Protein AF-0000000072269097 (afdb_homodimer)

Nearest PDB structures (foldseek):
  3dlj-assembly3_B  TM=7.049E-01  e=3.402E-38  Homo sapiens
  4ppz-assembly1_A  TM=8.327E-01  e=7.973E-27  Neisseria meningitidis MC58
  5vo3-assembly1_A-2  TM=7.701E-01  e=3.904E-27  Haemophilus influenzae
  8f8o-assembly1_A  TM=7.587E-01  e=1.946E-26  Acinetobacter baumannii ATCC 17978
  4op4-assembly1_A  TM=8.318E-01  e=2.019E-14  Vibrio cholerae O1 biovar El Tor str. N16961

Structure (mmCIF, N/CA/C/O backbone):
data_AF-0000000072269097-model_v1
#
loop_
_entity.id
_entity.type
_entity.pdbx_description
1 polymer 'ArgE/DapE/Acy1 family protein'
#
loop_
_atom_site.group_PDB
_atom_site.id
_atom_site.type_symbol
_atom_site.label_atom_id
_atom_site.label_alt_id
_atom_site.label_comp_id
_atom_site.label_asym_id
_atom_site.label_entity_id
_atom_site.label_seq_id
_atom_site.pdbx_PDB_ins_code
_atom_site.Cartn_x
_atom_site.Cartn_y
_atom_site.Cartn_z
_atom_site.occupancy
_atom_site.B_iso_or_equiv
_atom_site.auth_seq_id
_atom_site.auth_comp_id
_atom_site.auth_asym_id
_atom_site.auth_atom_id
_atom_site.pdbx_PDB_model_num
ATOM 1 N N . MET A 1 1 ? -2.99 56.688 9.68 1 46.59 1 MET A N 1
ATOM 2 C CA . MET A 1 1 ? -2.475 55.844 10.75 1 46.59 1 MET A CA 1
ATOM 3 C C . MET A 1 1 ? -1.131 55.219 10.367 1 46.59 1 MET A C 1
ATOM 5 O O . MET A 1 1 ? -0.191 55.25 11.164 1 46.59 1 MET A O 1
ATOM 9 N N . THR A 1 2 ? -1.102 54.906 9.07 1 54.28 2 THR A N 1
ATOM 10 C CA . THR A 1 2 ? 0.132 54.25 8.617 1 54.28 2 THR A CA 1
ATOM 11 C C . THR A 1 2 ? 1.263 55.281 8.523 1 54.28 2 THR A C 1
ATOM 13 O O . THR A 1 2 ? 2.41 54.969 8.852 1 54.28 2 THR A O 1
ATOM 16 N N . ASP A 1 3 ? 0.922 56.469 8.141 1 59.5 3 ASP A N 1
ATOM 17 C CA . ASP A 1 3 ? 1.979 57.469 7.996 1 59.5 3 ASP A CA 1
ATOM 18 C C . ASP A 1 3 ? 2.621 57.812 9.344 1 59.5 3 ASP A C 1
ATOM 20 O O . ASP A 1 3 ? 3.838 57.969 9.43 1 59.5 3 ASP A O 1
ATOM 24 N N . LYS A 1 4 ? 1.807 57.719 10.391 1 78.75 4 LYS A N 1
ATOM 25 C CA . LYS A 1 4 ? 2.287 58 11.734 1 78.75 4 LYS A CA 1
ATOM 26 C C . LYS A 1 4 ? 3.105 56.844 12.297 1 78.75 4 LYS A C 1
ATOM 28 O O . LYS A 1 4 ? 3.857 57.031 13.258 1 78.75 4 LYS A O 1
ATOM 33 N N . LEU A 1 5 ? 3.02 55.781 11.57 1 92.12 5 LEU A N 1
ATOM 34 C CA . LEU A 1 5 ? 3.676 54.594 12.102 1 92.12 5 LEU A CA 1
ATOM 35 C C . LEU A 1 5 ? 4.965 54.312 11.344 1 92.12 5 LEU A C 1
ATOM 37 O O . LEU A 1 5 ? 5.648 53.312 11.633 1 92.12 5 LEU A O 1
ATOM 41 N N . GLU A 1 6 ? 5.254 55.125 10.406 1 93.38 6 GLU A N 1
ATOM 42 C CA . GLU A 1 6 ? 6.359 54.875 9.492 1 93.38 6 GLU A CA 1
ATOM 43 C C . GLU A 1 6 ? 7.672 54.688 10.242 1 93.38 6 GLU A C 1
ATOM 45 O O . GLU A 1 6 ? 8.469 53.812 9.898 1 93.38 6 GLU A O 1
ATOM 50 N N . HIS A 1 7 ? 7.824 55.562 11.211 1 94.94 7 HIS A N 1
ATOM 51 C CA . HIS A 1 7 ? 9.055 55.469 11.992 1 94.94 7 HIS A CA 1
ATOM 52 C C . HIS A 1 7 ? 9.133 54.156 12.75 1 94.94 7 HIS A C 1
ATOM 54 O O . HIS A 1 7 ? 10.203 53.531 12.812 1 94.94 7 HIS A O 1
ATOM 60 N N . HIS A 1 8 ? 8.078 53.719 13.312 1 96.5 8 HIS A N 1
ATOM 61 C CA . HIS A 1 8 ? 8.055 52.469 14.062 1 96.5 8 HIS A CA 1
ATOM 62 C C . HIS A 1 8 ? 8.195 51.281 13.125 1 96.5 8 HIS A C 1
ATOM 64 O O . HIS A 1 8 ? 8.82 50.281 13.492 1 96.5 8 HIS A O 1
ATOM 70 N N . VAL A 1 9 ? 7.625 51.406 11.914 1 97.69 9 VAL A N 1
ATOM 71 C CA . VAL A 1 9 ? 7.762 50.344 10.906 1 97.69 9 VAL A CA 1
ATOM 72 C C . VAL A 1 9 ? 9.227 50.219 10.492 1 97.69 9 VAL A C 1
ATOM 74 O O . VAL A 1 9 ? 9.758 49.094 10.43 1 97.69 9 VAL A O 1
ATOM 77 N N . ALA A 1 10 ? 9.836 51.281 10.273 1 97.5 10 ALA A N 1
ATOM 78 C CA . ALA A 1 10 ? 11.242 51.281 9.883 1 97.5 10 ALA A CA 1
ATOM 79 C C . ALA A 1 10 ? 12.117 50.656 10.969 1 97.5 10 ALA A C 1
ATOM 81 O O . ALA A 1 10 ? 13.008 49.875 10.672 1 97.5 10 ALA A O 1
ATOM 82 N N . ARG A 1 11 ? 11.852 51.062 12.148 1 97.44 11 ARG A N 1
ATOM 83 C CA . ARG A 1 11 ? 12.609 50.5 13.258 1 97.44 11 ARG A CA 1
ATOM 84 C C . ARG A 1 11 ? 12.344 49 13.398 1 97.44 11 ARG A C 1
ATOM 86 O O . ARG A 1 11 ? 13.258 48.219 13.711 1 97.44 11 ARG A O 1
ATOM 93 N N . GLY A 1 12 ? 11.125 48.625 13.266 1 98.12 12 GLY A N 1
ATOM 94 C CA . GLY A 1 12 ? 10.789 47.219 13.289 1 98.12 12 GLY A CA 1
ATOM 95 C C . GLY A 1 12 ? 11.508 46.406 12.227 1 98.12 12 GLY A C 1
ATOM 96 O O . GLY A 1 12 ? 11.938 45.281 12.477 1 98.12 12 GLY A O 1
ATOM 97 N N . LEU A 1 13 ? 11.633 46.969 11.055 1 98.31 13 LEU A N 1
ATOM 98 C CA . LEU A 1 13 ? 12.328 46.281 9.969 1 98.31 13 LEU A CA 1
ATOM 99 C C . LEU A 1 13 ? 13.82 46.188 10.258 1 98.31 13 LEU A C 1
ATOM 101 O O . LEU A 1 13 ? 14.461 45.219 9.875 1 98.31 13 LEU A O 1
ATOM 105 N N . ASP A 1 14 ? 14.328 47.156 10.953 1 98.19 14 ASP A N 1
ATOM 106 C CA . ASP A 1 14 ? 15.711 47.062 11.398 1 98.19 14 ASP A CA 1
ATOM 107 C C . ASP A 1 14 ? 15.898 45.938 12.406 1 98.19 14 ASP A C 1
ATOM 109 O O . ASP A 1 14 ? 16.906 45.219 12.359 1 98.19 14 ASP A O 1
ATOM 113 N N . ASP A 1 15 ? 14.992 45.875 13.32 1 98.56 15 ASP A N 1
ATOM 114 C CA . ASP A 1 15 ? 15.023 44.75 14.266 1 98.56 15 ASP A CA 1
ATOM 115 C C . ASP A 1 15 ? 14.984 43.406 13.523 1 98.56 15 ASP A C 1
ATOM 117 O O . ASP A 1 15 ? 15.727 42.5 13.867 1 98.56 15 ASP A O 1
ATOM 121 N N . LEU A 1 16 ? 14.062 43.312 12.523 1 98.75 16 LEU A N 1
ATOM 122 C CA . LEU A 1 16 ? 13.922 42.094 11.75 1 98.75 16 LEU A CA 1
ATOM 123 C C . LEU A 1 16 ? 15.227 41.75 11.039 1 98.75 16 LEU A C 1
ATOM 125 O O . LEU A 1 16 ? 15.641 40.562 11.008 1 98.75 16 LEU A O 1
ATOM 129 N N . ARG A 1 17 ? 15.852 42.719 10.461 1 98.62 17 ARG A N 1
ATOM 130 C CA . ARG A 1 17 ? 17.125 42.531 9.773 1 98.62 17 ARG A CA 1
ATOM 131 C C . ARG A 1 17 ? 18.172 41.938 10.719 1 98.62 17 ARG A C 1
ATOM 133 O O . ARG A 1 17 ? 18.875 41 10.375 1 98.62 17 ARG A O 1
ATOM 140 N N . ALA A 1 18 ? 18.25 42.5 11.859 1 98.5 18 ALA A N 1
ATOM 141 C CA . ALA A 1 18 ? 19.219 42.031 12.852 1 98.5 18 ALA A CA 1
ATOM 142 C C . ALA A 1 18 ? 18.906 40.594 13.289 1 98.5 18 ALA A C 1
ATOM 144 O O . ALA A 1 18 ? 19.812 39.781 13.477 1 98.5 18 ALA A O 1
ATOM 145 N N . LEU A 1 19 ? 17.641 40.281 13.484 1 98.69 19 LEU A N 1
ATOM 146 C CA . LEU A 1 19 ? 17.25 38.969 13.938 1 98.69 19 LEU A CA 1
ATOM 147 C C . LEU A 1 19 ? 17.5 37.938 12.852 1 98.69 19 LEU A C 1
ATOM 149 O O . LEU A 1 19 ? 17.906 36.812 13.133 1 98.69 19 LEU A O 1
ATOM 153 N N . VAL A 1 20 ? 17.188 38.281 11.586 1 98.62 20 VAL A N 1
ATOM 154 C CA . VAL A 1 20 ? 17.375 37.375 10.461 1 98.62 20 VAL A CA 1
ATOM 155 C C . VAL A 1 20 ? 18.859 37.031 10.312 1 98.62 20 VAL A C 1
ATOM 157 O O . VAL A 1 20 ? 19.219 35.906 9.953 1 98.62 20 VAL A O 1
ATOM 160 N N . ALA A 1 21 ? 19.703 37.906 10.641 1 98.44 21 ALA A N 1
ATOM 161 C CA . ALA A 1 21 ? 21.156 37.719 10.531 1 98.44 21 ALA A CA 1
ATOM 162 C C . ALA A 1 21 ? 21.656 36.688 11.531 1 98.44 21 ALA A C 1
ATOM 164 O O . ALA A 1 21 ? 22.781 36.219 11.422 1 98.44 21 ALA A O 1
ATOM 165 N N . LEU A 1 22 ? 20.875 36.281 12.484 1 98.44 22 LEU A N 1
ATOM 166 C CA . LEU A 1 22 ? 21.188 35.25 13.453 1 98.44 22 LEU A CA 1
ATOM 167 C C . LEU A 1 22 ? 20.594 33.906 13.031 1 98.44 22 LEU A C 1
ATOM 169 O O . LEU A 1 22 ? 19.391 33.688 13.211 1 98.44 22 LEU A O 1
ATOM 173 N N . PRO A 1 23 ? 21.406 32.969 12.523 1 98 23 PRO A N 1
ATOM 174 C CA . PRO A 1 23 ? 20.875 31.703 12.055 1 98 23 PRO A CA 1
ATOM 175 C C . PRO A 1 23 ? 20.5 30.75 13.195 1 98 23 PRO A C 1
ATOM 177 O O . PRO A 1 23 ? 21.156 29.734 13.391 1 98 23 PRO A O 1
ATOM 180 N N . SER A 1 24 ? 19.422 31.031 13.836 1 98.12 24 SER A N 1
ATOM 181 C CA . SER A 1 24 ? 18.969 30.266 14.992 1 98.12 24 SER A CA 1
ATOM 182 C C . SER A 1 24 ? 18.234 29 14.57 1 98.12 24 SER A C 1
ATOM 184 O O . SER A 1 24 ? 17.031 28.859 14.844 1 98.12 24 SER A O 1
ATOM 186 N N . VAL A 1 25 ? 18.969 28.031 14.039 1 96.56 25 VAL A N 1
ATOM 187 C CA . VAL A 1 25 ? 18.406 26.797 13.5 1 96.56 25 VAL A CA 1
ATOM 188 C C . VAL A 1 25 ? 18.359 25.734 14.594 1 96.56 25 VAL A C 1
ATOM 190 O O . VAL A 1 25 ? 19.344 25.047 14.867 1 96.56 25 VAL A O 1
ATOM 193 N N . SER A 1 26 ? 17.188 25.5 15.086 1 93.31 26 SER A N 1
ATOM 194 C CA . SER A 1 26 ? 17.031 24.656 16.266 1 93.31 26 SER A CA 1
ATOM 195 C C . SER A 1 26 ? 17.391 23.203 15.953 1 93.31 26 SER A C 1
ATOM 197 O O . SER A 1 26 ? 17.984 22.516 16.781 1 93.31 26 SER A O 1
ATOM 199 N N . ALA A 1 27 ? 17.047 22.719 14.75 1 87.19 27 ALA A N 1
ATOM 200 C CA . ALA A 1 27 ? 17.344 21.344 14.383 1 87.19 27 ALA A CA 1
ATOM 201 C C . ALA A 1 27 ? 18.859 21.078 14.391 1 87.19 27 ALA A C 1
ATOM 203 O O . ALA A 1 27 ? 19.297 19.922 14.453 1 87.19 27 ALA A O 1
ATOM 204 N N . GLN A 1 28 ? 19.641 22.172 14.328 1 91.62 28 GLN A N 1
ATOM 205 C CA . GLN A 1 28 ? 21.094 22.047 14.25 1 91.62 28 GLN A CA 1
ATOM 206 C C . GLN A 1 28 ? 21.766 22.656 15.469 1 91.62 28 GLN A C 1
ATOM 208 O O . GLN A 1 28 ? 22.984 22.719 15.547 1 91.62 28 GLN A O 1
ATOM 213 N N . GLY A 1 29 ? 20.984 23.188 16.344 1 94.12 29 GLY A N 1
ATOM 214 C CA . GLY A 1 29 ? 21.531 23.797 17.562 1 94.12 29 GLY A CA 1
ATOM 215 C C . GLY A 1 29 ? 22.359 25.031 17.281 1 94.12 29 GLY A C 1
ATOM 216 O O . GLY A 1 29 ? 23.266 25.359 18.062 1 94.12 29 GLY A O 1
ATOM 217 N N . ARG A 1 30 ? 22.062 25.719 16.203 1 96.19 30 ARG A N 1
ATOM 218 C CA . ARG A 1 30 ? 22.844 26.875 15.789 1 96.19 30 ARG A CA 1
ATOM 219 C C . ARG A 1 30 ? 22.266 28.172 16.344 1 96.19 30 ARG A C 1
ATOM 221 O O . ARG A 1 30 ? 21.094 28.484 16.109 1 96.19 30 ARG A O 1
ATOM 228 N N . MET A 1 31 ? 23.078 29.016 17.094 1 97.88 31 MET A N 1
ATOM 229 C CA . MET A 1 31 ? 22.875 30.406 17.484 1 97.88 31 MET A CA 1
ATOM 230 C C . MET A 1 31 ? 21.594 30.562 18.297 1 97.88 31 MET A C 1
ATOM 232 O O . MET A 1 31 ? 20.891 31.562 18.172 1 97.88 31 MET A O 1
ATOM 236 N N . LEU A 1 32 ? 21.203 29.594 19.062 1 98.06 32 LEU A N 1
ATOM 237 C CA . LEU A 1 32 ? 19.953 29.625 19.828 1 98.06 32 LEU A CA 1
ATOM 238 C C . LEU A 1 32 ? 20.109 30.5 21.062 1 98.06 32 LEU A C 1
ATOM 240 O O . LEU A 1 32 ? 19.328 31.422 21.281 1 98.06 32 LEU A O 1
ATOM 244 N N . PRO A 1 33 ? 21.125 30.312 21.891 1 97.69 33 PRO A N 1
ATOM 245 C CA . PRO A 1 33 ? 21.297 31.203 23.031 1 97.69 33 PRO A CA 1
ATOM 246 C C . PRO A 1 33 ? 21.531 32.656 22.625 1 97.69 33 PRO A C 1
ATOM 248 O O . PRO A 1 33 ? 21 33.562 23.266 1 97.69 33 PRO A O 1
ATOM 251 N N . GLU A 1 34 ? 22.281 32.844 21.562 1 98.19 34 GLU A N 1
ATOM 252 C CA . GLU A 1 34 ? 22.578 34.188 21.062 1 98.19 34 GLU A CA 1
ATOM 253 C C . GLU A 1 34 ? 21.328 34.906 20.609 1 98.19 34 GLU A C 1
ATOM 255 O O . GLU A 1 34 ? 21.156 36.094 20.875 1 98.19 34 GLU A O 1
ATOM 260 N N . THR A 1 35 ? 20.531 34.188 19.969 1 98.69 35 THR A N 1
ATOM 261 C CA . THR A 1 35 ? 19.297 34.781 19.469 1 98.69 35 THR A CA 1
ATOM 262 C C . THR A 1 35 ? 18.344 35.094 20.625 1 98.69 35 THR A C 1
ATOM 264 O O . THR A 1 35 ? 17.672 36.125 20.641 1 98.69 35 THR A O 1
ATOM 267 N N . ALA A 1 36 ? 18.219 34.156 21.562 1 98.62 36 ALA A N 1
ATOM 268 C CA . ALA A 1 36 ? 17.438 34.406 22.766 1 98.62 36 ALA A CA 1
ATOM 269 C C . ALA A 1 36 ? 17.891 35.688 23.453 1 98.62 36 ALA A C 1
ATOM 271 O O . ALA A 1 36 ? 17.062 36.5 23.859 1 98.62 36 ALA A O 1
ATOM 272 N N . ASP A 1 37 ? 19.156 35.844 23.547 1 98.62 37 ASP A N 1
ATOM 273 C CA . ASP A 1 37 ? 19.703 37.031 24.172 1 98.62 37 ASP A CA 1
ATOM 274 C C . ASP A 1 37 ? 19.359 38.281 23.375 1 98.62 37 ASP A C 1
ATOM 276 O O . ASP A 1 37 ? 19.047 39.344 23.953 1 98.62 37 ASP A O 1
ATOM 280 N N . ALA A 1 38 ? 19.469 38.156 22.094 1 98.75 38 ALA A N 1
ATOM 281 C CA . ALA A 1 38 ? 19.125 39.312 21.234 1 98.75 38 ALA A CA 1
ATOM 282 C C . ALA A 1 38 ? 17.672 39.719 21.406 1 98.75 38 ALA A C 1
ATOM 284 O O . ALA A 1 38 ? 17.359 40.906 21.516 1 98.75 38 ALA A O 1
ATOM 285 N N . VAL A 1 39 ? 16.812 38.75 21.422 1 98.81 39 VAL A N 1
ATOM 286 C CA . VAL A 1 39 ? 15.391 39 21.594 1 98.81 39 VAL A CA 1
ATOM 287 C C . VAL A 1 39 ? 15.133 39.625 22.969 1 98.81 39 VAL A C 1
ATOM 289 O O . VAL A 1 39 ? 14.391 40.594 23.078 1 98.81 39 VAL A O 1
ATOM 292 N N . ALA A 1 40 ? 15.742 39.031 24 1 98.69 40 ALA A N 1
ATOM 293 C CA . ALA A 1 40 ? 15.609 39.594 25.344 1 98.69 40 ALA A CA 1
ATOM 294 C C . ALA A 1 40 ? 16.047 41.031 25.391 1 98.69 40 ALA A C 1
ATOM 296 O O . ALA A 1 40 ? 15.414 41.875 26.047 1 98.69 40 ALA A O 1
ATOM 297 N N . GLY A 1 41 ? 17.125 41.312 24.75 1 98.56 41 GLY A N 1
ATOM 298 C CA . GLY A 1 41 ? 17.625 42.688 24.688 1 98.56 41 GLY A CA 1
ATOM 299 C C . GLY A 1 41 ? 16.641 43.656 24.047 1 98.56 41 GLY A C 1
ATOM 300 O O . GLY A 1 41 ? 16.438 44.75 24.547 1 98.56 41 GLY A O 1
ATOM 301 N N . LEU A 1 42 ? 16.094 43.25 22.938 1 98.25 42 LEU A N 1
ATOM 302 C CA . LEU A 1 42 ? 15.094 44.094 22.266 1 98.25 42 LEU A CA 1
ATOM 303 C C . LEU A 1 42 ? 13.914 44.375 23.188 1 98.25 42 LEU A C 1
ATOM 305 O O . LEU A 1 42 ? 13.406 45.5 23.219 1 98.25 42 LEU A O 1
ATOM 309 N N . LEU A 1 43 ? 13.477 43.375 23.906 1 98.38 43 LEU A N 1
ATOM 310 C CA . LEU A 1 43 ? 12.328 43.531 24.781 1 98.38 43 LEU A CA 1
ATOM 311 C C . LEU A 1 43 ? 12.664 44.406 25.984 1 98.38 43 LEU A C 1
ATOM 313 O O . LEU A 1 43 ? 11.875 45.281 26.359 1 98.38 43 LEU A O 1
ATOM 317 N N . ARG A 1 44 ? 13.82 44.281 26.578 1 98.06 44 ARG A N 1
ATOM 318 C CA . ARG A 1 44 ? 14.25 45.094 27.703 1 98.06 44 ARG A CA 1
ATOM 319 C C . ARG A 1 44 ? 14.328 46.562 27.297 1 98.06 44 ARG A C 1
ATOM 321 O O . ARG A 1 44 ? 13.992 47.469 28.094 1 98.06 44 ARG A O 1
ATOM 328 N N . ALA A 1 45 ? 14.766 46.75 26.109 1 96.12 45 ALA A N 1
ATOM 329 C CA . ALA A 1 45 ? 14.875 48.125 25.609 1 96.12 45 ALA A CA 1
ATOM 330 C C . ALA A 1 45 ? 13.516 48.781 25.547 1 96.12 45 ALA A C 1
ATOM 332 O O . ALA A 1 45 ? 13.422 50.031 25.594 1 96.12 45 ALA A O 1
ATOM 333 N N . GLU A 1 46 ? 12.531 48 25.469 1 94.69 46 GLU A N 1
ATOM 334 C CA . GLU A 1 46 ? 11.188 48.562 25.406 1 94.69 46 GLU A CA 1
ATOM 335 C C . GLU A 1 46 ? 10.484 48.5 26.75 1 94.69 46 GLU A C 1
ATOM 337 O O . GLU A 1 46 ? 9.273 48.656 26.844 1 94.69 46 GLU A O 1
ATOM 342 N N . GLY A 1 47 ? 11.195 48.156 27.797 1 94.75 47 GLY A N 1
ATOM 343 C CA . GLY A 1 47 ? 10.672 48.25 29.141 1 94.75 47 GLY A CA 1
ATOM 344 C C . GLY A 1 47 ? 10.125 46.938 29.672 1 94.75 47 GLY A C 1
ATOM 345 O O . GLY A 1 47 ? 9.508 46.906 30.734 1 94.75 47 GLY A O 1
ATOM 346 N N . PHE A 1 48 ? 10.352 45.906 29.016 1 97.94 48 PHE A N 1
ATOM 347 C CA . PHE A 1 48 ? 9.883 44.625 29.516 1 97.94 48 PHE A CA 1
ATOM 348 C C . PHE A 1 48 ? 10.852 44.062 30.547 1 97.94 48 PHE A C 1
ATOM 350 O O . PHE A 1 48 ? 12.07 44.188 30.406 1 97.94 48 PHE A O 1
ATOM 357 N N . GLY A 1 49 ? 10.258 43.531 31.656 1 98.19 49 GLY A N 1
ATOM 358 C CA . GLY A 1 49 ? 11.008 42.562 32.438 1 98.19 49 GLY A CA 1
ATOM 359 C C . GLY A 1 49 ? 11.109 41.219 31.75 1 98.19 49 GLY A C 1
ATOM 360 O O . GLY A 1 49 ? 10.094 40.656 31.312 1 98.19 49 GLY A O 1
ATOM 361 N N . VAL A 1 50 ? 12.367 40.688 31.625 1 98.44 50 VAL A N 1
ATOM 362 C CA . VAL A 1 50 ? 12.531 39.469 30.859 1 98.44 50 VAL A CA 1
ATOM 363 C C . VAL A 1 50 ? 13.172 38.375 31.734 1 98.44 50 VAL A C 1
ATOM 365 O O . VAL A 1 50 ? 14.227 38.625 32.344 1 98.44 50 VAL A O 1
ATOM 368 N N . GLN A 1 51 ? 12.531 37.281 31.812 1 98.38 51 GLN A N 1
ATOM 369 C CA . GLN A 1 51 ? 13.086 36.094 32.438 1 98.38 51 GLN A CA 1
ATOM 370 C C . GLN A 1 51 ? 13.422 35.031 31.391 1 98.38 51 GLN A C 1
ATOM 372 O O . GLN A 1 51 ? 12.68 34.844 30.422 1 98.38 51 GLN A O 1
ATOM 377 N N . GLN A 1 52 ? 14.539 34.438 31.594 1 98.06 52 GLN A N 1
ATOM 378 C CA . GLN A 1 52 ? 14.969 33.344 30.703 1 98.06 52 GLN A CA 1
ATOM 379 C C . GLN A 1 52 ? 15 32 31.438 1 98.06 52 GLN A C 1
ATOM 381 O O . GLN A 1 52 ? 15.484 31.922 32.562 1 98.06 52 GLN A O 1
ATOM 386 N N . PHE A 1 53 ? 14.453 31.016 30.875 1 98.06 53 PHE A N 1
ATOM 387 C CA . PHE A 1 53 ? 14.406 29.656 31.406 1 98.06 53 PHE A CA 1
ATOM 388 C C . PHE A 1 53 ? 15.07 28.672 30.469 1 98.06 53 PHE A C 1
ATOM 390 O O . PHE A 1 53 ? 15.047 28.859 29.25 1 98.06 53 PHE A O 1
ATOM 397 N N . PRO A 1 54 ? 15.617 27.609 31.047 1 96.69 54 PRO A N 1
ATOM 398 C CA . PRO A 1 54 ? 16.156 26.562 30.156 1 96.69 54 PRO A CA 1
ATOM 399 C C . PRO A 1 54 ? 15.078 25.766 29.453 1 96.69 54 PRO A C 1
ATOM 401 O O . PRO A 1 54 ? 14.023 25.484 30.031 1 96.69 54 PRO A O 1
ATOM 404 N N . GLY A 1 55 ? 15.289 25.516 28.188 1 95.88 55 GLY A N 1
ATOM 405 C CA . GLY A 1 55 ? 14.484 24.562 27.453 1 95.88 55 GLY A CA 1
ATOM 406 C C . GLY A 1 55 ? 15.234 23.297 27.094 1 95.88 55 GLY A C 1
ATOM 407 O O . GLY A 1 55 ? 16.359 23.094 27.531 1 95.88 55 GLY A O 1
ATOM 408 N N . THR A 1 56 ? 14.602 22.391 26.422 1 94.62 56 THR A N 1
ATOM 409 C CA . THR A 1 56 ? 15.227 21.141 26 1 94.62 56 THR A CA 1
ATOM 410 C C . THR A 1 56 ? 16.328 21.406 24.969 1 94.62 56 THR A C 1
ATOM 412 O O . THR A 1 56 ? 17.406 20.828 25.047 1 94.62 56 THR A O 1
ATOM 415 N N . VAL A 1 57 ? 16 22.344 23.984 1 94.62 57 VAL A N 1
ATOM 416 C CA . VAL A 1 57 ? 16.938 22.609 22.875 1 94.62 57 VAL A CA 1
ATOM 417 C C . VAL A 1 57 ? 17.406 24.062 22.938 1 94.62 57 VAL A C 1
ATOM 419 O O . VAL A 1 57 ? 18.547 24.359 22.562 1 94.62 57 VAL A O 1
ATOM 422 N N . ALA A 1 58 ? 16.531 24.922 23.406 1 96.88 58 ALA A N 1
ATOM 423 C CA . ALA A 1 58 ? 16.812 26.344 23.375 1 96.88 58 ALA A CA 1
ATOM 424 C C . ALA A 1 58 ? 16.141 27.062 24.547 1 96.88 58 ALA A C 1
ATOM 426 O O . ALA A 1 58 ? 15.125 26.594 25.078 1 96.88 58 ALA A O 1
ATOM 427 N N . PRO A 1 59 ? 16.609 28.219 24.906 1 97.62 59 PRO A N 1
ATOM 428 C CA . PRO A 1 59 ? 16.016 28.984 26 1 97.62 59 PRO A CA 1
ATOM 429 C C . PRO A 1 59 ? 14.594 29.438 25.703 1 97.62 59 PRO A C 1
ATOM 431 O O . PRO A 1 59 ? 14.266 29.734 24.547 1 97.62 59 PRO A O 1
ATOM 434 N N . VAL A 1 60 ? 13.797 29.484 26.766 1 98.31 60 VAL A N 1
ATOM 435 C CA . VAL A 1 60 ? 12.453 30.047 26.734 1 98.31 60 VAL A CA 1
ATOM 436 C C . VAL A 1 60 ? 12.453 31.406 27.438 1 98.31 60 VAL A C 1
ATOM 438 O O . VAL A 1 60 ? 13.047 31.562 28.5 1 98.31 60 VAL A O 1
ATOM 441 N N . LEU A 1 61 ? 11.875 32.375 26.828 1 98.56 61 LEU A N 1
ATOM 442 C CA . LEU A 1 61 ? 11.789 33.719 27.391 1 98.56 61 LEU A CA 1
ATOM 443 C C . LEU A 1 61 ? 10.359 34.031 27.828 1 98.56 61 LEU A C 1
ATOM 445 O O . LEU A 1 61 ? 9.406 33.719 27.125 1 98.56 61 LEU A O 1
ATOM 449 N N . LEU A 1 62 ? 10.219 34.562 28.984 1 98.56 62 LEU A N 1
ATOM 450 C CA . LEU A 1 62 ? 8.977 35.156 29.469 1 98.56 62 LEU A CA 1
ATOM 451 C C . LEU A 1 62 ? 9.188 36.656 29.781 1 98.56 62 LEU A C 1
ATOM 453 O O . LEU A 1 62 ? 9.984 36.969 30.656 1 98.56 62 LEU A O 1
ATOM 457 N N . ALA A 1 63 ? 8.461 37.5 29.094 1 98.56 63 ALA A N 1
ATOM 458 C CA . ALA A 1 63 ? 8.594 38.938 29.266 1 98.56 63 ALA A CA 1
ATOM 459 C C . ALA A 1 63 ? 7.277 39.562 29.719 1 98.56 63 ALA A C 1
ATOM 461 O O . ALA A 1 63 ? 6.203 39.125 29.297 1 98.56 63 ALA A O 1
ATOM 462 N N . GLU A 1 64 ? 7.367 40.594 30.516 1 98.06 64 GLU A N 1
ATOM 463 C CA . GLU A 1 64 ? 6.16 41.25 30.984 1 98.06 64 GLU A CA 1
ATOM 464 C C . GLU A 1 64 ? 6.348 42.781 31.016 1 98.06 64 GLU A C 1
ATOM 466 O O . GLU A 1 64 ? 7.426 43.281 31.359 1 98.06 64 GLU A O 1
ATOM 471 N N . ALA A 1 65 ? 5.309 43.469 30.656 1 97.69 65 ALA A N 1
ATOM 472 C CA . ALA A 1 65 ? 5.25 44.938 30.75 1 97.69 65 ALA A CA 1
ATOM 473 C C . ALA A 1 65 ? 3.803 45.438 30.781 1 97.69 65 ALA A C 1
ATOM 475 O O . ALA A 1 65 ? 2.885 44.688 30.406 1 97.69 65 ALA A O 1
ATOM 476 N N . GLY A 1 66 ? 3.621 46.594 31.312 1 94.56 66 GLY A N 1
ATOM 477 C CA . GLY A 1 66 ? 2.307 47.219 31.328 1 94.56 66 GLY A CA 1
ATOM 478 C C . GLY A 1 66 ? 1.484 46.875 32.531 1 94.56 66 GLY A C 1
ATOM 479 O O . GLY A 1 66 ? 1.817 45.938 33.281 1 94.56 66 GLY A O 1
ATOM 480 N N . GLU A 1 67 ? 0.405 47.656 32.906 1 88 67 GLU A N 1
ATOM 481 C CA . GLU A 1 67 ? -0.407 47.438 34.094 1 88 67 GLU A CA 1
ATOM 482 C C . GLU A 1 67 ? -1.893 47.625 33.781 1 88 67 GLU A C 1
ATOM 484 O O . GLU A 1 67 ? -2.701 47.781 34.719 1 88 67 GLU A O 1
ATOM 489 N N . GLY A 1 68 ? -2.326 47.469 32.656 1 88.19 68 GLY A N 1
ATOM 490 C CA . GLY A 1 68 ? -3.725 47.656 32.312 1 88.19 68 GLY A CA 1
ATOM 491 C C . GLY A 1 68 ? -4.605 46.5 32.75 1 88.19 68 GLY A C 1
ATOM 492 O O . GLY A 1 68 ? -4.105 45.469 33.188 1 88.19 68 GLY A O 1
ATOM 493 N N . PRO A 1 69 ? -5.902 46.688 32.719 1 90.75 69 PRO A N 1
ATOM 494 C CA . PRO A 1 69 ? -6.844 45.719 33.25 1 90.75 69 PRO A CA 1
ATOM 495 C C . PRO A 1 69 ? -6.91 44.438 32.375 1 90.75 69 PRO A C 1
ATOM 497 O O . PRO A 1 69 ? -7.273 43.375 32.875 1 90.75 69 PRO A O 1
ATOM 500 N N . PHE A 1 70 ? -6.637 44.594 31.172 1 95.44 70 PHE A N 1
ATOM 501 C CA . PHE A 1 70 ? -6.609 43.438 30.281 1 95.44 70 PHE A CA 1
ATOM 502 C C . PHE A 1 70 ? -5.203 42.875 30.172 1 95.44 70 PHE A C 1
ATOM 504 O O . PHE A 1 70 ? -4.242 43.594 29.938 1 95.44 70 PHE A O 1
ATOM 511 N N . THR A 1 71 ? -5.047 41.562 30.391 1 96.88 71 THR A N 1
ATOM 512 C CA . THR A 1 71 ? -3.76 40.906 30.219 1 96.88 71 THR A CA 1
ATOM 513 C C . THR A 1 71 ? -3.709 40.156 28.891 1 96.88 71 THR A C 1
ATOM 515 O O . THR A 1 71 ? -4.488 39.219 28.656 1 96.88 71 THR A O 1
ATOM 518 N N . LEU A 1 72 ? -2.852 40.562 28.016 1 97.69 72 LEU A N 1
ATOM 519 C CA . LEU A 1 72 ? -2.637 39.938 26.719 1 97.69 72 LEU A CA 1
ATOM 520 C C . LEU A 1 72 ? -1.394 39.062 26.75 1 97.69 72 LEU A C 1
ATOM 522 O O . LEU A 1 72 ? -0.301 39.531 27.062 1 97.69 72 LEU A O 1
ATOM 526 N N . LEU A 1 73 ? -1.595 37.781 26.453 1 98.25 73 LEU A N 1
ATOM 527 C CA . LEU A 1 73 ? -0.462 36.906 26.219 1 98.25 73 LEU A CA 1
ATOM 528 C C . LEU A 1 73 ? -0.1 36.875 24.734 1 98.25 73 LEU A C 1
ATOM 530 O O . LEU A 1 73 ? -0.973 36.688 23.891 1 98.25 73 LEU A O 1
ATOM 534 N N . ILE A 1 74 ? 1.115 37.125 24.391 1 98.5 74 ILE A N 1
ATOM 535 C CA . ILE A 1 74 ? 1.631 36.969 23.047 1 98.5 74 ILE A CA 1
ATOM 536 C C . ILE A 1 74 ? 2.578 35.781 22.969 1 98.5 74 ILE A C 1
ATOM 538 O O . ILE A 1 74 ? 3.404 35.594 23.859 1 98.5 74 ILE A O 1
ATOM 542 N N . TYR A 1 75 ? 2.402 34.938 21.938 1 97.75 75 TYR A N 1
ATOM 543 C CA . TYR A 1 75 ? 3.268 33.781 21.75 1 97.75 75 TYR A CA 1
ATOM 544 C C . TYR A 1 75 ? 4.035 33.875 20.438 1 97.75 75 TYR A C 1
ATOM 546 O O . TYR A 1 75 ? 3.439 34.094 19.375 1 97.75 75 TYR A O 1
ATOM 554 N N . ASN A 1 76 ? 5.352 33.781 20.453 1 97.94 76 ASN A N 1
ATOM 555 C CA . ASN A 1 76 ? 6.227 33.719 19.281 1 97.94 76 ASN A CA 1
ATOM 556 C C . ASN A 1 76 ? 7.371 32.75 19.484 1 97.94 76 ASN A C 1
ATOM 558 O O . ASN A 1 76 ? 7.516 32.156 20.562 1 97.94 76 ASN A O 1
ATOM 562 N N . HIS A 1 77 ? 8.094 32.469 18.438 1 97.25 77 HIS A N 1
ATOM 563 C CA . HIS A 1 77 ? 9.336 31.719 18.531 1 97.25 77 HIS A CA 1
ATOM 564 C C . HIS A 1 77 ? 10.438 32.375 17.703 1 97.25 77 HIS A C 1
ATOM 566 O O . HIS A 1 77 ? 10.148 33.094 16.75 1 97.25 77 HIS A O 1
ATOM 572 N N . TYR A 1 78 ? 11.688 32.062 18.109 1 98.31 78 TYR A N 1
ATOM 573 C CA . TYR A 1 78 ? 12.781 32.75 17.438 1 98.31 78 TYR A CA 1
ATOM 574 C C . TYR A 1 78 ? 13.625 31.766 16.641 1 98.31 78 TYR A C 1
ATOM 576 O O . TYR A 1 78 ? 14.539 32.188 15.914 1 98.31 78 TYR A O 1
ATOM 584 N N . ASP A 1 79 ? 13.367 30.484 16.781 1 97 79 ASP A N 1
ATOM 585 C CA . ASP A 1 79 ? 14.117 29.516 15.992 1 97 79 ASP A CA 1
ATOM 586 C C . ASP A 1 79 ? 13.57 29.438 14.57 1 97 79 ASP A C 1
ATOM 588 O O . ASP A 1 79 ? 12.453 29.875 14.297 1 97 79 ASP A O 1
ATOM 592 N N . VAL A 1 80 ? 14.492 28.906 13.617 1 96 80 VAL A N 1
ATOM 593 C CA . VAL A 1 80 ? 14.109 28.797 12.219 1 96 80 VAL A CA 1
ATOM 594 C C . VAL A 1 80 ? 14.484 27.422 11.68 1 96 80 VAL A C 1
ATOM 596 O O . VAL A 1 80 ? 15.164 26.656 12.359 1 96 80 VAL A O 1
ATOM 599 N N . GLN A 1 81 ? 13.93 27.078 10.555 1 91.12 81 GLN A N 1
ATOM 600 C CA . GLN A 1 81 ? 14.273 25.844 9.844 1 91.12 81 GLN A CA 1
ATOM 601 C C . GLN A 1 81 ? 15.617 25.969 9.141 1 91.12 81 GLN A C 1
ATOM 603 O O . GLN A 1 81 ? 16.078 27.078 8.852 1 91.12 81 GLN A O 1
ATOM 608 N N . PRO A 1 82 ? 16.312 24.781 8.867 1 90.56 82 PRO A N 1
ATOM 609 C CA . PRO A 1 82 ? 17.531 24.828 8.055 1 90.56 82 PRO A CA 1
ATOM 610 C C . PRO A 1 82 ? 17.297 25.484 6.688 1 90.56 82 PRO A C 1
ATOM 612 O O . PRO A 1 82 ? 16.172 25.469 6.18 1 90.56 82 PRO A O 1
ATOM 615 N N . GLU A 1 83 ? 18.375 26.031 6.078 1 91.56 83 GLU A N 1
ATOM 616 C CA . GLU A 1 83 ? 18.266 26.781 4.828 1 91.56 83 GLU A CA 1
ATOM 617 C C . GLU A 1 83 ? 18.406 25.859 3.623 1 91.56 83 GLU A C 1
ATOM 619 O O . GLU A 1 83 ? 18.188 26.281 2.484 1 91.56 83 GLU A O 1
ATOM 624 N N . ASP A 1 84 ? 18.625 24.672 3.779 1 86.31 84 ASP A N 1
ATOM 625 C CA . ASP A 1 84 ? 18.844 23.75 2.662 1 86.31 84 ASP A CA 1
ATOM 626 C C . ASP A 1 84 ? 17.562 23.594 1.847 1 86.31 84 ASP A C 1
ATOM 628 O O . ASP A 1 84 ? 16.453 23.578 2.404 1 86.31 84 ASP A O 1
ATOM 632 N N . PRO A 1 85 ? 17.781 23.453 0.502 1 85.62 85 PRO A N 1
ATOM 633 C CA . PRO A 1 85 ? 19.016 23.531 -0.279 1 85.62 85 PRO A CA 1
ATOM 634 C C . PRO A 1 85 ? 19.453 24.953 -0.571 1 85.62 85 PRO A C 1
ATOM 636 O O . PRO A 1 85 ? 18.688 25.719 -1.178 1 85.62 85 PRO A O 1
ATOM 639 N N . LEU A 1 86 ? 20.625 25.234 -0.329 1 91.94 86 LEU A N 1
ATOM 640 C CA . LEU A 1 86 ? 21.188 26.578 -0.398 1 91.94 86 LEU A CA 1
ATOM 641 C C . LEU A 1 86 ? 21.203 27.078 -1.836 1 91.94 86 LEU A C 1
ATOM 643 O O . LEU A 1 86 ? 20.984 28.266 -2.086 1 91.94 86 LEU A O 1
ATOM 647 N N . GLU A 1 87 ? 21.375 26.172 -2.729 1 92.44 87 GLU A N 1
ATOM 648 C CA . GLU A 1 87 ? 21.547 26.547 -4.129 1 92.44 87 GLU A CA 1
ATOM 649 C C . GLU A 1 87 ? 20.25 27.109 -4.715 1 92.44 87 GLU A C 1
ATOM 651 O O . GLU A 1 87 ? 20.266 27.75 -5.766 1 92.44 87 GLU A O 1
ATOM 656 N N . LEU A 1 88 ? 19.141 27 -4.074 1 91.62 88 LEU A N 1
ATOM 657 C CA . LEU A 1 88 ? 17.859 27.453 -4.59 1 91.62 88 LEU A CA 1
ATOM 658 C C . LEU A 1 88 ? 17.547 28.859 -4.098 1 91.62 88 LEU A C 1
ATOM 660 O O . LEU A 1 88 ? 16.562 29.453 -4.523 1 91.62 88 LEU A O 1
ATOM 664 N N . TRP A 1 89 ? 18.391 29.422 -3.281 1 94.81 89 TRP A N 1
ATOM 665 C CA . TRP A 1 89 ? 18.188 30.781 -2.787 1 94.81 89 TRP A CA 1
ATOM 666 C C . TRP A 1 89 ? 18.719 31.797 -3.781 1 94.81 89 TRP A C 1
ATOM 668 O O . TRP A 1 89 ? 19.797 31.625 -4.352 1 94.81 89 TRP A O 1
ATOM 678 N N . ASP A 1 90 ? 17.922 32.812 -4.023 1 96.38 90 ASP A N 1
ATOM 679 C CA . ASP A 1 90 ? 18.344 33.906 -4.914 1 96.38 90 ASP A CA 1
ATOM 680 C C . ASP A 1 90 ? 19.266 34.875 -4.184 1 96.38 90 ASP A C 1
ATOM 682 O O . ASP A 1 90 ? 20.031 35.625 -4.816 1 96.38 90 ASP A O 1
ATOM 686 N N . THR A 1 91 ? 19.109 35.031 -2.914 1 96.94 91 THR A N 1
ATOM 687 C CA . THR A 1 91 ? 19.922 35.844 -2.008 1 96.94 91 THR A CA 1
ATOM 688 C C . THR A 1 91 ? 20.266 35.031 -0.749 1 96.94 91 THR A C 1
ATOM 690 O O . THR A 1 91 ? 19.594 34.062 -0.424 1 96.94 91 THR A O 1
ATOM 693 N N . PRO A 1 92 ? 21.359 35.406 -0.078 1 97.25 92 PRO A N 1
ATOM 694 C CA . PRO A 1 92 ? 21.75 34.625 1.102 1 97.25 92 PRO A CA 1
ATOM 695 C C . PRO A 1 92 ? 20.625 34.531 2.135 1 97.25 92 PRO A C 1
ATOM 697 O O . PRO A 1 92 ? 20 35.531 2.467 1 97.25 92 PRO A O 1
ATOM 700 N N . PRO A 1 93 ? 20.375 33.344 2.623 1 97.88 93 PRO A N 1
ATOM 701 C CA . PRO A 1 93 ? 19.219 33.094 3.482 1 97.88 93 PRO A CA 1
ATOM 702 C C . PRO A 1 93 ? 19.234 33.938 4.758 1 97.88 93 PRO A C 1
ATOM 704 O O . PRO A 1 93 ? 18.188 34.281 5.301 1 97.88 93 PRO A O 1
ATOM 707 N N . PHE A 1 94 ? 20.359 34.344 5.285 1 98.44 94 PHE A N 1
ATOM 708 C CA . PHE A 1 94 ? 20.422 35 6.582 1 98.44 94 PHE A CA 1
ATOM 709 C C . PHE A 1 94 ? 20.859 36.469 6.418 1 98.44 94 PHE A C 1
ATOM 711 O O . PHE A 1 94 ? 21.484 37.031 7.316 1 98.44 94 PHE A O 1
ATOM 718 N N . GLU A 1 95 ? 20.594 36.969 5.301 1 98.25 95 GLU A N 1
ATOM 719 C CA . GLU A 1 95 ? 20.641 38.406 4.988 1 98.25 95 GLU A CA 1
ATOM 720 C C . GLU A 1 95 ? 19.281 38.906 4.457 1 98.25 95 GLU A C 1
ATOM 722 O O . GLU A 1 95 ? 18.906 38.562 3.334 1 98.25 95 GLU A O 1
ATOM 727 N N . LEU A 1 96 ? 18.656 39.688 5.297 1 98.5 96 LEU A N 1
ATOM 728 C CA . LEU A 1 96 ? 17.359 40.188 4.859 1 98.5 96 LEU A CA 1
ATOM 729 C C . LEU A 1 96 ? 17.5 41.094 3.635 1 98.5 96 LEU A C 1
ATOM 731 O O . LEU A 1 96 ? 18.141 42.156 3.709 1 98.5 96 LEU A O 1
ATOM 735 N N . THR A 1 97 ? 16.922 40.656 2.547 1 98.31 97 THR A N 1
ATOM 736 C CA . THR A 1 97 ? 17.094 41.344 1.284 1 98.31 97 THR A CA 1
ATOM 737 C C . THR A 1 97 ? 15.742 41.75 0.705 1 98.31 97 THR A C 1
ATOM 739 O O . THR A 1 97 ? 14.836 40.938 0.594 1 98.31 97 THR A O 1
ATOM 742 N N . GLU A 1 98 ? 15.648 42.969 0.347 1 97.56 98 GLU A N 1
ATOM 743 C CA . GLU A 1 98 ? 14.398 43.469 -0.24 1 97.56 98 GLU A CA 1
ATOM 744 C C . GLU A 1 98 ? 14.445 43.406 -1.764 1 97.56 98 GLU A C 1
ATOM 746 O O . GLU A 1 98 ? 15.414 43.844 -2.379 1 97.56 98 GLU A O 1
ATOM 751 N N . ARG A 1 99 ? 13.477 42.75 -2.355 1 96.44 99 ARG A N 1
ATOM 752 C CA . ARG A 1 99 ? 13.281 42.688 -3.801 1 96.44 99 ARG A CA 1
ATOM 753 C C . ARG A 1 99 ? 11.797 42.75 -4.156 1 96.44 99 ARG A C 1
ATOM 755 O O . ARG A 1 99 ? 11.016 41.906 -3.721 1 96.44 99 ARG A O 1
ATOM 762 N N . GLY A 1 100 ? 11.406 43.781 -4.965 1 95.31 100 GLY A N 1
ATOM 763 C CA . GLY A 1 100 ? 10.039 43.875 -5.457 1 95.31 100 GLY A CA 1
ATOM 764 C C . GLY A 1 100 ? 9.016 44.031 -4.344 1 95.31 100 GLY A C 1
ATOM 765 O O . GLY A 1 100 ? 7.961 43.375 -4.387 1 95.31 100 GLY A O 1
ATOM 766 N N . GLY A 1 101 ? 9.32 44.656 -3.283 1 96.5 101 GLY A N 1
ATOM 767 C CA . GLY A 1 101 ? 8.391 44.906 -2.193 1 96.5 101 GLY A CA 1
ATOM 768 C C . GLY A 1 101 ? 8.32 43.781 -1.198 1 96.5 101 GLY A C 1
ATOM 769 O O . GLY A 1 101 ? 7.52 43.812 -0.263 1 96.5 101 GLY A O 1
ATOM 770 N N . ARG A 1 102 ? 9.164 42.812 -1.426 1 97.44 102 ARG A N 1
ATOM 771 C CA . ARG A 1 102 ? 9.242 41.656 -0.523 1 97.44 102 ARG A CA 1
ATOM 772 C C . ARG A 1 102 ? 10.586 41.625 0.195 1 97.44 102 ARG A C 1
ATOM 774 O O . ARG A 1 102 ? 11.586 42.094 -0.332 1 97.44 102 ARG A O 1
ATOM 781 N N . LEU A 1 103 ? 10.555 41.156 1.365 1 98.5 103 LEU A N 1
ATOM 782 C CA . LEU A 1 103 ? 11.766 40.969 2.166 1 98.5 103 LEU A CA 1
ATOM 783 C C . LEU A 1 103 ? 12.094 39.469 2.326 1 98.5 103 LEU A C 1
ATOM 785 O O . LEU A 1 103 ? 11.367 38.75 3.004 1 98.5 103 LEU A O 1
ATOM 789 N N . TYR A 1 104 ? 13.227 39.094 1.727 1 98.19 104 TYR A N 1
ATOM 790 C CA . TYR A 1 104 ? 13.609 37.688 1.688 1 98.19 104 TYR A CA 1
ATOM 791 C C . TYR A 1 104 ? 14.633 37.375 2.77 1 98.19 104 TYR A C 1
ATOM 793 O O . TYR A 1 104 ? 15.57 38.156 2.992 1 98.19 104 TYR A O 1
ATOM 801 N N . GLY A 1 105 ? 14.414 36.281 3.439 1 98.19 105 GLY A N 1
ATOM 802 C CA . GLY A 1 105 ? 15.312 35.75 4.461 1 98.19 105 GLY A CA 1
ATOM 803 C C . GLY A 1 105 ? 14.703 34.656 5.285 1 98.19 105 GLY A C 1
ATOM 804 O O . GLY A 1 105 ? 13.492 34.656 5.539 1 98.19 105 GLY A O 1
ATOM 805 N N . ARG A 1 106 ? 15.586 33.688 5.684 1 97.62 106 ARG A N 1
ATOM 806 C CA . ARG A 1 106 ? 15.102 32.625 6.562 1 97.62 106 ARG A CA 1
ATOM 807 C C . ARG A 1 106 ? 14.633 33.219 7.898 1 97.62 106 ARG A C 1
ATOM 809 O O . ARG A 1 106 ? 15.383 33.906 8.57 1 97.62 106 ARG A O 1
ATOM 816 N N . GLY A 1 107 ? 13.383 32.969 8.219 1 96.94 107 GLY A N 1
ATOM 817 C CA . GLY A 1 107 ? 12.805 33.469 9.453 1 96.94 107 GLY A CA 1
ATOM 818 C C . GLY A 1 107 ? 12.016 34.75 9.266 1 96.94 107 GLY A C 1
ATOM 819 O O . GLY A 1 107 ? 11.289 35.188 10.164 1 96.94 107 GLY A O 1
ATOM 820 N N . ALA A 1 108 ? 12.078 35.312 8.086 1 98 108 ALA A N 1
ATOM 821 C CA . ALA A 1 108 ? 11.352 36.562 7.84 1 98 108 ALA A CA 1
ATOM 822 C C . ALA A 1 108 ? 9.852 36.375 8.047 1 98 108 ALA A C 1
ATOM 824 O O . ALA A 1 108 ? 9.188 37.219 8.633 1 98 108 ALA A O 1
ATOM 825 N N . SER A 1 109 ? 9.375 35.281 7.551 1 95.81 109 SER A N 1
ATOM 826 C CA . SER A 1 109 ? 7.949 34.969 7.688 1 95.81 109 SER A CA 1
ATOM 827 C C . SER A 1 109 ? 7.668 34.188 8.953 1 95.81 109 SER A C 1
ATOM 829 O O . SER A 1 109 ? 6.652 34.406 9.617 1 95.81 109 SER A O 1
ATOM 831 N N . ASP A 1 110 ? 8.477 33.25 9.375 1 92.5 110 ASP A N 1
ATOM 832 C CA . ASP A 1 110 ? 8.266 32.281 10.438 1 92.5 110 ASP A CA 1
ATOM 833 C C . ASP A 1 110 ? 9.508 32.156 11.312 1 92.5 110 ASP A C 1
ATOM 835 O O . ASP A 1 110 ? 10.367 31.297 11.055 1 92.5 110 ASP A O 1
ATOM 839 N N . ASP A 1 111 ? 9.625 32.938 12.383 1 95.31 111 ASP A N 1
ATOM 840 C CA . ASP A 1 111 ? 8.57 33.719 13.008 1 95.31 111 ASP A CA 1
ATOM 841 C C . ASP A 1 111 ? 9.102 35.094 13.438 1 95.31 111 ASP A C 1
ATOM 843 O O . ASP A 1 111 ? 8.469 35.781 14.227 1 95.31 111 ASP A O 1
ATOM 847 N N . LYS A 1 112 ? 10.266 35.438 12.953 1 98.5 112 LYS A N 1
ATOM 848 C CA . LYS A 1 112 ? 10.938 36.656 13.406 1 98.5 112 LYS A CA 1
ATOM 849 C C . LYS A 1 112 ? 10.242 37.906 12.875 1 98.5 112 LYS A C 1
ATOM 851 O O . LYS A 1 112 ? 10.234 38.938 13.539 1 98.5 112 LYS A O 1
ATOM 856 N N . GLY A 1 113 ? 9.695 37.812 11.672 1 98.38 113 GLY A N 1
ATOM 857 C CA . GLY A 1 113 ? 8.906 38.906 11.156 1 98.38 113 GLY A CA 1
ATOM 858 C C . GLY A 1 113 ? 7.688 39.219 12.008 1 98.38 113 GLY A C 1
ATOM 859 O O . GLY A 1 113 ? 7.367 40.406 12.234 1 98.38 113 GLY A O 1
ATOM 860 N N . GLU A 1 114 ? 6.98 38.188 12.43 1 98 114 GLU A N 1
ATOM 861 C CA . GLU A 1 114 ? 5.852 38.375 13.336 1 98 114 GLU A CA 1
ATOM 862 C C . GLU A 1 114 ? 6.289 39.031 14.641 1 98 114 GLU A C 1
ATOM 864 O O . GLU A 1 114 ? 5.676 40 15.086 1 98 114 GLU A O 1
ATOM 869 N N . LEU A 1 115 ? 7.324 38.531 15.227 1 98.38 115 LEU A N 1
ATOM 870 C CA . LEU A 1 115 ? 7.859 39.031 16.484 1 98.38 115 LEU A CA 1
ATOM 871 C C . LEU A 1 115 ? 8.219 40.5 16.359 1 98.38 115 LEU A C 1
ATOM 873 O O . LEU A 1 115 ? 7.793 41.344 17.172 1 98.38 115 LEU A O 1
ATOM 877 N N . ALA A 1 116 ? 8.945 40.875 15.32 1 98.62 116 ALA A N 1
ATOM 878 C CA . ALA A 1 116 ? 9.398 42.25 15.109 1 98.62 116 ALA A CA 1
ATOM 879 C C . ALA A 1 116 ? 8.219 43.188 14.875 1 98.62 116 ALA A C 1
ATOM 881 O O . ALA A 1 116 ? 8.227 44.312 15.352 1 98.62 116 ALA A O 1
ATOM 882 N N . SER A 1 117 ? 7.258 42.719 14.133 1 98.31 117 SER A N 1
ATOM 883 C CA . SER A 1 117 ? 6.098 43.562 13.859 1 98.31 117 SER A CA 1
ATOM 884 C C . SER A 1 117 ? 5.305 43.844 15.133 1 98.31 117 SER A C 1
ATOM 886 O O . SER A 1 117 ? 4.832 44.969 15.336 1 98.31 117 SER A O 1
ATOM 888 N N . ARG A 1 118 ? 5.141 42.875 15.977 1 98.38 118 ARG A N 1
ATOM 889 C CA . ARG A 1 118 ? 4.422 43.031 17.234 1 98.38 118 ARG A CA 1
ATOM 890 C C . ARG A 1 118 ? 5.172 43.969 18.172 1 98.38 118 ARG A C 1
ATOM 892 O O . ARG A 1 118 ? 4.562 44.781 18.859 1 98.38 118 ARG A O 1
ATOM 899 N N . LEU A 1 119 ? 6.48 43.844 18.203 1 98.5 119 LEU A N 1
ATOM 900 C CA . LEU A 1 119 ? 7.297 44.719 19.016 1 98.5 119 LEU A CA 1
ATOM 901 C C . LEU A 1 119 ? 7.172 46.156 18.547 1 98.5 119 LEU A C 1
ATOM 903 O O . LEU A 1 119 ? 7.098 47.094 19.375 1 98.5 119 LEU A O 1
ATOM 907 N N . ALA A 1 120 ? 7.188 46.344 17.266 1 98.38 120 ALA A N 1
ATOM 908 C CA . ALA A 1 120 ? 7.012 47.688 16.703 1 98.38 120 ALA A CA 1
ATOM 909 C C . ALA A 1 120 ? 5.676 48.281 17.125 1 98.38 120 ALA A C 1
ATOM 911 O O . ALA A 1 120 ? 5.59 49.5 17.406 1 98.38 120 ALA A O 1
ATOM 912 N N . ALA A 1 121 ? 4.664 47.5 17.109 1 98.25 121 ALA A N 1
ATOM 913 C CA . ALA A 1 121 ? 3.348 47.969 17.547 1 98.25 121 ALA A CA 1
ATOM 914 C C . ALA A 1 121 ? 3.375 48.406 19.016 1 98.25 121 ALA A C 1
ATOM 916 O O . ALA A 1 121 ? 2.801 49.438 19.375 1 98.25 121 ALA A O 1
ATOM 917 N N . VAL A 1 122 ? 3.994 47.625 19.844 1 97.69 122 VAL A N 1
ATOM 918 C CA . VAL A 1 122 ? 4.117 47.938 21.266 1 97.69 122 VAL A CA 1
ATOM 919 C C . VAL A 1 122 ? 4.812 49.281 21.453 1 97.69 122 VAL A C 1
ATOM 921 O O . VAL A 1 122 ? 4.359 50.125 22.219 1 97.69 122 VAL A O 1
ATOM 924 N N . ARG A 1 123 ? 5.891 49.5 20.672 1 96.88 123 ARG A N 1
ATOM 925 C CA . ARG A 1 123 ? 6.625 50.781 20.703 1 96.88 123 ARG A CA 1
ATOM 926 C C . ARG A 1 123 ? 5.719 51.938 20.344 1 96.88 123 ARG A C 1
ATOM 928 O O . ARG A 1 123 ? 5.742 52.969 21 1 96.88 123 ARG A O 1
ATOM 935 N N . ALA A 1 124 ? 5.035 51.719 19.344 1 97.25 124 ALA A N 1
ATOM 936 C CA . ALA A 1 124 ? 4.168 52.781 18.844 1 97.25 124 ALA A CA 1
ATOM 937 C C . ALA A 1 124 ? 3.119 53.188 19.875 1 97.25 124 ALA A C 1
ATOM 939 O O . ALA A 1 124 ? 2.893 54.375 20.109 1 97.25 124 ALA A O 1
ATOM 940 N N . VAL A 1 125 ? 2.473 52.25 20.484 1 96.44 125 VAL A N 1
ATOM 941 C CA . VAL A 1 125 ? 1.42 52.5 21.453 1 96.44 125 VAL A CA 1
ATOM 942 C C . VAL A 1 125 ? 2.016 53.188 22.688 1 96.44 125 VAL A C 1
ATOM 944 O O . VAL A 1 125 ? 1.439 54.125 23.219 1 96.44 125 VAL A O 1
ATOM 947 N N . ARG A 1 126 ? 3.117 52.688 23.172 1 94.44 126 ARG A N 1
ATOM 948 C CA . ARG A 1 126 ? 3.783 53.281 24.328 1 94.44 126 ARG A CA 1
ATOM 949 C C . ARG A 1 126 ? 4.129 54.75 24.078 1 94.44 126 ARG A C 1
ATOM 951 O O . ARG A 1 126 ? 3.965 55.594 24.969 1 94.44 126 ARG A O 1
ATOM 958 N N . GLU A 1 127 ? 4.637 54.969 22.922 1 94.12 127 GLU A N 1
ATOM 959 C CA . GLU A 1 127 ? 5 56.344 22.578 1 94.12 127 GLU A CA 1
ATOM 960 C C . GLU A 1 127 ? 3.764 57.219 22.453 1 94.12 127 GLU A C 1
ATOM 962 O O . GLU A 1 127 ? 3.76 58.375 22.938 1 94.12 127 GLU A O 1
ATOM 967 N N . GLN A 1 128 ? 2.795 56.781 21.875 1 93.38 128 GLN A N 1
ATOM 968 C CA . GLN A 1 128 ? 1.584 57.562 21.625 1 93.38 128 GLN A CA 1
ATOM 969 C C . GLN A 1 128 ? 0.833 57.844 22.922 1 93.38 128 GLN A C 1
ATOM 971 O O . GLN A 1 128 ? 0.317 58.938 23.109 1 93.38 128 GLN A O 1
ATOM 976 N N . LEU A 1 129 ? 0.791 56.844 23.797 1 92.38 129 LEU A N 1
ATOM 977 C CA . LEU A 1 129 ? -0.033 56.969 24.984 1 92.38 129 LEU A CA 1
ATOM 978 C C . LEU A 1 129 ? 0.825 57.312 26.203 1 92.38 129 LEU A C 1
ATOM 980 O O . LEU A 1 129 ? 0.302 57.688 27.25 1 92.38 129 LEU A O 1
ATOM 984 N N . GLY A 1 130 ? 2.057 57.125 26.094 1 91.94 130 GLY A N 1
ATOM 985 C CA . GLY A 1 130 ? 2.975 57.344 27.203 1 91.94 130 GLY A CA 1
ATOM 986 C C . GLY A 1 130 ? 3.082 56.156 28.141 1 91.94 130 GLY A C 1
ATOM 987 O O . GLY A 1 130 ? 3.906 56.156 29.047 1 91.94 130 GLY A O 1
ATOM 988 N N . HIS A 1 131 ? 2.248 55.219 27.922 1 92.31 131 HIS A N 1
ATOM 989 C CA . HIS A 1 131 ? 2.232 53.969 28.672 1 92.31 131 HIS A CA 1
ATOM 990 C C . HIS A 1 131 ? 1.577 52.844 27.875 1 92.31 131 HIS A C 1
ATOM 992 O O . HIS A 1 131 ? 1.037 53.094 26.781 1 92.31 131 HIS A O 1
ATOM 998 N N . LEU A 1 132 ? 1.701 51.688 28.359 1 95.12 132 LEU A N 1
ATOM 999 C CA . LEU A 1 132 ? 0.97 50.562 27.781 1 95.12 132 LEU A CA 1
ATOM 1000 C C . LEU A 1 132 ? -0.389 50.375 28.453 1 95.12 132 LEU A C 1
ATOM 1002 O O . LEU A 1 132 ? -0.465 50.188 29.672 1 95.12 132 LEU A O 1
ATOM 1006 N N . PRO A 1 133 ? -1.412 50.438 27.719 1 94.56 133 PRO A N 1
ATOM 1007 C CA . PRO A 1 133 ? -2.75 50.406 28.312 1 94.56 133 PRO A CA 1
ATOM 1008 C C . PRO A 1 133 ? -3.188 49 28.719 1 94.56 133 PRO A C 1
ATOM 1010 O O . PRO A 1 133 ? -4.266 48.812 29.297 1 94.56 133 PRO A O 1
ATOM 1013 N N . VAL A 1 134 ? -2.414 48 28.422 1 95.81 134 VAL A N 1
ATOM 1014 C CA . VAL A 1 134 ? -2.68 46.594 28.734 1 95.81 134 VAL A CA 1
ATOM 1015 C C . VAL A 1 134 ? -1.463 46 29.422 1 95.81 134 VAL A C 1
ATOM 1017 O O . VAL A 1 134 ? -0.349 46.5 29.312 1 95.81 134 VAL A O 1
ATOM 1020 N N . LYS A 1 135 ? -1.748 44.969 30.219 1 96.75 135 LYS A N 1
ATOM 1021 C CA . LYS A 1 135 ? -0.637 44.125 30.656 1 96.75 135 LYS A CA 1
ATOM 1022 C C . LYS A 1 135 ? -0.25 43.125 29.578 1 96.75 135 LYS A C 1
ATOM 1024 O O . LYS A 1 135 ? -1.102 42.375 29.062 1 96.75 135 LYS A O 1
ATOM 1029 N N . ILE A 1 136 ? 0.981 43.125 29.188 1 98 136 ILE A N 1
ATOM 1030 C CA . ILE A 1 136 ? 1.459 42.219 28.156 1 98 136 ILE A CA 1
ATOM 1031 C C . ILE A 1 136 ? 2.363 41.156 28.797 1 98 136 ILE A C 1
ATOM 1033 O O . ILE A 1 136 ? 3.301 41.5 29.531 1 98 136 ILE A O 1
ATOM 1037 N N . LYS A 1 137 ? 2.051 39.969 28.625 1 98.38 137 LYS A N 1
ATOM 1038 C CA . LYS A 1 137 ? 2.93 38.812 28.844 1 98.38 137 LYS A CA 1
ATOM 1039 C C . LYS A 1 137 ? 3.363 38.219 27.516 1 98.38 137 LYS A C 1
ATOM 1041 O O . LYS A 1 137 ? 2.525 37.906 26.656 1 98.38 137 LYS A O 1
ATOM 1046 N N . TRP A 1 138 ? 4.645 38.062 27.297 1 98.62 138 TRP A N 1
ATOM 1047 C CA . TRP A 1 138 ? 5.18 37.594 26.031 1 98.62 138 TRP A CA 1
ATOM 1048 C C . TRP A 1 138 ? 5.992 36.312 26.234 1 98.62 138 TRP A C 1
ATOM 1050 O O . TRP A 1 138 ? 7.082 36.344 26.812 1 98.62 138 TRP A O 1
ATOM 1060 N N . LEU A 1 139 ? 5.414 35.219 25.828 1 98.38 139 LEU A N 1
ATOM 1061 C CA . LEU A 1 139 ? 6.121 33.938 25.844 1 98.38 139 LEU A CA 1
ATOM 1062 C C . LEU A 1 139 ? 6.816 33.688 24.5 1 98.38 139 LEU A C 1
ATOM 1064 O O . LEU A 1 139 ? 6.16 33.625 23.469 1 98.38 139 LEU A O 1
ATOM 1068 N N . ILE A 1 140 ? 8.102 33.594 24.5 1 98.31 140 ILE A N 1
ATOM 1069 C CA . ILE A 1 140 ? 8.898 33.406 23.281 1 98.31 140 ILE A CA 1
ATOM 1070 C C . ILE A 1 140 ? 9.828 32.188 23.469 1 98.31 140 ILE A C 1
ATOM 1072 O O . ILE A 1 140 ? 10.602 32.156 24.422 1 98.31 140 ILE A O 1
ATOM 1076 N N . GLU A 1 141 ? 9.742 31.281 22.547 1 96.69 141 GLU A N 1
ATOM 1077 C CA . GLU A 1 141 ? 10.602 30.109 22.672 1 96.69 141 GLU A CA 1
ATOM 1078 C C . GLU A 1 141 ? 11.414 29.875 21.406 1 96.69 141 GLU A C 1
ATOM 1080 O O . GLU A 1 141 ? 11.281 30.609 20.438 1 96.69 141 GLU A O 1
ATOM 1085 N N . GLY A 1 142 ? 12.383 28.906 21.531 1 96.31 142 GLY A N 1
ATOM 1086 C CA . GLY A 1 142 ? 13.281 28.609 20.406 1 96.31 142 GLY A CA 1
ATOM 1087 C C . GLY A 1 142 ? 13.227 27.172 19.969 1 96.31 142 GLY A C 1
ATOM 1088 O O . GLY A 1 142 ? 14.227 26.609 19.5 1 96.31 142 GLY A O 1
ATOM 1089 N N . GLU A 1 143 ? 12.008 26.531 20.172 1 94.88 143 GLU A N 1
ATOM 1090 C CA . GLU A 1 143 ? 11.93 25.094 19.906 1 94.88 143 GLU A CA 1
ATOM 1091 C C . GLU A 1 143 ? 10.727 24.766 19.016 1 94.88 143 GLU A C 1
ATOM 1093 O O . GLU A 1 143 ? 10.367 23.594 18.859 1 94.88 143 GLU A O 1
ATOM 1098 N N . GLU A 1 144 ? 10.07 25.781 18.469 1 90.5 144 GLU A N 1
ATOM 1099 C CA . GLU A 1 144 ? 8.844 25.578 17.703 1 90.5 144 GLU A CA 1
ATOM 1100 C C . GLU A 1 144 ? 9.094 24.703 16.469 1 90.5 144 GLU A C 1
ATOM 1102 O O . GLU A 1 144 ? 8.312 23.797 16.172 1 90.5 144 GLU A O 1
ATOM 1107 N N . GLU A 1 145 ? 10.195 24.875 15.844 1 87.12 145 GLU A N 1
ATOM 1108 C CA . GLU A 1 145 ? 10.484 24.234 14.57 1 87.12 145 GLU A CA 1
ATOM 1109 C C . GLU A 1 145 ? 10.875 22.766 14.773 1 87.12 145 GLU A C 1
ATOM 1111 O O . GLU A 1 145 ? 11.008 22.016 13.805 1 87.12 145 GLU A O 1
ATOM 1116 N N . VAL A 1 146 ? 11.07 22.375 16 1 82.56 146 VAL A N 1
ATOM 1117 C CA . VAL A 1 146 ? 11.391 20.984 16.312 1 82.56 146 VAL A CA 1
ATOM 1118 C C . VAL A 1 146 ? 10.297 20.375 17.203 1 82.56 146 VAL A C 1
ATOM 1120 O O . VAL A 1 146 ? 10.555 19.453 17.984 1 82.56 146 VAL A O 1
ATOM 1123 N N . GLY A 1 147 ? 9.094 21.078 17.188 1 81.5 147 GLY A N 1
ATOM 1124 C CA . GLY A 1 147 ? 7.922 20.5 17.828 1 81.5 147 GLY A CA 1
ATOM 1125 C C . GLY A 1 147 ? 7.656 21.047 19.219 1 81.5 147 GLY A C 1
ATOM 1126 O O . GLY A 1 147 ? 6.805 20.516 19.938 1 81.5 147 GLY A O 1
ATOM 1127 N N . SER A 1 148 ? 8.453 21.984 19.703 1 91.5 148 SER A N 1
ATOM 1128 C CA . SER A 1 148 ? 8.281 22.656 20.984 1 91.5 148 SER A CA 1
ATOM 1129 C C . SER A 1 148 ? 8.258 21.641 22.125 1 91.5 148 SER A C 1
ATOM 1131 O O . SER A 1 148 ? 7.328 21.625 22.938 1 91.5 148 SER A O 1
ATOM 1133 N N . PRO A 1 149 ? 9.312 20.906 22.281 1 88.81 149 PRO A N 1
ATOM 1134 C CA . PRO A 1 149 ? 9.305 19.828 23.281 1 88.81 149 PRO A CA 1
ATOM 1135 C C . PRO A 1 149 ? 9.133 20.344 24.703 1 88.81 149 PRO A C 1
ATOM 1137 O O . PRO A 1 149 ? 8.68 19.609 25.578 1 88.81 149 PRO A O 1
ATOM 1140 N N . THR A 1 150 ? 9.406 21.625 24.969 1 94.19 150 THR A N 1
ATOM 1141 C CA . THR A 1 150 ? 9.383 22.172 26.328 1 94.19 150 THR A CA 1
ATOM 1142 C C . THR A 1 150 ? 8.047 22.859 26.609 1 94.19 150 THR A C 1
ATOM 1144 O O . THR A 1 150 ? 7.66 23.016 27.766 1 94.19 150 THR A O 1
ATOM 1147 N N . LEU A 1 151 ? 7.332 23.203 25.672 1 93.94 151 LEU A N 1
ATOM 1148 C CA . LEU A 1 151 ? 6.258 24.188 25.766 1 93.94 151 LEU A CA 1
ATOM 1149 C C . LEU A 1 151 ? 5.152 23.688 26.688 1 93.94 151 LEU A C 1
ATOM 1151 O O . LEU A 1 151 ? 4.73 24.406 27.609 1 93.94 151 LEU A O 1
ATOM 1155 N N . GLU A 1 152 ? 4.676 22.5 26.484 1 92.5 152 GLU A N 1
ATOM 1156 C CA . GLU A 1 152 ? 3.566 21.984 27.281 1 92.5 152 GLU A CA 1
ATOM 1157 C C . GLU A 1 152 ? 3.906 21.969 28.766 1 92.5 152 GLU A C 1
ATOM 1159 O O . GLU A 1 152 ? 3.127 22.453 29.594 1 92.5 152 GLU A O 1
ATOM 1164 N N . ARG A 1 153 ? 5.031 21.391 29.109 1 93.75 153 ARG A N 1
ATOM 1165 C CA . ARG A 1 153 ? 5.477 21.328 30.5 1 93.75 153 ARG A CA 1
ATOM 1166 C C . ARG A 1 153 ? 5.664 22.734 31.078 1 93.75 153 ARG A C 1
ATOM 1168 O O . ARG A 1 153 ? 5.305 23 32.219 1 93.75 153 ARG A O 1
ATOM 1175 N N . PHE A 1 154 ? 6.25 23.594 30.281 1 96.31 154 PHE A N 1
ATOM 1176 C CA . PHE A 1 154 ? 6.52 24.953 30.75 1 96.31 154 PHE A CA 1
ATOM 1177 C C . PHE A 1 154 ? 5.219 25.688 31.078 1 96.31 154 PHE A C 1
ATOM 1179 O O . PHE A 1 154 ? 5.117 26.328 32.125 1 96.31 154 PHE A O 1
ATOM 1186 N N . VAL A 1 155 ? 4.266 25.562 30.172 1 96.44 155 VAL A N 1
ATOM 1187 C CA . VAL A 1 155 ? 2.984 26.234 30.375 1 96.44 155 VAL A CA 1
ATOM 1188 C C . VAL A 1 155 ? 2.316 25.703 31.641 1 96.44 155 VAL A C 1
ATOM 1190 O O . VAL A 1 155 ? 1.766 26.469 32.438 1 96.44 155 VAL A O 1
ATOM 1193 N N . ALA A 1 156 ? 2.395 24.438 31.828 1 94.69 156 ALA A N 1
ATOM 1194 C CA . ALA A 1 156 ? 1.804 23.828 33 1 94.69 156 ALA A CA 1
ATOM 1195 C C . ALA A 1 156 ? 2.494 24.328 34.281 1 94.69 156 ALA A C 1
ATOM 1197 O O . ALA A 1 156 ? 1.832 24.688 35.25 1 94.69 156 ALA A O 1
ATOM 1198 N N . GLU A 1 157 ? 3.783 24.375 34.281 1 96.25 157 GLU A N 1
ATOM 1199 C CA . GLU A 1 157 ? 4.578 24.75 35.438 1 96.25 157 GLU A CA 1
ATOM 1200 C C . GLU A 1 157 ? 4.445 26.234 35.75 1 96.25 157 GLU A C 1
ATOM 1202 O O . GLU A 1 157 ? 4.602 26.656 36.875 1 96.25 157 GLU A O 1
ATOM 1207 N N . HIS A 1 158 ? 4.168 27.016 34.75 1 97.06 158 HIS A N 1
ATOM 1208 C CA . HIS A 1 158 ? 4.105 28.469 34.938 1 97.06 158 HIS A CA 1
ATOM 1209 C C . HIS A 1 158 ? 2.705 28.984 34.625 1 97.06 158 HIS A C 1
ATOM 1211 O O . HIS A 1 158 ? 2.549 30.109 34.156 1 97.06 158 HIS A O 1
ATOM 1217 N N . ALA A 1 159 ? 1.769 28.203 34.875 1 96.06 159 ALA A N 1
ATOM 1218 C CA . ALA A 1 159 ? 0.384 28.516 34.531 1 96.06 159 ALA A CA 1
ATOM 1219 C C . ALA A 1 159 ? -0.045 29.844 35.188 1 96.06 159 ALA A C 1
ATOM 1221 O O . ALA A 1 159 ? -0.678 30.672 34.531 1 96.06 159 ALA A O 1
ATOM 1222 N N . ALA A 1 160 ? 0.287 30.047 36.438 1 95.12 160 ALA A N 1
ATOM 1223 C CA . ALA A 1 160 ? -0.096 31.266 37.125 1 95.12 160 ALA A CA 1
ATOM 1224 C C . ALA A 1 160 ? 0.547 32.5 36.5 1 95.12 160 ALA A C 1
ATOM 1226 O O . ALA A 1 160 ? -0.094 33.562 36.375 1 95.12 160 ALA A O 1
ATOM 1227 N N . GLU A 1 161 ? 1.745 32.344 36.125 1 95.56 161 GLU A N 1
ATOM 1228 C CA . GLU A 1 161 ? 2.494 33.438 35.5 1 95.56 161 GLU A CA 1
ATOM 1229 C C . GLU A 1 161 ? 2.002 33.719 34.094 1 95.56 161 GLU A C 1
ATOM 1231 O O . GLU A 1 161 ? 2.096 34.875 33.625 1 95.56 161 GLU A O 1
ATOM 1236 N N . LEU A 1 162 ? 1.438 32.75 33.469 1 97.12 162 LEU A N 1
ATOM 1237 C CA . LEU A 1 162 ? 1.093 32.875 32.062 1 97.12 162 LEU A CA 1
ATOM 1238 C C . LEU A 1 162 ? -0.395 33.156 31.891 1 97.12 162 LEU A C 1
ATOM 1240 O O . LEU A 1 162 ? -0.854 33.438 30.781 1 97.12 162 LEU A O 1
ATOM 1244 N N . GLN A 1 163 ? -1.111 33.062 32.969 1 95.81 163 GLN A N 1
ATOM 1245 C CA . GLN A 1 163 ? -2.545 33.312 32.875 1 95.81 163 GLN A CA 1
ATOM 1246 C C . GLN A 1 163 ? -2.822 34.656 32.25 1 95.81 163 GLN A C 1
ATOM 1248 O O . GLN A 1 163 ? -2.135 35.625 32.531 1 95.81 163 GLN A O 1
ATOM 1253 N N . ALA A 1 164 ? -3.838 34.75 31.344 1 96.94 164 ALA A N 1
ATOM 1254 C CA . ALA A 1 164 ? -4.176 35.969 30.594 1 96.94 164 ALA A CA 1
ATOM 1255 C C . ALA A 1 164 ? -5.633 35.938 30.141 1 96.94 164 ALA A C 1
ATOM 1257 O O . ALA A 1 164 ? -6.348 34.938 30.391 1 96.94 164 ALA A O 1
ATOM 1258 N N . ASP A 1 165 ? -6.039 37.031 29.547 1 96.19 165 ASP A N 1
ATOM 1259 C CA . ASP A 1 165 ? -7.422 37.156 29.109 1 96.19 165 ASP A CA 1
ATOM 1260 C C . ASP A 1 165 ? -7.566 36.75 27.641 1 96.19 165 ASP A C 1
ATOM 1262 O O . ASP A 1 165 ? -8.672 36.469 27.172 1 96.19 165 ASP A O 1
ATOM 1266 N N . GLY A 1 166 ? -6.566 36.688 26.938 1 96.94 166 GLY A N 1
ATOM 1267 C CA . GLY A 1 166 ? -6.473 36.281 25.547 1 96.94 166 GLY A CA 1
ATOM 1268 C C . GLY A 1 166 ? -5.039 36.125 25.078 1 96.94 166 GLY A C 1
ATOM 1269 O O . GLY A 1 166 ? -4.113 36.656 25.672 1 96.94 166 GLY A O 1
ATOM 1270 N N . CYS A 1 167 ? -4.906 35.344 24.031 1 98 167 CYS A N 1
ATOM 1271 C CA . CYS A 1 167 ? -3.572 35.062 23.5 1 98 167 CYS A CA 1
ATOM 1272 C C . CYS A 1 167 ? -3.494 35.438 22.016 1 98 167 CYS A C 1
ATOM 1274 O O . CYS A 1 167 ? -4.305 34.969 21.219 1 98 167 CYS A O 1
ATOM 1276 N N . TRP A 1 168 ? -2.564 36.312 21.672 1 98.19 168 TRP A N 1
ATOM 1277 C CA . TRP A 1 168 ? -2.164 36.562 20.297 1 98.19 168 TRP A CA 1
ATOM 1278 C C . TRP A 1 168 ? -1.128 35.562 19.828 1 98.19 168 TRP A C 1
ATOM 1280 O O . TRP A 1 168 ? 0.048 35.656 20.188 1 98.19 168 TRP A O 1
ATOM 1290 N N . TRP A 1 169 ? -1.582 34.594 19 1 96.06 169 TRP A N 1
ATOM 1291 C CA . TRP A 1 169 ? -0.812 33.438 18.578 1 96.06 169 TRP A CA 1
ATOM 1292 C C . TRP A 1 169 ? 0.202 33.812 17.516 1 96.06 169 TRP A C 1
ATOM 1294 O O . TRP A 1 169 ? 0.095 34.844 16.875 1 96.06 169 TRP A O 1
ATOM 1304 N N . GLU A 1 170 ? 1.061 32.938 17.203 1 91.12 170 GLU A N 1
ATOM 1305 C CA . GLU A 1 170 ? 2.344 33.281 16.594 1 91.12 170 GLU A CA 1
ATOM 1306 C C . GLU A 1 170 ? 2.203 33.438 15.078 1 91.12 170 GLU A C 1
ATOM 1308 O O . GLU A 1 170 ? 3.029 34.125 14.453 1 91.12 170 GLU A O 1
ATOM 1313 N N . PHE A 1 171 ? 1.147 32.906 14.414 1 89.38 171 PHE A N 1
ATOM 1314 C CA . PHE A 1 171 ? 1.118 33 12.961 1 89.38 171 PHE A CA 1
ATOM 1315 C C . PHE A 1 171 ? -0.171 33.656 12.484 1 89.38 171 PHE A C 1
ATOM 1317 O O . PHE A 1 171 ? -1.006 34.062 13.305 1 89.38 171 PHE A O 1
ATOM 1324 N N . GLY A 1 172 ? -0.369 33.875 11.219 1 90.44 172 GLY A N 1
ATOM 1325 C CA . GLY A 1 172 ? -1.491 34.438 10.5 1 90.44 172 GLY A CA 1
ATOM 1326 C C . GLY A 1 172 ? -1.137 34.875 9.086 1 90.44 172 GLY A C 1
ATOM 1327 O O . GLY A 1 172 ? 0.001 34.688 8.648 1 90.44 172 GLY A O 1
ATOM 1328 N N . GLY A 1 173 ? -2.18 35.375 8.461 1 92.75 173 GLY A N 1
ATOM 1329 C CA . GLY A 1 173 ? -1.848 35.719 7.094 1 92.75 173 GLY A CA 1
ATOM 1330 C C . GLY A 1 173 ? -2.76 36.812 6.527 1 92.75 173 GLY A C 1
ATOM 1331 O O . GLY A 1 173 ? -3.691 37.25 7.199 1 92.75 173 GLY A O 1
ATOM 1332 N N . ILE A 1 174 ? -2.324 37.281 5.383 1 95.31 174 ILE A N 1
ATOM 1333 C CA . ILE A 1 174 ? -3.074 38.25 4.586 1 95.31 174 ILE A CA 1
ATOM 1334 C C . ILE A 1 174 ? -3.293 37.688 3.18 1 95.31 174 ILE A C 1
ATOM 1336 O O . ILE A 1 174 ? -2.35 37.219 2.533 1 95.31 174 ILE A O 1
ATOM 1340 N N . SER A 1 175 ? -4.539 37.688 2.713 1 92.56 175 SER A N 1
ATOM 1341 C CA . SER A 1 175 ? -4.883 37.125 1.404 1 92.56 175 SER A CA 1
ATOM 1342 C C . SER A 1 175 ? -4.281 37.969 0.281 1 92.56 175 SER A C 1
ATOM 1344 O O . SER A 1 175 ? -3.844 39.094 0.51 1 92.56 175 SER A O 1
ATOM 1346 N N . PRO A 1 176 ? -4.25 37.438 -0.963 1 87.25 176 PRO A N 1
ATOM 1347 C CA . PRO A 1 176 ? -3.736 38.219 -2.094 1 87.25 176 PRO A CA 1
ATOM 1348 C C . PRO A 1 176 ? -4.496 39.531 -2.303 1 87.25 176 PRO A C 1
ATOM 1350 O O . PRO A 1 176 ? -3.92 40.5 -2.779 1 87.25 176 PRO A O 1
ATOM 1353 N N . GLU A 1 177 ? -5.734 39.531 -1.882 1 90.44 177 GLU A N 1
ATOM 1354 C CA . GLU A 1 177 ? -6.562 40.719 -2.049 1 90.44 177 GLU A CA 1
ATOM 1355 C C . GLU A 1 177 ? -6.371 41.688 -0.889 1 90.44 177 GLU A C 1
ATOM 1357 O O . GLU A 1 177 ? -6.961 42.75 -0.874 1 90.44 177 GLU A O 1
ATOM 1362 N N . GLY A 1 178 ? -5.539 41.25 0.123 1 91.38 178 GLY A N 1
ATOM 1363 C CA . GLY A 1 178 ? -5.203 42.156 1.205 1 91.38 178 GLY A CA 1
ATOM 1364 C C . GLY A 1 178 ? -6.074 41.969 2.434 1 91.38 178 GLY A C 1
ATOM 1365 O O . GLY A 1 178 ? -6.004 42.781 3.375 1 91.38 178 GLY A O 1
ATOM 1366 N N . ARG A 1 179 ? -6.875 40.938 2.479 1 95 179 ARG A N 1
ATOM 1367 C CA . ARG A 1 179 ? -7.715 40.656 3.645 1 95 179 ARG A CA 1
ATOM 1368 C C . ARG A 1 179 ? -6.949 39.906 4.711 1 95 179 ARG A C 1
ATOM 1370 O O . ARG A 1 179 ? -6.309 38.875 4.414 1 95 179 ARG A O 1
ATOM 1377 N N . PRO A 1 180 ? -7.043 40.406 5.965 1 96.69 180 PRO A N 1
ATOM 1378 C CA . PRO A 1 180 ? -6.422 39.625 7.031 1 96.69 180 PRO A CA 1
ATOM 1379 C C . PRO A 1 180 ? -7.129 38.281 7.266 1 96.69 180 PRO A C 1
ATOM 1381 O O . PRO A 1 180 ? -8.359 38.219 7.191 1 96.69 180 PRO A O 1
ATOM 1384 N N . ILE A 1 181 ? -6.418 37.281 7.48 1 95.19 181 ILE A N 1
ATOM 1385 C CA . ILE A 1 181 ? -6.938 35.938 7.746 1 95.19 181 ILE A CA 1
ATOM 1386 C C . ILE A 1 181 ? -6.68 35.562 9.203 1 95.19 181 ILE A C 1
ATOM 1388 O O . ILE A 1 181 ? -5.527 35.531 9.648 1 95.19 181 ILE A O 1
ATOM 1392 N N . LEU A 1 182 ? -7.688 35.312 9.969 1 96.69 182 LEU A N 1
ATOM 1393 C CA . LEU A 1 182 ? -7.602 34.906 11.359 1 96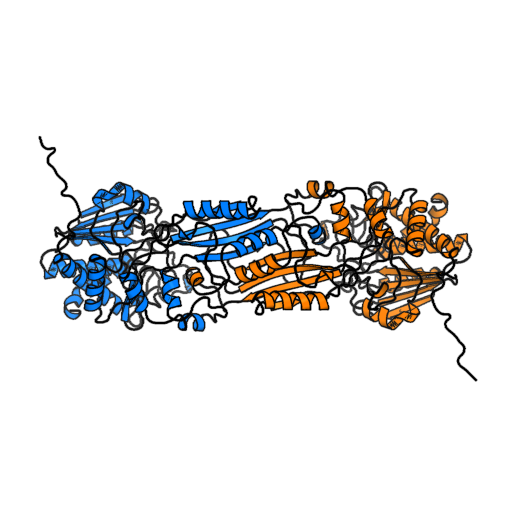.69 182 LEU A CA 1
ATOM 1394 C C . LEU A 1 182 ? -7.887 33.406 11.508 1 96.69 182 LEU A C 1
ATOM 1396 O O . LEU A 1 182 ? -8.789 32.875 10.859 1 96.69 182 LEU A O 1
ATOM 1400 N N . SER A 1 183 ? -7.16 32.781 12.312 1 96.06 183 SER A N 1
ATOM 1401 C CA . SER A 1 183 ? -7.465 31.422 12.758 1 96.06 183 SER A CA 1
ATOM 1402 C C . SER A 1 183 ? -7.742 31.375 14.258 1 96.06 183 SER A C 1
ATOM 1404 O O . SER A 1 183 ? -6.949 31.875 15.055 1 96.06 183 SER A O 1
ATOM 1406 N N . LEU A 1 184 ? -8.805 30.75 14.648 1 97.06 184 LEU A N 1
ATOM 1407 C CA . LEU A 1 184 ? -9.227 30.75 16.047 1 97.06 184 LEU A CA 1
ATOM 1408 C C . LEU A 1 184 ? -8.836 29.453 16.734 1 97.06 184 LEU A C 1
ATOM 1410 O O . LEU A 1 184 ? -9.133 29.25 17.906 1 97.06 184 LEU A O 1
ATOM 1414 N N . GLY A 1 185 ? -8.156 28.625 15.945 1 95.12 185 GLY A N 1
ATOM 1415 C CA . GLY A 1 185 ? -7.77 27.344 16.5 1 95.12 185 GLY A CA 1
ATOM 1416 C C . GLY A 1 185 ? -6.953 26.5 15.547 1 95.12 185 GLY A C 1
ATOM 1417 O O . GLY A 1 185 ? -6.766 26.859 14.391 1 95.12 185 GLY A O 1
ATOM 1418 N N . LEU A 1 186 ? -6.465 25.359 16.094 1 93.62 186 LEU A N 1
ATOM 1419 C CA . LEU A 1 186 ? -5.711 24.359 15.367 1 93.62 186 LEU A CA 1
ATOM 1420 C C . LEU A 1 186 ? -6.312 22.969 15.586 1 93.62 186 LEU A C 1
ATOM 1422 O O . LEU A 1 186 ? -6.641 22.594 16.719 1 93.62 186 LEU A O 1
ATOM 1426 N N . LYS A 1 187 ? -6.402 22.281 14.461 1 93.38 187 LYS A N 1
ATOM 1427 C CA . LYS A 1 187 ? -6.812 20.891 14.609 1 93.38 187 LYS A CA 1
ATOM 1428 C C . LYS A 1 187 ? -5.703 20.062 15.25 1 93.38 187 LYS A C 1
ATOM 1430 O O . LYS A 1 187 ? -4.52 20.375 15.109 1 93.38 187 LYS A O 1
ATOM 1435 N N . GLY A 1 188 ? -6.156 19.047 15.992 1 92.81 188 GLY A N 1
ATOM 1436 C CA . GLY A 1 188 ? -5.203 18.062 16.484 1 92.81 188 GLY A CA 1
ATOM 1437 C C . GLY A 1 188 ? -4.723 17.094 15.422 1 92.81 188 GLY A C 1
ATOM 1438 O O . GLY A 1 188 ? -5.27 17.062 14.312 1 92.81 188 GLY A O 1
ATOM 1439 N N . VAL A 1 189 ? -3.691 16.344 15.789 1 92.69 189 VAL A N 1
ATOM 1440 C CA . VAL A 1 189 ? -3.184 15.344 14.844 1 92.69 189 VAL A CA 1
ATOM 1441 C C . VAL A 1 189 ? -2.676 14.125 15.602 1 92.69 189 VAL A C 1
ATOM 1443 O O . VAL A 1 189 ? -2.092 14.25 16.688 1 92.69 189 VAL A O 1
ATOM 1446 N N . MET A 1 190 ? -2.979 13.008 15.125 1 94.56 190 MET A N 1
ATOM 1447 C CA . MET A 1 190 ? -2.459 11.719 15.562 1 94.56 190 MET A CA 1
ATOM 1448 C C . MET A 1 190 ? -1.991 10.891 14.375 1 94.56 190 MET A C 1
ATOM 1450 O O . MET A 1 190 ? -2.775 10.594 13.469 1 94.56 190 MET A O 1
ATOM 1454 N N . CYS A 1 191 ? -0.693 10.594 14.359 1 94.88 191 CYS A N 1
ATOM 1455 C CA . CYS A 1 191 ? -0.11 9.805 13.281 1 94.88 191 CYS A CA 1
ATOM 1456 C C . CYS A 1 191 ? 0.169 8.375 13.727 1 94.88 191 CYS A C 1
ATOM 1458 O O . CYS A 1 191 ? 0.805 8.164 14.758 1 94.88 191 CYS A O 1
ATOM 1460 N N . LEU A 1 192 ? -0.306 7.461 12.938 1 97.69 192 LEU A N 1
ATOM 1461 C CA . LEU A 1 192 ? -0.187 6.047 13.273 1 97.69 192 LEU A CA 1
ATOM 1462 C C . LEU A 1 192 ? 0.339 5.246 12.086 1 97.69 192 LEU A C 1
ATOM 1464 O O . LEU A 1 192 ? 0.262 5.703 10.945 1 97.69 192 LEU A O 1
ATOM 1468 N N . GLU A 1 193 ? 0.888 4.137 12.391 1 98.19 193 GLU A N 1
ATOM 1469 C CA . GLU A 1 193 ? 1.206 3.082 11.43 1 98.19 193 GLU A CA 1
ATOM 1470 C C . GLU A 1 193 ? 0.584 1.752 11.844 1 98.19 193 GLU A C 1
ATOM 1472 O O . GLU A 1 193 ? 0.756 1.306 12.984 1 98.19 193 GLU A O 1
ATOM 1477 N N . LEU A 1 194 ? -0.245 1.192 11 1 98.69 194 LEU A N 1
ATOM 1478 C CA . LEU A 1 194 ? -0.759 -0.158 11.195 1 98.69 194 LEU A CA 1
ATOM 1479 C C . LEU A 1 194 ? 0.104 -1.183 10.469 1 98.69 194 LEU A C 1
ATOM 1481 O O . LEU A 1 194 ? 0.401 -1.018 9.281 1 98.69 194 LEU A O 1
ATOM 1485 N N . ARG A 1 195 ? 0.534 -2.189 11.211 1 98.62 195 ARG A N 1
ATOM 1486 C CA . ARG A 1 195 ? 1.359 -3.254 10.648 1 98.62 195 ARG A CA 1
ATOM 1487 C C . ARG A 1 195 ? 0.67 -4.605 10.773 1 98.62 195 ARG A C 1
ATOM 1489 O O . ARG A 1 195 ? 0.106 -4.926 11.82 1 98.62 195 ARG A O 1
ATOM 1496 N N . CYS A 1 196 ? 0.654 -5.34 9.719 1 98.56 196 CYS A N 1
ATOM 1497 C CA . CYS A 1 196 ? 0.131 -6.703 9.734 1 98.56 196 CYS A CA 1
ATOM 1498 C C . CYS A 1 196 ? 1.173 -7.691 9.227 1 98.56 196 CYS A C 1
ATOM 1500 O O . CYS A 1 196 ? 1.807 -7.457 8.195 1 98.56 196 CYS A O 1
ATOM 1502 N N . ARG A 1 197 ? 1.423 -8.727 9.938 1 97.88 197 ARG A N 1
ATOM 1503 C CA . ARG A 1 197 ? 2.316 -9.82 9.57 1 97.88 197 ARG A CA 1
ATOM 1504 C C . ARG A 1 197 ? 1.598 -11.164 9.641 1 97.88 197 ARG A C 1
ATOM 1506 O O . ARG A 1 197 ? 1.006 -11.5 10.672 1 97.88 197 ARG A O 1
ATOM 1513 N N . VAL A 1 198 ? 1.643 -11.93 8.539 1 97.56 198 VAL A N 1
ATOM 1514 C CA . VAL A 1 198 ? 0.929 -13.203 8.547 1 97.56 198 VAL A CA 1
ATOM 1515 C C . VAL A 1 198 ? 1.927 -14.352 8.453 1 97.56 198 VAL A C 1
ATOM 1517 O O . VAL A 1 198 ? 1.569 -15.516 8.688 1 97.56 198 VAL A O 1
ATOM 1520 N N . ALA A 1 199 ? 3.168 -14.062 8.07 1 95.44 199 ALA A N 1
ATOM 1521 C CA . ALA A 1 199 ? 4.238 -15.055 7.961 1 95.44 199 ALA A CA 1
ATOM 1522 C C . ALA A 1 199 ? 5.605 -14.406 8.148 1 95.44 199 ALA A C 1
ATOM 1524 O O . ALA A 1 199 ? 5.723 -13.18 8.148 1 95.44 199 ALA A O 1
ATOM 1525 N N . ASP A 1 200 ? 6.633 -15.18 8.336 1 93.19 200 ASP A N 1
ATOM 1526 C CA . ASP A 1 200 ? 7.973 -14.68 8.609 1 93.19 200 ASP A CA 1
ATOM 1527 C C . ASP A 1 200 ? 8.648 -14.188 7.336 1 93.19 200 ASP A C 1
ATOM 1529 O O . ASP A 1 200 ? 9.609 -13.406 7.391 1 93.19 200 ASP A O 1
ATOM 1533 N N . SER A 1 201 ? 8.203 -14.711 6.18 1 88.25 201 SER A N 1
ATOM 1534 C CA . SER A 1 201 ? 8.734 -14.32 4.875 1 88.25 201 SER A CA 1
ATOM 1535 C C . SER A 1 201 ? 7.676 -14.445 3.787 1 88.25 201 SER A C 1
ATOM 1537 O O . SER A 1 201 ? 6.598 -14.992 4.02 1 88.25 201 SER A O 1
ATOM 1539 N N . ASP A 1 202 ? 7.957 -13.82 2.668 1 89 202 ASP A N 1
ATOM 1540 C CA . ASP A 1 202 ? 7.055 -13.938 1.529 1 89 202 ASP A CA 1
ATOM 1541 C C . ASP A 1 202 ? 6.902 -15.398 1.097 1 89 202 ASP A C 1
ATOM 1543 O O . ASP A 1 202 ? 7.797 -16.219 1.326 1 89 202 ASP A O 1
ATOM 1547 N N . LEU A 1 203 ? 5.785 -15.703 0.53 1 88.44 203 LEU A N 1
ATOM 1548 C CA . LEU A 1 203 ? 5.434 -17.047 0.084 1 88.44 203 LEU A CA 1
ATOM 1549 C C . LEU A 1 203 ? 4.965 -17.031 -1.367 1 88.44 203 LEU A C 1
ATOM 1551 O O . LEU A 1 203 ? 4.738 -15.969 -1.94 1 88.44 203 LEU A O 1
ATOM 1555 N N . HIS A 1 204 ? 4.898 -18.219 -1.991 1 85.88 204 HIS A N 1
ATOM 1556 C CA . HIS A 1 204 ? 4.301 -18.344 -3.316 1 85.88 204 HIS A CA 1
ATOM 1557 C C . HIS A 1 204 ? 2.811 -18.016 -3.281 1 85.88 204 HIS A C 1
ATOM 1559 O O . HIS A 1 204 ? 2.104 -18.422 -2.361 1 85.88 204 HIS A O 1
ATOM 1565 N N . SER A 1 205 ? 2.266 -17.312 -4.289 1 89.94 205 SER A N 1
ATOM 1566 C CA . SER A 1 205 ? 0.893 -16.828 -4.281 1 89.94 205 SER A CA 1
ATOM 1567 C C . SER A 1 205 ? -0.108 -17.969 -4.258 1 89.94 205 SER A C 1
ATOM 1569 O O . SER A 1 205 ? -1.269 -17.781 -3.887 1 89.94 205 SER A O 1
ATOM 1571 N N . SER A 1 206 ? 0.292 -19.188 -4.652 1 85.88 206 SER A N 1
ATOM 1572 C CA . SER A 1 206 ? -0.601 -20.344 -4.609 1 85.88 206 SER A CA 1
ATOM 1573 C C . SER A 1 206 ? -1.058 -20.641 -3.182 1 85.88 206 SER A C 1
ATOM 1575 O O . SER A 1 206 ? -2.121 -21.219 -2.973 1 85.88 206 SER A O 1
ATOM 1577 N N . LEU A 1 207 ? -0.302 -20.219 -2.248 1 90.94 207 LEU A N 1
ATOM 1578 C CA . LEU A 1 207 ? -0.63 -20.469 -0.849 1 90.94 207 LEU A CA 1
ATOM 1579 C C . LEU A 1 207 ? -1.689 -19.5 -0.353 1 90.94 207 LEU A C 1
ATOM 1581 O O . LEU A 1 207 ? -2.186 -19.625 0.768 1 90.94 207 LEU A O 1
ATOM 1585 N N . GLY A 1 208 ? -2.088 -18.547 -1.22 1 94.5 208 GLY A N 1
ATOM 1586 C CA . GLY A 1 208 ? -3.189 -17.656 -0.891 1 94.5 208 GLY A CA 1
ATOM 1587 C C . GLY A 1 208 ? -4.5 -18.391 -0.661 1 94.5 208 GLY A C 1
ATOM 1588 O O . GLY A 1 208 ? -5.441 -17.812 -0.106 1 94.5 208 GLY A O 1
ATOM 1589 N N . ALA A 1 209 ? -4.535 -19.625 -1.05 1 94.81 209 ALA A N 1
ATOM 1590 C CA . ALA A 1 209 ? -5.723 -20.438 -0.843 1 94.81 209 ALA A CA 1
ATOM 1591 C C . ALA A 1 209 ? -5.859 -20.844 0.622 1 94.81 209 ALA A C 1
ATOM 1593 O O . ALA A 1 209 ? -6.961 -21.156 1.089 1 94.81 209 ALA A O 1
ATOM 1594 N N . VAL A 1 210 ? -4.676 -20.828 1.375 1 95.94 210 VAL A N 1
ATOM 1595 C CA . VAL A 1 210 ? -4.742 -21.438 2.693 1 95.94 210 VAL A CA 1
ATOM 1596 C C . VAL A 1 210 ? -4.059 -20.547 3.723 1 95.94 210 VAL A C 1
ATOM 1598 O O . VAL A 1 210 ? -4.051 -20.859 4.918 1 95.94 210 VAL A O 1
ATOM 1601 N N . ILE A 1 211 ? -3.453 -19.516 3.342 1 96.38 211 ILE A N 1
ATOM 1602 C CA . ILE A 1 211 ? -2.826 -18.531 4.23 1 96.38 211 ILE A CA 1
ATOM 1603 C C . ILE A 1 211 ? -3.379 -17.141 3.941 1 96.38 211 ILE A C 1
ATOM 1605 O O . ILE A 1 211 ? -3.465 -16.734 2.783 1 96.38 211 ILE A O 1
ATOM 1609 N N . ASP A 1 212 ? -3.725 -16.422 4.922 1 97.88 212 ASP A N 1
ATOM 1610 C CA . ASP A 1 212 ? -4.312 -15.102 4.781 1 97.88 212 ASP A CA 1
ATOM 1611 C C . ASP A 1 212 ? -3.295 -14.102 4.238 1 97.88 212 ASP A C 1
ATOM 1613 O O . ASP A 1 212 ? -2.117 -14.43 4.082 1 97.88 212 ASP A O 1
ATOM 1617 N N . ASN A 1 213 ? -3.709 -12.93 3.875 1 98.31 213 ASN A N 1
ATOM 1618 C CA . ASN A 1 213 ? -2.908 -11.891 3.227 1 98.31 213 ASN A CA 1
ATOM 1619 C C . ASN A 1 213 ? -2.836 -10.625 4.074 1 98.31 213 ASN A C 1
ATOM 1621 O O . ASN A 1 213 ? -3.867 -10.039 4.406 1 98.31 213 ASN A O 1
ATOM 1625 N N . PRO A 1 214 ? -1.634 -10.227 4.473 1 98.44 214 PRO A N 1
ATOM 1626 C CA . PRO A 1 214 ? -1.521 -9.07 5.359 1 98.44 214 PRO A CA 1
ATOM 1627 C C . PRO A 1 214 ? -2.059 -7.785 4.73 1 98.44 214 PRO A C 1
ATOM 1629 O O . PRO A 1 214 ? -2.621 -6.941 5.43 1 98.44 214 PRO A O 1
ATOM 1632 N N . LEU A 1 215 ? -1.869 -7.633 3.422 1 98.62 215 LEU A N 1
ATOM 1633 C CA . LEU A 1 215 ? -2.346 -6.441 2.727 1 98.62 215 LEU A CA 1
ATOM 1634 C C . LEU A 1 215 ? -3.867 -6.438 2.635 1 98.62 215 LEU A C 1
ATOM 1636 O O . LEU A 1 215 ? -4.496 -5.379 2.701 1 98.62 215 LEU A O 1
ATOM 1640 N N . TYR A 1 216 ? -4.496 -7.605 2.506 1 98.62 216 TYR A N 1
ATOM 1641 C CA . TYR A 1 216 ? -5.949 -7.711 2.59 1 98.62 216 TYR A CA 1
ATOM 1642 C C . TYR A 1 216 ? -6.445 -7.324 3.977 1 98.62 216 TYR A C 1
ATOM 1644 O O . TYR A 1 216 ? -7.426 -6.59 4.109 1 98.62 216 TYR A O 1
ATOM 1652 N N . CYS A 1 217 ? -5.777 -7.836 4.996 1 98.69 217 CYS A N 1
ATOM 1653 C CA . CYS A 1 217 ? -6.156 -7.5 6.363 1 98.69 217 CYS A CA 1
ATOM 1654 C C . CYS A 1 217 ? -6.105 -5.996 6.59 1 98.69 217 CYS A C 1
ATOM 1656 O O . CYS A 1 217 ? -7.027 -5.418 7.172 1 98.69 217 CYS A O 1
ATOM 1658 N N . LEU A 1 218 ? -5.062 -5.391 6.105 1 98.81 218 LEU A N 1
ATOM 1659 C CA . LEU A 1 218 ? -4.922 -3.945 6.23 1 98.81 218 LEU A CA 1
ATOM 1660 C C . LEU A 1 218 ? -5.996 -3.225 5.418 1 98.81 218 LEU A C 1
ATOM 1662 O O . LEU A 1 218 ? -6.5 -2.182 5.836 1 98.81 218 LEU A O 1
ATOM 1666 N N . ALA A 1 219 ? -6.32 -3.744 4.227 1 98.75 219 ALA A N 1
ATOM 1667 C CA . ALA A 1 219 ? -7.375 -3.158 3.406 1 98.75 219 ALA A CA 1
ATOM 1668 C C . ALA A 1 219 ? -8.719 -3.189 4.133 1 98.75 219 ALA A C 1
ATOM 1670 O O . ALA A 1 219 ? -9.461 -2.207 4.121 1 98.75 219 ALA A O 1
ATOM 1671 N N . ARG A 1 220 ? -9 -4.297 4.773 1 98.5 220 ARG A N 1
ATOM 1672 C CA . ARG A 1 220 ? -10.227 -4.41 5.559 1 98.5 220 ARG A CA 1
ATOM 1673 C C . ARG A 1 220 ? -10.258 -3.377 6.676 1 98.5 220 ARG A C 1
ATOM 1675 O O . ARG A 1 220 ? -11.281 -2.727 6.898 1 98.5 220 ARG A O 1
ATOM 1682 N N . ALA A 1 221 ? -9.141 -3.281 7.348 1 98.69 221 ALA A N 1
ATOM 1683 C CA . ALA A 1 221 ? -9.047 -2.303 8.43 1 98.69 221 ALA A CA 1
ATOM 1684 C C . ALA A 1 221 ? -9.328 -0.893 7.918 1 98.69 221 ALA A C 1
ATOM 1686 O O . ALA A 1 221 ? -10.219 -0.208 8.414 1 98.69 221 ALA A O 1
ATOM 1687 N N . VAL A 1 222 ? -8.633 -0.444 6.91 1 98.75 222 VAL A N 1
ATOM 1688 C CA . VAL A 1 222 ? -8.703 0.92 6.398 1 98.75 222 VAL A CA 1
ATOM 1689 C C . VAL A 1 222 ? -10.102 1.199 5.852 1 98.75 222 VAL A C 1
ATOM 1691 O O . VAL A 1 222 ? -10.68 2.256 6.117 1 98.75 222 VAL A O 1
ATOM 1694 N N . ALA A 1 223 ? -10.648 0.223 5.117 1 98.44 223 ALA A N 1
ATOM 1695 C CA . ALA A 1 223 ? -11.969 0.398 4.52 1 98.44 223 ALA A CA 1
ATOM 1696 C C . ALA A 1 223 ? -13.039 0.579 5.594 1 98.44 223 ALA A C 1
ATOM 1698 O O . ALA A 1 223 ? -14.094 1.175 5.34 1 98.44 223 ALA A O 1
ATOM 1699 N N . SER A 1 224 ? -12.766 0.098 6.758 1 98.38 224 SER A N 1
ATOM 1700 C CA . SER A 1 224 ? -13.766 0.142 7.824 1 98.38 224 SER A CA 1
ATOM 1701 C C . SER A 1 224 ? -13.703 1.46 8.586 1 98.38 224 SER A C 1
ATOM 1703 O O . SER A 1 224 ? -14.57 1.75 9.406 1 98.38 224 SER A O 1
ATOM 1705 N N . LEU A 1 225 ? -12.711 2.293 8.352 1 98.62 225 LEU A N 1
ATOM 1706 C CA . LEU A 1 225 ? -12.43 3.43 9.219 1 98.62 225 LEU A CA 1
ATOM 1707 C C . LEU A 1 225 ? -13.289 4.633 8.844 1 98.62 225 LEU A C 1
ATOM 1709 O O . LEU A 1 225 ? -13.438 5.57 9.625 1 98.62 225 LEU A O 1
ATOM 1713 N N . ARG A 1 226 ? -13.828 4.719 7.652 1 97.69 226 ARG A N 1
ATOM 1714 C CA . ARG A 1 226 ? -14.688 5.812 7.199 1 97.69 226 ARG A CA 1
ATOM 1715 C C . ARG A 1 226 ? -15.648 5.336 6.121 1 97.69 226 ARG A C 1
ATOM 1717 O O . ARG A 1 226 ? -15.531 4.215 5.621 1 97.69 226 ARG A O 1
ATOM 1724 N N . ASP A 1 227 ? -16.625 6.105 5.836 1 97.31 227 ASP A N 1
ATOM 1725 C CA . ASP A 1 227 ? -17.562 5.789 4.762 1 97.31 227 ASP A CA 1
ATOM 1726 C C . ASP A 1 227 ? -17.188 6.527 3.475 1 97.31 227 ASP A C 1
ATOM 1728 O O . ASP A 1 227 ? -16.156 7.195 3.412 1 97.31 227 ASP A O 1
ATOM 1732 N N . GLU A 1 228 ? -17.953 6.43 2.414 1 94.69 228 GLU A N 1
ATOM 1733 C CA . GLU A 1 228 ? -17.641 6.949 1.084 1 94.69 228 GLU A CA 1
ATOM 1734 C C . GLU A 1 228 ? -17.688 8.477 1.062 1 94.69 228 GLU A C 1
ATOM 1736 O O . GLU A 1 228 ? -17.141 9.102 0.155 1 94.69 228 GLU A O 1
ATOM 1741 N N . GLN A 1 229 ? -18.344 8.984 2.064 1 95.19 229 GLN A N 1
ATOM 1742 C CA . GLN A 1 229 ? -18.469 10.438 2.139 1 95.19 229 GLN A CA 1
ATOM 1743 C C . GLN A 1 229 ? -17.328 11.031 2.971 1 95.19 229 GLN A C 1
ATOM 1745 O O . GLN A 1 229 ? -17.234 12.258 3.117 1 95.19 229 GLN A O 1
ATOM 1750 N N . GLY A 1 230 ? -16.453 10.227 3.521 1 96.19 230 GLY A N 1
ATOM 1751 C CA . GLY A 1 230 ? -15.289 10.688 4.262 1 96.19 230 GLY A CA 1
ATOM 1752 C C . GLY A 1 230 ? -15.531 10.781 5.754 1 96.19 230 GLY A C 1
ATOM 1753 O O . GLY A 1 230 ? -14.664 11.227 6.504 1 96.19 230 GLY A O 1
ATOM 1754 N N . ASN A 1 231 ? -16.703 10.367 6.227 1 97.62 231 ASN A N 1
ATOM 1755 C CA . ASN A 1 231 ? -16.984 10.383 7.66 1 97.62 231 ASN A CA 1
ATOM 1756 C C . ASN A 1 231 ? -16.375 9.18 8.367 1 97.62 231 ASN A C 1
ATOM 1758 O O . ASN A 1 231 ? -16.469 8.055 7.883 1 97.62 231 ASN A O 1
ATOM 1762 N N . VAL A 1 232 ? -15.766 9.414 9.484 1 98.38 232 VAL A N 1
ATOM 1763 C CA . VAL A 1 232 ? -15.156 8.344 10.258 1 98.38 232 VAL A CA 1
ATOM 1764 C C . VAL A 1 232 ? -16.25 7.434 10.828 1 98.38 232 VAL A C 1
ATOM 1766 O O . VAL A 1 232 ? -17.266 7.914 11.344 1 98.38 232 VAL A O 1
ATOM 1769 N N . THR A 1 233 ? -16.047 6.121 10.789 1 98.56 233 THR A N 1
ATOM 1770 C CA . THR A 1 233 ? -17.109 5.184 11.148 1 98.56 233 THR A CA 1
ATOM 1771 C C . THR A 1 233 ? -16.75 4.426 12.422 1 98.56 233 THR A C 1
ATOM 1773 O O . THR A 1 233 ? -17.453 3.498 12.82 1 98.56 233 THR A O 1
ATOM 1776 N N . ILE A 1 234 ? -15.688 4.73 13.07 1 98.62 234 ILE A N 1
ATOM 1777 C CA . ILE A 1 234 ? -15.32 4.117 14.336 1 98.62 234 ILE A CA 1
ATOM 1778 C C . ILE A 1 234 ? -16.375 4.434 15.398 1 98.62 234 ILE A C 1
ATOM 1780 O O . ILE A 1 234 ? -16.641 5.602 15.688 1 98.62 234 ILE A O 1
ATOM 1784 N N . PRO A 1 235 ? -17.016 3.408 16.016 1 98.56 235 PRO A N 1
ATOM 1785 C CA . PRO A 1 235 ? -18.016 3.672 17.047 1 98.56 235 PRO A CA 1
ATOM 1786 C C . PRO A 1 235 ? -17.469 4.527 18.188 1 98.56 235 PRO A C 1
ATOM 1788 O O . PRO A 1 235 ? -16.375 4.262 18.703 1 98.56 235 PRO A O 1
ATOM 1791 N N . GLY A 1 236 ? -18.234 5.551 18.562 1 98.5 236 GLY A N 1
ATOM 1792 C CA . GLY A 1 236 ? -17.859 6.426 19.672 1 98.5 236 GLY A CA 1
ATOM 1793 C C . GLY A 1 236 ? -16.938 7.555 19.266 1 98.5 236 GLY A C 1
ATOM 1794 O O . GLY A 1 236 ? -16.625 8.43 20.062 1 98.5 236 GLY A O 1
ATOM 1795 N N . PHE A 1 237 ? -16.547 7.641 18.016 1 98.31 237 PHE A N 1
ATOM 1796 C CA . PHE A 1 237 ? -15.523 8.562 17.531 1 98.31 237 PHE A CA 1
ATOM 1797 C C . PHE A 1 237 ? -15.984 10.008 17.672 1 98.31 237 PHE A C 1
ATOM 1799 O O . PHE A 1 237 ? -15.18 10.898 17.953 1 98.31 237 PHE A O 1
ATOM 1806 N N . TYR A 1 238 ? -17.281 10.25 17.531 1 98 238 TYR A N 1
ATOM 1807 C CA . TYR A 1 238 ? -17.812 11.609 17.484 1 98 238 TYR A CA 1
ATOM 1808 C C . TYR A 1 238 ? -18.375 12.023 18.844 1 98 238 TYR A C 1
ATOM 1810 O O . TYR A 1 238 ? -18.859 13.141 19 1 98 238 TYR A O 1
ATOM 1818 N N . ASP A 1 239 ? -18.312 11.148 19.875 1 97.5 239 ASP A N 1
ATOM 1819 C CA . ASP A 1 239 ? -18.984 11.359 21.156 1 97.5 239 ASP A CA 1
ATOM 1820 C C . ASP A 1 239 ? -18.469 12.625 21.844 1 97.5 239 ASP A C 1
ATOM 1822 O O . ASP A 1 239 ? -19.234 13.344 22.484 1 97.5 239 ASP A O 1
ATOM 1826 N N . ASP A 1 240 ? -17.219 12.945 21.688 1 95.25 240 ASP A N 1
ATOM 1827 C CA . ASP A 1 240 ? -16.609 14.016 22.453 1 95.25 240 ASP A CA 1
ATOM 1828 C C . ASP A 1 240 ? -16.484 15.297 21.625 1 95.25 240 ASP A C 1
ATOM 1830 O O . ASP A 1 240 ? -16.031 16.328 22.125 1 95.25 240 ASP A O 1
ATOM 1834 N N . VAL A 1 241 ? -16.891 15.25 20.328 1 96.19 241 VAL A N 1
ATOM 1835 C CA . VAL A 1 241 ? -16.703 16.391 19.438 1 96.19 241 VAL A CA 1
ATOM 1836 C C . VAL A 1 241 ? -17.547 17.578 19.922 1 96.19 241 VAL A C 1
ATOM 1838 O O . VAL A 1 241 ? -18.766 17.453 20.094 1 96.19 241 VAL A O 1
ATOM 1841 N N . ARG A 1 242 ? -16.922 18.703 20.125 1 94.12 242 ARG A N 1
ATOM 1842 C CA . ARG A 1 242 ? -17.625 19.922 20.516 1 94.12 242 ARG A CA 1
ATOM 1843 C C . ARG A 1 242 ? -18.422 20.5 19.359 1 94.12 242 ARG A C 1
ATOM 1845 O O . ARG A 1 242 ? -17.875 20.688 18.266 1 94.12 242 ARG A O 1
ATOM 1852 N N . ALA A 1 243 ? -19.656 20.797 19.609 1 94.06 243 ALA A N 1
ATOM 1853 C CA . ALA A 1 243 ? -20.484 21.438 18.578 1 94.06 243 ALA A CA 1
ATOM 1854 C C . ALA A 1 243 ? -20 22.844 18.266 1 94.06 243 ALA A C 1
ATOM 1856 O O . ALA A 1 243 ? -19.578 23.578 19.172 1 94.06 243 ALA A O 1
ATOM 1857 N N . ALA A 1 244 ? -20.047 23.203 17.047 1 94.75 244 ALA A N 1
ATOM 1858 C CA . ALA A 1 244 ? -19.734 24.578 16.656 1 94.75 244 ALA A CA 1
ATOM 1859 C C . ALA A 1 244 ? -20.766 25.562 17.188 1 94.75 244 ALA A C 1
ATOM 1861 O O . ALA A 1 244 ? -21.969 25.266 17.188 1 94.75 244 ALA A O 1
ATOM 1862 N N . SER A 1 245 ? -20.344 26.734 17.594 1 96.06 245 SER A N 1
ATOM 1863 C CA . SER A 1 245 ? -21.266 27.766 18.031 1 96.06 245 SER A CA 1
ATOM 1864 C C . SER A 1 245 ? -21.938 28.453 16.844 1 96.06 245 SER A C 1
ATOM 1866 O O . SER A 1 245 ? -21.531 28.266 15.703 1 96.06 245 SER A O 1
ATOM 1868 N N . GLY A 1 246 ? -22.984 29.172 17.172 1 96.75 246 GLY A N 1
ATOM 1869 C CA . GLY A 1 246 ? -23.594 29.984 16.125 1 96.75 246 GLY A CA 1
ATOM 1870 C C . GLY A 1 246 ? -22.609 30.953 15.492 1 96.75 246 GLY A C 1
ATOM 1871 O O . GLY A 1 246 ? -22.609 31.141 14.273 1 96.75 246 GLY A O 1
ATOM 1872 N N . ALA A 1 247 ? -21.797 31.594 16.281 1 97.12 247 ALA A N 1
ATOM 1873 C CA . ALA A 1 247 ? -20.781 32.531 15.797 1 97.12 247 ALA A CA 1
ATOM 1874 C C . ALA A 1 247 ? -19.781 31.828 14.898 1 97.12 247 ALA A C 1
ATOM 1876 O O . ALA A 1 247 ? -19.344 32.375 13.883 1 97.12 247 ALA A O 1
ATOM 1877 N N . ASP A 1 248 ? -19.406 30.594 15.273 1 96.69 248 ASP A N 1
ATOM 1878 C CA . ASP A 1 248 ? -18.5 29.812 14.438 1 96.69 248 ASP A CA 1
ATOM 1879 C C . ASP A 1 248 ? -19.109 29.562 13.055 1 96.69 248 ASP A C 1
ATOM 1881 O O . ASP A 1 248 ? -18.438 29.75 12.039 1 96.69 248 ASP A O 1
ATOM 1885 N N . ARG A 1 249 ? -20.328 29.172 13.047 1 96.56 249 ARG A N 1
ATOM 1886 C CA . ARG A 1 249 ? -21.031 28.875 11.805 1 96.56 249 ARG A CA 1
ATOM 1887 C C . ARG A 1 249 ? -21.156 30.109 10.93 1 96.56 249 ARG A C 1
ATOM 1889 O O . ARG A 1 249 ? -21.047 30.031 9.703 1 96.56 249 ARG A O 1
ATOM 1896 N N . GLN A 1 250 ? -21.438 31.203 11.555 1 96.31 250 GLN A N 1
ATOM 1897 C CA . GLN A 1 250 ? -21.547 32.469 10.812 1 96.31 250 GLN A CA 1
ATOM 1898 C C . GLN A 1 250 ? -20.203 32.844 10.195 1 96.31 250 GLN A C 1
ATOM 1900 O O . GLN A 1 250 ? -20.141 33.281 9.055 1 96.31 250 GLN A O 1
ATOM 1905 N N . ALA A 1 251 ? -19.188 32.688 10.953 1 96 251 ALA A N 1
ATOM 1906 C CA . ALA A 1 251 ? -17.844 32.969 10.43 1 96 251 ALA A CA 1
ATOM 1907 C C . ALA A 1 251 ? -17.547 32.125 9.219 1 96 251 ALA A C 1
ATOM 1909 O O . ALA A 1 251 ? -17.062 32.594 8.195 1 96 251 ALA A O 1
ATOM 1910 N N . ILE A 1 252 ? -17.875 30.844 9.297 1 95.62 252 ILE A N 1
ATOM 1911 C CA . ILE A 1 252 ? -17.594 29.891 8.227 1 95.62 252 ILE A CA 1
ATOM 1912 C C . ILE A 1 252 ? -18.375 30.281 6.977 1 95.62 252 ILE A C 1
ATOM 1914 O O . ILE A 1 252 ? -17.844 30.234 5.863 1 95.62 252 ILE A O 1
ATOM 1918 N N . ALA A 1 253 ? -19.562 30.703 7.137 1 95.31 253 ALA A N 1
ATOM 1919 C CA . ALA A 1 253 ? -20.438 31.078 6.02 1 95.31 253 ALA A CA 1
ATOM 1920 C C . ALA A 1 253 ? -19.875 32.25 5.258 1 95.31 253 ALA A C 1
ATOM 1922 O O . ALA A 1 253 ? -20.203 32.469 4.09 1 95.31 253 ALA A O 1
ATOM 1923 N N . GLN A 1 254 ? -19.016 33.031 5.895 1 94.12 254 GLN A N 1
ATOM 1924 C CA . GLN A 1 254 ? -18.484 34.25 5.289 1 94.12 254 GLN A CA 1
ATOM 1925 C C . GLN A 1 254 ? -17.141 34 4.625 1 94.12 254 GLN A C 1
ATOM 1927 O O . GLN A 1 254 ? -16.578 34.875 3.975 1 94.12 254 GLN A O 1
ATOM 1932 N N . ILE A 1 255 ? -16.609 32.812 4.762 1 93.75 255 ILE A N 1
ATOM 1933 C CA . ILE A 1 255 ? -15.336 32.469 4.129 1 93.75 255 ILE A CA 1
ATOM 1934 C C . ILE A 1 255 ? -15.523 32.406 2.613 1 93.75 255 ILE A C 1
ATOM 1936 O O . ILE A 1 255 ? -16.391 31.672 2.125 1 93.75 255 ILE A O 1
ATOM 1940 N N . PRO A 1 256 ? -14.719 33.156 1.92 1 91.25 256 PRO A N 1
ATOM 1941 C CA . PRO A 1 256 ? -14.867 33.125 0.464 1 91.25 256 PRO A CA 1
ATOM 1942 C C . PRO A 1 256 ? -14.383 31.828 -0.152 1 91.25 256 PRO A C 1
ATOM 1944 O O . PRO A 1 256 ? -13.508 31.156 0.41 1 91.25 256 PRO A O 1
ATOM 1947 N N . GLY A 1 257 ? -14.969 31.516 -1.324 1 87.75 257 GLY A N 1
ATOM 1948 C CA . GLY A 1 257 ? -14.539 30.344 -2.09 1 87.75 257 GLY A CA 1
ATOM 1949 C C . GLY A 1 257 ? -15.281 29.078 -1.713 1 87.75 257 GLY A C 1
ATOM 1950 O O . GLY A 1 257 ? -16.031 29.062 -0.742 1 87.75 257 GLY A O 1
ATOM 1951 N N . ASP A 1 258 ? -15.047 28.047 -2.609 1 91 258 ASP A N 1
ATOM 1952 C CA . ASP A 1 258 ? -15.75 26.781 -2.422 1 91 258 ASP A CA 1
ATOM 1953 C C . ASP A 1 258 ? -14.852 25.609 -2.791 1 91 258 ASP A C 1
ATOM 1955 O O . ASP A 1 258 ? -15.336 24.562 -3.209 1 91 258 ASP A O 1
ATOM 1959 N N . GLY A 1 259 ? -13.57 25.891 -2.777 1 90.44 259 GLY A N 1
ATOM 1960 C CA . GLY A 1 259 ? -12.609 24.828 -3.055 1 90.44 259 GLY A CA 1
ATOM 1961 C C . GLY A 1 259 ? -12.273 24.703 -4.527 1 90.44 259 GLY A C 1
ATOM 1962 O O . GLY A 1 259 ? -11.406 23.906 -4.906 1 90.44 259 GLY A O 1
ATOM 1963 N N . GLN A 1 260 ? -12.875 25.469 -5.473 1 91.88 260 GLN A N 1
ATOM 1964 C CA . GLN A 1 260 ? -12.656 25.344 -6.906 1 91.88 260 GLN A CA 1
ATOM 1965 C C . GLN A 1 260 ? -11.195 25.609 -7.262 1 91.88 260 GLN A C 1
ATOM 1967 O O . GLN A 1 260 ? -10.609 24.891 -8.078 1 91.88 260 GLN A O 1
ATOM 1972 N N . ALA A 1 261 ? -10.68 26.594 -6.68 1 85.19 261 ALA A N 1
ATOM 1973 C CA . ALA A 1 261 ? -9.281 26.938 -6.957 1 85.19 261 ALA A CA 1
ATOM 1974 C C . ALA A 1 261 ? -8.367 25.766 -6.613 1 85.19 261 ALA A C 1
ATOM 1976 O O . ALA A 1 261 ? -7.418 25.469 -7.352 1 85.19 261 ALA A O 1
ATOM 1977 N N . VAL A 1 262 ? -8.594 25.141 -5.516 1 86.81 262 VAL A N 1
ATOM 1978 C CA . VAL A 1 262 ? -7.809 23.984 -5.082 1 86.81 262 VAL A CA 1
ATOM 1979 C C . VAL A 1 262 ? -7.984 22.844 -6.078 1 86.81 262 VAL A C 1
ATOM 1981 O O . VAL A 1 262 ? -7.004 22.219 -6.496 1 86.81 262 VAL A O 1
ATOM 1984 N N . ARG A 1 263 ? -9.219 22.547 -6.434 1 93.38 263 ARG A N 1
ATOM 1985 C CA . ARG A 1 263 ? -9.5 21.469 -7.371 1 93.38 263 ARG A CA 1
ATOM 1986 C C . ARG A 1 263 ? -8.828 21.719 -8.719 1 93.38 263 ARG A C 1
ATOM 1988 O O . ARG A 1 263 ? -8.242 20.812 -9.305 1 93.38 263 ARG A O 1
ATOM 1995 N N . ASP A 1 264 ? -8.867 22.953 -9.156 1 91.62 264 ASP A N 1
ATOM 1996 C CA . ASP A 1 264 ? -8.242 23.312 -10.422 1 91.62 264 ASP A CA 1
ATOM 1997 C C . ASP A 1 264 ? -6.723 23.188 -10.336 1 91.62 264 ASP A C 1
ATOM 1999 O O . ASP A 1 264 ? -6.082 22.656 -11.25 1 91.62 264 ASP A O 1
ATOM 2003 N N . THR A 1 265 ? -6.211 23.672 -9.305 1 85.81 265 THR A N 1
ATOM 2004 C CA . THR A 1 265 ? -4.766 23.719 -9.125 1 85.81 265 THR A CA 1
ATOM 2005 C C . THR A 1 265 ? -4.18 22.312 -9.07 1 85.81 265 THR A C 1
ATOM 2007 O O . THR A 1 265 ? -3.123 22.047 -9.656 1 85.81 265 THR A O 1
ATOM 2010 N N . PHE A 1 266 ? -4.867 21.391 -8.438 1 89.94 266 PHE A N 1
ATOM 2011 C CA . PHE A 1 266 ? -4.281 20.094 -8.188 1 89.94 266 PHE A CA 1
ATOM 2012 C C . PHE A 1 266 ? -4.898 19.031 -9.094 1 89.94 266 PHE A C 1
ATOM 2014 O O . PHE A 1 266 ? -4.578 17.844 -8.992 1 89.94 266 PHE A O 1
ATOM 2021 N N . GLY A 1 267 ? -5.797 19.391 -9.945 1 94.62 267 GLY A N 1
ATOM 2022 C CA . GLY A 1 267 ? -6.453 18.438 -10.82 1 94.62 267 GLY A CA 1
ATOM 2023 C C . GLY A 1 267 ? -7.215 17.359 -10.062 1 94.62 267 GLY A C 1
ATOM 2024 O O . GLY A 1 267 ? -7.055 16.172 -10.336 1 94.62 267 GLY A O 1
ATOM 2025 N N . VAL A 1 268 ? -8.055 17.797 -9.125 1 95.62 268 VAL A N 1
ATOM 2026 C CA . VAL A 1 268 ? -8.758 16.859 -8.242 1 95.62 268 VAL A CA 1
ATOM 2027 C C . VAL A 1 268 ? -9.852 16.141 -9.023 1 95.62 268 VAL A C 1
ATOM 2029 O O . VAL A 1 268 ? -10.648 16.766 -9.727 1 95.62 268 VAL A O 1
ATOM 2032 N N . ARG A 1 269 ? -9.93 14.828 -8.836 1 95.75 269 ARG A N 1
ATOM 2033 C CA . ARG A 1 269 ? -10.875 14.008 -9.586 1 95.75 269 ARG A CA 1
ATOM 2034 C C . ARG A 1 269 ? -11.977 13.477 -8.68 1 95.75 269 ARG A C 1
ATOM 2036 O O . ARG A 1 269 ? -13.039 13.07 -9.164 1 95.75 269 ARG A O 1
ATOM 2043 N N . ARG A 1 270 ? -11.734 13.531 -7.363 1 95.88 270 ARG A N 1
ATOM 2044 C CA . ARG A 1 270 ? -12.695 12.977 -6.422 1 95.88 270 ARG A CA 1
ATOM 2045 C C . ARG A 1 270 ? -12.898 13.914 -5.234 1 95.88 270 ARG A C 1
ATOM 2047 O O . ARG A 1 270 ? -12.461 13.617 -4.121 1 95.88 270 ARG A O 1
ATOM 2054 N N . PRO A 1 271 ? -13.656 14.93 -5.484 1 96.81 271 PRO A N 1
ATOM 2055 C CA . PRO A 1 271 ? -13.984 15.797 -4.348 1 96.81 271 PRO A CA 1
ATOM 2056 C C . PRO A 1 271 ? -14.984 15.164 -3.387 1 96.81 271 PRO A C 1
ATOM 2058 O O . PRO A 1 271 ? -15.898 14.461 -3.82 1 96.81 271 PRO A O 1
ATOM 2061 N N . LEU A 1 272 ? -14.789 15.336 -2.086 1 96.5 272 LEU A N 1
ATOM 2062 C CA . LEU A 1 272 ? -15.742 14.883 -1.076 1 96.5 272 LEU A CA 1
ATOM 2063 C C . LEU A 1 272 ? -16.75 15.977 -0.754 1 96.5 272 LEU A C 1
ATOM 2065 O O . LEU A 1 272 ? -17.859 15.688 -0.31 1 96.5 272 LEU A O 1
ATOM 2069 N N . ALA A 1 273 ? -16.281 17.219 -0.901 1 94.81 273 ALA A N 1
ATOM 2070 C CA . ALA A 1 273 ? -17.172 18.344 -0.619 1 94.81 273 ALA A CA 1
ATOM 2071 C C . ALA A 1 273 ? -16.828 19.547 -1.501 1 94.81 273 ALA A C 1
ATOM 2073 O O . ALA A 1 273 ? -15.656 19.812 -1.758 1 94.81 273 ALA A O 1
ATOM 2074 N N . THR A 1 274 ? -17.859 20.203 -1.993 1 92.62 274 THR A N 1
ATOM 2075 C CA . THR A 1 274 ? -17.797 21.453 -2.746 1 92.62 274 THR A CA 1
ATOM 2076 C C . THR A 1 274 ? -18.766 22.484 -2.182 1 92.62 274 THR A C 1
ATOM 2078 O O . THR A 1 274 ? -19.5 22.203 -1.24 1 92.62 274 THR A O 1
ATOM 2081 N N . GLY A 1 275 ? -18.734 23.688 -2.602 1 88.94 275 GLY A N 1
ATOM 2082 C CA . GLY A 1 275 ? -19.656 24.703 -2.111 1 88.94 275 GLY A CA 1
ATOM 2083 C C . GLY A 1 275 ? -19.469 25.031 -0.643 1 88.94 275 GLY A C 1
ATOM 2084 O O . GLY A 1 275 ? -18.328 25.047 -0.151 1 88.94 275 GLY A O 1
ATOM 2085 N N . PRO A 1 276 ? -20.578 25.266 0.088 1 89.44 276 PRO A N 1
ATOM 2086 C CA . PRO A 1 276 ? -20.5 25.625 1.503 1 89.44 276 PRO A CA 1
ATOM 2087 C C . PRO A 1 276 ? -19.938 24.5 2.375 1 89.44 276 PRO A C 1
ATOM 2089 O O . PRO A 1 276 ? -19.312 24.766 3.404 1 89.44 276 PRO A O 1
ATOM 2092 N N . ALA A 1 277 ? -20.141 23.312 1.854 1 94.06 277 ALA A N 1
ATOM 2093 C CA . ALA A 1 277 ? -19.688 22.172 2.627 1 94.06 277 ALA A CA 1
ATOM 2094 C C . ALA A 1 277 ? -18.156 22.109 2.676 1 94.06 277 ALA A C 1
ATOM 2096 O O . ALA A 1 277 ? -17.594 21.547 3.609 1 94.06 277 ALA A O 1
ATOM 2097 N N . TYR A 1 278 ? -17.578 22.734 1.674 1 95.38 278 TYR A N 1
ATOM 2098 C CA . TYR A 1 278 ? -16.109 22.75 1.617 1 95.38 278 TYR A CA 1
ATOM 2099 C C . TYR A 1 278 ? -15.531 23.438 2.854 1 95.38 278 TYR A C 1
ATOM 2101 O O . TYR A 1 278 ? -14.703 22.844 3.557 1 95.38 278 TYR A O 1
ATOM 2109 N N . ASN A 1 279 ? -15.984 24.594 3.195 1 95.19 279 ASN A N 1
ATOM 2110 C CA . ASN A 1 279 ? -15.461 25.359 4.324 1 95.19 279 ASN A CA 1
ATOM 2111 C C . ASN A 1 279 ? -15.891 24.75 5.656 1 95.19 279 ASN A C 1
ATOM 2113 O O . ASN A 1 279 ? -15.141 24.781 6.633 1 95.19 279 ASN A O 1
ATOM 2117 N N . GLU A 1 280 ? -17.062 24.234 5.664 1 95.62 280 GLU A N 1
ATOM 2118 C CA . GLU A 1 280 ? -17.531 23.594 6.887 1 95.62 280 GLU A CA 1
ATOM 2119 C C . GLU A 1 280 ? -16.656 22.406 7.266 1 95.62 280 GLU A C 1
ATOM 2121 O O . GLU A 1 280 ? -16.219 22.297 8.414 1 95.62 280 GLU A O 1
ATOM 2126 N N . ARG A 1 281 ? -16.391 21.578 6.328 1 95.44 281 ARG A N 1
ATOM 2127 C CA . ARG A 1 281 ? -15.633 20.359 6.598 1 95.44 281 ARG A CA 1
ATOM 2128 C C . ARG A 1 281 ? -14.18 20.688 6.938 1 95.44 281 ARG A C 1
ATOM 2130 O O . ARG A 1 281 ? -13.617 20.109 7.875 1 95.44 281 ARG A O 1
ATOM 2137 N N . THR A 1 282 ? -13.617 21.578 6.199 1 94.56 282 THR A N 1
ATOM 2138 C CA . THR A 1 282 ? -12.219 21.922 6.441 1 94.56 282 THR A CA 1
ATOM 2139 C C . THR A 1 282 ? -12.039 22.5 7.844 1 94.56 282 THR A C 1
ATOM 2141 O O . THR A 1 282 ? -11 22.297 8.477 1 94.56 282 THR A O 1
ATOM 2144 N N . ASN A 1 283 ? -13.078 23.109 8.398 1 95.5 283 ASN A N 1
ATOM 2145 C CA . ASN A 1 283 ? -12.945 23.781 9.688 1 95.5 283 ASN A CA 1
ATOM 2146 C C . ASN A 1 283 ? -13.414 22.891 10.828 1 95.5 283 ASN A C 1
ATOM 2148 O O . ASN A 1 283 ? -12.836 22.906 11.914 1 95.5 283 ASN A O 1
ATOM 2152 N N . LEU A 1 284 ? -14.461 22.078 10.555 1 95.56 284 LEU A N 1
ATOM 2153 C CA . LEU A 1 284 ? -15.164 21.531 11.711 1 95.56 284 LEU A CA 1
ATOM 2154 C C . LEU A 1 284 ? -15.031 20.016 11.766 1 95.56 284 LEU A C 1
ATOM 2156 O O . LEU A 1 284 ? -15.258 19.406 12.812 1 95.56 284 LEU A O 1
ATOM 2160 N N . HIS A 1 285 ? -14.727 19.359 10.688 1 95.31 285 HIS A N 1
ATOM 2161 C CA . HIS A 1 285 ? -14.852 17.906 10.672 1 95.31 285 HIS A CA 1
ATOM 2162 C C . HIS A 1 285 ? -13.523 17.234 10.992 1 95.31 285 HIS A C 1
ATOM 2164 O O . HIS A 1 285 ? -12.484 17.594 10.43 1 95.31 285 HIS A O 1
ATOM 2170 N N . PRO A 1 286 ? -13.555 16.219 11.914 1 96.19 286 PRO A N 1
ATOM 2171 C CA . PRO A 1 286 ? -12.391 15.336 12.023 1 96.19 286 PRO A CA 1
ATOM 2172 C C . PRO A 1 286 ? -12.258 14.383 10.844 1 96.19 286 PRO A C 1
ATOM 2174 O O . PRO A 1 286 ? -13.242 14.109 10.148 1 96.19 286 PRO A O 1
ATOM 2177 N N . VAL A 1 287 ? -11.031 13.945 10.578 1 94.88 287 VAL A N 1
ATOM 2178 C CA . VAL A 1 287 ? -10.734 13.195 9.359 1 94.88 287 VAL A CA 1
ATOM 2179 C C . VAL A 1 287 ? -9.75 12.07 9.672 1 94.88 287 VAL A C 1
ATOM 2181 O O . VAL A 1 287 ? -8.914 12.211 10.57 1 94.88 287 VAL A O 1
ATOM 2184 N N . VAL A 1 288 ? -9.891 10.945 9.055 1 97.62 288 VAL A N 1
ATOM 2185 C CA . VAL A 1 288 ? -8.82 9.961 8.945 1 97.62 288 VAL A CA 1
ATOM 2186 C C . VAL A 1 288 ? -8.281 9.93 7.516 1 97.62 288 VAL A C 1
ATOM 2188 O O . VAL A 1 288 ? -9.055 9.812 6.559 1 97.62 288 VAL A O 1
ATOM 2191 N N . ASN A 1 289 ? -7.074 10.164 7.383 1 96.31 289 ASN A N 1
ATOM 2192 C CA . ASN A 1 289 ? -6.371 10.211 6.105 1 96.31 289 ASN A CA 1
ATOM 2193 C C . ASN A 1 289 ? -5.32 9.109 6 1 96.31 289 ASN A C 1
ATOM 2195 O O . ASN A 1 289 ? -4.629 8.805 6.977 1 96.31 289 ASN A O 1
ATOM 2199 N N . VAL A 1 290 ? -5.301 8.414 4.84 1 98.38 290 VAL A N 1
ATOM 2200 C CA . VAL A 1 290 ? -4.23 7.465 4.578 1 98.38 290 VAL A CA 1
ATOM 2201 C C . VAL A 1 290 ? -3.035 8.188 3.957 1 98.38 290 VAL A C 1
ATOM 2203 O O . VAL A 1 290 ? -3.148 8.758 2.871 1 98.38 290 VAL A O 1
ATOM 2206 N N . ASN A 1 291 ? -1.901 8.078 4.594 1 97 291 ASN A N 1
ATOM 2207 C CA . ASN A 1 291 ? -0.726 8.844 4.176 1 97 291 ASN A CA 1
ATOM 2208 C C . ASN A 1 291 ? 0.156 8.031 3.229 1 97 291 ASN A C 1
ATOM 2210 O O . ASN A 1 291 ? 0.837 8.602 2.373 1 97 291 ASN A O 1
ATOM 2214 N N . GLY A 1 292 ? 0.158 6.75 3.467 1 97.19 292 GLY A N 1
ATOM 2215 C CA . GLY A 1 292 ? 1.028 5.875 2.697 1 97.19 292 GLY A CA 1
ATOM 2216 C C . GLY A 1 292 ? 0.761 4.402 2.939 1 97.19 292 GLY A C 1
ATOM 2217 O O . GLY A 1 292 ? 0.179 4.031 3.961 1 97.19 292 GLY A O 1
ATOM 2218 N N . TRP A 1 293 ? 1.178 3.619 1.993 1 98 293 TRP A N 1
ATOM 2219 C CA . TRP A 1 293 ? 0.972 2.174 2.035 1 98 293 TRP A CA 1
ATOM 2220 C C . TRP A 1 293 ? 2.148 1.438 1.4 1 98 293 TRP A C 1
ATOM 2222 O O . TRP A 1 293 ? 2.695 1.885 0.39 1 98 293 TRP A O 1
ATOM 2232 N N . GLY A 1 294 ? 2.582 0.368 2.049 1 96.81 294 GLY A N 1
ATOM 2233 C CA . GLY A 1 294 ? 3.646 -0.441 1.478 1 96.81 294 GLY A CA 1
ATOM 2234 C C . GLY A 1 294 ? 3.553 -1.906 1.86 1 96.81 294 GLY A C 1
ATOM 2235 O O . GLY A 1 294 ? 3.094 -2.238 2.955 1 96.81 294 GLY A O 1
ATOM 2236 N N . GLY A 1 295 ? 3.941 -2.748 0.937 1 96.5 295 GLY A N 1
ATOM 2237 C CA . GLY A 1 295 ? 4.02 -4.184 1.166 1 96.5 295 GLY A CA 1
ATOM 2238 C C . GLY A 1 295 ? 4.078 -4.988 -0.117 1 96.5 295 GLY A C 1
ATOM 2239 O O . GLY A 1 295 ? 3.471 -4.617 -1.121 1 96.5 295 GLY A O 1
ATOM 2240 N N . GLY A 1 296 ? 4.855 -6.125 -0.057 1 95.31 296 GLY A N 1
ATOM 2241 C CA . GLY A 1 296 ? 4.914 -7.043 -1.183 1 95.31 296 GLY A CA 1
ATOM 2242 C C . GLY A 1 296 ? 5.652 -6.473 -2.381 1 95.31 296 GLY A C 1
ATOM 2243 O O . GLY A 1 296 ? 6.586 -5.684 -2.223 1 95.31 296 GLY A O 1
ATOM 2244 N N . TYR A 1 297 ? 5.344 -6.926 -3.559 1 92.75 297 TYR A N 1
ATOM 2245 C CA . TYR A 1 297 ? 6.039 -6.578 -4.793 1 92.75 297 TYR A CA 1
ATOM 2246 C C . TYR A 1 297 ? 5.504 -5.27 -5.367 1 92.75 297 TYR A C 1
ATOM 2248 O O . TYR A 1 297 ? 4.316 -5.16 -5.676 1 92.75 297 TYR A O 1
ATOM 2256 N N . GLN A 1 298 ? 6.375 -4.328 -5.578 1 93.56 298 GLN A N 1
ATOM 2257 C CA . GLN A 1 298 ? 5.949 -3.016 -6.051 1 93.56 298 GLN A CA 1
ATOM 2258 C C . GLN A 1 298 ? 6.621 -2.666 -7.375 1 93.56 298 GLN A C 1
ATOM 2260 O O . GLN A 1 298 ? 6.355 -1.608 -7.953 1 93.56 298 GLN A O 1
ATOM 2265 N N . GLY A 1 299 ? 7.449 -3.529 -7.906 1 88.69 299 GLY A N 1
ATOM 2266 C CA . GLY A 1 299 ? 8.188 -3.268 -9.133 1 88.69 299 GLY A CA 1
ATOM 2267 C C . GLY A 1 299 ? 7.348 -3.438 -10.383 1 88.69 299 GLY A C 1
ATOM 2268 O O . GLY A 1 299 ? 6.137 -3.652 -10.305 1 88.69 299 GLY A O 1
ATOM 2269 N N . GLU A 1 300 ? 7.992 -3.26 -11.57 1 88.44 300 GLU A N 1
ATOM 2270 C CA . GLU A 1 300 ? 7.297 -3.393 -12.844 1 88.44 300 GLU A CA 1
ATOM 2271 C C . GLU A 1 300 ? 6.824 -4.824 -13.07 1 88.44 300 GLU A C 1
ATOM 2273 O O . GLU A 1 300 ? 7.504 -5.777 -12.688 1 88.44 300 GLU A O 1
ATOM 2278 N N . GLY A 1 301 ? 5.684 -4.902 -13.688 1 88.94 301 GLY A N 1
ATOM 2279 C CA . GLY A 1 301 ? 5.172 -6.227 -14.008 1 88.94 301 GLY A CA 1
ATOM 2280 C C . GLY A 1 301 ? 4.543 -6.926 -12.82 1 88.94 301 GLY A C 1
ATOM 2281 O O . GLY A 1 301 ? 3.939 -6.281 -11.961 1 88.94 301 GLY A O 1
ATOM 2282 N N . SER A 1 302 ? 4.551 -8.281 -12.875 1 86.81 302 SER A N 1
ATOM 2283 C CA . SER A 1 302 ? 3.896 -9.07 -11.844 1 86.81 302 SER A CA 1
ATOM 2284 C C . SER A 1 302 ? 4.883 -10.023 -11.172 1 86.81 302 SER A C 1
ATOM 2286 O O . SER A 1 302 ? 5.914 -10.375 -11.75 1 86.81 302 SER A O 1
ATOM 2288 N N . LYS A 1 303 ? 4.742 -10.242 -9.969 1 81.75 303 LYS A N 1
ATOM 2289 C CA . LYS A 1 303 ? 5.367 -11.289 -9.172 1 81.75 303 LYS A CA 1
ATOM 2290 C C . LYS A 1 303 ? 4.328 -12.055 -8.352 1 81.75 303 LYS A C 1
ATOM 2292 O O . LYS A 1 303 ? 3.641 -11.469 -7.512 1 81.75 303 LYS A O 1
ATOM 2297 N N . THR A 1 304 ? 4.148 -13.328 -8.586 1 87.31 304 THR A N 1
ATOM 2298 C CA . THR A 1 304 ? 3.131 -14.125 -7.914 1 87.31 304 THR A CA 1
ATOM 2299 C C . THR A 1 304 ? 3.582 -14.508 -6.508 1 87.31 304 THR A C 1
ATOM 2301 O O . THR A 1 304 ? 3.904 -15.672 -6.25 1 87.31 304 THR A O 1
ATOM 2304 N N . VAL A 1 305 ? 3.453 -13.539 -5.645 1 89.12 305 VAL A N 1
ATOM 2305 C CA . VAL A 1 305 ? 3.91 -13.68 -4.266 1 89.12 305 VAL A CA 1
ATOM 2306 C C . VAL A 1 305 ? 2.748 -13.43 -3.307 1 89.12 305 VAL A C 1
ATOM 2308 O O . VAL A 1 305 ? 1.804 -12.711 -3.639 1 89.12 305 VAL A O 1
ATOM 2311 N N . LEU A 1 306 ? 2.732 -14.125 -2.213 1 94.75 306 LEU A N 1
ATOM 2312 C CA . LEU A 1 306 ? 1.97 -13.781 -1.018 1 94.75 306 LEU A CA 1
ATOM 2313 C C . LEU A 1 306 ? 2.855 -13.094 0.015 1 94.75 306 LEU A C 1
ATOM 2315 O O . LEU A 1 306 ? 3.727 -13.727 0.615 1 94.75 306 LEU A O 1
ATOM 2319 N N . PRO A 1 307 ? 2.627 -11.781 0.178 1 95.81 307 PRO A N 1
ATOM 2320 C CA . PRO A 1 307 ? 3.508 -11.078 1.113 1 95.81 307 PRO A CA 1
ATOM 2321 C C . PRO A 1 307 ? 3.398 -11.609 2.541 1 95.81 307 PRO A C 1
ATOM 2323 O O . PRO A 1 307 ? 2.316 -12.016 2.971 1 95.81 307 PRO A O 1
ATOM 2326 N N . GLY A 1 308 ? 4.559 -11.594 3.268 1 96.31 308 GLY A N 1
ATOM 2327 C CA . GLY A 1 308 ? 4.547 -11.984 4.664 1 96.31 308 GLY A CA 1
ATOM 2328 C C . GLY A 1 308 ? 4.062 -10.891 5.594 1 96.31 308 GLY A C 1
ATOM 2329 O O . GLY A 1 308 ? 3.568 -11.164 6.688 1 96.31 308 GLY A O 1
ATOM 2330 N N . ALA A 1 309 ? 4.254 -9.641 5.156 1 97.62 309 ALA A N 1
ATOM 2331 C CA . ALA A 1 309 ? 3.896 -8.5 6 1 97.62 309 ALA A CA 1
ATOM 2332 C C . ALA A 1 309 ? 3.6 -7.266 5.156 1 97.62 309 ALA A C 1
ATOM 2334 O O . ALA A 1 309 ? 3.891 -7.242 3.957 1 97.62 309 ALA A O 1
ATOM 2335 N N . GLY A 1 310 ? 2.979 -6.262 5.707 1 97.81 310 GLY A N 1
ATOM 2336 C CA . GLY A 1 310 ? 2.723 -4.949 5.137 1 97.81 310 GLY A CA 1
ATOM 2337 C C . GLY A 1 310 ? 2.381 -3.9 6.18 1 97.81 310 GLY A C 1
ATOM 2338 O O . GLY A 1 310 ? 2.275 -4.211 7.367 1 97.81 310 GLY A O 1
ATOM 2339 N N . PHE A 1 311 ? 2.266 -2.648 5.66 1 98.56 311 PHE A N 1
ATOM 2340 C CA . PHE A 1 311 ? 1.939 -1.569 6.586 1 98.56 311 PHE A CA 1
ATOM 2341 C C . PHE A 1 311 ? 1.14 -0.478 5.887 1 98.56 311 PHE A C 1
ATOM 2343 O O . PHE A 1 311 ? 1.138 -0.395 4.656 1 98.56 311 PHE A O 1
ATOM 2350 N N . VAL A 1 312 ? 0.425 0.302 6.668 1 98.62 312 VAL A N 1
ATOM 2351 C CA . VAL A 1 312 ? -0.277 1.495 6.207 1 98.62 312 VAL A CA 1
ATOM 2352 C C . VAL A 1 312 ? -0.11 2.619 7.227 1 98.62 312 VAL A C 1
ATOM 2354 O O . VAL A 1 312 ? -0.139 2.377 8.438 1 98.62 312 VAL A O 1
ATOM 2357 N N . LYS A 1 313 ? 0.174 3.752 6.758 1 97.75 313 LYS A N 1
ATOM 2358 C CA . LYS A 1 313 ? 0.323 4.941 7.59 1 97.75 313 LYS A CA 1
ATOM 2359 C C . LYS A 1 313 ? -0.909 5.836 7.496 1 97.75 313 LYS A C 1
ATOM 2361 O O . LYS A 1 313 ? -1.417 6.09 6.402 1 97.75 313 LYS A O 1
ATOM 2366 N N . LEU A 1 314 ? -1.388 6.309 8.648 1 97.62 314 LEU A N 1
ATOM 2367 C CA . LEU A 1 314 ? -2.6 7.113 8.781 1 97.62 314 LEU A CA 1
ATOM 2368 C C . LEU A 1 314 ? -2.34 8.359 9.609 1 97.62 314 LEU A C 1
ATOM 2370 O O . LEU A 1 314 ? -1.454 8.367 10.469 1 97.62 314 LEU A O 1
ATOM 2374 N N . ASP A 1 315 ? -3.119 9.359 9.359 1 95.75 315 ASP A N 1
ATOM 2375 C CA . ASP A 1 315 ? -3.238 10.422 10.352 1 95.75 315 ASP A CA 1
ATOM 2376 C C . ASP A 1 315 ? -4.703 10.758 10.617 1 95.75 315 ASP A C 1
ATOM 2378 O O . ASP A 1 315 ? -5.543 10.664 9.719 1 95.75 315 ASP A O 1
ATOM 2382 N N . PHE A 1 316 ? -5.008 11.047 11.852 1 96.5 316 PHE A N 1
ATOM 2383 C CA . PHE A 1 316 ? -6.289 11.594 12.281 1 96.5 316 PHE A CA 1
ATOM 2384 C C . PHE A 1 316 ? -6.188 13.086 12.547 1 96.5 316 PHE A C 1
ATOM 2386 O O . PHE A 1 316 ? -5.34 13.523 13.328 1 96.5 316 PHE A O 1
ATOM 2393 N N . ARG A 1 317 ? -6.945 13.844 11.859 1 95.38 317 ARG A N 1
ATOM 2394 C CA . ARG A 1 317 ? -7.137 15.242 12.219 1 95.38 317 ARG A CA 1
ATOM 2395 C C . ARG A 1 317 ? -8.297 15.406 13.188 1 95.38 317 ARG A C 1
ATOM 2397 O O . ARG A 1 317 ? -9.445 15.133 12.844 1 95.38 317 ARG A O 1
ATOM 2404 N N . LEU A 1 318 ? -7.977 15.891 14.352 1 95.81 318 LEU A N 1
ATOM 2405 C CA . LEU A 1 318 ? -8.953 15.891 15.438 1 95.81 318 LEU A CA 1
ATOM 2406 C C . LEU A 1 318 ? -9.484 17.297 15.688 1 95.81 318 LEU A C 1
ATOM 2408 O O . LEU A 1 318 ? -8.828 18.281 15.344 1 95.81 318 LEU A O 1
ATOM 2412 N N . VAL A 1 319 ? -10.625 17.359 16.312 1 95.62 319 VAL A N 1
ATOM 2413 C CA . VAL A 1 319 ? -11.289 18.625 16.594 1 95.62 319 VAL A CA 1
ATOM 2414 C C . VAL A 1 319 ? -11.531 18.766 18.094 1 95.62 319 VAL A C 1
ATOM 2416 O O . VAL A 1 319 ? -11.305 17.828 18.859 1 95.62 319 VAL A O 1
ATOM 2419 N N . PRO A 1 320 ? -11.914 19.938 18.562 1 94.25 320 PRO A N 1
ATOM 2420 C CA . PRO A 1 320 ? -11.906 20.234 20 1 94.25 320 PRO A CA 1
ATOM 2421 C C . PRO A 1 320 ? -12.656 19.203 20.828 1 94.25 320 PRO A C 1
ATOM 2423 O O . PRO A 1 320 ? -13.75 18.766 20.453 1 94.25 320 PRO A O 1
ATOM 2426 N N . ASP A 1 321 ? -12.023 18.781 21.906 1 94.56 321 ASP A N 1
ATOM 2427 C CA . ASP A 1 321 ? -12.461 17.906 22.984 1 94.56 321 ASP A CA 1
ATOM 2428 C C . ASP A 1 321 ? -12.234 16.438 22.641 1 94.56 321 ASP A C 1
ATOM 2430 O O . ASP A 1 321 ? -12.5 15.555 23.453 1 94.56 321 ASP A O 1
ATOM 2434 N N . GLN A 1 322 ? -11.773 16.188 21.422 1 95 322 GLN A N 1
ATOM 2435 C CA . GLN A 1 322 ? -11.242 14.852 21.156 1 95 322 GLN A CA 1
ATOM 2436 C C . GLN A 1 322 ? -9.844 14.688 21.734 1 95 322 GLN A C 1
ATOM 2438 O O . GLN A 1 322 ? -9.031 15.609 21.688 1 95 322 GLN A O 1
ATOM 2443 N N . ASP A 1 323 ? -9.648 13.57 22.312 1 94.44 323 ASP A N 1
ATOM 2444 C CA . ASP A 1 323 ? -8.367 13.195 22.891 1 94.44 323 ASP A CA 1
ATOM 2445 C C . ASP A 1 323 ? -7.695 12.094 22.078 1 94.44 323 ASP A C 1
ATOM 2447 O O . ASP A 1 323 ? -8.258 11.016 21.906 1 94.44 323 ASP A O 1
ATOM 2451 N N . PRO A 1 324 ? -6.465 12.305 21.641 1 94.88 324 PRO A N 1
ATOM 2452 C CA . PRO A 1 324 ? -5.777 11.281 20.844 1 94.88 324 PRO A CA 1
ATOM 2453 C C . PRO A 1 324 ? -5.734 9.93 21.547 1 94.88 324 PRO A C 1
ATOM 2455 O O . PRO A 1 324 ? -5.91 8.891 20.906 1 94.88 324 PRO A O 1
ATOM 2458 N N . ALA A 1 325 ? -5.496 9.922 22.828 1 95.19 325 ALA A N 1
ATOM 2459 C CA . ALA A 1 325 ? -5.426 8.664 23.562 1 95.19 325 ALA A CA 1
ATOM 2460 C C . ALA A 1 325 ? -6.758 7.922 23.516 1 95.19 325 ALA A C 1
ATOM 2462 O O . ALA A 1 325 ? -6.789 6.695 23.375 1 95.19 325 ALA A O 1
ATOM 2463 N N . ARG A 1 326 ? -7.824 8.656 23.672 1 96.5 326 ARG A N 1
ATOM 2464 C CA . ARG A 1 326 ? -9.148 8.047 23.594 1 96.5 326 ARG A CA 1
ATOM 2465 C C . ARG A 1 326 ? -9.422 7.523 22.188 1 96.5 326 ARG A C 1
ATOM 2467 O O . ARG A 1 326 ? -9.93 6.418 22.016 1 96.5 326 ARG A O 1
ATOM 2474 N N . VAL A 1 327 ? -9.117 8.32 21.172 1 97.75 327 VAL A N 1
ATOM 2475 C CA . VAL A 1 327 ? -9.32 7.926 19.781 1 97.75 327 VAL A CA 1
ATOM 2476 C C . VAL A 1 327 ? -8.523 6.664 19.484 1 97.75 327 VAL A C 1
ATOM 2478 O O . VAL A 1 327 ? -9.016 5.754 18.812 1 97.75 327 VAL A O 1
ATOM 2481 N N . LEU A 1 328 ? -7.297 6.57 20.016 1 97.94 328 LEU A N 1
ATOM 2482 C CA . LEU A 1 328 ? -6.457 5.395 19.844 1 97.94 328 LEU A CA 1
ATOM 2483 C C . LEU A 1 328 ? -7.117 4.16 20.438 1 97.94 328 LEU A C 1
ATOM 2485 O O . LEU A 1 328 ? -7.125 3.09 19.828 1 97.94 328 LEU A O 1
ATOM 2489 N N . SER A 1 329 ? -7.652 4.312 21.625 1 98.31 329 SER A N 1
ATOM 2490 C CA . SER A 1 329 ? -8.359 3.215 22.281 1 98.31 329 SER A CA 1
ATOM 2491 C C . SER A 1 329 ? -9.555 2.76 21.453 1 98.31 329 SER A C 1
ATOM 2493 O O . SER A 1 329 ? -9.781 1.559 21.297 1 98.31 329 SER A O 1
ATOM 2495 N N . LEU A 1 330 ? -10.344 3.697 20.953 1 98.62 330 LEU A N 1
ATOM 2496 C CA . LEU A 1 330 ? -11.508 3.381 20.125 1 98.62 330 LEU A CA 1
ATOM 2497 C C . LEU A 1 330 ? -11.086 2.641 18.859 1 98.62 330 LEU A C 1
ATOM 2499 O O . LEU A 1 330 ? -11.773 1.713 18.422 1 98.62 330 LEU A O 1
ATOM 2503 N N . LEU A 1 331 ? -9.945 3.059 18.266 1 98.62 331 LEU A N 1
ATOM 2504 C CA . LEU A 1 331 ? -9.43 2.4 17.078 1 98.62 331 LEU A CA 1
ATOM 2505 C C . LEU A 1 331 ? -9.086 0.941 17.359 1 98.62 331 LEU A C 1
ATOM 2507 O O . LEU A 1 331 ? -9.469 0.05 16.609 1 98.62 331 LEU A O 1
ATOM 2511 N N . ARG A 1 332 ? -8.383 0.695 18.453 1 98.5 332 ARG A N 1
ATOM 2512 C CA . ARG A 1 332 ? -8 -0.664 18.828 1 98.5 332 ARG A CA 1
ATOM 2513 C C . ARG A 1 332 ? -9.234 -1.533 19.062 1 98.5 332 ARG A C 1
ATOM 2515 O O . ARG A 1 332 ? -9.273 -2.688 18.641 1 98.5 332 ARG A O 1
ATOM 2522 N N . GLU A 1 333 ? -10.234 -0.983 19.734 1 98.62 333 GLU A N 1
ATOM 2523 C CA . GLU A 1 333 ? -11.484 -1.698 19.953 1 98.62 333 GLU A CA 1
ATOM 2524 C C . GLU A 1 333 ? -12.172 -2.014 18.625 1 98.62 333 GLU A C 1
ATOM 2526 O O . GLU A 1 333 ? -12.711 -3.107 18.438 1 98.62 333 GLU A O 1
ATOM 2531 N N . HIS A 1 334 ? -12.18 -1.051 17.766 1 98.69 334 HIS A N 1
ATOM 2532 C CA . HIS A 1 334 ? -12.781 -1.215 16.453 1 98.69 334 HIS A CA 1
ATOM 2533 C C . HIS A 1 334 ? -12.102 -2.334 15.664 1 98.69 334 HIS A C 1
ATOM 2535 O O . HIS A 1 334 ? -12.781 -3.195 15.094 1 98.69 334 HIS A O 1
ATOM 2541 N N . LEU A 1 335 ? -10.742 -2.354 15.648 1 98.44 335 LEU A N 1
ATOM 2542 C CA . LEU A 1 335 ? -9.992 -3.395 14.953 1 98.44 335 LEU A CA 1
ATOM 2543 C C . LEU A 1 335 ? -10.281 -4.766 15.555 1 98.44 335 LEU A C 1
ATOM 2545 O O . LEU A 1 335 ? -10.453 -5.746 14.828 1 98.44 335 LEU A O 1
ATOM 2549 N N . THR A 1 336 ? -10.367 -4.828 16.828 1 98.12 336 THR A N 1
ATOM 2550 C CA . THR A 1 336 ? -10.68 -6.078 17.516 1 98.12 336 THR A CA 1
ATOM 2551 C C . THR A 1 336 ? -12.062 -6.582 17.109 1 98.12 336 THR A C 1
ATOM 2553 O O . THR A 1 336 ? -12.234 -7.766 16.812 1 98.12 336 THR A O 1
ATOM 2556 N N . ALA A 1 337 ? -13.039 -5.668 17.078 1 97.94 337 ALA A N 1
ATOM 2557 C CA . ALA A 1 337 ? -14.406 -6.027 16.703 1 97.94 337 ALA A CA 1
ATOM 2558 C C . ALA A 1 337 ? -14.453 -6.566 15.281 1 97.94 337 ALA A C 1
ATOM 2560 O O . ALA A 1 337 ? -15.336 -7.363 14.938 1 97.94 337 ALA A O 1
ATOM 2561 N N . GLN A 1 338 ? -13.508 -6.156 14.477 1 96.06 338 GLN A N 1
ATOM 2562 C CA . GLN A 1 338 ? -13.445 -6.594 13.086 1 96.06 338 GLN A CA 1
ATOM 2563 C C . GLN A 1 338 ? -12.648 -7.887 12.953 1 96.06 338 GLN A C 1
ATOM 2565 O O . GLN A 1 338 ? -12.406 -8.359 11.844 1 96.06 338 GLN A O 1
ATOM 2570 N N . GLY A 1 339 ? -12.188 -8.477 14.078 1 96.12 339 GLY A N 1
ATOM 2571 C CA . GLY A 1 339 ? -11.359 -9.672 14.039 1 96.12 339 GLY A CA 1
ATOM 2572 C C . GLY A 1 339 ? -9.93 -9.398 13.617 1 96.12 339 GLY A C 1
ATOM 2573 O O . GLY A 1 339 ? -9.266 -10.266 13.055 1 96.12 339 GLY A O 1
ATOM 2574 N N . LEU A 1 340 ? -9.414 -8.172 13.789 1 97.88 340 LEU A N 1
ATOM 2575 C CA . LEU A 1 340 ? -8.086 -7.742 13.359 1 97.88 340 LEU A CA 1
ATOM 2576 C C . LEU A 1 340 ? -7.25 -7.281 14.547 1 97.88 340 LEU A C 1
ATOM 2578 O O . LEU A 1 340 ? -6.508 -6.297 14.445 1 97.88 340 LEU A O 1
ATOM 2582 N N . SER A 1 341 ? -7.398 -7.922 15.68 1 96.44 341 SER A N 1
ATOM 2583 C CA . SER A 1 341 ? -6.703 -7.539 16.906 1 96.44 341 SER A CA 1
ATOM 2584 C C . SER A 1 341 ? -5.199 -7.77 16.781 1 96.44 341 SER A C 1
ATOM 2586 O O . SER A 1 341 ? -4.418 -7.238 17.578 1 96.44 341 SER A O 1
ATOM 2588 N N . ASP A 1 342 ? -4.77 -8.555 15.828 1 95.88 342 ASP A N 1
ATOM 2589 C CA . ASP A 1 342 ? -3.352 -8.875 15.68 1 95.88 342 ASP A CA 1
ATOM 2590 C C . ASP A 1 342 ? -2.641 -7.816 14.836 1 95.88 342 ASP A C 1
ATOM 2592 O O . ASP A 1 342 ? -1.422 -7.871 14.656 1 95.88 342 ASP A O 1
ATOM 2596 N N . ILE A 1 343 ? -3.365 -6.895 14.273 1 97.94 343 ILE A N 1
ATOM 2597 C CA . ILE A 1 343 ? -2.732 -5.746 13.633 1 97.94 343 ILE A CA 1
ATOM 2598 C C . ILE A 1 343 ? -2.049 -4.879 14.688 1 97.94 343 ILE A C 1
ATOM 2600 O O . ILE A 1 343 ? -2.68 -4.457 15.656 1 97.94 343 ILE A O 1
ATOM 2604 N N . GLU A 1 344 ? -0.754 -4.684 14.492 1 98.25 344 GLU A N 1
ATOM 2605 C CA . GLU A 1 344 ? 0.006 -3.824 15.391 1 98.25 344 GLU A CA 1
ATOM 2606 C C . GLU A 1 344 ? -0.25 -2.35 15.094 1 98.25 344 GLU A C 1
ATOM 2608 O O . GLU A 1 344 ? -0.119 -1.909 13.953 1 98.25 344 GLU A O 1
ATOM 2613 N N . VAL A 1 345 ? -0.63 -1.597 16.125 1 98.25 345 VAL A N 1
ATOM 2614 C CA . VAL A 1 345 ? -0.816 -0.154 16.016 1 98.25 345 VAL A CA 1
ATOM 2615 C C . VAL A 1 345 ? 0.392 0.574 16.594 1 98.25 345 VAL A C 1
ATOM 2617 O O . VAL A 1 345 ? 0.623 0.533 17.797 1 98.25 345 VAL A O 1
ATOM 2620 N N . VAL A 1 346 ? 1.125 1.243 15.734 1 97.5 346 VAL A N 1
ATOM 2621 C CA . VAL A 1 346 ? 2.342 1.938 16.141 1 97.5 346 VAL A CA 1
ATOM 2622 C C . VAL A 1 346 ? 2.1 3.447 16.141 1 97.5 346 VAL A C 1
ATOM 2624 O O . VAL A 1 346 ? 1.708 4.016 15.117 1 97.5 346 VAL A O 1
ATOM 2627 N N . GLU A 1 347 ? 2.312 4.121 17.234 1 95.69 347 GLU A N 1
ATOM 2628 C CA . GLU A 1 347 ? 2.275 5.578 17.297 1 95.69 347 GLU A CA 1
ATOM 2629 C C . GLU A 1 347 ? 3.564 6.188 16.75 1 95.69 347 GLU A C 1
ATOM 2631 O O . GLU A 1 347 ? 4.66 5.809 17.172 1 95.69 347 GLU A O 1
ATOM 2636 N N . LEU A 1 348 ? 3.57 7.035 15.82 1 89.69 348 LEU A N 1
ATOM 2637 C CA . LEU A 1 348 ? 4.758 7.516 15.117 1 89.69 348 LEU A CA 1
ATOM 2638 C C . LEU A 1 348 ? 5.309 8.773 15.773 1 89.69 348 LEU A C 1
ATOM 2640 O O . LEU A 1 348 ? 6.523 8.93 15.914 1 89.69 348 LEU A O 1
ATOM 2644 N N . GLU A 1 349 ? 4.594 9.883 16.016 1 80 349 GLU A N 1
ATOM 2645 C CA . GLU A 1 349 ? 5.023 11.117 16.656 1 80 349 GLU A CA 1
ATOM 2646 C C . GLU A 1 349 ? 4.094 11.492 17.812 1 80 349 GLU A C 1
ATOM 2648 O O . GLU A 1 349 ? 3.033 10.883 17.984 1 80 349 GLU A O 1
ATOM 2653 N N . ALA A 1 350 ? 4.664 12.445 18.516 1 76.12 350 ALA A N 1
ATOM 2654 C CA . ALA A 1 350 ? 3.807 12.938 19.594 1 76.12 350 ALA A CA 1
ATOM 2655 C C . ALA A 1 350 ? 2.537 13.57 19.031 1 76.12 350 ALA A C 1
ATOM 2657 O O . ALA A 1 350 ? 2.59 14.312 18.047 1 76.12 350 ALA A O 1
ATOM 2658 N N . HIS A 1 351 ? 1.522 13.281 19.594 1 85.12 351 HIS A N 1
ATOM 2659 C CA . HIS A 1 351 ? 0.203 13.727 19.156 1 85.12 351 HIS A CA 1
ATOM 2660 C C . HIS A 1 351 ? -0.1 15.125 19.672 1 85.12 351 HIS A C 1
ATOM 2662 O O . HIS A 1 351 ? 0.42 15.539 20.703 1 85.12 351 HIS A O 1
ATOM 2668 N N . GLN A 1 352 ? -0.756 15.867 18.906 1 88.44 352 GLN A N 1
ATOM 2669 C CA . GLN A 1 352 ? -1.208 17.203 19.297 1 88.44 352 GLN A CA 1
ATOM 2670 C C . GLN A 1 352 ? -2.715 17.219 19.531 1 88.44 352 GLN A C 1
ATOM 2672 O O . GLN A 1 352 ? -3.482 16.672 18.734 1 88.44 352 GLN A O 1
ATOM 2677 N N . LYS A 1 353 ? -3.074 17.844 20.625 1 92.06 353 LYS A N 1
ATOM 2678 C CA . LYS A 1 353 ? -4.492 18.031 20.906 1 92.06 353 LYS A CA 1
ATOM 2679 C C . LYS A 1 353 ? -5.051 19.234 20.172 1 92.06 353 LYS A C 1
ATOM 2681 O O . LYS A 1 353 ? -4.332 20.219 19.938 1 92.06 353 LYS A O 1
ATOM 2686 N N . PRO A 1 354 ? -6.348 19.203 19.844 1 94.31 354 PRO A N 1
ATOM 2687 C CA . PRO A 1 354 ? -6.973 20.328 19.156 1 94.31 354 PRO A CA 1
ATOM 2688 C C . PRO A 1 354 ? -7.27 21.5 20.094 1 94.31 354 PRO A C 1
ATOM 2690 O O . PRO A 1 354 ? -7.387 21.312 21.297 1 94.31 354 PRO A O 1
ATOM 2693 N N . ALA A 1 355 ? -7.336 22.688 19.531 1 94.31 355 ALA A N 1
ATOM 2694 C CA . ALA A 1 355 ? -7.68 23.922 20.25 1 94.31 355 ALA A CA 1
ATOM 2695 C C . ALA A 1 355 ? -8.516 24.844 19.375 1 94.31 355 ALA A C 1
ATOM 2697 O O . ALA A 1 355 ? -8.297 24.938 18.172 1 94.31 355 ALA A O 1
ATOM 2698 N N . ARG A 1 356 ? -9.492 25.516 20.078 1 95.06 356 ARG A N 1
ATOM 2699 C CA . ARG A 1 356 ? -10.312 26.484 19.344 1 95.06 356 ARG A CA 1
ATOM 2700 C C . ARG A 1 356 ? -10.953 27.484 20.281 1 95.06 356 ARG A C 1
ATOM 2702 O O . ARG A 1 356 ? -11.5 27.109 21.328 1 95.06 356 ARG A O 1
ATOM 2709 N N . ALA A 1 357 ? -10.828 28.719 19.969 1 95.81 357 ALA A N 1
ATOM 2710 C CA . ALA A 1 357 ? -11.609 29.766 20.625 1 95.81 357 ALA A CA 1
ATOM 2711 C C . ALA A 1 357 ? -12.961 29.953 19.938 1 95.81 357 ALA A C 1
ATOM 2713 O O . ALA A 1 357 ? -13.086 29.734 18.734 1 95.81 357 ALA A O 1
ATOM 2714 N N . ASP A 1 358 ? -13.914 30.344 20.703 1 96.25 358 ASP A N 1
ATOM 2715 C CA . ASP A 1 358 ? -15.234 30.641 20.156 1 96.25 358 ASP A CA 1
ATOM 2716 C C . ASP A 1 358 ? -15.219 31.953 19.375 1 96.25 358 ASP A C 1
ATOM 2718 O O . ASP A 1 358 ? -14.711 32.969 19.844 1 96.25 358 ASP A O 1
ATOM 2722 N N . ALA A 1 359 ? -15.828 31.938 18.188 1 97.44 359 ALA A N 1
ATOM 2723 C CA . ALA A 1 359 ? -15.82 33.125 17.328 1 97.44 359 ALA A CA 1
ATOM 2724 C C . ALA A 1 359 ? -16.594 34.281 17.969 1 97.44 359 ALA A C 1
ATOM 2726 O O . ALA A 1 359 ? -16.375 35.438 17.625 1 97.44 359 ALA A O 1
ATOM 2727 N N . GLY A 1 360 ? -17.406 33.969 18.859 1 96.62 360 GLY A N 1
ATOM 2728 C CA . GLY A 1 360 ? -18.203 35 19.531 1 96.62 360 GLY A CA 1
ATOM 2729 C C . GLY A 1 360 ? -17.547 35.531 20.781 1 96.62 360 GLY A C 1
ATOM 2730 O O . GLY A 1 360 ? -18.031 36.5 21.375 1 96.62 360 GLY A O 1
ATOM 2731 N N . HIS A 1 361 ? -16.469 34.938 21.219 1 96.38 361 HIS A N 1
ATOM 2732 C CA . HIS A 1 361 ? -15.781 35.406 22.406 1 96.38 361 HIS A CA 1
ATOM 2733 C C . HIS A 1 361 ? -15.391 36.875 22.297 1 96.38 361 HIS A C 1
ATOM 2735 O O . HIS A 1 361 ? -14.945 37.312 21.219 1 96.38 361 HIS A O 1
ATOM 2741 N N . PRO A 1 362 ? -15.453 37.625 23.328 1 96.19 362 PRO A N 1
ATOM 2742 C CA . PRO A 1 362 ? -15.156 39.062 23.266 1 96.19 362 PRO A CA 1
ATOM 2743 C C . PRO A 1 362 ? -13.734 39.344 22.797 1 96.19 362 PRO A C 1
ATOM 2745 O O . PRO A 1 362 ? -13.508 40.312 22.047 1 96.19 362 PRO A O 1
ATOM 2748 N N . PHE A 1 363 ? -12.789 38.594 23.219 1 96.94 363 PHE A N 1
ATOM 2749 C CA . PHE A 1 363 ? -11.414 38.781 22.766 1 96.94 363 PHE A CA 1
ATOM 2750 C C . PHE A 1 363 ? -11.305 38.594 21.266 1 96.94 363 PHE A C 1
ATOM 2752 O O . PHE A 1 363 ? -10.609 39.375 20.578 1 96.94 363 PHE A O 1
ATOM 2759 N N . VAL A 1 364 ? -11.961 37.531 20.75 1 97.62 364 VAL A N 1
ATOM 2760 C CA . VAL A 1 364 ? -11.961 37.25 19.312 1 97.62 364 VAL A CA 1
ATOM 2761 C C . VAL A 1 364 ? -12.578 38.438 18.562 1 97.62 364 VAL A C 1
ATOM 2763 O O . VAL A 1 364 ? -12.023 38.906 17.547 1 97.62 364 VAL A O 1
ATOM 2766 N N . GLN A 1 365 ? -13.594 38.938 19.109 1 97.31 365 GLN A N 1
ATOM 2767 C CA . GLN A 1 365 ? -14.266 40.062 18.469 1 97.31 365 GLN A CA 1
ATOM 2768 C C . GLN A 1 365 ? -13.383 41.312 18.469 1 97.31 365 GLN A C 1
ATOM 2770 O O . GLN A 1 365 ? -13.406 42.094 17.531 1 97.31 365 GLN A O 1
ATOM 2775 N N . ALA A 1 366 ? -12.648 41.5 19.516 1 97.56 366 ALA A N 1
ATOM 2776 C CA . ALA A 1 366 ? -11.695 42.594 19.562 1 97.56 366 ALA A CA 1
ATOM 2777 C C . ALA A 1 366 ? -10.625 42.438 18.469 1 97.56 366 ALA A C 1
ATOM 2779 O O . ALA A 1 366 ? -10.242 43.406 17.828 1 97.56 366 ALA A O 1
ATOM 2780 N N . CYS A 1 367 ? -10.164 41.25 18.297 1 98.06 367 CYS A N 1
ATOM 2781 C CA . CYS A 1 367 ? -9.18 40.969 17.266 1 98.06 367 CYS A CA 1
ATOM 2782 C C . CYS A 1 367 ? -9.758 41.25 15.875 1 98.06 367 CYS A C 1
ATOM 2784 O O . CYS A 1 367 ? -9.094 41.844 15.031 1 98.06 367 CYS A O 1
ATOM 2786 N N . VAL A 1 368 ? -10.977 40.812 15.656 1 97.94 368 VAL A N 1
ATOM 2787 C CA . VAL A 1 368 ? -11.648 41 14.375 1 97.94 368 VAL A CA 1
ATOM 2788 C C . VAL A 1 368 ? -11.789 42.5 14.094 1 97.94 368 VAL A C 1
ATOM 2790 O O . VAL A 1 368 ? -11.492 42.938 12.992 1 97.94 368 VAL A O 1
ATOM 2793 N N . ALA A 1 369 ? -12.195 43.25 15.047 1 97.81 369 ALA A N 1
ATOM 2794 C CA . ALA A 1 369 ? -12.367 44.688 14.898 1 97.81 369 ALA A CA 1
ATOM 2795 C C . ALA A 1 369 ? -11.039 45.375 14.625 1 97.81 369 ALA A C 1
ATOM 2797 O O . ALA A 1 369 ? -10.953 46.281 13.773 1 97.81 369 ALA A O 1
ATOM 2798 N N . ALA A 1 370 ? -10.047 45 15.367 1 98.12 370 ALA A N 1
ATOM 2799 C CA . ALA A 1 370 ? -8.719 45.562 15.172 1 98.12 370 ALA A CA 1
ATOM 2800 C C . ALA A 1 370 ? -8.203 45.281 13.758 1 98.12 370 ALA A C 1
ATOM 2802 O O . ALA A 1 370 ? -7.621 46.156 13.117 1 98.12 370 ALA A O 1
ATOM 2803 N N . ALA A 1 371 ? -8.414 44.062 13.305 1 98.25 371 ALA A N 1
ATOM 2804 C CA . ALA A 1 371 ? -7.977 43.688 11.969 1 98.25 371 ALA A CA 1
ATOM 2805 C C . ALA A 1 371 ? -8.703 44.469 10.898 1 98.25 371 ALA A C 1
ATOM 2807 O O . ALA A 1 371 ? -8.086 44.969 9.945 1 98.25 371 ALA A O 1
ATOM 2808 N N . ARG A 1 372 ? -9.969 44.625 11.078 1 97.56 372 ARG A N 1
ATOM 2809 C CA . ARG A 1 372 ? -10.75 45.438 10.156 1 97.56 372 ARG A CA 1
ATOM 2810 C C . ARG A 1 372 ? -10.227 46.875 10.094 1 97.56 372 ARG A C 1
ATOM 2812 O O . ARG A 1 372 ? -10.078 47.438 9.008 1 97.56 372 ARG A O 1
ATOM 2819 N N . ALA A 1 373 ? -9.953 47.406 11.148 1 97.31 373 ALA A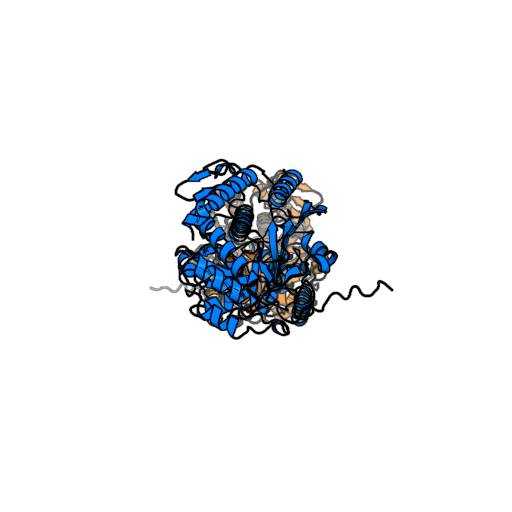 N 1
ATOM 2820 C CA . ALA A 1 373 ? -9.469 48.812 11.227 1 97.31 373 ALA A CA 1
ATOM 2821 C C . ALA A 1 373 ? -8.094 48.938 10.578 1 97.31 373 ALA A C 1
ATOM 2823 O O . ALA A 1 373 ? -7.84 49.875 9.836 1 97.31 373 ALA A O 1
ATOM 2824 N N . ALA A 1 374 ? -7.266 48.031 10.867 1 96.94 374 ALA A N 1
ATOM 2825 C CA . ALA A 1 374 ? -5.879 48.094 10.422 1 96.94 374 ALA A CA 1
ATOM 2826 C C . ALA A 1 374 ? -5.77 47.875 8.914 1 96.94 374 ALA A C 1
ATOM 2828 O O . ALA A 1 374 ? -4.883 48.438 8.258 1 96.94 374 ALA A O 1
ATOM 2829 N N . HIS A 1 375 ? -6.664 47.094 8.391 1 96.44 375 HIS A N 1
ATOM 2830 C CA . HIS A 1 375 ? -6.52 46.688 6.996 1 96.44 375 HIS A CA 1
ATOM 2831 C C . HIS A 1 375 ? -7.559 47.344 6.109 1 96.44 375 HIS A C 1
ATOM 2833 O O . HIS A 1 375 ? -7.426 47.375 4.883 1 96.44 375 HIS A O 1
ATOM 2839 N N . GLY A 1 376 ? -8.594 47.875 6.684 1 95.44 376 GLY A N 1
ATOM 2840 C CA . GLY A 1 376 ? -9.656 48.531 5.934 1 95.44 376 GLY A CA 1
ATOM 2841 C C . GLY A 1 376 ? -10.562 47.531 5.211 1 95.44 376 GLY A C 1
ATOM 2842 O O . GLY A 1 376 ? -11.273 47.906 4.277 1 95.44 376 GLY A O 1
ATOM 2843 N N . GLN A 1 377 ? -10.461 46.281 5.512 1 95 377 GLN A N 1
ATOM 2844 C CA . GLN A 1 377 ? -11.242 45.188 4.938 1 95 377 GLN A CA 1
ATOM 2845 C C . GLN A 1 377 ? -11.711 44.219 6.016 1 95 377 GLN A C 1
ATOM 2847 O O . GLN A 1 377 ? -11.047 44.062 7.043 1 95 377 GLN A O 1
ATOM 2852 N N . ASP A 1 378 ? -12.828 43.594 5.73 1 95.75 378 ASP A N 1
ATOM 2853 C CA . ASP A 1 378 ? -13.297 42.562 6.656 1 95.75 378 ASP A CA 1
ATOM 2854 C C . ASP A 1 378 ? -12.359 41.375 6.66 1 95.75 378 ASP A C 1
ATOM 2856 O O . ASP A 1 378 ? -11.961 40.875 5.598 1 95.75 378 ASP A O 1
ATOM 2860 N N . PRO A 1 379 ? -12.078 40.906 7.859 1 97.38 379 PRO A N 1
ATOM 2861 C CA . PRO A 1 379 ? -11.203 39.719 7.926 1 97.38 379 PRO A CA 1
ATOM 2862 C C . PRO A 1 379 ? -11.906 38.438 7.512 1 97.38 379 PRO A C 1
ATOM 2864 O O . PRO A 1 379 ? -13.141 38.375 7.539 1 97.38 379 PRO A O 1
ATOM 2867 N N . ILE A 1 380 ? -11.141 37.5 7.012 1 95.44 380 ILE A N 1
ATOM 2868 C CA . ILE A 1 380 ? -11.578 36.094 6.84 1 95.44 380 ILE A CA 1
ATOM 2869 C C . ILE A 1 380 ? -11.281 35.312 8.109 1 95.44 380 ILE A C 1
ATOM 2871 O O . ILE A 1 380 ? -10.125 35.188 8.508 1 95.44 380 ILE A O 1
ATOM 2875 N N . VAL A 1 381 ? -12.289 34.812 8.758 1 96.62 381 VAL A N 1
ATOM 2876 C CA . VAL A 1 381 ? -12.133 34.156 10.055 1 96.62 381 VAL A CA 1
ATOM 2877 C C . VAL A 1 381 ? -12.328 32.656 9.898 1 96.62 381 VAL A C 1
ATOM 2879 O O . VAL A 1 381 ? -13.414 32.188 9.523 1 96.62 381 VAL A O 1
ATOM 2882 N N . HIS A 1 382 ? -11.312 31.922 10.203 1 95.25 382 HIS A N 1
ATOM 2883 C CA . HIS A 1 382 ? -11.367 30.469 10.242 1 95.25 382 HIS A CA 1
ATOM 2884 C C . HIS A 1 382 ? -11.438 29.953 11.68 1 95.25 382 HIS A C 1
ATOM 2886 O O . HIS A 1 382 ? -10.461 30.062 12.422 1 95.25 382 HIS A O 1
ATOM 2892 N N . PRO A 1 383 ? -12.492 29.344 12.062 1 94.94 383 PRO A N 1
ATOM 2893 C CA . PRO A 1 383 ? -12.555 28.766 13.414 1 94.94 383 PRO A CA 1
ATOM 2894 C C . PRO A 1 383 ? -11.453 27.75 13.664 1 94.94 383 PRO A C 1
ATOM 2896 O O . PRO A 1 383 ? -10.977 27.625 14.797 1 94.94 383 PRO A O 1
ATOM 2899 N N . SER A 1 384 ? -11.164 27.031 12.656 1 91.88 384 SER A N 1
ATOM 2900 C CA . SER A 1 384 ? -10.039 26.109 12.781 1 91.88 384 SER A CA 1
ATOM 2901 C C . SER A 1 384 ? -9.133 26.172 11.555 1 91.88 384 SER A C 1
ATOM 2903 O O . SER A 1 384 ? -9.617 26.281 10.422 1 91.88 384 SER A O 1
ATOM 2905 N N . SER A 1 385 ? -7.836 26.047 11.938 1 82.75 385 SER A N 1
ATOM 2906 C CA . SER A 1 385 ? -6.852 25.891 10.867 1 82.75 385 SER A CA 1
ATOM 2907 C C . SER A 1 385 ? -6.629 24.422 10.516 1 82.75 385 SER A C 1
ATOM 2909 O O . SER A 1 385 ? -6.906 23.547 11.328 1 82.75 385 SER A O 1
ATOM 2911 N N . GLY A 1 386 ? -6.266 24.219 9.227 1 72.88 386 GLY A N 1
ATOM 2912 C CA . GLY A 1 386 ? -5.867 22.875 8.844 1 72.88 386 GLY A CA 1
ATOM 2913 C C . GLY A 1 386 ? -4.516 22.469 9.406 1 72.88 386 GLY A C 1
ATOM 2914 O O . GLY A 1 386 ? -4.164 21.297 9.398 1 72.88 386 GLY A O 1
ATOM 2915 N N . ALA A 1 387 ? -3.812 23.391 9.93 1 70.44 387 ALA A N 1
ATOM 2916 C CA . ALA A 1 387 ? -2.508 23.141 10.531 1 70.44 387 ALA A CA 1
ATOM 2917 C C . ALA A 1 387 ? -2.652 22.656 11.977 1 70.44 387 ALA A C 1
ATOM 2919 O O . ALA A 1 387 ? -3.709 22.828 12.586 1 70.44 387 ALA A O 1
ATOM 2920 N N . SER A 1 388 ? -1.636 21.875 12.344 1 77.75 388 SER A N 1
ATOM 2921 C CA . SER A 1 388 ? -1.569 21.453 13.742 1 77.75 388 SER A CA 1
ATOM 2922 C C . SER A 1 388 ? -0.377 22.078 14.453 1 77.75 388 SER A C 1
ATOM 2924 O O . SER A 1 388 ? 0.601 22.469 13.812 1 77.75 388 SER A O 1
ATOM 2926 N N . GLY A 1 389 ? -0.586 22.297 15.781 1 81.75 389 GLY A N 1
ATOM 2927 C CA . GLY A 1 389 ? 0.451 22.844 16.641 1 81.75 389 GLY A CA 1
ATOM 2928 C C . GLY A 1 389 ? 0.085 22.828 18.109 1 81.75 389 GLY A C 1
ATOM 2929 O O . GLY A 1 389 ? -1 22.375 18.484 1 81.75 389 GLY A O 1
ATOM 2930 N N . PRO A 1 390 ? 1 23.266 18.922 1 88.12 390 PRO A N 1
ATOM 2931 C CA . PRO A 1 390 ? 0.839 23.141 20.375 1 88.12 390 PRO A CA 1
ATOM 2932 C C . PRO A 1 390 ? 0.025 24.281 20.969 1 88.12 390 PRO A C 1
ATOM 2934 O O . PRO A 1 390 ? 0.428 24.875 21.984 1 88.12 390 PRO A O 1
ATOM 2937 N N . MET A 1 391 ? -1.115 24.484 20.547 1 92.88 391 MET A N 1
ATOM 2938 C CA . MET A 1 391 ? -1.991 25.547 21.031 1 92.88 391 MET A CA 1
ATOM 2939 C C . MET A 1 391 ? -2.791 25.078 22.25 1 92.88 391 MET A C 1
ATOM 2941 O O . MET A 1 391 ? -3.195 25.891 23.078 1 92.88 391 MET A O 1
ATOM 2945 N N . PHE A 1 392 ? -2.949 23.859 22.391 1 92.69 392 PHE A N 1
ATOM 2946 C CA . PHE A 1 392 ? -3.826 23.297 23.406 1 92.69 392 PHE A CA 1
ATOM 2947 C C . PHE A 1 392 ? -3.361 23.703 24.812 1 92.69 392 PHE A C 1
ATOM 2949 O O . PHE A 1 392 ? -4.176 24.047 25.656 1 92.69 392 PHE A O 1
ATOM 2956 N N . PRO A 1 393 ? -2.082 23.703 25.125 1 93.25 393 PRO A N 1
ATOM 2957 C CA . PRO A 1 393 ? -1.661 24.109 26.469 1 93.25 393 PRO A CA 1
ATOM 2958 C C . PRO A 1 393 ? -2.156 25.5 26.844 1 93.25 393 PRO A C 1
ATOM 2960 O O . PRO A 1 393 ? -2.305 25.812 28.016 1 93.25 393 PRO A O 1
ATOM 2963 N N . PHE A 1 394 ? -2.475 26.297 25.859 1 95.31 394 PHE A N 1
ATOM 2964 C CA . PHE A 1 394 ? -2.971 27.641 26.094 1 95.31 394 PHE A CA 1
ATOM 2965 C C . PHE A 1 394 ? -4.488 27.641 26.234 1 95.31 394 PHE A C 1
ATOM 2967 O O . PHE A 1 394 ? -5.035 28.203 27.172 1 95.31 394 PHE A O 1
ATOM 2974 N N . THR A 1 395 ? -5.141 26.984 25.375 1 93.56 395 THR A N 1
ATOM 2975 C CA . THR A 1 395 ? -6.59 27.078 25.25 1 93.56 395 THR A CA 1
ATOM 2976 C C . THR A 1 395 ? -7.277 26.078 26.172 1 93.56 395 THR A C 1
ATOM 2978 O O . THR A 1 395 ? -8.359 26.344 26.703 1 93.56 395 THR A O 1
ATOM 2981 N N . GLY A 1 396 ? -6.645 24.953 26.312 1 89.94 396 GLY A N 1
ATOM 2982 C CA . GLY A 1 396 ? -7.277 23.891 27.062 1 89.94 396 GLY A CA 1
ATOM 2983 C C . GLY A 1 396 ? -8.5 23.312 26.359 1 89.94 396 GLY A C 1
ATOM 2984 O O . GLY A 1 396 ? -8.641 23.422 25.141 1 89.94 396 GLY A O 1
ATOM 2985 N N . GLY A 1 397 ? -9.328 22.516 27.188 1 83.5 397 GLY A N 1
ATOM 2986 C CA . GLY A 1 397 ? -10.547 21.875 26.719 1 83.5 397 GLY A CA 1
ATOM 2987 C C . GLY A 1 397 ? -11.586 21.672 27.797 1 83.5 397 GLY A C 1
ATOM 2988 O O . GLY A 1 397 ? -11.414 22.172 28.922 1 83.5 397 GLY A O 1
ATOM 2989 N N . ALA A 1 398 ? -12.68 21.078 27.391 1 75.12 398 ALA A N 1
ATOM 2990 C CA . ALA A 1 398 ? -13.773 20.875 28.328 1 75.12 398 ALA A CA 1
ATOM 2991 C C . ALA A 1 398 ? -13.305 20.094 29.547 1 75.12 398 ALA A C 1
ATOM 2993 O O . ALA A 1 398 ? -13.805 20.297 30.656 1 75.12 398 ALA A O 1
ATOM 2994 N N . GLY A 1 399 ? -12.422 19.25 29.422 1 73.44 399 GLY A N 1
ATOM 2995 C CA . GLY A 1 399 ? -11.93 18.453 30.531 1 73.44 399 GLY A CA 1
ATOM 2996 C C . GLY A 1 399 ? -10.789 19.109 31.281 1 73.44 399 GLY A C 1
ATOM 2997 O O . GLY A 1 399 ? -10.203 18.516 32.188 1 73.44 399 GLY A O 1
ATOM 2998 N N . GLY A 1 400 ? -10.57 20.359 30.906 1 78.75 400 GLY A N 1
ATOM 2999 C CA . GLY A 1 400 ? -9.438 21.047 31.5 1 78.75 400 GLY A CA 1
ATOM 3000 C C . GLY A 1 400 ? -8.133 20.828 30.766 1 78.75 400 GLY A C 1
ATOM 3001 O O . GLY A 1 400 ? -8.141 20.406 29.594 1 78.75 400 GLY A O 1
ATOM 3002 N N . GLY A 1 401 ? -7.223 21.328 31.391 1 81.94 401 GLY A N 1
ATOM 3003 C CA . GLY A 1 401 ? -5.906 21.266 30.781 1 81.94 401 GLY A CA 1
ATOM 3004 C C . GLY A 1 401 ? -5.512 22.547 30.078 1 81.94 401 GLY A C 1
ATOM 3005 O O . GLY A 1 401 ? -6.371 23.312 29.625 1 81.94 401 GLY A O 1
ATOM 3006 N N . GLY A 1 402 ? -4.434 23 30.328 1 90.5 402 GLY A N 1
ATOM 3007 C CA . GLY A 1 402 ? -3.926 24.234 29.75 1 90.5 402 GLY A CA 1
ATOM 3008 C C . GLY A 1 402 ? -4.324 25.469 30.531 1 90.5 402 GLY A C 1
ATOM 3009 O O . GLY A 1 402 ? -4.855 25.359 31.641 1 90.5 402 GLY A O 1
ATOM 3010 N N . LEU A 1 403 ? -4.305 26.656 29.953 1 94.81 403 LEU A N 1
ATOM 3011 C CA . LEU A 1 403 ? -4.551 27.922 30.641 1 94.81 403 LEU A CA 1
ATOM 3012 C C . LEU A 1 403 ? -6.016 28.328 30.516 1 94.81 403 LEU A C 1
ATOM 3014 O O . LEU A 1 403 ? -6.492 29.188 31.266 1 94.81 403 LEU A O 1
ATOM 3018 N N . GLY A 1 404 ? -6.707 27.781 29.484 1 94.06 404 GLY A N 1
ATOM 3019 C CA . GLY A 1 404 ? -8.109 28.109 29.281 1 94.06 404 GLY A CA 1
ATOM 3020 C C . GLY A 1 404 ? -8.297 29.484 28.656 1 94.06 404 GLY A C 1
ATOM 3021 O O . GLY A 1 404 ? -9.289 30.172 28.922 1 94.06 404 GLY A O 1
ATOM 3022 N N . ILE A 1 405 ? -7.387 29.938 27.906 1 95.12 405 ILE A N 1
ATOM 3023 C CA . ILE A 1 405 ? -7.445 31.281 27.344 1 95.12 405 ILE A CA 1
ATOM 3024 C C . ILE A 1 405 ? -7.723 31.203 25.844 1 95.12 405 ILE A C 1
ATOM 3026 O O . ILE A 1 405 ? -7.211 30.312 25.156 1 95.12 405 ILE A O 1
ATOM 3030 N N . PRO A 1 406 ? -8.617 32.062 25.281 1 96.44 406 PRO A N 1
ATOM 3031 C CA . PRO A 1 406 ? -8.812 32.062 23.828 1 96.44 406 PRO A CA 1
ATOM 3032 C C . PRO A 1 406 ? -7.566 32.531 23.078 1 96.44 406 PRO A C 1
ATOM 3034 O O . PRO A 1 406 ? -6.938 33.531 23.453 1 96.44 406 PRO A O 1
ATOM 3037 N N . CYS A 1 407 ? -7.23 31.797 22.078 1 96.88 407 CYS A N 1
ATOM 3038 C CA . CYS A 1 407 ? -6.094 32.125 21.234 1 96.88 407 CYS A CA 1
ATOM 3039 C C . CYS A 1 407 ? -6.551 32.5 19.828 1 96.88 407 CYS A C 1
ATOM 3041 O O . CYS A 1 407 ? -7.434 31.859 19.266 1 96.88 407 CYS A O 1
ATOM 3043 N N . VAL A 1 408 ? -5.996 33.562 19.281 1 97.69 408 VAL A N 1
ATOM 3044 C CA . VAL A 1 408 ? -6.289 34 17.922 1 97.69 408 VAL A CA 1
ATOM 3045 C C . VAL A 1 408 ? -4.988 34.188 17.141 1 97.69 408 VAL A C 1
ATOM 3047 O O 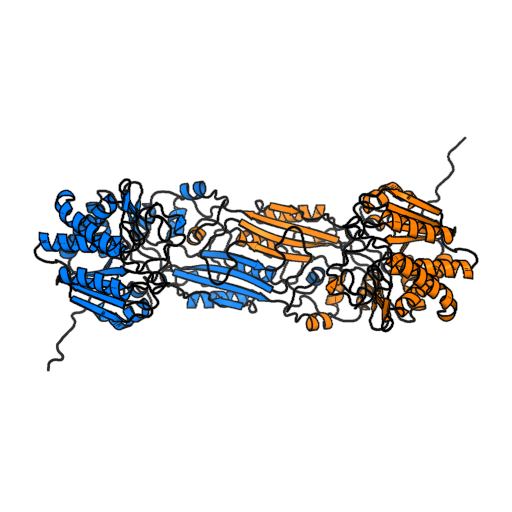. VAL A 1 408 ? -4.086 34.906 17.594 1 97.69 408 VAL A O 1
ATOM 3050 N N . ALA A 1 409 ? -4.961 33.531 16.031 1 96.31 409 ALA A N 1
ATOM 3051 C CA . ALA A 1 409 ? -3.809 33.75 15.156 1 96.31 409 ALA A CA 1
ATOM 3052 C C . ALA A 1 409 ? -4.09 34.812 14.117 1 96.31 409 ALA A C 1
ATOM 3054 O O . ALA A 1 409 ? -5.023 34.688 13.32 1 96.31 409 ALA A O 1
ATOM 3055 N N . VAL A 1 410 ? -3.365 35.844 14.164 1 96.06 410 VAL A N 1
ATOM 3056 C CA . VAL A 1 410 ? -3.365 36.938 13.211 1 96.06 410 VAL A CA 1
ATOM 3057 C C . VAL A 1 410 ? -1.932 37.375 12.938 1 96.06 410 VAL A C 1
ATOM 3059 O O . VAL A 1 410 ? -1.161 37.625 13.875 1 96.06 410 VAL A O 1
ATOM 3062 N N . GLY A 1 411 ? -1.631 37.469 11.664 1 95.88 411 GLY A N 1
ATOM 3063 C CA . GLY A 1 411 ? -0.238 37.781 11.391 1 95.88 411 GLY A CA 1
ATOM 3064 C C . GLY A 1 411 ? -0.01 38.344 10 1 95.88 411 GLY A C 1
ATOM 3065 O O . GLY A 1 411 ? -0.918 38.906 9.398 1 95.88 411 GLY A O 1
ATOM 3066 N N . ILE A 1 412 ? 1.243 38.281 9.539 1 97.06 412 ILE A N 1
ATOM 3067 C CA . ILE A 1 412 ? 1.66 39.031 8.367 1 97.06 412 ILE A CA 1
ATOM 3068 C C . ILE A 1 412 ? 2.094 38.062 7.262 1 97.06 412 ILE A C 1
ATOM 3070 O O . ILE A 1 412 ? 2.65 38.469 6.246 1 97.06 412 ILE A O 1
ATOM 3074 N N . GLY A 1 413 ? 1.822 36.812 7.492 1 94.44 413 GLY A N 1
ATOM 3075 C CA . GLY A 1 413 ? 2.137 35.812 6.461 1 94.44 413 GLY A CA 1
ATOM 3076 C C . GLY A 1 413 ? 1.404 36.062 5.16 1 94.44 413 GLY A C 1
ATOM 3077 O O . GLY A 1 413 ? 0.41 36.812 5.129 1 94.44 413 GLY A O 1
ATOM 3078 N N . ASN A 1 414 ? 1.96 35.5 4.055 1 92.06 414 ASN A N 1
ATOM 3079 C CA . ASN A 1 414 ? 1.354 35.688 2.74 1 92.06 414 ASN A CA 1
ATOM 3080 C C . ASN A 1 414 ? 1.416 34.406 1.911 1 92.06 414 ASN A C 1
ATOM 3082 O O . ASN A 1 414 ? 2.168 33.469 2.238 1 92.06 414 ASN A O 1
ATOM 3086 N N . HIS A 1 415 ? 0.593 34.344 0.852 1 84.88 415 HIS A N 1
ATOM 3087 C CA . HIS A 1 415 ? 0.391 33.125 0.069 1 84.88 415 HIS A CA 1
ATOM 3088 C C . HIS A 1 415 ? 1.686 32.688 -0.604 1 84.88 415 HIS A C 1
ATOM 3090 O O . HIS A 1 415 ? 1.894 31.484 -0.833 1 84.88 415 HIS A O 1
ATOM 3096 N N . ALA A 1 416 ? 2.578 33.531 -0.876 1 86.5 416 ALA A N 1
ATOM 3097 C CA . ALA A 1 416 ? 3.842 33.219 -1.54 1 86.5 416 ALA A CA 1
ATOM 3098 C C . ALA A 1 416 ? 5.016 33.375 -0.578 1 86.5 416 ALA A C 1
ATOM 3100 O O . ALA A 1 416 ? 6.141 33.656 -0.999 1 86.5 416 ALA A O 1
ATOM 3101 N N . GLY A 1 417 ? 4.781 33.25 0.67 1 91.31 417 GLY A N 1
ATOM 3102 C CA . GLY A 1 417 ? 5.797 33.469 1.688 1 91.31 417 GLY A CA 1
ATOM 3103 C C . GLY A 1 417 ? 6.859 32.375 1.71 1 91.31 417 GLY A C 1
ATOM 3104 O O . GLY A 1 417 ? 7.945 32.594 2.252 1 91.31 417 GLY A O 1
ATOM 3105 N N . ARG A 1 418 ? 6.598 31.188 1.113 1 88 418 ARG A N 1
ATOM 3106 C CA . ARG A 1 418 ? 7.527 30.078 0.945 1 88 418 ARG A CA 1
ATOM 3107 C C . ARG A 1 418 ? 8.125 29.656 2.283 1 88 418 ARG A C 1
ATOM 3109 O O . ARG A 1 418 ? 9.344 29.516 2.404 1 88 418 ARG A O 1
ATOM 3116 N N . VAL A 1 419 ? 7.277 29.594 3.363 1 87.38 419 VAL A N 1
ATOM 3117 C CA . VAL A 1 419 ? 7.688 29.141 4.691 1 87.38 419 VAL A CA 1
ATOM 3118 C C . VAL A 1 419 ? 8.352 27.766 4.598 1 87.38 419 VAL A C 1
ATOM 3120 O O . VAL A 1 419 ? 7.879 26.891 3.869 1 87.38 419 VAL A O 1
ATOM 3123 N N . HIS A 1 420 ? 9.523 27.578 5.289 1 83.56 420 HIS A N 1
ATOM 3124 C CA . HIS A 1 420 ? 10.289 26.344 5.371 1 83.56 420 HIS A CA 1
ATOM 3125 C C . HIS A 1 420 ? 10.938 26.016 4.031 1 83.56 420 HIS A C 1
ATOM 3127 O O . HIS A 1 420 ? 11.461 24.906 3.852 1 83.56 420 HIS A O 1
ATOM 3133 N N . ALA A 1 421 ? 10.883 27.016 3.02 1 83.12 421 ALA A N 1
ATOM 3134 C CA . ALA A 1 421 ? 11.445 26.797 1.688 1 83.12 421 ALA A CA 1
ATOM 3135 C C . ALA A 1 421 ? 12.406 27.922 1.318 1 83.12 421 ALA A C 1
ATOM 3137 O O . ALA A 1 421 ? 12.422 28.984 1.962 1 83.12 421 ALA A O 1
ATOM 3138 N N . PRO A 1 422 ? 13.273 27.609 0.301 1 90.5 422 PRO A N 1
ATOM 3139 C CA . PRO A 1 422 ? 14.117 28.703 -0.176 1 90.5 422 PRO A CA 1
ATOM 3140 C C . PRO A 1 422 ? 13.305 29.922 -0.613 1 90.5 422 PRO A C 1
ATOM 3142 O O . PRO A 1 422 ? 12.195 29.781 -1.128 1 90.5 422 PRO A O 1
ATOM 3145 N N . ASN A 1 423 ? 13.922 31.062 -0.31 1 95.69 423 ASN A N 1
ATOM 3146 C CA . ASN A 1 423 ? 13.328 32.344 -0.662 1 95.69 423 ASN A CA 1
ATOM 3147 C C . ASN A 1 423 ? 12.102 32.656 0.187 1 95.69 423 ASN A C 1
ATOM 3149 O O . ASN A 1 423 ? 11.117 33.219 -0.312 1 95.69 423 ASN A O 1
ATOM 3153 N N . GLU A 1 424 ? 12.125 32.156 1.409 1 95.75 424 GLU A N 1
ATOM 3154 C CA . GLU A 1 424 ? 11.125 32.594 2.383 1 95.75 424 GLU A CA 1
ATOM 3155 C C . GLU A 1 424 ? 11.047 34.125 2.451 1 95.75 424 GLU A C 1
ATOM 3157 O O . GLU A 1 424 ? 12.07 34.812 2.359 1 95.75 424 GLU A O 1
ATOM 3162 N N . ASN A 1 425 ? 9.828 34.688 2.566 1 97.19 425 ASN A N 1
ATOM 3163 C CA . ASN A 1 425 ? 9.727 36.125 2.502 1 97.19 425 ASN A CA 1
ATOM 3164 C C . ASN A 1 425 ? 8.438 36.625 3.158 1 97.19 425 ASN A C 1
ATOM 3166 O O . ASN A 1 425 ? 7.543 35.844 3.457 1 97.19 425 ASN A O 1
ATOM 3170 N N . ILE A 1 426 ? 8.406 37.875 3.426 1 97.5 426 ILE A N 1
ATOM 3171 C CA . ILE A 1 426 ? 7.203 38.625 3.768 1 97.5 426 ILE A CA 1
ATOM 3172 C C . ILE A 1 426 ? 7.051 39.812 2.824 1 97.5 426 ILE A C 1
ATOM 3174 O O . ILE A 1 426 ? 8 40.188 2.129 1 97.5 426 ILE A O 1
ATOM 3178 N N . VAL A 1 427 ? 5.859 40.375 2.775 1 97.25 427 VAL A N 1
ATOM 3179 C CA . VAL A 1 427 ? 5.59 41.594 2.025 1 97.25 427 VAL A CA 1
ATOM 3180 C C . VAL A 1 427 ? 5.758 42.812 2.938 1 97.25 427 VAL A C 1
ATOM 3182 O O . VAL A 1 427 ? 5.188 42.844 4.031 1 97.25 427 VAL A O 1
ATOM 3185 N N . ARG A 1 428 ? 6.535 43.75 2.498 1 97.19 428 ARG A N 1
ATOM 3186 C CA . ARG A 1 428 ? 6.816 44.938 3.309 1 97.19 428 ARG A CA 1
ATOM 3187 C C . ARG A 1 428 ? 5.523 45.594 3.764 1 97.19 428 ARG A C 1
ATOM 3189 O O . ARG A 1 428 ? 5.395 46 4.926 1 97.19 428 ARG A O 1
ATOM 3196 N N . GLU A 1 429 ? 4.625 45.719 2.857 1 96.19 429 GLU A N 1
ATOM 3197 C CA . GLU A 1 429 ? 3.342 46.344 3.191 1 96.19 429 GLU A CA 1
ATOM 3198 C C . GLU A 1 429 ? 2.617 45.531 4.273 1 96.19 429 GLU A C 1
ATOM 3200 O O . GLU A 1 429 ? 1.934 46.125 5.121 1 96.19 429 GLU A O 1
ATOM 3205 N N . HIS A 1 430 ? 2.701 44.25 4.199 1 97.19 430 HIS A N 1
ATOM 3206 C CA . HIS A 1 430 ? 2.066 43.406 5.207 1 97.19 430 HIS A CA 1
ATOM 3207 C C . HIS A 1 430 ? 2.691 43.625 6.582 1 97.19 430 HIS A C 1
ATOM 3209 O O . HIS A 1 430 ? 2.004 43.562 7.602 1 97.19 430 HIS A O 1
ATOM 3215 N N . PHE A 1 431 ? 3.975 43.875 6.605 1 97.62 431 PHE A N 1
ATOM 3216 C CA . PHE A 1 431 ? 4.637 44.188 7.863 1 97.62 431 PHE A CA 1
ATOM 3217 C C . PHE A 1 431 ? 4.031 45.438 8.477 1 97.62 431 PHE A C 1
ATOM 3219 O O . PHE A 1 431 ? 3.697 45.469 9.664 1 97.62 431 PHE A O 1
ATOM 3226 N N . ALA A 1 432 ? 3.887 46.438 7.668 1 97.5 432 ALA A N 1
ATOM 3227 C CA . ALA A 1 432 ? 3.297 47.688 8.141 1 97.5 432 ALA A CA 1
ATOM 3228 C C . ALA A 1 432 ? 1.873 47.438 8.641 1 97.5 432 ALA A C 1
ATOM 3230 O O . ALA A 1 432 ? 1.473 48.031 9.664 1 97.5 432 ALA A O 1
ATOM 3231 N N . ARG A 1 433 ? 1.151 46.656 7.938 1 97.06 433 ARG A N 1
ATOM 3232 C CA . ARG A 1 433 ? -0.213 46.344 8.352 1 97.06 433 ARG A CA 1
ATOM 3233 C C . ARG A 1 433 ? -0.226 45.594 9.664 1 97.06 433 ARG A C 1
ATOM 3235 O O . ARG A 1 433 ? -1.145 45.75 10.469 1 97.06 433 ARG A O 1
ATOM 3242 N N . GLY A 1 434 ? 0.744 44.719 9.789 1 97.44 434 GLY A N 1
ATOM 3243 C CA . GLY A 1 434 ? 0.875 44.031 11.062 1 97.44 434 GLY A CA 1
ATOM 3244 C C . GLY A 1 434 ? 1.097 44.969 12.234 1 97.44 434 GLY A C 1
ATOM 3245 O O . GLY A 1 434 ? 0.514 44.781 13.305 1 97.44 434 GLY A O 1
ATOM 3246 N N . VAL A 1 435 ? 1.937 45.906 12.031 1 98.06 435 VAL A N 1
ATOM 3247 C CA . VAL A 1 435 ? 2.168 46.906 13.062 1 98.06 435 VAL A CA 1
ATOM 3248 C C . VAL A 1 435 ? 0.866 47.656 13.375 1 98.06 435 VAL A C 1
ATOM 3250 O O . VAL A 1 435 ? 0.506 47.812 14.539 1 98.06 435 VAL A O 1
ATOM 3253 N N . ALA A 1 436 ? 0.205 48.031 12.32 1 97.88 436 ALA A N 1
ATOM 3254 C CA . ALA A 1 436 ? -1.062 48.75 12.492 1 97.88 436 ALA A CA 1
ATOM 3255 C C . ALA A 1 436 ? -2.064 47.906 13.266 1 97.88 436 ALA A C 1
ATOM 3257 O O . ALA A 1 436 ? -2.795 48.406 14.117 1 97.88 436 ALA A O 1
ATOM 3258 N N . PHE A 1 437 ? -2.197 46.688 12.945 1 97.88 437 PHE A N 1
ATOM 3259 C CA . PHE A 1 437 ? -3.082 45.781 13.664 1 97.88 437 PHE A CA 1
ATOM 3260 C C . PHE A 1 437 ? -2.75 45.781 15.156 1 97.88 437 PHE A C 1
ATOM 3262 O O . PHE A 1 437 ? -3.646 45.844 15.992 1 97.88 437 PHE A O 1
ATOM 3269 N N . GLY A 1 438 ? -1.456 45.594 15.469 1 98.31 438 GLY A N 1
ATOM 3270 C CA . GLY A 1 438 ? -1.05 45.562 16.875 1 98.31 438 GLY A CA 1
ATOM 3271 C C . GLY A 1 438 ? -1.455 46.812 17.609 1 98.31 438 GLY A C 1
ATOM 3272 O O . GLY A 1 438 ? -1.933 46.75 18.75 1 98.31 438 GLY A O 1
ATOM 3273 N N . VAL A 1 439 ? -1.243 47.906 16.969 1 97.94 439 VAL A N 1
ATOM 3274 C CA . VAL A 1 439 ? -1.605 49.188 17.594 1 97.94 439 VAL A CA 1
ATOM 3275 C C . VAL A 1 439 ? -3.107 49.219 17.875 1 97.94 439 VAL A C 1
ATOM 3277 O O . VAL A 1 439 ? -3.533 49.562 18.969 1 97.94 439 VAL A O 1
ATOM 3280 N N . GLU A 1 440 ? -3.857 48.875 16.844 1 97.69 440 GLU A N 1
ATOM 3281 C CA . GLU A 1 440 ? -5.309 48.844 17 1 97.69 440 GLU A CA 1
ATOM 3282 C C . GLU A 1 440 ? -5.742 47.906 18.109 1 97.69 440 GLU A C 1
ATOM 3284 O O . GLU A 1 440 ? -6.617 48.219 18.906 1 97.69 440 GLU A O 1
ATOM 3289 N N . LEU A 1 441 ? -5.172 46.75 18.141 1 98.06 441 LEU A N 1
ATOM 3290 C CA . LEU A 1 441 ? -5.551 45.719 19.109 1 98.06 441 LEU A CA 1
ATOM 3291 C C . LEU A 1 441 ? -5.25 46.188 20.531 1 98.06 441 LEU A C 1
ATOM 3293 O O . LEU A 1 441 ? -6.121 46.125 21.406 1 98.06 441 LEU A O 1
ATOM 3297 N N . LEU A 1 442 ? -4.039 46.625 20.766 1 97.38 442 LEU A N 1
ATOM 3298 C CA . LEU A 1 442 ? -3.627 47.062 22.109 1 97.38 442 LEU A CA 1
ATOM 3299 C C . LEU A 1 442 ? -4.488 48.219 22.594 1 97.38 442 LEU A C 1
ATOM 3301 O O . LEU A 1 442 ? -4.859 48.25 23.766 1 97.38 442 LEU A O 1
ATOM 3305 N N . THR A 1 443 ? -4.777 49.062 21.688 1 95.69 443 THR A N 1
ATOM 3306 C CA . THR A 1 443 ? -5.609 50.219 22.062 1 95.69 443 THR A CA 1
ATOM 3307 C C . THR A 1 443 ? -7.016 49.75 22.438 1 95.69 443 THR A C 1
ATOM 3309 O O . THR A 1 443 ? -7.555 50.188 23.453 1 95.69 443 THR A O 1
ATOM 3312 N N . ARG A 1 444 ? -7.559 48.906 21.672 1 95.75 444 ARG A N 1
ATOM 3313 C CA . ARG A 1 444 ? -8.906 48.406 21.922 1 95.75 444 ARG A CA 1
ATOM 3314 C C . ARG A 1 444 ? -8.969 47.625 23.234 1 95.75 444 ARG A C 1
ATOM 3316 O O . ARG A 1 444 ? -9.922 47.781 24 1 95.75 444 ARG A O 1
ATOM 3323 N N . LEU A 1 445 ? -8 46.812 23.469 1 96.56 445 LEU A N 1
ATOM 3324 C CA . LEU A 1 445 ? -7.977 46 24.672 1 96.56 445 LEU A CA 1
ATOM 3325 C C . LEU A 1 445 ? -7.84 46.906 25.906 1 96.56 445 LEU A C 1
ATOM 3327 O O . LEU A 1 445 ? -8.359 46.562 26.984 1 96.56 445 LEU A O 1
ATOM 3331 N N . GLY A 1 446 ? -7.117 47.938 25.781 1 94.12 446 GLY A N 1
ATOM 3332 C CA . GLY A 1 446 ? -6.973 48.875 26.875 1 94.12 446 GLY A CA 1
ATOM 3333 C C . GLY A 1 446 ? -8.289 49.5 27.312 1 94.12 446 GLY A C 1
ATOM 3334 O O . GLY A 1 446 ? -8.43 49.969 28.453 1 94.12 446 GLY A O 1
ATOM 3335 N N . GLU A 1 447 ? -9.188 49.531 26.391 1 90.31 447 GLU A N 1
ATOM 3336 C CA . GLU A 1 447 ? -10.484 50.156 26.656 1 90.31 447 GLU A CA 1
ATOM 3337 C C . GLU A 1 447 ? -11.5 49.094 27.109 1 90.31 447 GLU A C 1
ATOM 3339 O O . GLU A 1 447 ? -12.609 49.438 27.516 1 90.31 447 GLU A O 1
ATOM 3344 N N . MET A 1 448 ? -11.133 47.906 27.047 1 85.81 448 MET A N 1
ATOM 3345 C CA . MET A 1 448 ? -12.039 46.844 27.406 1 85.81 448 MET A CA 1
ATOM 3346 C C . MET A 1 448 ? -12 46.562 28.906 1 85.81 448 MET A C 1
ATOM 3348 O O . MET A 1 448 ? -10.953 46.688 29.531 1 85.81 448 MET A O 1
ATOM 3352 N N . SER A 1 449 ? -13.188 46.375 29.578 1 68.81 449 SER A N 1
ATOM 3353 C CA . SER A 1 449 ? -13.242 45.875 30.953 1 68.81 449 SER A CA 1
ATOM 3354 C C . SER A 1 449 ? -12.938 44.375 31 1 68.81 449 SER A C 1
ATOM 3356 O O . SER A 1 449 ? -13.328 43.625 30.094 1 68.81 449 SER A O 1
ATOM 3358 N N . PRO A 1 450 ? -12.039 43.906 31.938 1 63.56 450 PRO A N 1
ATOM 3359 C CA . PRO A 1 450 ? -11.75 42.469 32 1 63.56 450 PRO A CA 1
ATOM 3360 C C . PRO A 1 450 ? -13.008 41.625 32.094 1 63.56 450 PRO A C 1
ATOM 3362 O O . PRO A 1 450 ? -14.023 42.062 32.625 1 63.56 450 PRO A O 1
ATOM 3365 N N . PRO A 1 451 ? -13.008 40.594 31.297 1 54.81 451 PRO A N 1
ATOM 3366 C CA . PRO A 1 451 ? -14.18 39.75 31.484 1 54.81 451 PRO A CA 1
ATOM 3367 C C . PRO A 1 451 ? -14.375 39.312 32.938 1 54.81 451 PRO A C 1
ATOM 3369 O O . PRO A 1 451 ? -13.398 39.219 33.688 1 54.81 451 PRO A O 1
ATOM 3372 N N . ALA A 1 452 ? -15.414 39.688 33.719 1 48.47 452 ALA A N 1
ATOM 3373 C CA . ALA A 1 452 ? -15.797 39.469 35.125 1 48.47 452 ALA A CA 1
ATOM 3374 C C . ALA A 1 452 ? -15.195 38.188 35.688 1 48.47 452 ALA A C 1
ATOM 3376 O O . ALA A 1 452 ? -15.242 37.969 36.906 1 48.47 452 ALA A O 1
ATOM 3377 N N . GLY A 1 453 ? -14.82 37.094 35.062 1 42.16 453 GLY A N 1
ATOM 3378 C CA . GLY A 1 453 ? -14.695 35.844 35.781 1 42.16 453 GLY A CA 1
ATOM 3379 C C . GLY A 1 453 ? -13.352 35.656 36.469 1 42.16 453 GLY A C 1
ATOM 3380 O O . GLY A 1 453 ? -13.031 34.562 36.938 1 42.16 453 GLY A O 1
ATOM 3381 N N . ALA A 1 454 ? -12.219 36.438 36.25 1 45.09 454 ALA A N 1
ATOM 3382 C CA . ALA A 1 454 ? -11.031 35.938 36.938 1 45.09 454 ALA A CA 1
ATOM 3383 C C . ALA A 1 454 ? -11.023 36.312 38.406 1 45.09 454 ALA A C 1
ATOM 3385 O O . ALA A 1 454 ? -11.266 37.5 38.75 1 45.09 454 ALA A O 1
ATOM 3386 N N . PRO A 1 455 ? -11.125 35.375 39.562 1 35.69 455 PRO A N 1
ATOM 3387 C CA . PRO A 1 455 ? -11.094 35.688 40.969 1 35.69 455 PRO A CA 1
ATOM 3388 C C . PRO A 1 455 ? -9.898 36.562 41.375 1 35.69 455 PRO A C 1
ATOM 3390 O O . PRO A 1 455 ? -8.867 36.531 40.688 1 35.69 455 PRO A O 1
ATOM 3393 N N . ALA A 1 456 ? -10.016 37.562 42.375 1 41.25 456 ALA A N 1
ATOM 3394 C CA . ALA A 1 456 ? -9.07 38.438 43.062 1 41.25 456 ALA A CA 1
ATOM 3395 C C . ALA A 1 456 ? -8.008 37.625 43.812 1 41.25 456 ALA A C 1
ATOM 3397 O O . ALA A 1 456 ? -8.336 36.688 44.531 1 41.25 456 ALA A O 1
ATOM 3398 N N . SER A 1 457 ? -6.762 37.531 43.406 1 34.78 457 SER A N 1
ATOM 3399 C CA . SER A 1 457 ? -5.699 37 44.25 1 34.78 457 SER A CA 1
ATOM 3400 C C . SER A 1 457 ? -5.723 37.656 45.625 1 34.78 457 SER A C 1
ATOM 3402 O O . SER A 1 457 ? -5.605 38.875 45.75 1 34.78 457 SER A O 1
ATOM 3404 N N . GLY A 1 458 ? -6.477 37.125 46.656 1 28.28 458 GLY A N 1
ATOM 3405 C CA . GLY A 1 458 ? -6.441 37.5 48.062 1 28.28 458 GLY A CA 1
ATOM 3406 C C . GLY A 1 458 ? -5.062 37.375 48.656 1 28.28 458 GLY A C 1
ATOM 3407 O O . GLY A 1 458 ? -4.48 36.281 48.656 1 28.28 458 GLY A O 1
ATOM 3408 N N . ALA A 1 459 ? -4.168 38.312 48.781 1 34.19 459 ALA A N 1
ATOM 3409 C CA . ALA A 1 459 ? -2.975 38.469 49.594 1 34.19 459 ALA A CA 1
ATOM 3410 C C . ALA A 1 459 ? -3.311 38.312 51.062 1 34.19 459 ALA A C 1
ATOM 3412 O O . ALA A 1 459 ? -2.465 38.531 51.938 1 34.19 459 ALA A O 1
ATOM 3413 N N . GLU A 1 460 ? -4.508 37.969 51.688 1 24.97 460 GLU A N 1
ATOM 3414 C CA . GLU A 1 460 ? -4.57 38.25 53.125 1 24.97 460 GLU A CA 1
ATOM 3415 C C . GLU A 1 460 ? -3.609 37.344 53.875 1 24.97 460 GLU A C 1
ATOM 3417 O O . GLU A 1 460 ? -3.619 37.344 55.125 1 24.97 460 GLU A O 1
ATOM 3422 N N . ALA A 1 461 ? -2.797 36.375 53.469 1 29.69 461 ALA A N 1
ATOM 3423 C CA . ALA A 1 461 ? -2.133 35.656 54.531 1 29.69 461 ALA A CA 1
ATOM 3424 C C . ALA A 1 461 ? -1.226 36.594 55.344 1 29.69 461 ALA A C 1
ATOM 3426 O O . ALA A 1 461 ? -0.418 36.125 56.156 1 29.69 461 ALA A O 1
ATOM 3427 N N . GLY A 1 462 ? -1.192 38.094 55.219 1 22.09 462 GLY A N 1
ATOM 3428 C CA . GLY A 1 462 ? -0.199 38.562 56.188 1 22.09 462 GLY A CA 1
ATOM 3429 C C . GLY A 1 462 ? -0.514 38.125 57.625 1 22.09 462 GLY A C 1
ATOM 3430 O O . GLY A 1 462 ? 0.382 38.062 58.469 1 22.09 462 GLY A O 1
ATOM 3431 N N . ARG A 1 463 ? -1.785 37.938 58.156 1 21.27 463 ARG A N 1
ATOM 3432 C CA . ARG A 1 463 ? -1.604 37.844 59.594 1 21.27 463 ARG A CA 1
ATOM 3433 C C . ARG A 1 463 ? -1.155 36.438 60 1 21.27 463 ARG A C 1
ATOM 3435 O O . ARG A 1 463 ? -1.592 35.438 59.438 1 21.27 463 ARG A O 1
ATOM 3442 N N . MET B 1 1 ? 13.32 -55.188 -12.281 1 46.41 1 MET B N 1
ATOM 3443 C CA . MET B 1 1 ? 13.016 -54.312 -13.391 1 46.41 1 MET B CA 1
ATOM 3444 C C . MET B 1 1 ? 14.094 -53.25 -13.547 1 46.41 1 MET B C 1
ATOM 3446 O O . MET B 1 1 ? 14.562 -52.969 -14.656 1 46.41 1 MET B O 1
ATOM 3450 N N . THR B 1 2 ? 14.555 -52.844 -12.352 1 54.09 2 THR B N 1
ATOM 3451 C CA . THR B 1 2 ? 15.562 -51.781 -12.406 1 54.09 2 THR B CA 1
ATOM 3452 C C . THR B 1 2 ? 16.906 -52.344 -12.891 1 54.09 2 THR B C 1
ATOM 3454 O O . THR B 1 2 ? 17.625 -51.688 -13.633 1 54.09 2 THR B O 1
ATOM 3457 N N . ASP B 1 3 ? 17.219 -53.562 -12.492 1 58.81 3 ASP B N 1
ATOM 3458 C CA . ASP B 1 3 ? 18.5 -54.125 -12.883 1 58.81 3 ASP B CA 1
ATOM 3459 C C . ASP B 1 3 ? 18.594 -54.281 -14.391 1 58.81 3 ASP B C 1
ATOM 3461 O O . ASP B 1 3 ? 19.641 -54.031 -14.992 1 58.81 3 ASP B O 1
ATOM 3465 N N . LYS B 1 4 ? 17.406 -54.594 -14.992 1 77.06 4 LYS B N 1
ATOM 3466 C CA . LYS B 1 4 ? 17.344 -54.812 -16.438 1 77.06 4 LYS B CA 1
ATOM 3467 C C . LYS B 1 4 ? 17.375 -53.469 -17.188 1 77.06 4 LYS B C 1
ATOM 3469 O O . LYS B 1 4 ? 17.641 -53.438 -18.391 1 77.06 4 LYS B O 1
ATOM 3474 N N . LEU B 1 5 ? 17.25 -52.438 -16.453 1 92.19 5 LEU B N 1
ATOM 34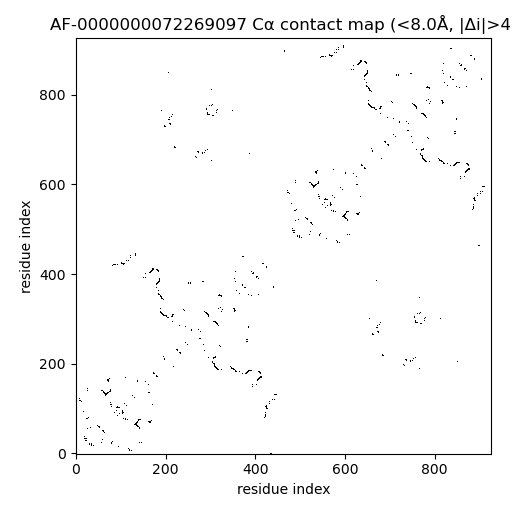75 C CA . LEU B 1 5 ? 17.141 -51.156 -17.125 1 92.19 5 LEU B CA 1
ATOM 3476 C C . LEU B 1 5 ? 18.438 -50.375 -16.969 1 92.19 5 LEU B C 1
ATOM 3478 O O . LEU B 1 5 ? 18.547 -49.219 -17.438 1 92.19 5 LEU B O 1
ATOM 3482 N N . GLU B 1 6 ? 19.359 -50.969 -16.312 1 93.19 6 GLU B N 1
ATOM 3483 C CA . GLU B 1 6 ? 20.594 -50.281 -15.93 1 93.19 6 GLU B CA 1
ATOM 34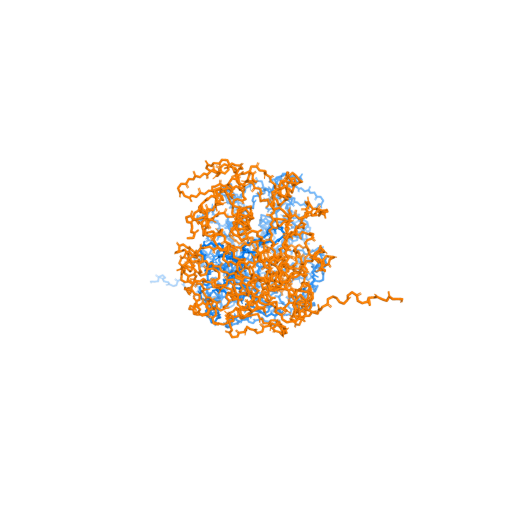84 C C . GLU B 1 6 ? 21.297 -49.688 -17.156 1 93.19 6 GLU B C 1
ATOM 3486 O O . GLU B 1 6 ? 21.797 -48.562 -17.109 1 93.19 6 GLU B O 1
ATOM 3491 N N . HIS B 1 7 ? 21.328 -50.5 -18.156 1 94.94 7 HIS B N 1
ATOM 3492 C CA . HIS B 1 7 ? 22 -50.062 -19.375 1 94.94 7 HIS B CA 1
ATOM 3493 C C . HIS B 1 7 ? 21.281 -48.875 -19.984 1 94.94 7 HIS B C 1
ATOM 3495 O O . HIS B 1 7 ? 21.922 -47.906 -20.453 1 94.94 7 HIS B O 1
ATOM 3501 N N . HIS B 1 8 ? 20 -48.875 -20.016 1 96.5 8 HIS B N 1
ATOM 3502 C CA . HIS B 1 8 ? 19.219 -47.781 -20.578 1 96.5 8 HIS B CA 1
ATOM 3503 C C . HIS B 1 8 ? 19.312 -46.562 -19.703 1 96.5 8 HIS B C 1
ATOM 3505 O O . HIS B 1 8 ? 19.328 -45.438 -20.203 1 96.5 8 HIS B O 1
ATOM 3511 N N . VAL B 1 9 ? 19.391 -46.75 -18.359 1 97.69 9 VAL B N 1
ATOM 3512 C CA . VAL B 1 9 ? 19.578 -45.656 -17.438 1 97.69 9 VAL B CA 1
ATOM 3513 C C . VAL B 1 9 ? 20.922 -44.969 -17.672 1 97.69 9 VAL B C 1
ATOM 3515 O O . VAL B 1 9 ? 21.016 -43.75 -17.75 1 97.69 9 VAL B O 1
ATOM 3518 N N . ALA B 1 10 ? 21.906 -45.75 -17.828 1 97.44 10 ALA B N 1
ATOM 3519 C CA . ALA B 1 10 ? 23.234 -45.219 -18.062 1 97.44 10 ALA B CA 1
ATOM 3520 C C . ALA B 1 10 ? 23.281 -44.406 -19.359 1 97.44 10 ALA B C 1
ATOM 3522 O O . ALA B 1 10 ? 23.859 -43.344 -19.422 1 97.44 10 ALA B O 1
ATOM 3523 N N . ARG B 1 11 ? 22.703 -44.969 -20.359 1 97.38 11 ARG B N 1
ATOM 3524 C CA . ARG B 1 11 ? 22.656 -44.281 -21.641 1 97.38 11 ARG B CA 1
ATOM 3525 C C . ARG B 1 11 ? 21.844 -43 -21.531 1 97.38 11 ARG B C 1
ATOM 3527 O O . ARG B 1 11 ? 22.203 -41.969 -22.141 1 97.38 11 ARG B O 1
ATOM 3534 N N . GLY B 1 12 ? 20.766 -43.062 -20.859 1 98.12 12 GLY B N 1
ATOM 3535 C CA . GLY B 1 12 ? 19.969 -41.875 -20.609 1 98.12 12 GLY B CA 1
ATOM 3536 C C . GLY B 1 12 ? 20.734 -40.781 -19.906 1 98.12 12 GLY B C 1
ATOM 3537 O O . GLY B 1 12 ? 20.594 -39.594 -20.219 1 98.12 12 GLY B O 1
ATOM 3538 N N . LEU B 1 13 ? 21.547 -41.156 -18.953 1 98.31 13 LEU B N 1
ATOM 3539 C CA . LEU B 1 13 ? 22.344 -40.188 -18.219 1 98.31 13 LEU B CA 1
ATOM 3540 C C . LEU B 1 13 ? 23.438 -39.594 -19.109 1 98.31 13 LEU B C 1
ATOM 3542 O O . LEU B 1 13 ? 23.781 -38.406 -18.953 1 98.31 13 LEU B O 1
ATOM 3546 N N . ASP B 1 14 ? 23.891 -40.344 -20.016 1 98.25 14 ASP B N 1
ATOM 3547 C CA . ASP B 1 14 ? 24.828 -39.844 -21 1 98.25 14 ASP B CA 1
ATOM 3548 C C . ASP B 1 14 ? 24.156 -38.781 -21.891 1 98.25 14 ASP B C 1
ATOM 3550 O O . ASP B 1 14 ? 24.75 -37.75 -22.219 1 98.25 14 ASP B O 1
ATOM 3554 N N . ASP B 1 15 ? 22.984 -39.125 -22.328 1 98.56 15 ASP B N 1
ATOM 3555 C CA . ASP B 1 15 ? 22.219 -38.156 -23.109 1 98.56 15 ASP B CA 1
ATOM 3556 C C . ASP B 1 15 ? 22.031 -36.875 -22.312 1 98.56 15 ASP B C 1
ATOM 3558 O O . ASP B 1 15 ? 22.188 -35.781 -22.875 1 98.56 15 ASP B O 1
ATOM 3562 N N . LEU B 1 16 ? 21.656 -37 -21 1 98.75 16 LEU B N 1
ATOM 3563 C CA . LEU B 1 16 ? 21.438 -35.844 -20.156 1 98.75 16 LEU B CA 1
ATOM 3564 C C . LEU B 1 16 ? 22.703 -35 -20.047 1 98.75 16 LEU B C 1
ATOM 3566 O O . LEU B 1 16 ? 22.656 -33.781 -20.109 1 98.75 16 LEU B O 1
ATOM 3570 N N . ARG B 1 17 ? 23.812 -35.656 -19.875 1 98.62 17 ARG B N 1
ATOM 3571 C CA . ARG B 1 17 ? 25.094 -34.969 -19.781 1 98.62 17 ARG B CA 1
ATOM 3572 C C . ARG B 1 17 ? 25.359 -34.125 -21.031 1 98.62 17 ARG B C 1
ATOM 3574 O O . ARG B 1 17 ? 25.766 -32.969 -20.938 1 98.62 17 ARG B O 1
ATOM 3581 N N . ALA B 1 18 ? 25.141 -34.719 -22.141 1 98.5 18 ALA B N 1
ATOM 3582 C CA . ALA B 1 18 ? 25.344 -34.031 -23.406 1 98.5 18 ALA B CA 1
ATOM 3583 C C . ALA B 1 18 ? 24.406 -32.844 -23.547 1 98.5 18 ALA B C 1
ATOM 3585 O O . ALA B 1 18 ? 24.797 -31.766 -24.031 1 98.5 18 ALA B O 1
ATOM 3586 N N . LEU B 1 19 ? 23.172 -33 -23.172 1 98.69 19 LEU B N 1
ATOM 3587 C CA . LEU B 1 19 ? 22.188 -31.938 -23.297 1 98.69 19 LEU B CA 1
ATOM 3588 C C . LEU B 1 19 ? 22.484 -30.797 -22.344 1 98.69 19 LEU B C 1
ATOM 3590 O O . LEU B 1 19 ? 22.328 -29.625 -22.688 1 98.69 19 LEU B O 1
ATOM 3594 N N . VAL B 1 20 ? 22.891 -31.141 -21.094 1 98.62 20 VAL B N 1
ATOM 3595 C CA . VAL B 1 20 ? 23.203 -30.125 -20.094 1 98.62 20 VAL B CA 1
ATOM 3596 C C . VAL B 1 20 ? 24.391 -29.281 -20.562 1 98.62 20 VAL B C 1
ATOM 3598 O O . VAL B 1 20 ? 24.453 -28.078 -20.297 1 98.62 20 VAL B O 1
ATOM 3601 N N . ALA B 1 21 ? 25.266 -29.828 -21.297 1 98.44 21 ALA B N 1
ATOM 3602 C CA . ALA B 1 21 ? 26.453 -29.141 -21.797 1 98.44 21 ALA B CA 1
ATOM 3603 C C . ALA B 1 21 ? 26.078 -28.094 -22.828 1 98.44 21 ALA B C 1
ATOM 3605 O O . ALA B 1 21 ? 26.891 -27.234 -23.172 1 98.44 21 ALA B O 1
ATOM 3606 N N . LEU B 1 22 ? 24.875 -28.062 -23.328 1 98.44 22 LEU B N 1
ATOM 3607 C CA . LEU B 1 22 ? 24.359 -27.062 -24.25 1 98.44 22 LEU B CA 1
ATOM 3608 C C . LEU B 1 22 ? 23.578 -25.984 -23.5 1 98.44 22 LEU B C 1
ATOM 3610 O O . LEU B 1 22 ? 22.422 -26.203 -23.109 1 98.44 22 LEU B O 1
ATOM 3614 N N . PRO B 1 23 ? 24.141 -24.797 -23.312 1 98 23 PRO B N 1
ATOM 3615 C CA . PRO B 1 23 ? 23.453 -23.75 -22.547 1 98 23 PRO B CA 1
ATOM 3616 C C . PRO B 1 23 ? 22.328 -23.094 -23.344 1 98 23 PRO B C 1
ATOM 3618 O O . PRO B 1 23 ? 22.422 -21.922 -23.719 1 98 23 PRO B O 1
ATOM 3621 N N . SER B 1 24 ? 21.234 -23.781 -23.484 1 98.12 24 SER B N 1
ATOM 3622 C CA . SER B 1 24 ? 20.094 -23.328 -24.266 1 98.12 24 SER B CA 1
ATOM 3623 C C . SER B 1 24 ? 19.219 -22.375 -23.469 1 98.12 24 SER B C 1
ATOM 3625 O O . SER B 1 24 ? 18.047 -22.672 -23.188 1 98.12 24 SER B O 1
ATOM 3627 N N . VAL B 1 25 ? 19.719 -21.172 -23.219 1 96.56 25 VAL B N 1
ATOM 3628 C CA . VAL B 1 25 ? 19.062 -20.172 -22.391 1 96.56 25 VAL B CA 1
ATOM 3629 C C . VAL B 1 25 ? 18.172 -19.281 -23.266 1 96.56 25 VAL B C 1
ATOM 3631 O O . VAL B 1 25 ? 18.641 -18.328 -23.891 1 96.56 25 VAL B O 1
ATOM 3634 N N . SER B 1 26 ? 16.906 -19.516 -23.203 1 93.31 26 SER B N 1
ATOM 3635 C CA . SER B 1 26 ? 15.961 -18.875 -24.109 1 93.31 26 SER B CA 1
ATOM 3636 C C . SER B 1 26 ? 15.891 -17.375 -23.875 1 93.31 26 SER B C 1
ATOM 3638 O O . SER B 1 26 ? 15.797 -16.594 -24.812 1 93.31 26 SER B O 1
ATOM 3640 N N . ALA B 1 27 ? 15.953 -16.938 -22.594 1 87.38 27 ALA B N 1
ATOM 3641 C CA . ALA B 1 27 ? 15.883 -15.516 -22.281 1 87.38 27 ALA B CA 1
ATOM 3642 C C . ALA B 1 27 ? 17.047 -14.758 -22.906 1 87.38 27 ALA B C 1
ATOM 3644 O O . ALA B 1 27 ? 16.984 -13.531 -23.031 1 87.38 27 ALA B O 1
ATOM 3645 N N . GLN B 1 28 ? 18.094 -15.492 -23.281 1 91.62 28 GLN B N 1
ATOM 3646 C CA . GLN B 1 28 ? 19.297 -14.867 -23.812 1 91.62 28 GLN B CA 1
ATOM 3647 C C . GLN B 1 28 ? 19.562 -15.305 -25.25 1 91.62 28 GLN B C 1
ATOM 3649 O O . GLN B 1 28 ? 20.562 -14.93 -25.859 1 91.62 28 GLN B O 1
ATOM 3654 N N . GLY B 1 29 ? 18.719 -16.141 -25.766 1 94.06 29 GLY B N 1
ATOM 3655 C CA . GLY B 1 29 ? 18.875 -16.609 -27.125 1 94.06 29 GLY B CA 1
ATOM 3656 C C . GLY B 1 29 ? 20.109 -17.453 -27.344 1 94.06 29 GLY B C 1
ATOM 3657 O O . GLY B 1 29 ? 20.656 -17.484 -28.453 1 94.06 29 GLY B O 1
ATOM 3658 N N . ARG B 1 30 ? 20.562 -18.109 -26.297 1 96.19 30 ARG B N 1
ATOM 3659 C CA . ARG B 1 30 ? 21.812 -18.875 -26.359 1 96.19 30 ARG B CA 1
ATOM 3660 C C . ARG B 1 30 ? 21.531 -20.328 -26.719 1 96.19 30 ARG B C 1
ATOM 3662 O O . ARG B 1 30 ? 20.781 -21.016 -26.031 1 96.19 30 ARG B O 1
ATOM 3669 N N . MET B 1 31 ? 22.172 -20.875 -27.797 1 97.81 31 MET B N 1
ATOM 3670 C CA . MET B 1 31 ? 22.328 -22.281 -28.188 1 97.81 31 MET B CA 1
ATOM 3671 C C . MET B 1 31 ? 20.969 -22.938 -28.391 1 97.81 31 MET B C 1
ATOM 3673 O O . MET B 1 31 ? 20.797 -24.109 -28.047 1 97.81 31 MET B O 1
ATOM 3677 N N . LEU B 1 32 ? 19.984 -22.234 -28.828 1 98.06 32 LEU B N 1
ATOM 3678 C CA . LEU B 1 32 ? 18.625 -22.781 -28.984 1 98.06 32 LEU B CA 1
ATOM 3679 C C . LEU B 1 32 ? 18.531 -23.641 -30.234 1 98.06 32 LEU B C 1
ATOM 3681 O O . LEU B 1 32 ? 18.109 -24.797 -30.172 1 98.06 32 LEU B O 1
ATOM 3685 N N . PRO B 1 33 ? 18.969 -23.172 -31.391 1 97.62 33 PRO B N 1
ATOM 3686 C CA . PRO B 1 33 ? 18.922 -24.047 -32.562 1 97.62 33 PRO B CA 1
ATOM 3687 C C . PRO B 1 33 ? 19.797 -25.281 -32.406 1 97.62 33 PRO B C 1
ATOM 3689 O O . PRO B 1 33 ? 19.406 -26.375 -32.844 1 97.62 33 PRO B O 1
ATOM 3692 N N . GLU B 1 34 ? 20.953 -25.094 -31.797 1 98.19 34 GLU B N 1
ATOM 3693 C CA . GLU B 1 34 ? 21.891 -26.203 -31.594 1 98.19 34 GLU B CA 1
ATOM 3694 C C . GLU B 1 34 ? 21.297 -27.281 -30.703 1 98.19 34 GLU B C 1
ATOM 3696 O O . GLU B 1 34 ? 21.453 -28.469 -30.969 1 98.19 34 GLU B O 1
ATOM 3701 N N . THR B 1 35 ? 20.641 -26.828 -29.734 1 98.62 35 THR B N 1
ATOM 3702 C CA . THR B 1 35 ? 20.047 -27.797 -28.812 1 98.62 35 THR B CA 1
ATOM 3703 C C . THR B 1 35 ? 18.859 -28.5 -29.469 1 98.62 35 THR B C 1
ATOM 3705 O O . THR B 1 35 ? 18.656 -29.703 -29.281 1 98.62 35 THR B O 1
ATOM 3708 N N . ALA B 1 36 ? 18.031 -27.734 -30.188 1 98.62 36 ALA B N 1
ATOM 3709 C CA . ALA B 1 36 ? 16.953 -28.359 -30.953 1 98.62 36 ALA B CA 1
ATOM 3710 C C . ALA B 1 36 ? 17.484 -29.453 -31.859 1 98.62 36 ALA B C 1
ATOM 3712 O O . ALA B 1 36 ? 16.922 -30.547 -31.938 1 98.62 36 ALA B O 1
ATOM 3713 N N . ASP B 1 37 ? 18.547 -29.141 -32.5 1 98.62 37 ASP B N 1
ATOM 3714 C CA . ASP B 1 37 ? 19.172 -30.109 -33.406 1 98.62 37 ASP B CA 1
ATOM 3715 C C . ASP B 1 37 ? 19.656 -31.344 -32.625 1 98.62 37 ASP B C 1
ATOM 3717 O O . ASP B 1 37 ? 19.5 -32.469 -33.125 1 98.62 37 ASP B O 1
ATOM 3721 N N . ALA B 1 38 ? 20.25 -31.078 -31.516 1 98.75 38 ALA B N 1
ATOM 3722 C CA . ALA B 1 38 ? 20.734 -32.188 -30.703 1 98.75 38 ALA B CA 1
ATOM 3723 C C . ALA B 1 38 ? 19.594 -33.094 -30.266 1 98.75 38 ALA B C 1
ATOM 3725 O O . ALA B 1 38 ? 19.688 -34.312 -30.328 1 98.75 38 ALA B O 1
ATOM 3726 N N . VAL B 1 39 ? 18.531 -32.531 -29.828 1 98.81 39 VAL B N 1
ATOM 3727 C CA . VAL B 1 39 ? 17.359 -33.281 -29.391 1 98.81 39 VAL B CA 1
ATOM 3728 C C . VAL B 1 39 ? 16.766 -34.031 -30.578 1 98.81 39 VAL B C 1
ATOM 3730 O O . VAL B 1 39 ? 16.438 -35.219 -30.453 1 98.81 39 VAL B O 1
ATOM 3733 N N . ALA B 1 40 ? 16.641 -33.375 -31.703 1 98.69 40 ALA B N 1
ATOM 3734 C CA . ALA B 1 40 ? 16.141 -34.031 -32.906 1 98.69 40 ALA B CA 1
ATOM 3735 C C . ALA B 1 40 ? 17 -35.25 -33.25 1 98.69 40 ALA B C 1
ATOM 3737 O O . ALA B 1 40 ? 16.484 -36.281 -33.656 1 98.69 40 ALA B O 1
ATOM 3738 N N . GLY B 1 41 ? 18.266 -35.062 -33.188 1 98.56 41 GLY B N 1
ATOM 3739 C CA . GLY B 1 41 ? 19.188 -36.156 -33.438 1 98.56 41 GLY B CA 1
ATOM 3740 C C . GLY B 1 41 ? 18.984 -37.344 -32.531 1 98.56 41 GLY B C 1
ATOM 3741 O O . GLY B 1 41 ? 18.984 -38.5 -33 1 98.56 41 GLY B O 1
ATOM 3742 N N . LEU B 1 42 ? 18.859 -37.094 -31.266 1 98.31 42 LEU B N 1
ATOM 3743 C CA . LEU B 1 42 ? 18.609 -38.156 -30.297 1 98.31 42 LEU B CA 1
ATOM 3744 C C . LEU B 1 42 ? 17.344 -38.906 -30.656 1 98.31 42 LEU B C 1
ATOM 3746 O O . LEU B 1 42 ? 17.297 -40.156 -30.562 1 98.31 42 LEU B O 1
ATOM 3750 N N . LEU B 1 43 ? 16.312 -38.188 -31.016 1 98.38 43 LEU B N 1
ATOM 3751 C CA . LEU B 1 43 ? 15.031 -38.812 -31.328 1 98.38 43 LEU B CA 1
ATOM 3752 C C . LEU B 1 43 ? 15.117 -39.625 -32.625 1 98.38 43 LEU B C 1
ATOM 3754 O O . LEU B 1 43 ? 14.602 -40.75 -32.688 1 98.38 43 LEU B O 1
ATOM 3758 N N . ARG B 1 44 ? 15.766 -39.125 -33.656 1 98.06 44 ARG B N 1
ATOM 3759 C CA . ARG B 1 44 ? 15.93 -39.844 -34.906 1 98.06 44 ARG B CA 1
ATOM 3760 C C . ARG B 1 44 ? 16.688 -41.156 -34.719 1 98.06 44 ARG B C 1
ATOM 3762 O O . ARG B 1 44 ? 16.375 -42.156 -35.344 1 98.06 44 ARG B O 1
ATOM 3769 N N . ALA B 1 45 ? 17.625 -41.062 -33.844 1 96.06 45 ALA B N 1
ATOM 3770 C CA . ALA B 1 45 ? 18.422 -42.25 -33.562 1 96.06 45 ALA B CA 1
ATOM 3771 C C . ALA B 1 45 ? 17.547 -43.375 -32.969 1 96.06 45 ALA B C 1
ATOM 3773 O O . ALA B 1 45 ? 17.891 -44.562 -33.094 1 96.06 45 ALA B O 1
ATOM 3774 N N . GLU B 1 46 ? 16.484 -42.969 -32.406 1 94.69 46 GLU B N 1
ATOM 3775 C CA . GLU B 1 46 ? 15.594 -43.969 -31.828 1 94.69 46 GLU B CA 1
ATOM 3776 C C . GLU B 1 46 ? 14.406 -44.25 -32.75 1 94.69 46 GLU B C 1
ATOM 3778 O O . GLU B 1 46 ? 13.414 -44.844 -32.312 1 94.69 46 GLU B O 1
ATOM 3783 N N . GLY B 1 47 ? 14.438 -43.781 -33.938 1 94.69 47 GLY B N 1
ATOM 3784 C CA . GLY B 1 47 ? 13.461 -44.156 -34.938 1 94.69 47 GLY B CA 1
ATOM 3785 C C . GLY B 1 47 ? 12.312 -43.188 -35.062 1 94.69 47 GLY B C 1
ATOM 3786 O O . GLY B 1 47 ? 11.336 -43.438 -35.781 1 94.69 47 GLY B O 1
ATOM 3787 N N . PHE B 1 48 ? 12.422 -42.094 -34.5 1 97.94 48 PHE B N 1
ATOM 3788 C CA . PHE B 1 48 ? 11.367 -41.094 -34.625 1 97.94 48 PHE B CA 1
ATOM 3789 C C . PHE B 1 48 ? 11.531 -40.312 -35.938 1 97.94 48 PHE B C 1
ATOM 3791 O O . PHE B 1 48 ? 12.648 -39.969 -36.344 1 97.94 48 PHE B O 1
ATOM 3798 N N . GLY B 1 49 ? 10.375 -40.125 -36.625 1 98.19 49 GLY B N 1
ATOM 3799 C CA . GLY B 1 49 ? 10.328 -39 -37.562 1 98.19 49 GLY B CA 1
ATOM 3800 C C . GLY B 1 49 ? 10.227 -37.656 -36.875 1 98.19 49 GLY B C 1
ATOM 3801 O O . GLY B 1 49 ? 9.383 -37.469 -36 1 98.19 49 GLY B O 1
ATOM 3802 N N . VAL B 1 50 ? 11.148 -36.719 -37.281 1 98.44 50 VAL B N 1
ATOM 3803 C CA . VAL B 1 50 ? 11.18 -35.438 -36.562 1 98.44 50 VAL B CA 1
ATOM 3804 C C . VAL B 1 50 ? 10.969 -34.281 -37.531 1 98.44 50 VAL B C 1
ATOM 3806 O O . VAL B 1 50 ? 11.664 -34.188 -38.531 1 98.44 50 VAL B O 1
ATOM 3809 N N . GLN B 1 51 ? 9.992 -33.5 -37.25 1 98.38 51 GLN B N 1
ATOM 3810 C CA . GLN B 1 51 ? 9.773 -32.219 -37.938 1 98.38 51 GLN B CA 1
ATOM 3811 C C . GLN B 1 51 ? 10.133 -31.031 -37.031 1 98.38 51 GLN B C 1
ATOM 3813 O O . GLN B 1 51 ? 9.875 -31.062 -35.844 1 98.38 51 GLN B O 1
ATOM 3818 N N . GLN B 1 52 ? 10.766 -30.109 -37.656 1 98.06 52 GLN B N 1
ATOM 3819 C CA . GLN B 1 52 ? 11.133 -28.875 -36.969 1 98.06 52 GLN B CA 1
ATOM 3820 C C . GLN B 1 52 ? 10.383 -27.672 -37.531 1 98.06 52 GLN B C 1
ATOM 3822 O O . GLN B 1 52 ? 10.266 -27.516 -38.75 1 98.06 52 GLN B O 1
ATOM 3827 N N . PHE B 1 53 ? 9.812 -26.891 -36.688 1 98.06 53 PHE B N 1
ATOM 3828 C CA . PHE B 1 53 ? 9.062 -25.688 -37.062 1 98.06 53 PHE B CA 1
ATOM 3829 C C . PHE B 1 53 ? 9.672 -24.453 -36.406 1 98.06 53 PHE B C 1
ATOM 3831 O O . PHE B 1 53 ? 10.25 -24.547 -35.312 1 98.06 53 PHE B O 1
ATOM 3838 N N . PRO B 1 54 ? 9.508 -23.328 -37.031 1 96.69 54 PRO B N 1
ATOM 3839 C CA . PRO B 1 54 ? 9.969 -22.094 -36.406 1 96.69 54 PRO B CA 1
ATOM 3840 C C . PRO B 1 54 ? 9.094 -21.672 -35.219 1 96.69 54 PRO B C 1
ATOM 3842 O O . PRO B 1 54 ? 7.867 -21.828 -35.281 1 96.69 54 PRO B O 1
ATOM 3845 N N . GLY B 1 55 ? 9.727 -21.266 -34.188 1 95.94 55 GLY B N 1
ATOM 3846 C CA . GLY B 1 55 ? 9.031 -20.594 -33.094 1 95.94 55 GLY B CA 1
ATOM 3847 C C . GLY B 1 55 ? 9.367 -19.109 -32.969 1 95.94 55 GLY B C 1
ATOM 3848 O O . GLY B 1 55 ? 10.055 -18.562 -33.844 1 95.94 55 GLY B O 1
ATOM 3849 N N . THR B 1 56 ? 8.789 -18.438 -32.031 1 94.69 56 THR B N 1
ATOM 3850 C CA . THR B 1 56 ? 9.055 -17.016 -31.812 1 94.69 56 THR B CA 1
ATOM 3851 C C . THR B 1 56 ? 10.508 -16.797 -31.375 1 94.69 56 THR B C 1
ATOM 3853 O O . THR B 1 56 ? 11.172 -15.883 -31.859 1 94.69 56 THR B O 1
ATOM 3856 N N . VAL B 1 57 ? 11.008 -17.719 -30.422 1 94.5 57 VAL B N 1
ATOM 3857 C CA . VAL B 1 57 ? 12.336 -17.547 -29.859 1 94.5 57 VAL B CA 1
ATOM 3858 C C . VAL B 1 57 ? 13.211 -18.734 -30.234 1 94.5 57 VAL B C 1
ATOM 3860 O O . VAL B 1 57 ? 14.43 -18.594 -30.391 1 94.5 57 VAL B O 1
ATOM 3863 N N . ALA B 1 58 ? 12.578 -19.875 -30.359 1 96.88 58 ALA B N 1
ATOM 3864 C CA . ALA B 1 58 ? 13.328 -21.109 -30.562 1 96.88 58 ALA B CA 1
ATOM 3865 C C . ALA B 1 58 ? 12.516 -22.109 -31.391 1 96.88 58 ALA B C 1
ATOM 3867 O O . ALA B 1 58 ? 11.289 -22.078 -31.391 1 96.88 58 ALA B O 1
ATOM 3868 N N . PRO B 1 59 ? 13.188 -23.062 -32 1 97.62 59 PRO B N 1
ATOM 3869 C CA . PRO B 1 59 ? 12.484 -24.062 -32.812 1 97.62 59 PRO B CA 1
ATOM 3870 C C . PRO B 1 59 ? 11.586 -24.969 -31.969 1 97.62 59 PRO B C 1
ATOM 3872 O O . PRO B 1 59 ? 11.906 -25.266 -30.812 1 97.62 59 PRO B O 1
ATOM 3875 N N . VAL B 1 60 ? 10.477 -25.359 -32.594 1 98.31 60 VAL B N 1
ATOM 3876 C CA . VAL B 1 60 ? 9.57 -26.359 -32.031 1 98.31 60 VAL B CA 1
ATOM 3877 C C . VAL B 1 60 ? 9.742 -27.688 -32.781 1 98.31 60 VAL B C 1
ATOM 3879 O O . VAL B 1 60 ? 9.836 -27.703 -34 1 98.31 60 VAL B O 1
ATOM 3882 N N . LEU B 1 61 ? 9.867 -28.75 -32.062 1 98.56 61 LEU B N 1
ATOM 3883 C CA . LEU B 1 61 ? 10.023 -30.078 -32.625 1 98.56 61 LEU B CA 1
ATOM 3884 C C . LEU B 1 61 ? 8.758 -30.906 -32.438 1 98.56 61 LEU B C 1
ATOM 3886 O O . LEU B 1 61 ? 8.148 -30.891 -31.375 1 98.56 61 LEU B O 1
ATOM 3890 N N . LEU B 1 62 ? 8.336 -31.531 -33.469 1 98.56 62 LEU B N 1
ATOM 3891 C CA . LEU B 1 62 ? 7.309 -32.562 -33.438 1 98.56 62 LEU B CA 1
ATOM 3892 C C . LEU B 1 62 ? 7.863 -33.906 -33.938 1 98.56 62 LEU B C 1
ATOM 3894 O O . LEU B 1 62 ? 8.273 -34.031 -35.094 1 98.56 62 LEU B O 1
ATOM 3898 N N . ALA B 1 63 ? 7.852 -34.906 -33.062 1 98.56 63 ALA B N 1
ATOM 3899 C CA . ALA B 1 63 ? 8.398 -36.219 -33.406 1 98.56 63 ALA B CA 1
ATOM 3900 C C . ALA B 1 63 ? 7.332 -37.281 -33.281 1 98.56 63 ALA B C 1
ATOM 3902 O O . ALA B 1 63 ? 6.461 -37.219 -32.406 1 98.56 63 ALA B O 1
ATOM 3903 N N . GLU B 1 64 ? 7.426 -38.281 -34.125 1 98.06 64 GLU B N 1
ATOM 3904 C CA . GLU B 1 64 ? 6.457 -39.375 -34.094 1 98.06 64 GLU B CA 1
ATOM 3905 C C . GLU B 1 64 ? 7.133 -40.719 -34.312 1 98.06 64 GLU B C 1
ATOM 3907 O O . GLU B 1 64 ? 8.062 -40.844 -35.125 1 98.06 64 GLU B O 1
ATOM 3912 N N . ALA B 1 65 ? 6.66 -41.719 -33.625 1 97.69 65 ALA B N 1
ATOM 3913 C CA . ALA B 1 65 ? 7.078 -43.094 -33.812 1 97.69 65 ALA B CA 1
ATOM 3914 C C . ALA B 1 65 ? 6.039 -44.062 -33.25 1 97.69 65 ALA B C 1
ATOM 3916 O O . ALA B 1 65 ? 5.18 -43.688 -32.438 1 97.69 65 ALA B O 1
ATOM 3917 N N . GLY B 1 66 ? 6.074 -45.281 -33.719 1 94.56 66 GLY B N 1
ATOM 3918 C CA . GLY B 1 66 ? 5.199 -46.312 -33.219 1 94.56 66 GLY B CA 1
ATOM 3919 C C . GLY B 1 66 ? 3.863 -46.375 -33.938 1 94.56 66 GLY B C 1
ATOM 3920 O O . GLY B 1 66 ? 3.5 -45.438 -34.656 1 94.56 66 GLY B O 1
ATOM 3921 N N . GLU B 1 67 ? 3.08 -47.531 -33.875 1 87.88 67 GLU B N 1
ATOM 3922 C CA . GLU B 1 67 ? 1.821 -47.719 -34.594 1 87.88 67 GLU B CA 1
ATOM 3923 C C . GLU B 1 67 ? 0.775 -48.375 -33.688 1 87.88 67 GLU B C 1
ATOM 3925 O O . GLU B 1 67 ? -0.224 -48.906 -34.188 1 87.88 67 GLU B O 1
ATOM 3930 N N . GLY B 1 68 ? 0.846 -48.281 -32.469 1 88.06 68 GLY B N 1
ATOM 3931 C CA . GLY B 1 68 ? -0.109 -48.938 -31.578 1 88.06 68 GLY B CA 1
ATOM 3932 C C . GLY B 1 68 ? -1.435 -48.188 -31.5 1 88.06 68 GLY B C 1
ATOM 3933 O O . GLY B 1 68 ? -1.564 -47.094 -32 1 88.06 68 GLY B O 1
ATOM 3934 N N . PRO B 1 69 ? -2.441 -48.812 -30.938 1 90.62 69 PRO B N 1
ATOM 3935 C CA . PRO B 1 69 ? -3.797 -48.281 -30.922 1 90.62 69 PRO B CA 1
ATOM 3936 C C . PRO B 1 69 ? -3.924 -47.062 -30.016 1 90.62 69 PRO B C 1
ATOM 3938 O O . PRO B 1 69 ? -4.812 -46.219 -30.219 1 90.62 69 PRO B O 1
ATOM 3941 N N . PHE B 1 70 ? -3.121 -47 -29.062 1 95.44 70 PHE B N 1
ATOM 3942 C CA . PHE B 1 70 ? -3.119 -45.844 -28.172 1 95.44 70 PHE B CA 1
ATOM 3943 C C . PHE B 1 70 ? -2.104 -44.812 -28.625 1 95.44 70 PHE B C 1
ATOM 3945 O O . PHE B 1 70 ? -0.944 -45.156 -28.891 1 95.44 70 PHE B O 1
ATOM 3952 N N . THR B 1 71 ? -2.523 -43.562 -28.781 1 96.94 71 THR B N 1
ATOM 3953 C CA . THR B 1 71 ? -1.61 -42.469 -29.125 1 96.94 71 THR B CA 1
ATOM 3954 C C . THR B 1 71 ? -1.264 -41.656 -27.891 1 96.94 71 THR B C 1
ATOM 3956 O O . THR B 1 71 ? -2.143 -41.031 -27.266 1 96.94 71 THR B O 1
ATOM 3959 N N . LEU B 1 72 ? -0.032 -41.656 -27.516 1 97.69 72 LEU B N 1
ATOM 3960 C CA . LEU B 1 72 ? 0.476 -40.875 -26.391 1 97.69 72 LEU B CA 1
ATOM 3961 C C . LEU B 1 72 ? 1.191 -39.625 -26.859 1 97.69 72 LEU B C 1
ATOM 3963 O O . LEU B 1 72 ? 2.119 -39.688 -27.672 1 97.69 72 LEU B O 1
ATOM 3967 N N . LEU B 1 73 ? 0.696 -38.5 -26.406 1 98.25 73 LEU B N 1
ATOM 3968 C CA . LEU B 1 73 ? 1.43 -37.25 -26.609 1 98.25 73 LEU B CA 1
ATOM 3969 C C . LEU B 1 73 ? 2.352 -36.969 -25.422 1 98.25 73 LEU B C 1
ATOM 3971 O O . LEU B 1 73 ? 1.924 -37.031 -24.266 1 98.25 73 LEU B O 1
ATOM 3975 N N . ILE B 1 74 ? 3.607 -36.75 -25.656 1 98.5 74 ILE B N 1
ATOM 3976 C CA . ILE B 1 74 ? 4.57 -36.344 -24.641 1 98.5 74 ILE B CA 1
ATOM 3977 C C . ILE B 1 74 ? 4.969 -34.875 -24.891 1 98.5 74 ILE B C 1
ATOM 3979 O O . ILE B 1 74 ? 5.207 -34.469 -26.031 1 98.5 74 ILE B O 1
ATOM 3983 N N . TYR B 1 75 ? 4.961 -34.062 -23.812 1 97.81 75 TYR B N 1
ATOM 3984 C CA . TYR B 1 75 ? 5.359 -32.656 -23.922 1 97.81 75 TYR B CA 1
ATOM 3985 C C . TYR B 1 75 ? 6.602 -32.406 -23.078 1 97.81 75 TYR B C 1
ATOM 3987 O O . TYR B 1 75 ? 6.637 -32.719 -21.891 1 97.81 75 TYR B O 1
ATOM 3995 N N . ASN B 1 76 ? 7.656 -31.828 -23.641 1 97.94 76 ASN B N 1
ATOM 3996 C CA . ASN B 1 76 ? 8.867 -31.375 -22.953 1 97.94 76 ASN B CA 1
ATOM 3997 C C . ASN B 1 76 ? 9.383 -30.062 -23.547 1 97.94 76 ASN B C 1
ATOM 3999 O O . ASN B 1 76 ? 8.844 -29.578 -24.531 1 97.94 76 ASN B O 1
ATOM 4003 N N . HIS B 1 77 ? 10.328 -29.469 -22.891 1 97.19 77 HIS B N 1
ATOM 4004 C CA . HIS B 1 77 ? 11.062 -28.344 -23.453 1 97.19 77 HIS B CA 1
ATOM 4005 C C . HIS B 1 77 ? 12.562 -28.484 -23.219 1 97.19 77 HIS B C 1
ATOM 4007 O O . HIS B 1 77 ? 12.984 -29.203 -22.312 1 97.19 77 HIS B O 1
ATOM 4013 N N . TYR B 1 78 ? 13.328 -27.812 -24.094 1 98.31 78 TYR B N 1
ATOM 4014 C CA . TYR B 1 78 ? 14.773 -28 -24.016 1 98.31 78 TYR B CA 1
ATOM 4015 C C . TYR B 1 78 ? 15.477 -26.719 -23.578 1 98.31 78 TYR B C 1
ATOM 4017 O O . TYR B 1 78 ? 16.688 -26.719 -23.344 1 98.31 78 TYR B O 1
ATOM 4025 N N . ASP B 1 79 ? 14.742 -25.641 -23.5 1 96.94 79 ASP B N 1
ATOM 4026 C CA . ASP B 1 79 ? 15.367 -24.406 -23.016 1 96.94 79 ASP B CA 1
ATOM 4027 C C . ASP B 1 79 ? 15.484 -24.406 -21.5 1 96.94 79 ASP B C 1
ATOM 4029 O O . ASP B 1 79 ? 14.828 -25.188 -20.812 1 96.94 79 ASP B O 1
ATOM 4033 N N . VAL B 1 80 ? 16.484 -23.516 -21 1 96 80 VAL B N 1
ATOM 4034 C CA . VAL B 1 80 ? 16.734 -23.438 -19.562 1 96 80 VAL B CA 1
ATOM 4035 C C . VAL B 1 80 ? 16.797 -21.984 -19.125 1 96 80 VAL B C 1
ATOM 4037 O O . VAL B 1 80 ? 16.797 -21.078 -19.969 1 96 80 VAL B O 1
ATOM 4040 N N . GLN B 1 81 ? 16.703 -21.766 -17.844 1 91.19 81 GLN B N 1
ATOM 4041 C CA . GLN B 1 81 ? 16.844 -20.438 -17.25 1 91.19 81 GLN B CA 1
ATOM 4042 C C . GLN B 1 81 ? 18.312 -20.016 -17.203 1 91.19 81 GLN B C 1
ATOM 4044 O O . GLN B 1 81 ? 19.203 -20.859 -17.234 1 91.19 81 GLN B O 1
ATOM 4049 N N . PRO B 1 82 ? 18.578 -18.656 -17.156 1 90.5 82 PRO B N 1
ATOM 4050 C CA . PRO B 1 82 ? 19.953 -18.203 -16.953 1 90.5 82 PRO B CA 1
ATOM 4051 C C . PRO B 1 82 ? 20.562 -18.766 -15.672 1 90.5 82 PRO B C 1
ATOM 4053 O O . PRO B 1 82 ? 19.844 -19.125 -14.734 1 90.5 82 PRO B O 1
ATOM 4056 N N . GLU B 1 83 ? 21.938 -18.859 -15.633 1 91.5 83 GLU B N 1
ATOM 4057 C CA . GLU B 1 83 ? 22.641 -19.5 -14.523 1 91.5 83 GLU B CA 1
ATOM 4058 C C . GLU B 1 83 ? 22.938 -18.484 -13.422 1 91.5 83 GLU B C 1
ATOM 4060 O O . GLU B 1 83 ? 23.406 -18.859 -12.344 1 91.5 83 GLU B O 1
ATOM 4065 N N . ASP B 1 84 ? 22.641 -17.312 -13.562 1 86.25 84 ASP B N 1
ATOM 4066 C CA . ASP B 1 84 ? 22.969 -16.297 -12.562 1 86.25 84 ASP B CA 1
ATOM 4067 C C . ASP B 1 84 ? 22.188 -16.516 -11.266 1 86.25 84 ASP B C 1
ATOM 4069 O O . ASP B 1 84 ? 21.031 -16.938 -11.297 1 86.25 84 ASP B O 1
ATOM 4073 N N . PRO B 1 85 ? 22.922 -16.203 -10.148 1 85.88 85 PRO B N 1
ATOM 4074 C CA . PRO B 1 85 ? 24.312 -15.766 -9.984 1 85.88 85 PRO B CA 1
ATOM 4075 C C . PRO B 1 85 ? 25.297 -16.922 -10.031 1 85.88 85 PRO B C 1
ATOM 4077 O O . PRO B 1 85 ? 25.188 -17.859 -9.219 1 85.88 85 PRO B O 1
ATOM 4080 N N . LEU B 1 86 ? 26.281 -16.797 -10.773 1 92.06 86 LEU B N 1
ATOM 4081 C CA . LEU B 1 86 ? 27.234 -17.859 -11.055 1 92.06 86 LEU B CA 1
ATOM 4082 C C . LEU B 1 86 ? 28.047 -18.203 -9.812 1 92.06 86 LEU B C 1
ATOM 4084 O O . LEU B 1 86 ? 28.391 -19.359 -9.586 1 92.06 86 LEU B O 1
ATOM 4088 N N . GLU B 1 87 ? 28.25 -17.203 -9 1 92.62 87 GLU B N 1
ATOM 4089 C CA . GLU B 1 87 ? 29.125 -17.375 -7.848 1 92.62 87 GLU B CA 1
ATOM 4090 C C . GLU B 1 87 ? 28.484 -18.297 -6.812 1 92.62 87 GLU B C 1
ATOM 4092 O O . GLU B 1 87 ? 29.172 -18.797 -5.922 1 92.62 87 GLU B O 1
ATOM 4097 N N . LEU B 1 88 ? 27.25 -18.641 -6.914 1 91.75 88 LEU B N 1
ATOM 4098 C CA . LEU B 1 88 ? 26.562 -19.469 -5.938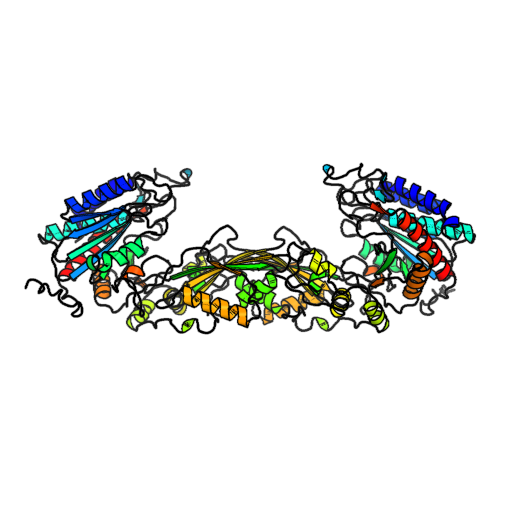 1 91.75 88 LEU B CA 1
ATOM 4099 C C . LEU B 1 88 ? 26.578 -20.938 -6.359 1 91.75 88 LEU B C 1
ATOM 4101 O O . LEU B 1 88 ? 26.141 -21.812 -5.605 1 91.75 88 LEU B O 1
ATOM 4105 N N . TRP B 1 89 ? 27.141 -21.234 -7.496 1 94.81 89 TRP B N 1
ATOM 4106 C CA . TRP B 1 89 ? 27.234 -22.609 -7.961 1 94.81 89 TRP B CA 1
ATOM 4107 C C . TRP B 1 89 ? 28.469 -23.297 -7.375 1 94.81 89 TRP B C 1
ATOM 4109 O O . TRP B 1 89 ? 29.547 -22.703 -7.309 1 94.81 89 TRP B O 1
ATOM 4119 N N . ASP B 1 90 ? 28.266 -24.516 -6.922 1 96.31 90 ASP B N 1
ATOM 4120 C CA . ASP B 1 90 ? 29.391 -25.281 -6.395 1 96.31 90 ASP B CA 1
ATOM 4121 C C . ASP B 1 90 ? 30.188 -25.953 -7.52 1 96.31 90 ASP B C 1
ATOM 4123 O O . ASP B 1 90 ? 31.344 -26.297 -7.344 1 96.31 90 ASP B O 1
ATOM 4127 N N . THR B 1 91 ? 29.547 -26.234 -8.594 1 96.94 91 THR B N 1
ATOM 4128 C CA . THR B 1 91 ? 30.125 -26.766 -9.828 1 96.94 91 THR B CA 1
ATOM 4129 C C . THR B 1 91 ? 29.594 -26.016 -11.039 1 96.94 91 THR B C 1
ATOM 4131 O O . THR B 1 91 ? 28.547 -25.359 -10.969 1 96.94 91 THR B O 1
ATOM 4134 N N . PRO B 1 92 ? 30.359 -26.031 -12.148 1 97.31 92 PRO B N 1
ATOM 4135 C CA . PRO B 1 92 ? 29.891 -25.266 -13.312 1 97.31 92 PRO B CA 1
ATOM 4136 C C . PRO B 1 92 ? 28.484 -25.656 -13.75 1 97.31 92 PRO B C 1
ATOM 4138 O O . PRO B 1 92 ? 28.172 -26.844 -13.867 1 97.31 92 PRO B O 1
ATOM 4141 N N . PRO B 1 93 ? 27.641 -24.672 -13.984 1 97.88 93 PRO B N 1
ATOM 4142 C CA . PRO B 1 93 ? 26.219 -24.938 -14.234 1 97.88 93 PRO B CA 1
ATOM 4143 C C . PRO B 1 93 ? 25.984 -25.812 -15.469 1 97.88 93 PRO B C 1
ATOM 4145 O O . PRO B 1 93 ? 25 -26.531 -15.531 1 97.88 93 PRO B O 1
ATOM 4148 N N . PHE B 1 94 ? 26.844 -25.812 -16.453 1 98.44 94 PHE B N 1
ATOM 4149 C CA . PHE B 1 94 ? 26.578 -26.531 -17.703 1 98.44 94 PHE B CA 1
ATOM 4150 C C . PHE B 1 94 ? 27.516 -27.719 -17.859 1 98.44 94 PHE B C 1
ATOM 4152 O O . PHE B 1 94 ? 27.875 -28.094 -18.984 1 98.44 94 PHE B O 1
ATOM 4159 N N . GLU B 1 95 ? 27.953 -28.203 -16.781 1 98.25 95 GLU B N 1
ATOM 4160 C CA . GLU B 1 95 ? 28.625 -29.5 -16.625 1 98.25 95 GLU B CA 1
ATOM 4161 C C . GLU B 1 95 ? 27.906 -30.375 -15.617 1 98.25 95 GLU B C 1
ATOM 4163 O O . GLU B 1 95 ? 27.953 -30.125 -14.414 1 98.25 95 GLU B O 1
ATOM 4168 N N . LEU B 1 96 ? 27.297 -31.422 -16.172 1 98.5 96 LEU B N 1
ATOM 4169 C CA . LEU B 1 96 ? 26.578 -32.312 -15.273 1 98.5 96 LEU B CA 1
ATOM 4170 C C . LEU B 1 96 ? 27.547 -33 -14.305 1 98.5 96 LEU B C 1
ATOM 4172 O O . LEU B 1 96 ? 28.406 -33.75 -14.727 1 98.5 96 LEU B O 1
ATOM 4176 N N . THR B 1 97 ? 27.375 -32.688 -13.047 1 98.31 97 THR B N 1
ATOM 4177 C CA . THR B 1 97 ? 28.297 -33.188 -12.039 1 98.31 97 THR B CA 1
ATOM 4178 C C . THR B 1 97 ? 27.562 -33.969 -10.969 1 98.31 97 THR B C 1
ATOM 4180 O O . THR B 1 97 ? 26.562 -33.531 -10.414 1 98.31 97 THR B O 1
ATOM 4183 N N . GLU B 1 98 ? 28.062 -35.125 -10.711 1 97.56 98 GLU B N 1
ATOM 4184 C CA . GLU B 1 98 ? 27.438 -35.969 -9.695 1 97.56 98 GLU B CA 1
ATOM 4185 C C . GLU B 1 98 ? 28.125 -35.781 -8.336 1 97.56 98 GLU B C 1
ATOM 4187 O O . GLU B 1 98 ? 29.344 -35.812 -8.234 1 97.56 98 GLU B O 1
ATOM 4192 N N . ARG B 1 99 ? 27.344 -35.469 -7.336 1 96.44 99 ARG B N 1
ATOM 4193 C CA . ARG B 1 99 ? 27.766 -35.375 -5.945 1 96.44 99 ARG B CA 1
ATOM 4194 C C . ARG B 1 99 ? 26.703 -35.906 -4.996 1 96.44 99 ARG B C 1
ATOM 4196 O O . ARG B 1 99 ? 25.578 -35.406 -4.984 1 96.44 99 ARG B O 1
ATOM 4203 N N . GLY B 1 100 ? 27.094 -36.969 -4.184 1 95.31 100 GLY B N 1
ATOM 4204 C CA . GLY B 1 100 ? 26.203 -37.469 -3.166 1 95.31 100 GLY B CA 1
ATOM 4205 C C . GLY B 1 100 ? 24.906 -38.062 -3.74 1 95.31 100 GLY B C 1
ATOM 4206 O O . GLY B 1 100 ? 23.828 -37.812 -3.201 1 95.31 100 GLY B O 1
ATOM 4207 N N . GLY B 1 101 ? 24.938 -38.656 -4.875 1 96.5 101 GLY B N 1
ATOM 4208 C CA . GLY B 1 101 ? 23.781 -39.281 -5.48 1 96.5 101 GLY B CA 1
ATOM 4209 C C . GLY B 1 101 ? 22.906 -38.312 -6.254 1 96.5 101 GLY B C 1
ATOM 4210 O O . GLY B 1 101 ? 21.844 -38.719 -6.762 1 96.5 101 GLY B O 1
ATOM 4211 N N . ARG B 1 102 ? 23.359 -37.125 -6.324 1 97.44 102 ARG B N 1
ATOM 4212 C CA . ARG B 1 102 ? 22.641 -36.094 -7.07 1 97.44 102 ARG B CA 1
ATOM 4213 C C . ARG B 1 102 ? 23.438 -35.625 -8.289 1 97.44 102 ARG B C 1
ATOM 4215 O O . ARG B 1 102 ? 24.672 -35.688 -8.281 1 97.44 102 ARG B O 1
ATOM 4222 N N . LEU B 1 103 ? 22.75 -35.281 -9.281 1 98.5 103 LEU B N 1
ATOM 4223 C CA . LEU B 1 103 ? 23.344 -34.781 -10.508 1 98.5 103 LEU B CA 1
ATOM 4224 C C . LEU B 1 103 ? 23.031 -33.281 -10.664 1 98.5 103 LEU B C 1
ATOM 4226 O O . LEU B 1 103 ? 21.891 -32.906 -10.906 1 98.5 103 LEU B O 1
ATOM 4230 N N . TYR B 1 104 ? 24.094 -32.5 -10.586 1 98.12 104 TYR B N 1
ATOM 4231 C CA . TYR B 1 104 ? 23.938 -31.047 -10.602 1 98.12 104 TYR B CA 1
ATOM 4232 C C . TYR B 1 104 ? 24.219 -30.484 -11.992 1 98.12 104 TYR B C 1
ATOM 4234 O O . TYR B 1 104 ? 25.188 -30.891 -12.648 1 98.12 104 TYR B O 1
ATOM 4242 N N . GLY B 1 105 ? 23.359 -29.578 -12.406 1 98.19 105 GLY B N 1
ATOM 4243 C CA . GLY B 1 105 ? 23.484 -28.875 -13.672 1 98.19 105 GLY B CA 1
ATOM 4244 C C . GLY B 1 105 ? 22.234 -28.109 -14.062 1 98.19 105 GLY B C 1
ATOM 4245 O O . GLY B 1 105 ? 21.125 -28.547 -13.781 1 98.19 105 GLY B O 1
ATOM 4246 N N . ARG B 1 106 ? 22.469 -26.938 -14.719 1 97.62 106 ARG B N 1
ATOM 4247 C CA . ARG B 1 106 ? 21.312 -26.203 -15.219 1 97.62 106 ARG B CA 1
ATOM 4248 C C . ARG B 1 106 ? 20.562 -27 -16.266 1 97.62 106 ARG B C 1
ATOM 4250 O O . ARG B 1 106 ? 21.141 -27.469 -17.25 1 97.62 106 ARG B O 1
ATOM 4257 N N . GLY B 1 107 ? 19.297 -27.234 -16 1 96.94 107 GLY B N 1
ATOM 4258 C CA . GLY B 1 107 ? 18.469 -28.016 -16.922 1 96.94 107 GLY B CA 1
ATOM 4259 C C . GLY B 1 107 ? 18.344 -29.469 -16.5 1 96.94 107 GLY B C 1
ATOM 4260 O O . GLY B 1 107 ? 17.5 -30.203 -17.047 1 96.94 107 GLY B O 1
ATOM 4261 N N . ALA B 1 108 ? 19.094 -29.891 -15.523 1 98 108 ALA B N 1
ATOM 4262 C CA . ALA B 1 108 ? 19.031 -31.281 -15.094 1 98 108 ALA B CA 1
ATOM 4263 C C . ALA B 1 108 ? 17.625 -31.656 -14.625 1 98 108 ALA B C 1
ATOM 4265 O O . ALA B 1 108 ? 17.109 -32.719 -14.945 1 98 108 ALA B O 1
ATOM 4266 N N . SER B 1 109 ? 17.047 -30.75 -13.875 1 95.81 109 SER B N 1
ATOM 4267 C CA . SER B 1 109 ? 15.703 -30.984 -13.359 1 95.81 109 SER B CA 1
ATOM 4268 C C . SER B 1 109 ? 14.648 -30.453 -14.32 1 95.81 109 SER B C 1
ATOM 4270 O O . SER B 1 109 ? 13.625 -31.094 -14.555 1 95.81 109 SER B O 1
ATOM 4272 N N . ASP B 1 110 ? 14.82 -29.344 -14.961 1 92.62 110 ASP B N 1
ATOM 4273 C CA . ASP B 1 110 ? 13.852 -28.578 -15.734 1 92.62 110 ASP B CA 1
ATOM 4274 C C . ASP B 1 110 ? 14.453 -28.094 -17.047 1 92.62 110 ASP B C 1
ATOM 4276 O O . ASP B 1 110 ? 14.977 -26.984 -17.125 1 92.62 110 ASP B O 1
ATOM 4280 N N . ASP B 1 111 ? 14.352 -28.891 -18.125 1 95.38 111 ASP B N 1
ATOM 4281 C CA . ASP B 1 111 ? 13.492 -30.047 -18.312 1 95.38 111 ASP B CA 1
ATOM 4282 C C . ASP B 1 111 ? 14.234 -31.172 -19.047 1 95.38 111 ASP B C 1
ATOM 4284 O O . ASP B 1 111 ? 13.617 -32.125 -19.547 1 95.38 111 ASP B O 1
ATOM 4288 N N . LYS B 1 112 ? 15.539 -31.031 -19.125 1 98.5 112 LYS B N 1
ATOM 4289 C CA . LYS B 1 112 ? 16.328 -31.953 -19.938 1 98.5 112 LYS B CA 1
ATOM 4290 C C . LYS B 1 112 ? 16.406 -33.312 -19.266 1 98.5 112 LYS B C 1
ATOM 4292 O O . LYS B 1 112 ? 16.484 -34.344 -19.938 1 98.5 112 LYS B O 1
ATOM 4297 N N . GLY B 1 113 ? 16.453 -33.312 -17.938 1 98.38 113 GLY B N 1
ATOM 4298 C CA . GLY B 1 113 ? 16.406 -34.594 -17.219 1 98.38 113 GLY B CA 1
ATOM 4299 C C . GLY B 1 113 ? 15.133 -35.375 -17.5 1 98.38 113 GLY B C 1
ATOM 4300 O O . GLY B 1 113 ? 15.18 -36.594 -17.656 1 98.38 113 GLY B O 1
ATOM 4301 N N . GLU B 1 114 ? 14 -34.719 -17.484 1 98 114 GLU B N 1
ATOM 4302 C CA . GLU B 1 114 ? 12.727 -35.344 -17.828 1 98 114 GLU B CA 1
ATOM 4303 C C . GLU B 1 114 ? 12.766 -35.906 -19.25 1 98 114 GLU B C 1
ATOM 4305 O O . GLU B 1 114 ? 12.406 -37.062 -19.453 1 98 114 GLU B O 1
ATOM 4310 N N . LEU B 1 115 ? 13.195 -35.125 -20.172 1 98.31 115 LEU B N 1
ATOM 4311 C CA . LEU B 1 115 ? 13.281 -35.531 -21.578 1 98.31 115 LEU B CA 1
ATOM 4312 C C . LEU B 1 115 ? 14.156 -36.75 -21.734 1 98.31 115 LEU B C 1
ATOM 4314 O O . LEU B 1 115 ? 13.734 -37.75 -22.344 1 98.31 115 LEU B O 1
ATOM 4318 N N . ALA B 1 116 ? 15.328 -36.75 -21.141 1 98.62 116 ALA B N 1
ATOM 4319 C CA . ALA B 1 116 ? 16.281 -37.844 -21.266 1 98.62 116 ALA B CA 1
ATOM 4320 C C . ALA B 1 116 ? 15.734 -39.125 -20.625 1 98.62 116 ALA B C 1
ATOM 4322 O O . ALA B 1 116 ? 15.938 -40.219 -21.141 1 98.62 116 ALA B O 1
ATOM 4323 N N . SER B 1 117 ? 15.094 -38.969 -19.516 1 98.31 117 SER B N 1
ATOM 4324 C CA . SER B 1 117 ? 14.539 -40.156 -18.828 1 98.31 117 SER B CA 1
ATOM 4325 C C . SER B 1 117 ? 13.438 -40.812 -19.672 1 98.31 117 SER B C 1
ATOM 4327 O O . SER B 1 117 ? 13.344 -42.031 -19.734 1 98.31 117 SER B O 1
ATOM 4329 N N . ARG B 1 118 ? 12.594 -40 -20.281 1 98.38 118 ARG B N 1
ATOM 4330 C CA . ARG B 1 118 ? 11.516 -40.531 -21.125 1 98.38 118 ARG B CA 1
ATOM 4331 C C . ARG B 1 118 ? 12.062 -41.188 -22.359 1 98.38 118 ARG B C 1
ATOM 4333 O O . ARG B 1 118 ? 11.562 -42.25 -22.781 1 98.38 118 ARG B O 1
ATOM 4340 N N . LEU B 1 119 ? 13.094 -40.625 -22.938 1 98.44 119 LEU B N 1
ATOM 4341 C CA . LEU B 1 119 ? 13.742 -41.219 -24.094 1 98.44 119 LEU B CA 1
ATOM 4342 C C . LEU B 1 119 ? 14.344 -42.562 -23.734 1 98.44 119 LEU B C 1
ATOM 4344 O O . LEU B 1 119 ? 14.25 -43.531 -24.5 1 98.44 119 LEU B O 1
ATOM 4348 N N . ALA B 1 120 ? 14.969 -42.625 -22.594 1 98.38 120 ALA B N 1
ATOM 4349 C CA . ALA B 1 120 ? 15.531 -43.906 -22.109 1 98.38 120 ALA B CA 1
ATOM 4350 C C . ALA B 1 120 ? 14.453 -44.969 -21.969 1 98.38 120 ALA B C 1
ATOM 4352 O O . ALA B 1 120 ? 14.68 -46.125 -22.297 1 98.38 120 ALA B O 1
ATOM 4353 N N . ALA B 1 121 ? 13.336 -44.594 -21.469 1 98.25 121 ALA B N 1
ATOM 4354 C CA . ALA B 1 121 ? 12.219 -45.531 -21.344 1 98.25 121 ALA B CA 1
ATOM 4355 C C . ALA B 1 121 ? 11.766 -46.031 -22.703 1 98.25 121 ALA B C 1
ATOM 4357 O O . ALA B 1 121 ? 11.5 -47.219 -22.875 1 98.25 121 ALA B O 1
ATOM 4358 N N . VAL B 1 122 ? 11.656 -45.156 -23.656 1 97.69 122 VAL B N 1
ATOM 4359 C CA . VAL B 1 122 ? 11.258 -45.531 -25.016 1 97.69 122 VAL B CA 1
ATOM 4360 C C . VAL B 1 122 ? 12.234 -46.562 -25.578 1 97.69 122 VAL B C 1
ATOM 4362 O O . VAL B 1 122 ? 11.82 -47.562 -26.141 1 97.69 122 VAL B O 1
ATOM 4365 N N . ARG B 1 123 ? 13.539 -46.312 -25.359 1 96.94 123 ARG B N 1
ATOM 4366 C CA . ARG B 1 123 ? 14.578 -47.25 -25.812 1 96.94 123 ARG B CA 1
ATOM 4367 C C . ARG B 1 123 ? 14.398 -48.625 -25.188 1 96.94 123 ARG B C 1
ATOM 4369 O O . ARG B 1 123 ? 14.492 -49.625 -25.875 1 96.94 123 ARG B O 1
ATOM 4376 N N . ALA B 1 124 ? 14.164 -48.562 -24 1 97.25 124 ALA B N 1
ATOM 4377 C CA . ALA B 1 124 ? 14.039 -49.812 -23.25 1 97.25 124 ALA B CA 1
ATOM 4378 C C . ALA B 1 124 ? 12.859 -50.656 -23.766 1 97.25 124 ALA B C 1
ATOM 4380 O O . ALA B 1 124 ? 12.992 -51.844 -24 1 97.25 124 ALA B O 1
ATOM 4381 N N . VAL B 1 125 ? 11.742 -50.062 -23.953 1 96.44 125 VAL B N 1
ATOM 4382 C CA . VAL B 1 125 ? 10.539 -50.75 -24.406 1 96.44 125 VAL B CA 1
ATOM 4383 C C . VAL B 1 125 ? 10.742 -51.281 -25.828 1 96.44 125 VAL B C 1
ATOM 4385 O O . VAL B 1 125 ? 10.367 -52.406 -26.141 1 96.44 125 VAL B O 1
ATOM 4388 N N . ARG B 1 126 ? 11.281 -50.469 -26.688 1 94.44 126 ARG B N 1
ATOM 4389 C CA . ARG B 1 126 ? 11.547 -50.875 -28.062 1 94.44 126 ARG B CA 1
ATOM 4390 C C . ARG B 1 126 ? 12.461 -52.094 -28.094 1 94.44 126 ARG B C 1
ATOM 4392 O O . ARG B 1 126 ? 12.234 -53.031 -28.891 1 94.44 126 ARG B O 1
ATOM 4399 N N . GLU B 1 127 ? 13.461 -52.031 -27.297 1 94.06 127 GLU B N 1
ATOM 4400 C CA . GLU B 1 127 ? 14.391 -53.156 -27.25 1 94.06 127 GLU B CA 1
ATOM 4401 C C . GLU B 1 127 ? 13.727 -54.406 -26.688 1 94.06 127 GLU B C 1
ATOM 4403 O O . GLU B 1 127 ? 13.914 -55.531 -27.203 1 94.06 127 GLU B O 1
ATOM 4408 N N . GLN B 1 128 ? 13 -54.281 -25.703 1 93.31 128 GLN B N 1
ATOM 4409 C CA . GLN B 1 128 ? 12.367 -55.406 -25.016 1 93.31 128 GLN B CA 1
ATOM 4410 C C . GLN B 1 128 ? 11.289 -56.031 -25.891 1 93.31 128 GLN B C 1
ATOM 4412 O O . GLN B 1 128 ? 11.172 -57.281 -25.938 1 93.31 128 GLN B O 1
ATOM 4417 N N . LEU B 1 129 ? 10.523 -55.219 -26.594 1 92.25 129 LEU B N 1
ATOM 4418 C CA . LEU B 1 129 ? 9.375 -55.719 -27.328 1 92.25 129 LEU B CA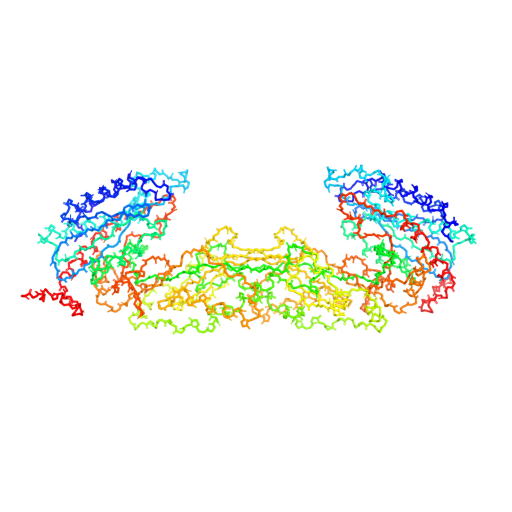 1
ATOM 4419 C C . LEU B 1 129 ? 9.68 -55.812 -28.812 1 92.25 129 LEU B C 1
ATOM 4421 O O . LEU B 1 129 ? 8.938 -56.469 -29.562 1 92.25 129 LEU B O 1
ATOM 4425 N N . GLY B 1 130 ? 10.695 -55.219 -29.234 1 91.88 130 GLY B N 1
ATOM 4426 C CA . GLY B 1 130 ? 11.062 -55.188 -30.641 1 91.88 130 GLY B CA 1
ATOM 4427 C C . GLY B 1 130 ? 10.344 -54.125 -31.422 1 91.88 130 GLY B C 1
ATOM 4428 O O . GLY B 1 130 ? 10.633 -53.906 -32.594 1 91.88 130 GLY B O 1
ATOM 4429 N N . HIS B 1 131 ? 9.414 -53.531 -30.797 1 92.31 131 HIS B N 1
ATOM 4430 C CA . HIS B 1 131 ? 8.641 -52.406 -31.375 1 92.31 131 HIS B CA 1
ATOM 4431 C C . HIS B 1 131 ? 8.047 -51.531 -30.281 1 92.31 131 HIS B C 1
ATOM 4433 O O . HIS B 1 131 ? 8.148 -51.844 -29.094 1 92.31 131 HIS B O 1
ATOM 4439 N N . LEU B 1 132 ? 7.523 -50.438 -30.672 1 95.19 132 LEU B N 1
ATOM 4440 C CA . LEU B 1 132 ? 6.77 -49.594 -29.75 1 95.19 132 LEU B CA 1
ATOM 4441 C C . LEU B 1 132 ? 5.289 -49.969 -29.766 1 95.19 132 LEU B C 1
ATOM 4443 O O . LEU B 1 132 ? 4.637 -49.906 -30.797 1 95.19 132 LEU B O 1
ATOM 4447 N N . PRO B 1 133 ? 4.762 -50.312 -28.656 1 94.5 133 PRO B N 1
ATOM 4448 C CA . PRO B 1 133 ? 3.385 -50.812 -28.625 1 94.5 133 PRO B CA 1
ATOM 4449 C C . PRO B 1 133 ? 2.352 -49.688 -28.672 1 94.5 133 PRO B C 1
ATOM 4451 O O . PRO B 1 133 ? 1.148 -49.938 -28.719 1 94.5 133 PRO B O 1
ATOM 4454 N N . VAL B 1 134 ? 2.773 -48.469 -28.672 1 95.81 134 VAL B N 1
ATOM 4455 C CA . VAL B 1 134 ? 1.925 -47.281 -28.719 1 95.81 134 VAL B CA 1
ATOM 4456 C C . VAL B 1 134 ? 2.43 -46.344 -29.812 1 95.81 134 VAL B C 1
ATOM 4458 O O . VAL B 1 134 ? 3.588 -46.406 -30.219 1 95.81 134 VAL B O 1
ATOM 4461 N N . LYS B 1 135 ? 1.489 -45.531 -30.312 1 96.75 135 LYS B N 1
ATOM 4462 C CA . LYS B 1 135 ? 1.931 -44.406 -31.109 1 96.75 135 LYS B CA 1
ATOM 4463 C C . LYS B 1 135 ? 2.361 -43.25 -30.219 1 96.75 135 LYS B C 1
ATOM 4465 O O . LYS B 1 135 ? 1.611 -42.812 -29.344 1 96.75 135 LYS B O 1
ATOM 4470 N N . ILE B 1 136 ? 3.562 -42.781 -30.422 1 98 136 ILE B N 1
ATOM 4471 C CA . ILE B 1 136 ? 4.078 -41.688 -29.625 1 98 136 ILE B CA 1
ATOM 4472 C C . ILE B 1 136 ? 4.191 -40.438 -30.484 1 98 136 ILE B C 1
ATOM 4474 O O . ILE B 1 136 ? 4.777 -40.469 -31.578 1 98 136 ILE B O 1
ATOM 4478 N N . LYS B 1 137 ? 3.578 -39.406 -30.094 1 98.38 137 LYS B N 1
ATOM 4479 C CA . LYS B 1 137 ? 3.818 -38.062 -30.562 1 98.38 137 LYS B CA 1
ATOM 4480 C C . LYS B 1 137 ? 4.527 -37.219 -29.5 1 98.38 137 LYS B C 1
ATOM 4482 O O . LYS B 1 137 ? 4.078 -37.156 -28.359 1 98.38 137 LYS B O 1
ATOM 4487 N N . TRP B 1 138 ? 5.641 -36.625 -29.859 1 98.56 138 TRP B N 1
ATOM 4488 C CA . TRP B 1 138 ? 6.461 -35.906 -28.906 1 98.56 138 TRP B CA 1
ATOM 4489 C C . TRP B 1 138 ? 6.605 -34.438 -29.328 1 98.56 138 TRP B C 1
ATOM 4491 O O . TRP B 1 138 ? 7.277 -34.125 -30.312 1 98.56 138 TRP B O 1
ATOM 4501 N N . LEU B 1 139 ? 5.902 -33.594 -28.625 1 98.31 139 LEU B N 1
ATOM 4502 C CA . LEU B 1 139 ? 6.039 -32.156 -28.844 1 98.31 139 LEU B CA 1
ATOM 4503 C C . LEU B 1 139 ? 7.102 -31.562 -27.906 1 98.31 139 LEU B C 1
ATOM 4505 O O . LEU B 1 139 ? 6.973 -31.625 -26.688 1 98.31 139 LEU B O 1
ATOM 4509 N N . ILE B 1 140 ? 8.148 -31 -28.453 1 98.31 140 ILE B N 1
ATOM 4510 C CA . ILE B 1 140 ? 9.258 -30.453 -27.688 1 98.31 140 ILE B CA 1
ATOM 4511 C C . ILE B 1 140 ? 9.539 -29.016 -28.141 1 98.31 140 ILE B C 1
ATOM 4513 O O . ILE B 1 140 ? 9.766 -28.781 -29.328 1 98.31 140 ILE B O 1
ATOM 4517 N N . GLU B 1 141 ? 9.523 -28.125 -27.203 1 96.69 141 GLU B N 1
ATOM 4518 C CA . GLU B 1 141 ? 9.773 -26.734 -27.594 1 96.69 141 GLU B CA 1
ATOM 4519 C C . GLU B 1 141 ? 10.914 -26.125 -26.781 1 96.69 141 GLU B C 1
ATOM 4521 O O . GLU B 1 141 ? 11.477 -26.797 -25.906 1 96.69 141 GLU B O 1
ATOM 4526 N N . GLY B 1 142 ? 11.344 -24.891 -27.203 1 96.31 142 GLY B N 1
ATOM 4527 C CA . GLY B 1 142 ? 12.461 -24.219 -26.562 1 96.31 142 GLY B CA 1
ATOM 4528 C C . GLY B 1 142 ? 12.102 -22.859 -26.016 1 96.31 142 GLY B C 1
ATOM 4529 O O . GLY B 1 142 ? 12.945 -21.953 -25.984 1 96.31 142 GLY B O 1
ATOM 4530 N N . GLU B 1 143 ? 10.773 -22.703 -25.625 1 94.81 143 GLU B N 1
ATOM 4531 C CA . GLU B 1 143 ? 10.328 -21.375 -25.234 1 94.81 143 GLU B CA 1
ATOM 4532 C C . GLU B 1 143 ? 9.586 -21.406 -23.906 1 94.81 143 GLU B C 1
ATOM 4534 O O . GLU B 1 143 ? 8.945 -20.438 -23.516 1 94.81 143 GLU B O 1
ATOM 4539 N N . GLU B 1 144 ? 9.633 -22.547 -23.203 1 90.56 144 GLU B N 1
ATOM 4540 C CA . GLU B 1 144 ? 8.859 -22.719 -21.984 1 90.56 144 GLU B CA 1
ATOM 4541 C C . GLU B 1 144 ? 9.289 -21.734 -20.906 1 90.56 144 GLU B C 1
ATOM 4543 O O . GLU B 1 144 ? 8.445 -21.141 -20.234 1 90.56 144 GLU B O 1
ATOM 4548 N N . GLU B 1 145 ? 10.539 -21.438 -20.828 1 87.12 145 GLU B N 1
ATOM 4549 C CA . GLU B 1 145 ? 11.102 -20.625 -19.75 1 87.12 145 GLU B CA 1
ATOM 4550 C C . GLU B 1 145 ? 10.828 -19.141 -19.969 1 87.12 145 GLU B C 1
ATOM 4552 O O . GLU B 1 145 ? 11.086 -18.328 -19.094 1 87.12 145 GLU B O 1
ATOM 4557 N N . VAL B 1 146 ? 10.32 -18.812 -21.141 1 82.56 146 VAL B N 1
ATOM 4558 C CA . VAL B 1 146 ? 9.969 -17.422 -21.453 1 82.56 146 VAL B CA 1
ATOM 4559 C C . VAL B 1 146 ? 8.469 -17.328 -21.719 1 82.56 146 VAL B C 1
ATOM 4561 O O . VAL B 1 146 ? 8.023 -16.438 -22.453 1 82.56 146 VAL B O 1
ATOM 4564 N N . GLY B 1 147 ? 7.711 -18.406 -21.25 1 81.62 147 GLY B N 1
ATOM 4565 C CA . GLY B 1 147 ? 6.258 -18.328 -21.281 1 81.62 147 GLY B CA 1
ATOM 4566 C C . GLY B 1 147 ? 5.637 -19.031 -22.469 1 81.62 147 GLY B C 1
ATOM 4567 O O . GLY B 1 147 ? 4.438 -18.891 -22.719 1 81.62 147 GLY B O 1
ATOM 4568 N N . SER B 1 148 ? 6.418 -19.672 -23.312 1 91.5 148 SER B N 1
ATOM 4569 C CA . SER B 1 148 ? 5.957 -20.453 -24.453 1 91.5 148 SER B CA 1
ATOM 4570 C C . SER B 1 148 ? 5.094 -19.625 -25.391 1 91.5 148 SER B C 1
ATOM 4572 O O . SER B 1 148 ? 3.971 -20 -25.719 1 91.5 148 SER B O 1
ATOM 4574 N N . PRO B 1 149 ? 5.641 -18.547 -25.922 1 88.94 149 PRO B N 1
ATOM 4575 C CA . PRO B 1 149 ? 4.828 -17.641 -26.734 1 88.94 149 PRO B CA 1
ATOM 4576 C C . PRO B 1 149 ? 4.258 -18.312 -27.984 1 88.94 149 PRO B C 1
ATOM 4578 O O . PRO B 1 149 ? 3.244 -17.859 -28.531 1 88.94 149 PRO B O 1
ATOM 4581 N N . THR B 1 150 ? 4.832 -19.422 -28.438 1 94.12 150 THR B N 1
ATOM 4582 C CA . THR B 1 150 ? 4.43 -20.062 -29.688 1 94.12 150 THR B CA 1
ATOM 4583 C C . THR B 1 150 ? 3.43 -21.188 -29.438 1 94.12 150 THR B C 1
ATOM 4585 O O . THR B 1 150 ? 2.672 -21.578 -30.328 1 94.12 150 THR B O 1
ATOM 4588 N N . LEU B 1 151 ? 3.365 -21.688 -28.312 1 93.94 151 LEU B N 1
ATOM 4589 C CA . LEU B 1 151 ? 2.773 -22.984 -28.031 1 93.94 151 LEU B CA 1
ATOM 4590 C C . LEU B 1 151 ? 1.281 -22.984 -28.344 1 93.94 151 LEU B C 1
ATOM 4592 O O . LEU B 1 151 ? 0.792 -23.875 -29.047 1 93.94 151 LEU B O 1
ATOM 4596 N N . GLU B 1 152 ? 0.552 -22.047 -27.859 1 92.56 152 GLU B N 1
ATOM 4597 C CA . GLU B 1 152 ? -0.895 -22 -28.062 1 92.56 152 GLU B CA 1
ATOM 4598 C C . GLU B 1 152 ? -1.254 -21.984 -29.531 1 92.56 152 GLU B C 1
ATOM 4600 O O . GLU B 1 152 ? -2.084 -22.781 -29.984 1 92.56 152 GLU B O 1
ATOM 4605 N N . ARG B 1 153 ? -0.666 -21.078 -30.281 1 93.75 153 ARG B N 1
ATOM 4606 C CA . ARG B 1 153 ? -0.908 -20.984 -31.719 1 93.75 153 ARG B CA 1
ATOM 4607 C C . ARG B 1 153 ? -0.502 -22.281 -32.438 1 93.75 153 ARG B C 1
ATOM 4609 O O . ARG B 1 153 ? -1.206 -22.75 -33.312 1 93.75 153 ARG B O 1
ATOM 4616 N N . PHE B 1 154 ? 0.616 -22.812 -32.031 1 96.38 154 PHE B N 1
ATOM 4617 C CA . PHE B 1 154 ? 1.122 -24.016 -32.688 1 96.38 154 PHE B CA 1
ATOM 4618 C C . PHE B 1 154 ? 0.152 -25.188 -32.469 1 96.38 154 PHE B C 1
ATOM 4620 O O . PHE B 1 154 ? -0.156 -25.906 -33.438 1 96.38 154 PHE B O 1
ATOM 4627 N N . VAL B 1 155 ? -0.296 -25.344 -31.25 1 96.5 155 VAL B N 1
ATOM 4628 C CA . VAL B 1 155 ? -1.217 -26.422 -30.953 1 96.5 155 VAL B CA 1
ATOM 4629 C C . VAL B 1 155 ? -2.502 -26.266 -31.75 1 96.5 155 VAL B C 1
ATOM 4631 O O . VAL B 1 155 ? -3.029 -27.234 -32.312 1 96.5 155 VAL B O 1
ATOM 4634 N N . ALA B 1 156 ? -2.961 -25.062 -31.859 1 94.75 156 ALA B N 1
ATOM 4635 C CA . ALA B 1 156 ? -4.172 -24.797 -32.625 1 94.75 156 ALA B CA 1
ATOM 4636 C C . ALA B 1 156 ? -3.965 -25.125 -34.094 1 94.75 156 ALA B C 1
ATOM 4638 O O . ALA B 1 156 ? -4.805 -25.781 -34.719 1 94.75 156 ALA B O 1
ATOM 4639 N N . GLU B 1 157 ? -2.859 -24.734 -34.625 1 96.25 157 GLU B N 1
ATOM 4640 C CA . GLU B 1 157 ? -2.561 -24.891 -36.062 1 96.25 157 GLU B CA 1
ATOM 4641 C C . GLU B 1 157 ? -2.283 -26.359 -36.406 1 96.25 157 GLU B C 1
ATOM 4643 O O . GLU B 1 157 ? -2.504 -26.781 -37.531 1 96.25 157 GLU B O 1
ATOM 4648 N N . HIS B 1 158 ? -1.819 -27.094 -35.469 1 97.06 158 HIS B N 1
ATOM 4649 C CA . HIS B 1 158 ? -1.435 -28.484 -35.719 1 97.06 158 HIS B CA 1
ATOM 4650 C C . HIS B 1 158 ? -2.293 -29.453 -34.906 1 97.06 158 HIS B C 1
ATOM 4652 O O . HIS B 1 158 ? -1.82 -30.5 -34.469 1 97.06 158 HIS B O 1
ATOM 4658 N N . ALA B 1 159 ? -3.457 -29.062 -34.656 1 96.06 159 ALA B N 1
ATOM 4659 C CA . ALA B 1 159 ? -4.355 -29.828 -33.781 1 96.06 159 ALA B CA 1
ATOM 4660 C C . ALA B 1 159 ? -4.52 -31.266 -34.281 1 96.06 159 ALA B C 1
ATOM 4662 O O . ALA B 1 159 ? -4.457 -32.219 -33.5 1 96.06 159 ALA B O 1
ATOM 4663 N N . ALA B 1 160 ? -4.707 -31.438 -35.562 1 95.06 160 ALA B N 1
ATOM 4664 C CA . ALA B 1 160 ? -4.898 -32.781 -36.125 1 95.06 160 ALA B CA 1
ATOM 4665 C C . ALA B 1 160 ? -3.66 -33.625 -35.938 1 95.06 160 ALA B C 1
ATOM 4667 O O . ALA B 1 160 ? -3.77 -34.812 -35.625 1 95.06 160 ALA B O 1
ATOM 4668 N N . GLU B 1 161 ? -2.557 -33.031 -36.062 1 95.56 161 GLU B N 1
ATOM 4669 C CA . GLU B 1 161 ? -1.288 -33.75 -35.938 1 95.56 161 GLU B CA 1
ATOM 4670 C C . GLU B 1 161 ? -0.988 -34.062 -34.5 1 95.56 161 GLU B C 1
ATOM 4672 O O . GLU B 1 161 ? -0.304 -35.062 -34.188 1 95.56 161 GLU B O 1
ATOM 4677 N N . LEU B 1 162 ? -1.538 -33.312 -33.625 1 97.19 162 LEU B N 1
ATOM 4678 C CA . LEU B 1 162 ? -1.175 -33.438 -32.219 1 97.19 162 LEU B CA 1
ATOM 4679 C C . LEU B 1 162 ? -2.24 -34.219 -31.438 1 97.19 162 LEU B C 1
ATOM 4681 O O . LEU B 1 162 ? -2.045 -34.531 -30.266 1 97.19 162 LEU B O 1
ATOM 4685 N N . GLN B 1 163 ? -3.336 -34.438 -32.062 1 95.75 163 GLN B N 1
ATOM 4686 C CA . GLN B 1 163 ? -4.398 -35.156 -31.391 1 95.75 163 GLN B CA 1
ATOM 4687 C C . GLN B 1 163 ? -3.885 -36.5 -30.828 1 95.75 163 GLN B C 1
ATOM 4689 O O . GLN B 1 163 ? -3.096 -37.188 -31.469 1 95.75 163 GLN B O 1
ATOM 4694 N N . ALA B 1 164 ? -4.328 -36.875 -29.594 1 96.94 164 ALA B N 1
ATOM 4695 C CA . ALA B 1 164 ? -3.859 -38.031 -28.875 1 96.94 164 ALA B CA 1
ATOM 4696 C C . ALA B 1 164 ? -4.891 -38.5 -27.844 1 96.94 164 ALA B C 1
ATOM 4698 O O . ALA B 1 164 ? -5.934 -37.844 -27.672 1 96.94 164 ALA B O 1
ATOM 4699 N N . ASP B 1 165 ? -4.586 -39.625 -27.219 1 96.19 165 ASP B N 1
ATOM 4700 C CA . ASP B 1 165 ? -5.508 -40.188 -26.25 1 96.19 165 ASP B CA 1
ATOM 4701 C C . ASP B 1 165 ? -5.141 -39.75 -24.828 1 96.19 165 ASP B C 1
ATOM 4703 O O . ASP B 1 165 ? -5.953 -39.844 -23.906 1 96.19 165 ASP B O 1
ATOM 4707 N N . GLY B 1 166 ? -4.027 -39.25 -24.641 1 97 166 GLY B N 1
ATOM 4708 C CA . GLY B 1 166 ? -3.492 -38.75 -23.391 1 97 166 GLY B CA 1
ATOM 4709 C C . GLY B 1 166 ? -2.16 -38.031 -23.562 1 97 166 GLY B C 1
ATOM 4710 O O . GLY B 1 166 ? -1.441 -38.281 -24.531 1 97 166 GLY B O 1
ATOM 4711 N N . CYS B 1 167 ? -1.879 -37.188 -22.609 1 98 167 CYS B N 1
ATOM 4712 C CA . CYS B 1 167 ? -0.635 -36.406 -22.688 1 98 167 CYS B CA 1
ATOM 4713 C C . CYS B 1 167 ? 0.188 -36.594 -21.406 1 98 167 CYS B C 1
ATOM 4715 O O . CYS B 1 167 ? -0.313 -36.375 -20.312 1 98 167 CYS B O 1
ATOM 4717 N N . TRP B 1 168 ? 1.421 -37.062 -21.562 1 98.19 168 TRP B N 1
ATOM 4718 C CA . TRP B 1 168 ? 2.434 -37.062 -20.516 1 98.19 168 TRP B CA 1
ATOM 4719 C C . TRP B 1 168 ? 3.141 -35.688 -20.453 1 98.19 168 TRP B C 1
ATOM 4721 O O . TRP B 1 168 ? 4.008 -35.406 -21.281 1 98.19 168 TRP B O 1
ATOM 4731 N N . TRP B 1 169 ? 2.779 -34.906 -19.438 1 95.94 169 TRP B N 1
ATOM 4732 C CA . TRP B 1 169 ? 3.189 -33.5 -19.297 1 95.94 169 TRP B CA 1
ATOM 4733 C C . TRP B 1 169 ? 4.613 -33.406 -18.75 1 95.94 169 TRP B C 1
ATOM 4735 O O . TRP B 1 169 ? 5.141 -34.375 -18.203 1 95.94 169 TRP B O 1
ATOM 4745 N N . GLU B 1 170 ? 5.168 -32.281 -18.781 1 90.5 170 GLU B N 1
ATOM 4746 C CA . GLU B 1 170 ? 6.617 -32.094 -18.812 1 90.5 170 GLU B CA 1
ATOM 4747 C C . GLU B 1 170 ? 7.207 -32.188 -17.406 1 90.5 170 GLU B C 1
ATOM 4749 O O . GLU B 1 170 ? 8.398 -32.438 -17.234 1 90.5 170 GLU B O 1
ATOM 4754 N N . PHE B 1 171 ? 6.434 -31.984 -16.312 1 89.38 171 PHE B N 1
ATOM 4755 C CA . PHE B 1 171 ? 7.066 -31.953 -15.008 1 89.38 171 PHE B CA 1
ATOM 4756 C C . PHE B 1 171 ? 6.434 -32.969 -14.078 1 89.38 171 PHE B C 1
ATOM 4758 O O . PHE B 1 171 ? 5.555 -33.75 -14.492 1 89.38 171 PHE B O 1
ATOM 4765 N N . GLY B 1 172 ? 6.879 -33.125 -12.867 1 90.31 172 GLY B N 1
ATOM 4766 C CA . GLY B 1 172 ? 6.457 -34 -11.781 1 90.31 172 GLY B CA 1
ATOM 4767 C C . GLY B 1 172 ? 7.516 -34.156 -10.711 1 90.31 172 GLY B C 1
ATOM 4768 O O . GLY B 1 172 ? 8.594 -33.562 -10.789 1 90.31 172 GLY B O 1
ATOM 4769 N N . GLY B 1 173 ? 7.082 -34.938 -9.742 1 92.69 173 GLY B N 1
ATOM 4770 C CA . GLY B 1 173 ? 8.078 -35.062 -8.688 1 92.69 173 GLY B CA 1
ATOM 4771 C C . GLY B 1 173 ? 7.934 -36.344 -7.875 1 92.69 173 GLY B C 1
ATOM 4772 O O . GLY B 1 173 ? 7.023 -37.125 -8.117 1 92.69 173 GLY B O 1
ATOM 4773 N N . ILE B 1 174 ? 8.945 -36.531 -7.074 1 95.19 174 ILE B N 1
ATOM 4774 C CA . ILE B 1 174 ? 9.008 -37.625 -6.121 1 95.19 174 ILE B CA 1
ATOM 4775 C C . ILE B 1 174 ? 9.234 -37.094 -4.715 1 95.19 174 ILE B C 1
ATOM 4777 O O . ILE B 1 174 ? 10.133 -36.281 -4.496 1 95.19 174 ILE B O 1
ATOM 4781 N N . SER B 1 175 ? 8.383 -37.469 -3.766 1 92.56 175 SER B N 1
ATOM 4782 C CA . SER B 1 175 ? 8.469 -37 -2.396 1 92.56 175 SER B CA 1
ATOM 4783 C C . SER B 1 175 ? 9.75 -37.469 -1.715 1 92.56 175 SER B C 1
ATOM 4785 O O . SER B 1 175 ? 10.414 -38.375 -2.203 1 92.56 175 SER B O 1
ATOM 4787 N N . PRO B 1 176 ? 10.125 -36.844 -0.567 1 87.12 176 PRO B N 1
ATOM 4788 C CA . PRO B 1 176 ? 11.312 -37.312 0.163 1 87.12 176 PRO B CA 1
ATOM 4789 C C . PRO B 1 176 ? 11.234 -38.781 0.563 1 87.12 176 PRO B C 1
ATOM 4791 O O . PRO B 1 176 ? 12.266 -39.438 0.659 1 87.12 176 PRO B O 1
ATOM 4794 N N . GLU B 1 177 ? 10.016 -39.25 0.725 1 90.38 177 GLU B N 1
ATOM 4795 C CA . GLU B 1 177 ? 9.82 -40.625 1.128 1 90.38 177 GLU B CA 1
ATOM 4796 C C . GLU B 1 177 ? 9.82 -41.562 -0.081 1 90.38 177 GLU B C 1
ATOM 4798 O O . GLU B 1 177 ? 9.703 -42.781 0.067 1 90.38 177 GLU B O 1
ATOM 4803 N N . GLY B 1 178 ? 9.922 -40.938 -1.312 1 91.31 178 GLY B N 1
ATOM 4804 C CA . GLY B 1 178 ? 10.055 -41.75 -2.508 1 91.31 178 GLY B CA 1
ATOM 4805 C C . GLY B 1 178 ? 8.742 -42 -3.223 1 91.31 178 GLY B C 1
ATOM 4806 O O . GLY B 1 178 ? 8.672 -42.781 -4.164 1 91.31 178 GLY B O 1
ATOM 4807 N N . ARG B 1 179 ? 7.688 -41.312 -2.832 1 95 179 ARG B N 1
ATOM 4808 C CA . ARG B 1 179 ? 6.402 -41.469 -3.5 1 95 179 ARG B CA 1
ATOM 4809 C C . ARG B 1 179 ? 6.309 -40.562 -4.723 1 95 179 ARG B C 1
ATOM 4811 O O . ARG B 1 179 ? 6.617 -39.344 -4.645 1 95 179 ARG B O 1
ATOM 4818 N N . PRO B 1 180 ? 5.871 -41.156 -5.855 1 96.69 180 PRO B N 1
ATOM 4819 C CA . PRO B 1 180 ? 5.652 -40.281 -7.016 1 96.69 180 PRO B CA 1
ATOM 4820 C C . PRO B 1 180 ? 4.492 -39.312 -6.812 1 96.69 180 PRO B C 1
ATOM 4822 O O . PRO B 1 180 ? 3.477 -39.688 -6.215 1 96.69 180 PRO B O 1
ATOM 4825 N N . ILE B 1 181 ? 4.633 -38.156 -7.227 1 95.12 181 ILE B N 1
ATOM 4826 C CA . ILE B 1 181 ? 3.617 -37.125 -7.129 1 95.12 181 ILE B CA 1
ATOM 4827 C C . ILE B 1 181 ? 3.076 -36.781 -8.516 1 95.12 181 ILE B C 1
ATOM 4829 O O . ILE B 1 181 ? 3.83 -36.375 -9.406 1 95.12 181 ILE B O 1
ATOM 4833 N N . LEU B 1 182 ? 1.822 -36.969 -8.75 1 96.69 182 LEU B N 1
ATOM 4834 C CA . LEU B 1 182 ? 1.151 -36.656 -10.008 1 96.69 182 LEU B CA 1
ATOM 4835 C C . LEU B 1 182 ? 0.326 -35.406 -9.891 1 96.69 182 LEU B C 1
ATOM 4837 O O . LEU B 1 182 ? -0.332 -35.156 -8.875 1 96.69 182 LEU B O 1
ATOM 4841 N N . SER B 1 183 ? 0.358 -34.594 -10.891 1 96.06 183 SER B N 1
ATOM 4842 C CA . SER B 1 183 ? -0.564 -33.5 -11.039 1 96.06 183 SER B CA 1
ATOM 4843 C C . SER B 1 183 ? -1.451 -33.656 -12.266 1 96.06 183 SER B C 1
ATOM 4845 O O . SER B 1 183 ? -0.956 -33.938 -13.367 1 96.06 183 SER B O 1
ATOM 4847 N N . LEU B 1 184 ? -2.721 -33.5 -12.109 1 97 184 LEU B N 1
ATOM 4848 C CA . LEU B 1 184 ? -3.674 -33.75 -13.188 1 97 184 LEU B CA 1
ATOM 4849 C C . LEU B 1 184 ? -4.102 -32.469 -13.859 1 97 184 LEU B C 1
ATOM 4851 O O . LEU B 1 184 ? -4.922 -32.469 -14.781 1 97 184 LEU B O 1
ATOM 4855 N N . GLY B 1 185 ? -3.48 -31.391 -13.398 1 95.12 185 GLY B N 1
ATOM 4856 C CA . GLY B 1 185 ? -3.854 -30.109 -13.961 1 95.12 185 GLY B CA 1
ATOM 4857 C C . GLY B 1 185 ? -3.061 -28.953 -13.375 1 95.12 185 GLY B C 1
ATOM 4858 O O . GLY B 1 185 ? -2.277 -29.141 -12.445 1 95.12 185 GLY B O 1
ATOM 4859 N N . LEU B 1 186 ? -3.291 -27.766 -13.984 1 93.62 186 LEU B N 1
ATOM 4860 C CA . LEU B 1 186 ? -2.705 -26.5 -13.562 1 93.62 186 LEU B CA 1
ATOM 4861 C C . LEU B 1 186 ? -3.785 -25.438 -13.383 1 93.62 186 LEU B C 1
ATOM 4863 O O . LEU B 1 186 ? -4.672 -25.297 -14.227 1 93.62 186 LEU B O 1
ATOM 4867 N N . LYS B 1 187 ? -3.623 -24.734 -12.281 1 93.44 187 LYS B N 1
ATOM 4868 C CA . LYS B 1 187 ? -4.516 -23.594 -12.125 1 93.44 187 LYS B CA 1
ATOM 4869 C C . LYS B 1 187 ? -4.164 -22.484 -13.102 1 93.44 187 LYS B C 1
ATOM 4871 O O . LYS B 1 187 ? -3.008 -22.344 -13.516 1 93.44 187 LYS B O 1
ATOM 4876 N N . GLY B 1 188 ? -5.215 -21.734 -13.492 1 92.94 188 GLY B N 1
ATOM 4877 C CA . GLY B 1 188 ? -4.984 -20.531 -14.273 1 92.94 188 GLY B CA 1
ATOM 4878 C C . GLY B 1 188 ? -4.465 -19.375 -13.438 1 92.94 188 GLY B C 1
ATOM 4879 O O . GLY B 1 188 ? -4.461 -19.453 -12.203 1 92.94 188 GLY B O 1
ATOM 4880 N N . VAL B 1 189 ? -4.023 -18.344 -14.148 1 92.75 189 VAL B N 1
ATOM 4881 C CA . VAL B 1 189 ? -3.543 -17.156 -13.438 1 92.75 189 VAL B CA 1
ATOM 4882 C C . VAL B 1 189 ? -3.875 -15.906 -14.234 1 92.75 189 VAL B C 1
ATOM 4884 O O . VAL B 1 189 ? -3.803 -15.906 -15.469 1 92.75 189 VAL B O 1
ATOM 4887 N N . MET B 1 190 ? -4.316 -14.922 -13.586 1 94.56 190 MET B N 1
ATOM 4888 C CA . MET B 1 190 ? -4.52 -13.57 -14.094 1 94.56 190 MET B CA 1
ATOM 4889 C C . MET B 1 190 ? -3.914 -12.539 -13.156 1 94.56 190 MET B C 1
ATOM 4891 O O . MET B 1 190 ? -4.289 -12.461 -11.984 1 94.56 190 MET B O 1
ATOM 4895 N N . CYS B 1 191 ? -2.928 -11.812 -13.68 1 94.88 191 CYS B N 1
ATOM 4896 C CA . CYS B 1 191 ? -2.258 -10.781 -12.891 1 94.88 191 CYS B CA 1
ATOM 4897 C C . CYS B 1 191 ? -2.725 -9.391 -13.297 1 94.88 191 CYS B C 1
ATOM 4899 O O . CYS B 1 191 ? -2.725 -9.055 -14.484 1 94.88 191 CYS B O 1
ATOM 4901 N N . LEU B 1 192 ? -3.109 -8.633 -12.305 1 97.69 192 LEU B N 1
ATOM 4902 C CA . LEU B 1 192 ? -3.654 -7.301 -12.539 1 97.69 192 LEU B CA 1
ATOM 4903 C C . LEU B 1 192 ? -2.986 -6.273 -11.641 1 97.69 192 LEU B C 1
ATOM 4905 O O . LEU B 1 192 ? -2.395 -6.629 -10.617 1 97.69 192 LEU B O 1
ATOM 4909 N N . GLU B 1 193 ? -3.055 -5.074 -12.055 1 98.19 193 GLU B N 1
ATOM 4910 C CA . GLU B 1 193 ? -2.748 -3.898 -11.242 1 98.19 193 GLU B CA 1
ATOM 4911 C C . GLU B 1 193 ? -3.912 -2.912 -11.234 1 98.19 193 GLU B C 1
ATOM 4913 O O . GLU B 1 193 ? -4.41 -2.525 -12.297 1 98.19 193 GLU B O 1
ATOM 4918 N N . LEU B 1 194 ? -4.441 -2.611 -10.07 1 98.69 194 LEU B N 1
ATOM 4919 C CA . LEU B 1 194 ? -5.43 -1.551 -9.922 1 98.69 194 LEU B CA 1
ATOM 4920 C C . LEU B 1 194 ? -4.762 -0.231 -9.547 1 98.69 194 LEU B C 1
ATOM 4922 O O . LEU B 1 194 ? -3.951 -0.18 -8.625 1 98.69 194 LEU B O 1
ATOM 4926 N N . ARG B 1 195 ? -5.078 0.794 -10.312 1 98.62 195 ARG B N 1
ATOM 4927 C CA . ARG B 1 195 ? -4.523 2.123 -10.078 1 98.62 195 ARG B CA 1
ATOM 4928 C C . ARG B 1 195 ? -5.629 3.133 -9.789 1 98.62 195 ARG B C 1
ATOM 4930 O O . ARG B 1 195 ? -6.66 3.145 -10.461 1 98.62 195 ARG B O 1
ATOM 4937 N N . CYS B 1 196 ? -5.457 3.895 -8.773 1 98.62 196 CYS B N 1
ATOM 4938 C CA . CYS B 1 196 ? -6.379 4.977 -8.453 1 98.62 196 CYS B CA 1
ATOM 4939 C C . CYS B 1 196 ? -5.645 6.309 -8.359 1 98.62 196 CYS B C 1
ATOM 4941 O O . CYS B 1 196 ? -4.594 6.398 -7.719 1 98.62 196 CYS B O 1
ATOM 4943 N N . ARG B 1 197 ? -6.113 7.312 -9.008 1 97.88 197 ARG B N 1
ATOM 4944 C CA . ARG B 1 197 ? -5.602 8.68 -8.969 1 97.88 197 ARG B CA 1
ATOM 4945 C C . ARG B 1 197 ? -6.707 9.672 -8.617 1 97.88 197 ARG B C 1
ATOM 4947 O O . ARG B 1 197 ? -7.758 9.688 -9.258 1 97.88 197 ARG B O 1
ATOM 4954 N N . VAL B 1 198 ? -6.465 10.484 -7.582 1 97.56 198 VAL B N 1
ATOM 4955 C CA . VAL B 1 198 ? -7.512 11.414 -7.176 1 97.56 198 VAL B CA 1
ATOM 4956 C C . VAL B 1 198 ? -7.051 12.852 -7.43 1 97.56 198 VAL B C 1
ATOM 4958 O O . VAL B 1 198 ? -7.855 13.781 -7.387 1 97.56 198 VAL B O 1
ATOM 4961 N N . ALA B 1 199 ? -5.75 13.047 -7.641 1 95.5 199 ALA B N 1
ATOM 4962 C CA . ALA B 1 199 ? -5.16 14.352 -7.918 1 95.5 199 ALA B CA 1
ATOM 4963 C C . ALA B 1 199 ? -3.873 14.211 -8.727 1 95.5 199 ALA B C 1
ATOM 4965 O O . ALA B 1 199 ? -3.348 13.109 -8.883 1 95.5 199 ALA B O 1
ATOM 4966 N N . ASP B 1 200 ? -3.365 15.281 -9.266 1 93.25 200 ASP B N 1
ATOM 4967 C CA . ASP B 1 200 ? -2.191 15.258 -10.133 1 93.25 200 ASP B CA 1
ATOM 4968 C C . ASP B 1 200 ? -0.906 15.148 -9.32 1 93.25 200 ASP B C 1
ATOM 4970 O O . ASP B 1 200 ? 0.139 14.758 -9.844 1 93.25 200 ASP B O 1
ATOM 4974 N N . SER B 1 201 ? -0.975 15.57 -8.047 1 88.44 201 SER B N 1
ATOM 4975 C CA . SER B 1 201 ? 0.162 15.5 -7.133 1 88.44 201 SER B CA 1
ATOM 4976 C C . SER B 1 201 ? -0.296 15.328 -5.688 1 88.44 201 SER B C 1
ATOM 4978 O O . SER B 1 201 ? -1.487 15.445 -5.391 1 88.44 201 SER B O 1
ATOM 4980 N N . ASP B 1 202 ? 0.648 14.945 -4.855 1 89.25 202 ASP B N 1
ATOM 4981 C CA . ASP B 1 202 ? 0.343 14.836 -3.432 1 89.25 202 ASP B CA 1
ATOM 4982 C C . ASP B 1 202 ? -0.111 16.172 -2.863 1 89.25 202 ASP B C 1
ATOM 4984 O O . ASP B 1 202 ? 0.245 17.234 -3.389 1 89.25 202 ASP B O 1
ATOM 4988 N N . LEU B 1 203 ? -0.911 16.109 -1.846 1 88.44 203 LEU B N 1
ATOM 4989 C CA . LEU B 1 203 ? -1.484 17.281 -1.188 1 88.44 203 LEU B CA 1
ATOM 4990 C C . LEU B 1 203 ? -1.245 17.234 0.318 1 88.44 203 LEU B C 1
ATOM 4992 O O . LEU B 1 203 ? -0.814 16.203 0.848 1 88.44 203 LEU B O 1
ATOM 4996 N N . HIS B 1 204 ? -1.444 18.359 1.001 1 85.94 204 HIS B N 1
ATOM 4997 C CA . HIS B 1 204 ? -1.42 18.375 2.459 1 85.94 204 HIS B CA 1
ATOM 4998 C C . HIS B 1 204 ? -2.559 17.547 3.041 1 85.94 204 HIS B C 1
ATOM 5000 O O . HIS B 1 204 ? -3.688 17.609 2.549 1 85.94 204 HIS B O 1
ATOM 5006 N N . SER B 1 205 ? -2.326 16.797 4.129 1 90 205 SER B N 1
ATOM 5007 C CA . SER B 1 205 ? -3.297 15.844 4.664 1 90 205 SER B CA 1
ATOM 5008 C C . SER B 1 205 ? -4.547 16.562 5.168 1 90 205 SER B C 1
ATOM 5010 O O . SER B 1 205 ? -5.605 15.938 5.312 1 90 205 SER B O 1
ATOM 5012 N N . SER B 1 206 ? -4.484 17.875 5.453 1 85.94 206 SER B N 1
ATOM 5013 C CA . SER B 1 206 ? -5.656 18.625 5.895 1 85.94 206 SER B CA 1
ATOM 5014 C C . SER B 1 206 ? -6.75 18.609 4.832 1 85.94 206 SER B C 1
ATOM 5016 O O . SER B 1 206 ? -7.93 18.766 5.148 1 85.94 206 SER B O 1
ATOM 5018 N N . LEU B 1 207 ? -6.367 18.406 3.627 1 91.19 207 LEU B N 1
ATOM 5019 C CA . LEU B 1 207 ? -7.332 18.422 2.533 1 91.19 207 LEU B CA 1
ATOM 5020 C C . LEU B 1 207 ? -8.078 17.094 2.461 1 91.19 207 LEU B C 1
ATOM 5022 O O . LEU B 1 207 ? -9.023 16.938 1.679 1 91.19 207 LEU B O 1
ATOM 5026 N N . GLY B 1 208 ? -7.707 16.125 3.336 1 94.5 208 GLY B N 1
ATOM 5027 C CA . GLY B 1 208 ? -8.453 14.883 3.443 1 94.5 208 GLY B CA 1
ATOM 5028 C C . GLY B 1 208 ? -9.891 15.078 3.857 1 94.5 208 GLY B C 1
ATOM 5029 O O . GLY B 1 208 ? -10.719 14.172 3.721 1 94.5 208 GLY B O 1
ATOM 5030 N N . ALA B 1 209 ? -10.188 16.25 4.324 1 94.94 209 ALA B N 1
ATOM 5031 C CA . ALA B 1 209 ? -11.555 16.594 4.715 1 94.94 209 ALA B CA 1
ATOM 5032 C C . ALA B 1 209 ? -12.438 16.797 3.49 1 94.94 209 ALA B C 1
ATOM 5034 O O . ALA B 1 209 ? -13.656 16.656 3.566 1 94.94 209 ALA B O 1
ATOM 5035 N N . VAL B 1 210 ? -11.766 17.125 2.303 1 96 210 VAL B N 1
ATOM 5036 C CA . VAL B 1 210 ? -12.609 17.578 1.197 1 96 210 VAL B CA 1
ATOM 5037 C C . VAL B 1 210 ? -12.164 16.891 -0.096 1 96 210 VAL B C 1
ATOM 5039 O O . VAL B 1 210 ? -12.781 17.078 -1.146 1 96 210 VAL B O 1
ATOM 5042 N N . ILE B 1 211 ? -11.133 16.172 -0.099 1 96.44 211 ILE B N 1
ATOM 5043 C CA . ILE B 1 211 ? -10.656 15.414 -1.246 1 96.44 211 ILE B CA 1
ATOM 5044 C C . ILE B 1 211 ? -10.5 13.945 -0.86 1 96.44 211 ILE B C 1
ATOM 5046 O O . ILE B 1 211 ? -9.938 13.625 0.188 1 96.44 211 ILE B O 1
ATOM 5050 N N . ASP B 1 212 ? -10.961 13.07 -1.659 1 97.94 212 ASP B N 1
ATOM 5051 C CA . ASP B 1 212 ? -10.914 11.641 -1.388 1 97.94 212 ASP B CA 1
ATOM 5052 C C . ASP B 1 212 ? -9.484 11.117 -1.415 1 97.94 212 ASP B C 1
ATOM 5054 O O . ASP B 1 212 ? -8.555 11.852 -1.75 1 97.94 212 ASP B O 1
ATOM 5058 N N . ASN B 1 213 ? -9.25 9.906 -1.005 1 98.31 213 ASN B N 1
ATOM 5059 C CA . ASN B 1 213 ? -7.945 9.281 -0.85 1 98.31 213 ASN B CA 1
ATOM 5060 C C . ASN B 1 213 ? -7.805 8.055 -1.747 1 98.31 213 ASN B C 1
ATOM 5062 O O . ASN B 1 213 ? -8.594 7.113 -1.653 1 98.31 213 ASN B O 1
ATOM 5066 N N . PRO B 1 214 ? -6.832 8.078 -2.658 1 98.5 214 PRO B N 1
ATOM 5067 C CA . PRO B 1 214 ? -6.711 6.965 -3.602 1 98.5 214 PRO B CA 1
ATOM 5068 C C . PRO B 1 214 ? -6.434 5.629 -2.908 1 98.5 214 PRO B C 1
ATOM 5070 O O . PRO B 1 214 ? -6.902 4.586 -3.365 1 98.5 214 PRO B O 1
ATOM 5073 N N . LEU B 1 215 ? -5.664 5.66 -1.831 1 98.69 215 LEU B N 1
ATOM 5074 C CA . LEU B 1 215 ? -5.344 4.441 -1.099 1 98.69 215 LEU B CA 1
ATOM 5075 C C . LEU B 1 215 ? -6.566 3.912 -0.361 1 98.69 215 LEU B C 1
ATOM 5077 O O . LEU B 1 215 ? -6.746 2.697 -0.24 1 98.69 215 LEU B O 1
ATOM 5081 N N . TYR B 1 216 ? -7.441 4.797 0.114 1 98.62 216 TYR B N 1
ATOM 5082 C CA . TYR B 1 216 ? -8.719 4.375 0.671 1 98.62 216 TYR B CA 1
ATOM 5083 C C . TYR B 1 216 ? -9.594 3.723 -0.396 1 98.62 216 TYR B C 1
ATOM 5085 O O . TYR B 1 216 ? -10.203 2.682 -0.154 1 98.62 216 TYR B O 1
ATOM 5093 N N . CYS B 1 217 ? -9.656 4.355 -1.548 1 98.69 217 CYS B N 1
ATOM 5094 C CA . CYS B 1 217 ? -10.445 3.797 -2.641 1 98.69 217 CYS B CA 1
ATOM 5095 C C . CYS B 1 217 ? -9.969 2.391 -2.992 1 98.69 217 CYS B C 1
ATOM 5097 O O . CYS B 1 217 ? -10.781 1.482 -3.17 1 98.69 217 CYS B O 1
ATOM 5099 N N . LEU B 1 218 ? -8.68 2.229 -3.059 1 98.81 218 LEU B N 1
ATOM 5100 C CA . LEU B 1 218 ? -8.109 0.918 -3.352 1 98.81 218 LEU B CA 1
ATOM 5101 C C . LEU B 1 218 ? -8.398 -0.064 -2.221 1 98.81 218 LEU B C 1
ATOM 5103 O O . LEU B 1 218 ? -8.633 -1.249 -2.467 1 98.81 218 LEU B O 1
ATOM 5107 N N . ALA B 1 219 ? -8.328 0.405 -0.962 1 98.75 219 ALA B N 1
ATOM 5108 C CA . ALA B 1 219 ? -8.648 -0.449 0.179 1 98.75 219 ALA B CA 1
ATOM 5109 C C . ALA B 1 219 ? -10.086 -0.953 0.103 1 98.75 219 ALA B C 1
ATOM 5111 O O . ALA B 1 219 ? -10.352 -2.131 0.351 1 98.75 219 ALA B O 1
ATOM 5112 N N . ARG B 1 220 ? -10.992 -0.069 -0.26 1 98.5 220 ARG B N 1
ATOM 5113 C CA . ARG B 1 220 ? -12.391 -0.462 -0.43 1 98.5 220 ARG B CA 1
ATOM 5114 C C . ARG B 1 220 ? -12.531 -1.529 -1.51 1 98.5 220 ARG B C 1
ATOM 5116 O O . ARG B 1 220 ? -13.242 -2.516 -1.326 1 98.5 220 ARG B O 1
ATOM 5123 N N . ALA B 1 221 ? -11.852 -1.277 -2.602 1 98.69 221 ALA B N 1
ATOM 5124 C CA . ALA B 1 221 ? -11.898 -2.246 -3.693 1 98.69 221 ALA B CA 1
ATOM 5125 C C . ALA B 1 221 ? -11.406 -3.615 -3.232 1 98.69 221 ALA B C 1
ATOM 5127 O O . ALA B 1 221 ? -12.125 -4.609 -3.354 1 98.69 221 ALA B O 1
ATOM 5128 N N . VAL B 1 222 ? -10.242 -3.711 -2.666 1 98.75 222 VAL B N 1
ATOM 5129 C CA . VAL B 1 222 ? -9.594 -4.965 -2.289 1 98.75 222 VAL B CA 1
ATOM 5130 C C . VAL B 1 222 ? -10.43 -5.672 -1.221 1 98.75 222 VAL B C 1
ATOM 5132 O O . VAL B 1 222 ? -10.648 -6.883 -1.301 1 98.75 222 VAL B O 1
ATOM 5135 N N . ALA B 1 223 ? -10.914 -4.902 -0.237 1 98.44 223 ALA B N 1
ATOM 5136 C CA . ALA B 1 223 ? -11.695 -5.48 0.853 1 98.44 223 ALA B CA 1
ATOM 5137 C C . ALA B 1 223 ? -12.977 -6.113 0.33 1 98.44 223 ALA B C 1
ATOM 5139 O O . ALA B 1 223 ? -13.539 -7.02 0.958 1 98.44 223 ALA B O 1
ATOM 5140 N N . SER B 1 224 ? -13.422 -5.656 -0.794 1 98.44 224 SER B N 1
ATOM 5141 C CA . SER B 1 224 ? -14.695 -6.137 -1.328 1 98.44 224 SER B CA 1
ATOM 5142 C C . SER B 1 224 ? -14.508 -7.402 -2.154 1 98.44 224 SER B C 1
ATOM 5144 O O . SER B 1 224 ? -15.484 -8.047 -2.543 1 98.44 224 SER B O 1
ATOM 5146 N N . LEU B 1 225 ? -13.297 -7.82 -2.441 1 98.62 225 LEU B N 1
ATOM 5147 C CA . LEU B 1 225 ? -13.031 -8.852 -3.439 1 98.62 225 LEU B CA 1
ATOM 5148 C C . LEU B 1 225 ? -13.164 -10.242 -2.828 1 98.62 225 LEU B C 1
ATOM 5150 O O . LEU B 1 225 ? -13.297 -11.234 -3.551 1 98.62 225 LEU B O 1
ATOM 5154 N N . ARG B 1 226 ? -13.062 -10.414 -1.535 1 97.69 226 ARG B N 1
ATOM 5155 C CA . ARG B 1 226 ? -13.195 -11.703 -0.851 1 97.69 226 ARG B CA 1
ATOM 5156 C C . ARG B 1 226 ? -13.703 -11.508 0.575 1 97.69 226 ARG B C 1
ATOM 5158 O O . ARG B 1 226 ? -13.781 -10.383 1.065 1 97.69 226 ARG B O 1
ATOM 5165 N N . ASP B 1 227 ? -14.117 -12.547 1.199 1 97.31 227 ASP B N 1
ATOM 5166 C CA . ASP B 1 227 ? -14.547 -12.492 2.594 1 97.31 227 ASP B CA 1
ATOM 5167 C C . ASP B 1 227 ? -13.43 -12.945 3.529 1 97.31 227 ASP B C 1
ATOM 5169 O O . ASP B 1 227 ? -12.305 -13.195 3.086 1 97.31 227 ASP B O 1
ATOM 5173 N N . GLU B 1 228 ? -13.633 -13.031 4.809 1 94.69 228 GLU B N 1
ATOM 5174 C CA . GLU B 1 228 ? -12.617 -13.297 5.828 1 94.69 228 GLU B CA 1
ATOM 5175 C C . GLU B 1 228 ? -12.109 -14.734 5.738 1 94.69 228 GLU B C 1
ATOM 5177 O O . GLU B 1 228 ? -11.047 -15.055 6.266 1 94.69 228 GLU B O 1
ATOM 5182 N N . GLN B 1 229 ? -12.906 -15.539 5.078 1 95.12 229 GLN B N 1
ATOM 5183 C CA . GLN B 1 229 ? -12.516 -16.938 4.938 1 95.12 229 GLN B CA 1
ATOM 5184 C C . GLN B 1 229 ? -11.727 -17.156 3.652 1 95.12 229 GLN B C 1
ATOM 5186 O O . GLN B 1 229 ? -11.281 -18.266 3.377 1 95.12 229 GLN B O 1
ATOM 5191 N N . GLY B 1 230 ? -11.531 -16.141 2.861 1 96.12 230 GLY B N 1
ATOM 5192 C CA . GLY B 1 230 ? -10.719 -16.203 1.657 1 96.12 230 GLY B CA 1
ATOM 5193 C C . GLY B 1 230 ? -11.531 -16.5 0.409 1 96.12 230 GLY B C 1
ATOM 5194 O O . GLY B 1 230 ? -10.969 -16.672 -0.675 1 96.12 230 GLY B O 1
ATOM 5195 N N . ASN B 1 231 ? -12.852 -16.578 0.524 1 97.62 231 ASN B N 1
ATOM 5196 C CA . ASN B 1 231 ? -13.695 -16.812 -0.646 1 97.62 231 ASN B CA 1
ATOM 5197 C C . ASN B 1 231 ? -13.906 -15.523 -1.444 1 97.62 231 ASN B C 1
ATOM 5199 O O . ASN B 1 231 ? -14.188 -14.469 -0.871 1 97.62 231 ASN B O 1
ATOM 5203 N N . VAL B 1 232 ? -13.812 -15.633 -2.738 1 98.38 232 VAL B N 1
ATOM 5204 C CA . VAL B 1 232 ? -14.023 -14.477 -3.604 1 98.38 232 VAL B CA 1
ATOM 5205 C C . VAL B 1 232 ? -15.492 -14.055 -3.568 1 98.38 232 VAL B C 1
ATOM 5207 O O . VAL B 1 232 ? -16.391 -14.906 -3.637 1 98.38 232 VAL B O 1
ATOM 5210 N N . THR B 1 233 ? -15.766 -12.758 -3.508 1 98.56 233 THR B N 1
ATOM 5211 C CA . THR B 1 233 ? -17.125 -12.281 -3.297 1 98.56 233 THR B CA 1
ATOM 5212 C C . THR B 1 233 ? -17.641 -11.555 -4.535 1 98.56 233 THR B C 1
ATOM 5214 O O . THR B 1 233 ? -18.734 -10.969 -4.508 1 98.56 233 THR B O 1
ATOM 5217 N N . ILE B 1 234 ? -16.938 -11.531 -5.594 1 98.62 234 ILE B N 1
ATOM 5218 C CA . ILE B 1 234 ? -17.391 -10.93 -6.848 1 98.62 234 ILE B CA 1
ATOM 5219 C C . ILE B 1 234 ? -18.609 -11.688 -7.371 1 98.62 234 ILE B C 1
ATOM 5221 O O . ILE B 1 234 ? -18.547 -12.898 -7.613 1 98.62 234 ILE B O 1
ATOM 5225 N N . PRO B 1 235 ? -19.766 -11 -7.566 1 98.56 235 PRO B N 1
ATOM 5226 C CA . PRO B 1 235 ? -20.953 -11.688 -8.094 1 98.56 235 PRO B CA 1
ATOM 5227 C C . PRO B 1 235 ? -20.688 -12.391 -9.422 1 98.56 235 PRO B C 1
ATOM 5229 O O . PRO B 1 235 ? -20.094 -11.797 -10.328 1 98.56 235 PRO B O 1
ATOM 5232 N N . GLY B 1 236 ? -21.125 -13.633 -9.531 1 98.5 236 GLY B N 1
ATOM 5233 C CA . GLY B 1 236 ? -20.984 -14.414 -10.758 1 98.5 236 GLY B CA 1
ATOM 5234 C C . GLY B 1 236 ? -19.641 -15.109 -10.867 1 98.5 236 GLY B C 1
ATOM 5235 O O . GLY B 1 236 ? -19.406 -15.875 -11.805 1 98.5 236 GLY B O 1
ATOM 5236 N N . PHE B 1 237 ? -18.75 -14.953 -9.938 1 98.31 237 PHE B N 1
ATOM 5237 C CA . PHE B 1 237 ? -17.359 -15.414 -10.008 1 98.31 237 PHE B CA 1
ATOM 5238 C C . PHE B 1 237 ? -17.297 -16.938 -10.062 1 98.31 237 PHE B C 1
ATOM 5240 O O . PHE B 1 237 ? -16.438 -17.5 -10.734 1 98.31 237 PHE B O 1
ATOM 5247 N N . TYR B 1 238 ? -18.234 -17.609 -9.383 1 98 238 TYR B N 1
ATOM 5248 C CA . TYR B 1 238 ? -18.156 -19.062 -9.234 1 98 238 TYR B CA 1
ATOM 5249 C C . TYR B 1 238 ? -19.062 -19.75 -10.25 1 98 238 TYR B C 1
ATOM 5251 O O . TYR B 1 238 ? -19.156 -20.984 -10.266 1 98 238 TYR B O 1
ATOM 5259 N N . ASP B 1 239 ? -19.781 -19 -11.133 1 97.5 239 ASP B N 1
ATOM 5260 C CA . ASP B 1 239 ? -20.812 -19.531 -12.016 1 97.5 239 ASP B CA 1
ATOM 5261 C C . ASP B 1 239 ? -20.234 -20.594 -12.953 1 97.5 239 ASP B C 1
ATOM 5263 O O . ASP B 1 239 ? -20.906 -21.594 -13.258 1 97.5 239 ASP B O 1
ATOM 5267 N N . ASP B 1 240 ? -19.016 -20.438 -13.375 1 95.31 240 ASP B N 1
ATOM 5268 C CA . ASP B 1 240 ? -18.469 -21.297 -14.422 1 95.31 240 ASP B CA 1
ATOM 5269 C C . ASP B 1 240 ? -17.562 -22.375 -13.836 1 95.31 240 ASP B C 1
ATOM 5271 O O . ASP B 1 240 ? -17.031 -23.219 -14.57 1 95.31 240 ASP B O 1
ATOM 5275 N N . VAL B 1 241 ? -17.344 -22.359 -12.484 1 96.19 241 VAL B N 1
ATOM 5276 C CA . VAL B 1 241 ? -16.406 -23.281 -11.859 1 96.19 241 VAL B CA 1
ATOM 5277 C C . VAL B 1 241 ? -16.891 -24.719 -12.031 1 96.19 241 VAL B C 1
ATOM 5279 O O . VAL B 1 241 ? -18.016 -25.047 -11.648 1 96.19 241 VAL B O 1
ATOM 5282 N N . ARG B 1 242 ? -16.062 -25.562 -12.578 1 94.12 242 ARG B N 1
ATOM 5283 C CA . ARG B 1 242 ? -16.391 -26.984 -12.734 1 94.12 242 ARG B CA 1
ATOM 5284 C C . ARG B 1 242 ? -16.344 -27.703 -11.391 1 94.12 242 ARG B C 1
ATOM 5286 O O . ARG B 1 242 ? -15.352 -27.609 -10.656 1 94.12 242 ARG B O 1
ATOM 5293 N N . ALA B 1 243 ? -17.375 -28.453 -11.094 1 94 243 ALA B N 1
ATOM 5294 C CA . ALA B 1 243 ? -17.391 -29.25 -9.867 1 94 243 ALA B CA 1
ATOM 5295 C C . ALA B 1 243 ? -16.344 -30.359 -9.922 1 94 243 ALA B C 1
ATOM 5297 O O . ALA B 1 243 ? -16.141 -30.969 -10.969 1 94 243 ALA B O 1
ATOM 5298 N N . ALA B 1 244 ? -15.734 -30.625 -8.828 1 94.81 244 ALA B N 1
ATOM 5299 C CA . ALA B 1 244 ? -14.82 -31.766 -8.734 1 94.81 244 ALA B CA 1
ATOM 5300 C C . ALA B 1 244 ? -15.578 -33.094 -8.844 1 94.81 244 ALA B C 1
ATOM 5302 O O . ALA B 1 244 ? -16.672 -33.219 -8.297 1 94.81 244 ALA B O 1
ATOM 5303 N N . SER B 1 245 ? -15 -34.062 -9.5 1 96.12 245 SER B N 1
ATOM 5304 C CA . SER B 1 245 ? -15.602 -35.375 -9.578 1 96.12 245 SER B CA 1
ATOM 5305 C C . SER B 1 245 ? -15.398 -36.156 -8.281 1 96.12 245 SER B C 1
ATOM 5307 O O . SER B 1 245 ? -14.633 -35.75 -7.41 1 96.12 245 SER B O 1
ATOM 5309 N N . GLY B 1 246 ? -16.172 -37.219 -8.18 1 96.75 246 GLY B N 1
ATOM 5310 C CA . GLY B 1 246 ? -15.938 -38.094 -7.043 1 96.75 246 GLY B CA 1
ATOM 5311 C C . GLY B 1 246 ? -14.508 -38.625 -6.973 1 96.75 246 GLY B C 1
ATOM 5312 O O . GLY B 1 246 ? -13.922 -38.688 -5.891 1 96.75 246 GLY B O 1
ATOM 5313 N N . ALA B 1 247 ? -13.945 -39 -8.086 1 97.12 247 ALA B N 1
ATOM 5314 C CA . ALA B 1 247 ? -12.57 -39.469 -8.164 1 97.12 247 ALA B CA 1
ATOM 5315 C C . ALA B 1 247 ? -11.586 -38.375 -7.73 1 97.12 247 ALA B C 1
ATOM 5317 O O . ALA B 1 247 ? -10.602 -38.656 -7.051 1 97.12 247 ALA B O 1
ATOM 5318 N N . ASP B 1 248 ? -11.867 -37.125 -8.125 1 96.69 248 ASP B N 1
ATOM 5319 C CA . ASP B 1 248 ? -11.031 -36 -7.691 1 96.69 248 ASP B CA 1
ATOM 5320 C C . ASP B 1 248 ? -11.031 -35.875 -6.172 1 96.69 248 ASP B C 1
ATOM 5322 O O . ASP B 1 248 ? -9.977 -35.75 -5.555 1 96.69 248 ASP B O 1
ATOM 5326 N N . ARG B 1 249 ? -12.18 -35.969 -5.605 1 96.5 249 ARG B N 1
ATOM 5327 C CA . ARG B 1 249 ? -12.328 -35.812 -4.16 1 96.5 249 ARG B CA 1
ATOM 5328 C C . ARG B 1 249 ? -11.625 -36.938 -3.424 1 96.5 249 ARG B C 1
ATOM 5330 O O . ARG B 1 249 ? -11.039 -36.75 -2.365 1 96.5 249 ARG B O 1
ATOM 5337 N N . GLN B 1 250 ? -11.75 -38.125 -3.959 1 96.31 250 GLN B N 1
ATOM 5338 C CA . GLN B 1 250 ? -11.078 -39.25 -3.354 1 96.31 250 GLN B CA 1
ATOM 5339 C C . GLN B 1 250 ? -9.562 -39.094 -3.404 1 96.31 250 GLN B C 1
ATOM 5341 O O . GLN B 1 250 ? -8.867 -39.406 -2.436 1 96.31 250 GLN B O 1
ATOM 5346 N N . ALA B 1 251 ? -9.094 -38.656 -4.504 1 96 251 ALA B N 1
ATOM 5347 C CA . ALA B 1 251 ? -7.664 -38.406 -4.629 1 96 251 ALA B CA 1
ATOM 5348 C C . ALA B 1 251 ? -7.188 -37.406 -3.598 1 96 251 ALA B C 1
ATOM 5350 O O . ALA B 1 251 ? -6.172 -37.625 -2.928 1 96 251 ALA B O 1
ATOM 5351 N N . ILE B 1 252 ? -7.93 -36.344 -3.424 1 95.62 252 ILE B N 1
ATOM 5352 C CA . ILE B 1 252 ? -7.57 -35.281 -2.504 1 95.62 252 ILE B CA 1
ATOM 5353 C C . ILE B 1 252 ? -7.551 -35.812 -1.072 1 95.62 252 ILE B C 1
ATOM 5355 O O . ILE B 1 252 ? -6.656 -35.469 -0.292 1 95.62 252 ILE B O 1
ATOM 5359 N N . ALA B 1 253 ? -8.469 -36.625 -0.739 1 95.31 253 ALA B N 1
ATOM 5360 C CA . ALA B 1 253 ? -8.586 -37.188 0.605 1 95.31 253 ALA B CA 1
ATOM 5361 C C . ALA B 1 253 ? -7.359 -38.031 0.951 1 95.31 253 ALA B C 1
ATOM 5363 O O . ALA B 1 253 ? -7.07 -38.25 2.127 1 95.31 253 ALA B O 1
ATOM 5364 N N . GLN B 1 254 ? -6.656 -38.5 -0.053 1 94.19 254 GLN B N 1
ATOM 5365 C CA . GLN B 1 254 ? -5.527 -39.406 0.162 1 94.19 254 GLN B CA 1
ATO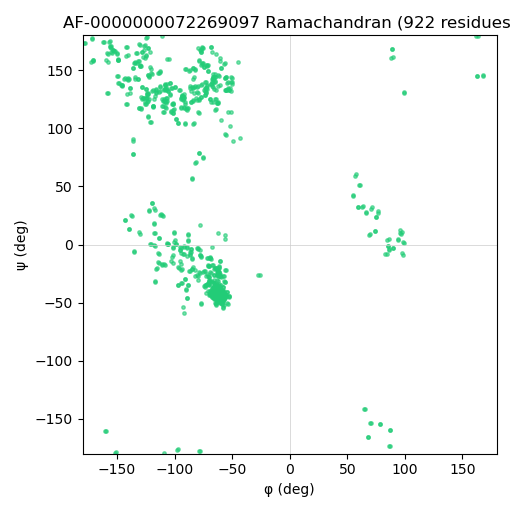M 5366 C C . GLN B 1 254 ? -4.211 -38.656 0.205 1 94.19 254 GLN B C 1
ATOM 5368 O O . GLN B 1 254 ? -3.156 -39.219 0.471 1 94.19 254 GLN B O 1
ATOM 5373 N N . ILE B 1 255 ? -4.242 -37.344 -0.051 1 93.75 255 ILE B N 1
ATOM 5374 C CA . ILE B 1 255 ? -3.027 -36.531 0.004 1 93.75 255 ILE B CA 1
ATOM 5375 C C . ILE B 1 255 ? -2.559 -36.406 1.451 1 93.75 255 ILE B C 1
ATOM 5377 O O . ILE B 1 255 ? -3.328 -36 2.324 1 93.75 255 ILE B O 1
ATOM 5381 N N . PRO B 1 256 ? -1.323 -36.781 1.665 1 91.31 256 PRO B N 1
ATOM 5382 C CA . PRO B 1 256 ? -0.835 -36.688 3.043 1 91.31 256 PRO B CA 1
ATOM 5383 C C . PRO B 1 256 ? -0.628 -35.25 3.5 1 91.31 256 PRO B C 1
ATOM 5385 O O . PRO B 1 256 ? -0.37 -34.375 2.676 1 91.31 256 PRO B O 1
ATOM 5388 N N . GLY B 1 257 ? -0.72 -35.062 4.828 1 87.69 257 GLY B N 1
ATOM 5389 C CA . GLY B 1 257 ? -0.441 -33.781 5.43 1 87.69 257 GLY B CA 1
ATOM 5390 C C . GLY B 1 257 ? -1.663 -32.875 5.512 1 87.69 257 GLY B C 1
ATOM 5391 O O . GLY B 1 257 ? -2.719 -33.188 4.969 1 87.69 257 GLY B O 1
ATOM 5392 N N . ASP B 1 258 ? -1.455 -31.766 6.309 1 90.94 258 ASP B N 1
ATOM 5393 C CA . ASP B 1 258 ? -2.561 -30.844 6.543 1 90.94 258 ASP B CA 1
ATOM 5394 C C . ASP B 1 258 ? -2.068 -29.391 6.59 1 90.94 258 ASP B C 1
ATOM 5396 O O . ASP B 1 258 ? -2.664 -28.547 7.262 1 90.94 258 ASP B O 1
ATOM 5400 N N . GLY B 1 259 ? -0.905 -29.203 5.996 1 90.31 259 GLY B N 1
ATOM 5401 C CA . GLY B 1 259 ? -0.358 -27.859 5.922 1 90.31 259 GLY B CA 1
ATOM 5402 C C . GLY B 1 259 ? 0.507 -27.5 7.113 1 90.31 259 GLY B C 1
ATOM 5403 O O . GLY B 1 259 ? 1.107 -26.422 7.148 1 90.31 259 GLY B O 1
ATOM 5404 N N . GLN B 1 260 ? 0.67 -28.359 8.164 1 91.75 260 GLN B N 1
ATOM 5405 C CA . GLN B 1 260 ? 1.429 -28.047 9.367 1 91.75 260 GLN B CA 1
ATOM 5406 C C . GLN B 1 260 ? 2.887 -27.734 9.039 1 91.75 260 GLN B C 1
ATOM 5408 O O . GLN B 1 260 ? 3.467 -26.797 9.586 1 91.75 260 GLN B O 1
ATOM 5413 N N . ALA B 1 261 ? 3.416 -28.531 8.211 1 84.94 261 ALA B N 1
ATOM 5414 C CA . ALA B 1 261 ? 4.812 -28.328 7.832 1 84.94 261 ALA B CA 1
ATOM 5415 C C . ALA B 1 261 ? 5.02 -26.938 7.227 1 84.94 261 ALA B C 1
ATOM 5417 O O . ALA B 1 261 ? 6.02 -26.281 7.508 1 84.94 261 ALA B O 1
ATOM 5418 N N . VAL B 1 262 ? 4.145 -26.531 6.395 1 86.62 262 VAL B N 1
ATOM 5419 C CA . VAL B 1 262 ? 4.211 -25.219 5.762 1 86.62 262 VAL B CA 1
ATOM 5420 C C . VAL B 1 262 ? 4.086 -24.125 6.824 1 86.62 262 VAL B C 1
ATOM 5422 O O . VAL B 1 262 ? 4.859 -23.172 6.832 1 86.62 262 VAL B O 1
ATOM 5425 N N . ARG B 1 263 ? 3.104 -24.266 7.691 1 93.25 263 ARG B N 1
ATOM 5426 C CA . ARG B 1 263 ? 2.887 -23.281 8.742 1 93.25 263 ARG B CA 1
ATOM 5427 C C . ARG B 1 263 ? 4.109 -23.156 9.648 1 93.25 263 ARG B C 1
ATOM 5429 O O . ARG B 1 263 ? 4.527 -22.047 9.992 1 93.25 263 ARG B O 1
ATOM 5436 N N . ASP B 1 264 ? 4.691 -24.281 9.961 1 91.5 264 ASP B N 1
ATOM 5437 C CA . ASP B 1 264 ? 5.883 -24.281 10.805 1 91.5 264 ASP B CA 1
ATOM 5438 C C . ASP B 1 264 ? 7.066 -23.641 10.086 1 91.5 264 ASP B C 1
ATOM 5440 O O . ASP B 1 264 ? 7.801 -22.844 10.672 1 91.5 264 ASP B O 1
ATOM 5444 N N . THR B 1 265 ? 7.23 -24 8.906 1 85.69 265 THR B N 1
ATOM 5445 C CA . THR B 1 265 ? 8.375 -23.547 8.117 1 85.69 265 THR B CA 1
ATOM 5446 C C . THR B 1 265 ? 8.336 -22.031 7.93 1 85.69 265 THR B C 1
ATOM 5448 O O . THR B 1 265 ? 9.375 -21.375 8.016 1 85.69 265 THR B O 1
ATOM 5451 N N . PHE B 1 266 ? 7.176 -21.484 7.719 1 89.88 266 PHE B N 1
ATOM 5452 C CA . PHE B 1 266 ? 7.09 -20.078 7.348 1 89.88 266 PHE B CA 1
ATOM 5453 C C . PHE B 1 266 ? 6.602 -19.234 8.516 1 89.88 266 PHE B C 1
ATOM 5455 O O . PHE B 1 266 ? 6.406 -18.031 8.383 1 89.88 266 PHE B O 1
ATOM 5462 N N . GLY B 1 267 ? 6.34 -19.812 9.625 1 94.62 267 GLY B N 1
ATOM 5463 C CA . GLY B 1 267 ? 5.832 -19.078 10.773 1 94.62 267 GLY B CA 1
ATOM 5464 C C . GLY B 1 267 ? 4.5 -18.406 10.508 1 94.62 267 GLY B C 1
ATOM 5465 O O . GLY B 1 267 ? 4.332 -17.219 10.781 1 94.62 267 GLY B O 1
ATOM 5466 N N . VAL B 1 268 ? 3.543 -19.188 10 1 95.62 268 VAL B N 1
ATOM 5467 C CA . VAL B 1 268 ? 2.256 -18.641 9.586 1 95.62 268 VAL B CA 1
ATOM 5468 C C . VAL B 1 268 ? 1.426 -18.281 10.82 1 95.62 268 VAL B C 1
ATOM 5470 O O . VAL B 1 268 ? 1.286 -19.109 11.734 1 95.62 268 VAL B O 1
ATOM 5473 N N . ARG B 1 269 ? 0.818 -17.109 10.789 1 95.81 269 ARG B N 1
ATOM 5474 C CA . ARG B 1 269 ? 0.068 -16.609 11.938 1 95.81 269 ARG B CA 1
ATOM 5475 C C . ARG B 1 269 ? -1.428 -16.594 11.641 1 95.81 269 ARG B C 1
ATOM 5477 O O . ARG B 1 269 ? -2.246 -16.547 12.562 1 95.81 269 ARG B O 1
ATOM 5484 N N . ARG B 1 270 ? -1.767 -16.656 10.352 1 95.88 270 ARG B N 1
ATOM 5485 C CA . ARG B 1 270 ? -3.17 -16.562 9.969 1 95.88 270 ARG B CA 1
ATOM 5486 C C . ARG B 1 270 ? -3.516 -17.594 8.906 1 95.88 270 ARG B C 1
ATOM 5488 O O . ARG B 1 270 ? -3.736 -17.266 7.742 1 95.88 270 ARG B O 1
ATOM 5495 N N . PRO B 1 271 ? -3.674 -18.797 9.375 1 96.75 271 PRO B N 1
ATOM 5496 C CA . PRO B 1 271 ? -4.121 -19.812 8.422 1 96.75 271 PRO B CA 1
ATOM 5497 C C . PRO B 1 271 ? -5.59 -19.656 8.039 1 96.75 271 PRO B C 1
ATOM 5499 O O . PRO B 1 271 ? -6.414 -19.297 8.883 1 96.75 271 PRO B O 1
ATOM 5502 N N . LEU B 1 272 ? -5.93 -19.859 6.77 1 96.5 272 LEU B N 1
ATOM 5503 C CA . LEU B 1 272 ? -7.312 -19.844 6.309 1 96.5 272 LEU B CA 1
ATOM 5504 C C . LEU B 1 272 ? -7.91 -21.25 6.363 1 96.5 272 LEU B C 1
ATOM 5506 O O . LEU B 1 272 ? -9.125 -21.406 6.461 1 96.5 272 LEU B O 1
ATOM 5510 N N . ALA B 1 273 ? -7.02 -22.234 6.195 1 94.81 273 ALA B N 1
ATOM 5511 C CA . ALA B 1 273 ? -7.48 -23.625 6.227 1 94.81 273 ALA B CA 1
ATOM 5512 C C . ALA B 1 273 ? -6.398 -24.547 6.781 1 94.81 273 ALA B C 1
ATOM 5514 O O . ALA B 1 273 ? -5.215 -24.359 6.492 1 94.81 273 ALA B O 1
ATOM 5515 N N . THR B 1 274 ? -6.82 -25.484 7.605 1 92.56 274 THR B N 1
ATOM 5516 C CA . THR B 1 274 ? -5.996 -26.562 8.156 1 92.56 274 THR B CA 1
ATOM 5517 C C . THR B 1 274 ? -6.684 -27.906 7.98 1 92.56 274 THR B C 1
ATOM 5519 O O . THR B 1 274 ? -7.801 -27.984 7.465 1 92.56 274 THR B O 1
ATOM 5522 N N . GLY B 1 275 ? -6.07 -28.969 8.258 1 89.06 275 GLY B N 1
ATOM 5523 C CA . GLY B 1 275 ? -6.684 -30.281 8.133 1 89.06 275 GLY B CA 1
ATOM 5524 C C . GLY B 1 275 ? -7.039 -30.641 6.699 1 89.06 275 GLY B C 1
ATOM 5525 O O . GLY B 1 275 ? -6.297 -30.312 5.77 1 89.06 275 GLY B O 1
ATOM 5526 N N . PRO B 1 276 ? -8.195 -31.312 6.504 1 89.38 276 PRO B N 1
ATOM 5527 C CA . PRO B 1 276 ? -8.602 -31.75 5.168 1 89.38 276 PRO B CA 1
ATOM 5528 C C . PRO B 1 276 ? -8.906 -30.578 4.234 1 89.38 276 PRO B C 1
ATOM 5530 O O . PRO B 1 276 ? -8.734 -30.703 3.018 1 89.38 276 PRO B O 1
ATOM 5533 N N . ALA B 1 277 ? -9.273 -29.5 4.875 1 94 277 ALA B N 1
ATOM 5534 C CA . ALA B 1 277 ? -9.625 -28.328 4.074 1 94 277 ALA B CA 1
ATOM 5535 C C . ALA B 1 277 ? -8.398 -27.75 3.383 1 94 277 ALA B C 1
ATOM 5537 O O . ALA B 1 277 ? -8.516 -27.094 2.34 1 94 277 ALA B O 1
ATOM 5538 N N . TYR B 1 278 ? -7.262 -28.031 3.98 1 95.31 278 TYR B N 1
ATOM 5539 C CA . TYR B 1 278 ? -6.016 -27.547 3.406 1 95.31 278 TYR B CA 1
ATOM 5540 C C . TYR B 1 278 ? -5.82 -28.062 1.988 1 95.31 278 TYR B C 1
ATOM 5542 O O . TYR B 1 278 ? -5.641 -27.297 1.05 1 95.31 278 TYR B O 1
ATOM 5550 N N . ASN B 1 279 ? -5.934 -29.344 1.775 1 95.12 279 ASN B N 1
ATOM 5551 C CA . ASN B 1 279 ? -5.715 -29.953 0.471 1 95.12 279 ASN B CA 1
ATOM 5552 C C . ASN B 1 279 ? -6.859 -29.656 -0.491 1 95.12 279 ASN B C 1
ATOM 5554 O O . ASN B 1 279 ? -6.645 -29.5 -1.693 1 95.12 279 ASN B O 1
ATOM 5558 N N . GLU B 1 280 ? -8.016 -29.594 0.047 1 95.5 280 GLU B N 1
ATOM 5559 C CA . GLU B 1 280 ? -9.164 -29.266 -0.798 1 95.5 280 GLU B CA 1
ATOM 5560 C C . GLU B 1 280 ? -9.008 -27.875 -1.416 1 95.5 280 GLU B C 1
ATOM 5562 O O . GLU B 1 280 ? -9.164 -27.719 -2.629 1 95.5 280 GLU B O 1
ATOM 5567 N N . ARG B 1 281 ? -8.68 -26.938 -0.623 1 95.38 281 ARG B N 1
ATOM 5568 C CA . ARG B 1 281 ? -8.602 -25.562 -1.088 1 95.38 281 ARG B CA 1
ATOM 5569 C C . ARG B 1 281 ? -7.426 -25.359 -2.043 1 95.38 281 ARG B C 1
ATOM 5571 O O . ARG B 1 281 ? -7.559 -24.719 -3.082 1 95.38 281 ARG B O 1
ATOM 5578 N N . THR B 1 282 ? -6.32 -25.938 -1.694 1 94.44 282 THR B N 1
ATOM 5579 C CA . THR B 1 282 ? -5.141 -25.781 -2.539 1 94.44 282 THR B CA 1
ATOM 5580 C C . THR B 1 282 ? -5.387 -26.375 -3.924 1 94.44 282 THR B C 1
ATOM 5582 O O . THR B 1 282 ? -4.859 -25.875 -4.922 1 94.44 282 THR B O 1
ATOM 5585 N N . ASN B 1 283 ? -6.27 -27.359 -4.027 1 95.44 283 ASN B N 1
ATOM 5586 C CA . ASN B 1 283 ? -6.477 -28.047 -5.305 1 95.44 283 ASN B CA 1
ATOM 5587 C C . ASN B 1 283 ? -7.68 -27.469 -6.055 1 95.44 283 ASN B C 1
ATOM 5589 O O . ASN B 1 283 ? -7.656 -27.359 -7.281 1 95.44 283 ASN B O 1
ATOM 5593 N N . LEU B 1 284 ? -8.719 -27.062 -5.285 1 95.5 284 LEU B N 1
ATOM 5594 C CA . LEU B 1 284 ? -9.992 -26.891 -5.977 1 95.5 284 LEU B CA 1
ATOM 5595 C C . LEU B 1 284 ? -10.438 -25.438 -5.957 1 95.5 284 LEU B C 1
ATOM 5597 O O . LEU B 1 284 ? -11.297 -25.031 -6.75 1 95.5 284 LEU B O 1
ATOM 5601 N N . HIS B 1 285 ? -9.938 -24.609 -5.066 1 95.31 285 HIS B N 1
ATOM 5602 C CA . HIS B 1 285 ? -10.547 -23.312 -4.871 1 95.31 285 HIS B CA 1
ATOM 5603 C C . HIS B 1 285 ? -9.82 -22.234 -5.676 1 95.31 285 HIS B C 1
ATOM 5605 O O . HIS B 1 285 ? -8.594 -22.156 -5.648 1 95.31 285 HIS B O 1
ATOM 5611 N N . PRO B 1 286 ? -10.594 -21.375 -6.414 1 96.19 286 PRO B N 1
ATOM 5612 C CA . PRO B 1 286 ? -9.992 -20.156 -6.941 1 96.19 286 PRO B CA 1
ATOM 5613 C C . PRO B 1 286 ? -9.703 -19.125 -5.855 1 96.19 286 PRO B C 1
ATOM 5615 O O . PRO B 1 286 ? -10.32 -19.156 -4.785 1 96.19 286 PRO B O 1
ATOM 5618 N N . VAL B 1 287 ? -8.734 -18.266 -6.121 1 94.81 287 VAL B N 1
ATOM 5619 C CA . VAL B 1 287 ? -8.219 -17.359 -5.094 1 94.81 287 VAL B CA 1
ATOM 5620 C C . VAL B 1 287 ? -7.926 -16 -5.707 1 94.81 287 VAL B C 1
ATOM 5622 O O . VAL B 1 287 ? -7.566 -15.898 -6.879 1 94.81 287 VAL B O 1
ATOM 5625 N N . VAL B 1 288 ? -8.18 -14.945 -4.988 1 97.62 288 VAL B N 1
ATOM 5626 C CA . VAL B 1 288 ? -7.594 -13.641 -5.273 1 97.62 288 VAL B CA 1
ATOM 5627 C C . VAL B 1 288 ? -6.547 -13.305 -4.211 1 97.62 288 VAL B C 1
ATOM 5629 O O . VAL B 1 288 ? -6.824 -13.375 -3.014 1 97.62 288 VAL B O 1
ATOM 5632 N N . ASN B 1 289 ? -5.398 -13.078 -4.637 1 96.31 289 ASN B N 1
ATOM 5633 C CA . ASN B 1 289 ? -4.25 -12.766 -3.789 1 96.31 289 ASN B CA 1
ATOM 5634 C C . ASN B 1 289 ? -3.717 -11.367 -4.055 1 96.31 289 ASN B C 1
ATOM 5636 O O . ASN B 1 289 ? -3.652 -10.93 -5.207 1 96.31 289 ASN B O 1
ATOM 5640 N N . VAL B 1 290 ? -3.465 -10.617 -2.961 1 98.38 290 VAL B N 1
ATOM 5641 C CA . VAL B 1 290 ? -2.793 -9.328 -3.111 1 98.38 290 VAL B CA 1
ATOM 5642 C C . VAL B 1 290 ? -1.28 -9.539 -3.123 1 98.38 290 VAL B C 1
ATOM 5644 O O . VAL B 1 290 ? -0.706 -10.023 -2.146 1 98.38 290 VAL B O 1
ATOM 5647 N N . ASN B 1 291 ? -0.645 -9.094 -4.168 1 97 291 ASN B N 1
ATOM 5648 C CA . ASN B 1 291 ? 0.779 -9.352 -4.359 1 97 291 ASN B CA 1
ATOM 5649 C C . ASN B 1 291 ? 1.633 -8.211 -3.818 1 97 291 ASN B C 1
ATOM 5651 O O . ASN B 1 291 ? 2.766 -8.43 -3.383 1 97 291 ASN B O 1
ATOM 5655 N N . GLY B 1 292 ? 1.084 -7.035 -3.926 1 97.19 292 GLY B N 1
ATOM 5656 C CA . GLY B 1 292 ? 1.831 -5.848 -3.533 1 97.19 292 GLY B CA 1
ATOM 5657 C C . GLY B 1 292 ? 0.985 -4.59 -3.516 1 97.19 292 GLY B C 1
ATOM 5658 O O . GLY B 1 292 ? -0.069 -4.535 -4.152 1 97.19 292 GLY B O 1
ATOM 5659 N N . TRP B 1 293 ? 1.457 -3.637 -2.783 1 98 293 TRP B N 1
ATOM 5660 C CA . TRP B 1 293 ? 0.76 -2.367 -2.613 1 98 293 TRP B CA 1
ATOM 5661 C C . TRP B 1 293 ? 1.751 -1.215 -2.486 1 98 293 TRP B C 1
ATOM 5663 O O . TRP B 1 293 ? 2.797 -1.354 -1.846 1 98 293 TRP B O 1
ATOM 5673 N N . GLY B 1 294 ? 1.46 -0.109 -3.162 1 96.75 294 GLY B N 1
ATOM 5674 C CA . GLY B 1 294 ? 2.305 1.068 -3.037 1 96.75 294 GLY B CA 1
ATOM 5675 C C . GLY B 1 294 ? 1.547 2.369 -3.219 1 96.75 294 GLY B C 1
ATOM 5676 O O . GLY B 1 294 ? 0.579 2.43 -3.98 1 96.75 294 GLY B O 1
ATOM 5677 N N . GLY B 1 295 ? 1.964 3.363 -2.484 1 96.56 295 GLY B N 1
ATOM 5678 C CA . GLY B 1 295 ? 1.421 4.707 -2.605 1 96.56 295 GLY B CA 1
ATOM 5679 C C . GLY B 1 295 ? 1.733 5.586 -1.41 1 96.56 295 GLY B C 1
ATOM 5680 O O . GLY B 1 295 ? 1.791 5.105 -0.277 1 96.56 295 GLY B O 1
ATOM 5681 N N . GLY B 1 296 ? 1.954 6.914 -1.708 1 95.38 296 GLY B N 1
ATOM 5682 C CA . GLY B 1 296 ? 2.162 7.879 -0.644 1 95.38 296 GLY B CA 1
ATOM 5683 C C . GLY B 1 296 ? 3.492 7.711 0.067 1 95.38 296 GLY B C 1
ATOM 5684 O O . GLY B 1 296 ? 4.48 7.297 -0.544 1 95.38 296 GLY B O 1
ATOM 5685 N N . TYR B 1 297 ? 3.586 8.117 1.291 1 92.94 297 TYR B N 1
ATOM 5686 C CA . TYR B 1 297 ? 4.816 8.141 2.072 1 92.94 297 TYR B CA 1
ATOM 5687 C C . TYR B 1 297 ? 5.078 6.781 2.713 1 92.94 297 TYR B C 1
ATOM 5689 O O . TYR B 1 297 ? 4.266 6.289 3.498 1 92.94 297 TYR B O 1
ATOM 5697 N N . GLN B 1 298 ? 6.219 6.223 2.447 1 93.69 298 GLN B N 1
ATOM 5698 C CA . GLN B 1 298 ? 6.531 4.887 2.945 1 93.69 298 GLN B CA 1
ATOM 5699 C C . GLN B 1 298 ? 7.777 4.906 3.822 1 93.69 298 GLN B C 1
ATOM 5701 O O . GLN B 1 298 ? 8.18 3.871 4.363 1 93.69 298 GLN B O 1
ATOM 5706 N N . GLY B 1 299 ? 8.391 6.051 4.023 1 88.81 299 GLY B N 1
ATOM 5707 C CA . GLY B 1 299 ? 9.625 6.168 4.785 1 88.81 299 GLY B CA 1
ATOM 5708 C C . GLY B 1 299 ? 9.398 6.137 6.285 1 88.81 299 GLY B C 1
ATOM 5709 O O . GLY B 1 299 ? 8.281 5.91 6.746 1 88.81 299 GLY B O 1
ATOM 5710 N N . GLU B 1 300 ? 10.508 6.293 7.066 1 88.56 300 GLU B N 1
ATOM 5711 C CA . GLU B 1 300 ? 10.43 6.277 8.523 1 88.56 300 GLU B CA 1
ATOM 5712 C C . GLU B 1 300 ? 9.633 7.465 9.047 1 88.56 300 GLU B C 1
ATOM 5714 O O . GLU B 1 300 ? 9.695 8.562 8.484 1 88.56 300 GLU B O 1
ATOM 5719 N N . GLY B 1 301 ? 8.922 7.184 10.102 1 89.12 301 GLY B N 1
ATOM 5720 C CA . GLY B 1 301 ? 8.172 8.266 10.711 1 89.12 301 GLY B CA 1
ATOM 5721 C C . GLY B 1 301 ? 6.891 8.602 9.969 1 89.12 301 GLY B C 1
ATOM 5722 O O . GLY B 1 301 ? 6.246 7.711 9.406 1 89.12 301 GLY B O 1
ATOM 5723 N N . SER B 1 302 ? 6.441 9.859 10.125 1 87 302 SER B N 1
ATOM 5724 C CA . SER B 1 302 ? 5.176 10.281 9.539 1 87 302 SER B CA 1
ATOM 5725 C C . SER B 1 302 ? 5.371 11.469 8.594 1 87 302 SER B C 1
ATOM 5727 O O . SER B 1 302 ? 6.352 12.203 8.711 1 87 302 SER B O 1
ATOM 5729 N N . LYS B 1 303 ? 4.664 11.516 7.59 1 81.81 303 LYS B N 1
ATOM 5730 C CA . LYS B 1 303 ? 4.473 12.656 6.691 1 81.81 303 LYS B CA 1
ATOM 5731 C C . LYS B 1 303 ? 2.986 12.93 6.465 1 81.81 303 LYS B C 1
ATOM 5733 O O . LYS B 1 303 ? 2.26 12.07 5.965 1 81.81 303 LYS B O 1
ATOM 5738 N N . THR B 1 304 ? 2.49 14.07 6.855 1 87.56 304 THR B N 1
ATOM 5739 C CA . THR B 1 304 ? 1.072 14.398 6.758 1 87.56 304 THR B CA 1
ATOM 5740 C C . THR B 1 304 ? 0.708 14.805 5.328 1 87.56 304 THR B C 1
ATOM 5742 O O . THR B 1 304 ? 0.46 15.977 5.055 1 87.56 304 THR B O 1
ATOM 5745 N N . VAL B 1 305 ? 0.568 13.797 4.52 1 89.25 305 VAL B N 1
ATOM 5746 C CA . VAL B 1 305 ? 0.305 13.977 3.094 1 89.25 305 VAL B CA 1
ATOM 5747 C C . VAL B 1 305 ? -0.987 13.258 2.715 1 89.25 305 VAL B C 1
ATOM 5749 O O . VAL B 1 305 ? -1.378 12.281 3.365 1 89.25 305 VAL B O 1
ATOM 5752 N N . LEU B 1 306 ? -1.711 13.805 1.796 1 94.88 306 LEU B N 1
ATOM 5753 C CA . LEU B 1 306 ? -2.738 13.117 1.023 1 94.88 306 LEU B CA 1
ATOM 5754 C C . LEU B 1 306 ? -2.203 12.695 -0.343 1 94.88 306 LEU B C 1
ATOM 5756 O O . LEU B 1 306 ? -1.965 13.547 -1.205 1 94.88 306 LEU B O 1
ATOM 5760 N N . PRO B 1 307 ? -1.995 11.391 -0.494 1 95.88 307 PRO B N 1
ATOM 5761 C CA . PRO B 1 307 ? -1.419 10.961 -1.772 1 95.88 307 PRO B CA 1
ATOM 5762 C C . PRO B 1 307 ? -2.312 11.297 -2.963 1 95.88 307 PRO B C 1
ATOM 5764 O O . PRO B 1 307 ? -3.541 11.258 -2.852 1 95.88 307 PRO B O 1
ATOM 5767 N N . GLY B 1 308 ? -1.655 11.633 -4.121 1 96.44 308 GLY B N 1
ATOM 5768 C CA . GLY B 1 308 ? -2.41 11.883 -5.34 1 96.44 308 GLY B CA 1
ATOM 5769 C C . GLY B 1 308 ? -2.818 10.609 -6.062 1 96.44 308 GLY B C 1
ATOM 5770 O O . GLY B 1 308 ? -3.795 10.602 -6.812 1 96.44 308 GLY B O 1
ATOM 5771 N N . ALA B 1 309 ? -2.033 9.555 -5.848 1 97.62 309 ALA B N 1
ATOM 5772 C CA . ALA B 1 309 ? -2.289 8.297 -6.547 1 97.62 309 ALA B CA 1
ATOM 5773 C C . ALA B 1 309 ? -1.738 7.109 -5.762 1 97.62 309 ALA B C 1
ATOM 5775 O O . ALA B 1 309 ? -0.979 7.289 -4.809 1 97.62 309 ALA B O 1
ATOM 5776 N N . GLY B 1 310 ? -2.127 5.902 -6.086 1 97.81 310 GLY B N 1
ATOM 5777 C CA . GLY B 1 310 ? -1.634 4.637 -5.57 1 97.81 310 GLY B CA 1
ATOM 5778 C C . GLY B 1 310 ? -1.991 3.453 -6.449 1 97.81 310 GLY B C 1
ATOM 5779 O O . GLY B 1 310 ? -2.699 3.607 -7.449 1 97.81 310 GLY B O 1
ATOM 5780 N N . PHE B 1 311 ? -1.422 2.293 -6.031 1 98.56 311 PHE B N 1
ATOM 5781 C CA . PHE B 1 311 ? -1.708 1.096 -6.816 1 98.56 311 PHE B CA 1
ATOM 5782 C C . PHE B 1 311 ? -1.691 -0.145 -5.93 1 98.56 311 PHE B C 1
ATOM 5784 O O . PHE B 1 311 ? -1.141 -0.121 -4.828 1 98.56 311 PHE B O 1
ATOM 5791 N N . VAL B 1 312 ? -2.34 -1.192 -6.391 1 98.62 312 VAL B N 1
ATOM 5792 C CA . VAL B 1 312 ? -2.307 -2.516 -5.773 1 98.62 312 VAL B CA 1
ATOM 5793 C C . VAL B 1 312 ? -2.207 -3.586 -6.859 1 98.62 312 VAL B C 1
ATOM 5795 O O . VAL B 1 312 ? -2.836 -3.471 -7.914 1 98.62 312 VAL B O 1
ATOM 5798 N N . LYS B 1 313 ? -1.364 -4.496 -6.645 1 97.75 313 LYS B N 1
ATOM 5799 C CA . LYS B 1 313 ? -1.18 -5.621 -7.559 1 97.75 313 LYS B CA 1
ATOM 5800 C C . LYS B 1 313 ? -1.847 -6.883 -7.016 1 97.75 313 LYS B C 1
ATOM 5802 O O . LYS B 1 313 ? -1.711 -7.207 -5.836 1 97.75 313 LYS B O 1
ATOM 5807 N N . LEU B 1 314 ? -2.578 -7.59 -7.895 1 97.62 314 LEU B N 1
ATOM 5808 C CA . LEU B 1 314 ? -3.355 -8.781 -7.555 1 97.62 314 LEU B CA 1
ATOM 5809 C C . LEU B 1 314 ? -3.057 -9.922 -8.523 1 97.62 314 LEU B C 1
ATOM 5811 O O . LEU B 1 314 ? -2.686 -9.68 -9.672 1 97.62 314 LEU B O 1
ATOM 5815 N N . ASP B 1 315 ? -3.244 -11.094 -8.039 1 95.75 315 ASP B N 1
ATOM 5816 C CA . ASP B 1 315 ? -3.396 -12.211 -8.977 1 95.75 315 ASP B CA 1
ATOM 5817 C C . ASP B 1 315 ? -4.605 -13.062 -8.609 1 95.75 315 ASP B C 1
ATOM 5819 O O . ASP B 1 315 ? -4.953 -13.195 -7.434 1 95.75 315 ASP B O 1
ATOM 5823 N N . PHE B 1 316 ? -5.293 -13.539 -9.609 1 96.56 316 PHE B N 1
ATOM 5824 C CA . PHE B 1 316 ? -6.355 -14.539 -9.492 1 96.56 316 PHE B CA 1
ATOM 5825 C C . PHE B 1 316 ? -5.852 -15.914 -9.898 1 96.56 316 PHE B C 1
ATOM 5827 O O . PHE B 1 316 ? -5.316 -16.094 -10.992 1 96.56 316 PHE B O 1
ATOM 5834 N N . ARG B 1 317 ? -5.93 -16.844 -9.008 1 95.44 317 ARG B N 1
ATOM 5835 C CA . ARG B 1 317 ? -5.746 -18.234 -9.359 1 95.44 317 ARG B CA 1
ATOM 5836 C C . ARG B 1 317 ? -7.074 -18.891 -9.75 1 95.44 317 ARG B C 1
ATOM 5838 O O . ARG B 1 317 ? -7.98 -19 -8.93 1 95.44 317 ARG B O 1
ATOM 5845 N N . LEU B 1 318 ? -7.133 -19.312 -10.984 1 95.81 318 LEU B N 1
ATOM 5846 C CA . LEU B 1 318 ? -8.414 -19.75 -11.539 1 95.81 318 LEU B CA 1
ATOM 5847 C C . LEU B 1 318 ? -8.469 -21.266 -11.648 1 95.81 318 LEU B C 1
ATOM 5849 O O . LEU B 1 318 ? -7.426 -21.938 -11.703 1 95.81 318 LEU B O 1
ATOM 5853 N N . VAL B 1 319 ? -9.672 -21.781 -11.727 1 95.69 319 VAL B N 1
ATOM 5854 C CA . VAL B 1 319 ? -9.898 -23.219 -11.797 1 95.69 319 VAL B CA 1
ATOM 5855 C C . VAL B 1 319 ? -10.688 -23.562 -13.055 1 95.69 319 VAL B C 1
ATOM 5857 O O . VAL B 1 319 ? -11.156 -22.672 -13.758 1 95.69 319 VAL B O 1
ATOM 5860 N N . PRO B 1 320 ? -10.805 -24.812 -13.406 1 94.25 320 PRO B N 1
ATOM 5861 C CA . PRO B 1 320 ? -11.305 -25.219 -14.719 1 94.25 320 PRO B CA 1
ATOM 5862 C C . PRO B 1 320 ? -12.648 -24.594 -15.07 1 94.25 320 PRO B C 1
ATOM 5864 O O . PRO B 1 320 ? -13.547 -24.547 -14.227 1 94.25 320 PRO B O 1
ATOM 5867 N N . ASP B 1 321 ? -12.734 -24.078 -16.266 1 94.56 321 ASP B N 1
ATOM 5868 C CA . ASP B 1 321 ? -13.867 -23.5 -16.984 1 94.56 321 ASP B CA 1
ATOM 5869 C C . ASP B 1 321 ? -14.039 -22.031 -16.656 1 94.56 321 ASP B C 1
ATOM 5871 O O . ASP B 1 321 ? -14.922 -21.359 -17.203 1 94.56 321 ASP B O 1
ATOM 5875 N N . GLN B 1 322 ? -13.219 -21.531 -15.727 1 95.12 322 GLN B N 1
ATOM 5876 C CA . GLN B 1 322 ? -13.133 -20.078 -15.609 1 95.12 322 GLN B CA 1
ATOM 5877 C C . GLN B 1 322 ? -12.289 -19.484 -16.734 1 95.12 322 GLN B C 1
ATOM 5879 O O . GLN B 1 322 ? -11.266 -20.047 -17.109 1 95.12 322 GLN B O 1
ATOM 5884 N N . ASP B 1 323 ? -12.766 -18.406 -17.234 1 94.44 323 ASP B N 1
ATOM 5885 C CA . ASP B 1 323 ? -12.078 -17.656 -18.281 1 94.44 323 ASP B CA 1
ATOM 5886 C C . ASP B 1 323 ? -11.562 -16.328 -17.734 1 94.44 323 ASP B C 1
ATOM 5888 O O . ASP B 1 323 ? -12.344 -15.5 -17.25 1 94.44 323 ASP B O 1
ATOM 5892 N N . PRO B 1 324 ? -10.258 -16.062 -17.891 1 94.88 324 PRO B N 1
ATOM 5893 C CA . PRO B 1 324 ? -9.711 -14.797 -17.391 1 94.88 324 PRO B CA 1
ATOM 5894 C C . PRO B 1 324 ? -10.453 -13.57 -17.922 1 94.88 324 PRO B C 1
ATOM 5896 O O . PRO B 1 324 ? -10.688 -12.609 -17.188 1 94.88 324 PRO B O 1
ATOM 5899 N N . ALA B 1 325 ? -10.812 -13.594 -19.188 1 95.19 325 ALA B N 1
ATOM 5900 C CA . ALA B 1 325 ? -11.516 -12.453 -19.766 1 95.19 325 ALA B CA 1
ATOM 5901 C C . ALA B 1 325 ? -12.859 -12.227 -19.094 1 95.19 325 ALA B C 1
ATOM 5903 O O . ALA B 1 325 ? -13.258 -11.086 -18.844 1 95.19 325 ALA B O 1
ATOM 5904 N N . ARG B 1 326 ? -13.562 -13.297 -18.844 1 96.5 326 ARG B N 1
ATOM 5905 C CA . ARG B 1 326 ? -14.844 -13.195 -18.156 1 96.5 326 ARG B CA 1
ATOM 5906 C C . ARG B 1 326 ? -14.648 -12.688 -16.719 1 96.5 326 ARG B C 1
ATOM 5908 O O . ARG B 1 326 ? -15.391 -11.82 -16.266 1 96.5 326 ARG B O 1
ATOM 5915 N N . VAL B 1 327 ? -13.68 -13.242 -16 1 97.75 327 VAL B N 1
ATOM 5916 C CA . VAL B 1 327 ? -13.391 -12.828 -14.641 1 97.75 327 VAL B CA 1
ATOM 5917 C C . VAL B 1 327 ? -13.039 -11.344 -14.602 1 97.75 327 VAL B C 1
ATOM 5919 O O . VAL B 1 327 ? -13.484 -10.617 -13.711 1 97.75 327 VAL B O 1
ATOM 5922 N N . LEU B 1 328 ? -12.289 -10.867 -15.594 1 97.94 328 LEU B N 1
ATOM 5923 C CA . LEU B 1 328 ? -11.93 -9.461 -15.703 1 97.94 328 LEU B CA 1
ATOM 5924 C C . LEU B 1 328 ? -13.172 -8.594 -15.859 1 97.94 328 LEU B C 1
ATOM 5926 O O . LEU B 1 328 ? -13.297 -7.547 -15.219 1 97.94 328 LEU B O 1
ATOM 5930 N N . SER B 1 329 ? -14.07 -9.023 -16.703 1 98.31 329 SER B N 1
ATOM 5931 C CA . SER B 1 329 ? -15.328 -8.305 -16.906 1 98.31 329 SER B CA 1
ATOM 5932 C C . SER B 1 329 ? -16.141 -8.234 -15.609 1 98.31 329 SER B C 1
ATOM 5934 O O . SER B 1 329 ? -16.672 -7.18 -15.266 1 98.31 329 SER B O 1
ATOM 5936 N N . LEU B 1 330 ? -16.25 -9.352 -14.906 1 98.62 330 LEU B N 1
ATOM 5937 C CA . LEU B 1 330 ? -16.969 -9.391 -13.641 1 98.62 330 LEU B CA 1
ATOM 5938 C C . LEU B 1 330 ? -16.328 -8.453 -12.625 1 98.62 330 LEU B C 1
ATOM 5940 O O . LEU B 1 330 ? -17.047 -7.793 -11.859 1 98.62 330 LEU B O 1
ATOM 5944 N N . LEU B 1 331 ? -14.977 -8.391 -12.617 1 98.56 331 LEU B N 1
ATOM 5945 C CA . LEU B 1 331 ? -14.266 -7.496 -11.711 1 98.56 331 LEU B CA 1
ATOM 5946 C C . LEU B 1 331 ? -14.617 -6.039 -11.992 1 98.56 331 LEU B C 1
ATOM 5948 O O . LEU B 1 331 ? -14.922 -5.277 -11.07 1 98.56 331 LEU B O 1
ATOM 5952 N N . ARG B 1 332 ? -14.594 -5.652 -13.258 1 98.5 332 ARG B N 1
ATOM 5953 C CA . ARG B 1 332 ? -14.914 -4.281 -13.648 1 98.5 332 ARG B CA 1
ATOM 5954 C C . ARG B 1 332 ? -16.344 -3.922 -13.258 1 98.5 332 ARG B C 1
ATOM 5956 O O . ARG B 1 332 ? -16.609 -2.822 -12.758 1 98.5 332 ARG B O 1
ATOM 5963 N N . GLU B 1 333 ? -17.266 -4.84 -13.469 1 98.62 333 GLU B N 1
ATOM 5964 C CA . GLU B 1 333 ? -18.656 -4.633 -13.062 1 98.62 333 GLU B CA 1
ATOM 5965 C C . GLU B 1 333 ? -18.766 -4.473 -11.555 1 98.62 333 GLU B C 1
ATOM 5967 O O . GLU B 1 333 ? -19.516 -3.625 -11.07 1 98.62 333 GLU B O 1
ATOM 5972 N N . HIS B 1 334 ? -18.062 -5.297 -10.859 1 98.69 334 HIS B N 1
ATOM 5973 C CA . HIS B 1 334 ? -18.062 -5.25 -9.398 1 98.69 334 HIS B CA 1
ATOM 5974 C C . HIS B 1 334 ? -17.547 -3.904 -8.891 1 98.69 334 HIS B C 1
ATOM 5976 O O . HIS B 1 334 ? -18.172 -3.291 -8.023 1 98.69 334 HIS B O 1
ATOM 5982 N N . LEU B 1 335 ? -16.422 -3.408 -9.461 1 98.44 335 LEU B N 1
ATOM 5983 C CA . LEU B 1 335 ? -15.867 -2.117 -9.078 1 98.44 335 LEU B CA 1
ATOM 5984 C C . LEU B 1 335 ? -16.844 -0.988 -9.383 1 98.44 335 LEU B C 1
ATOM 5986 O O . LEU B 1 335 ? -17.016 -0.073 -8.57 1 98.44 335 LEU B O 1
ATOM 5990 N N . THR B 1 336 ? -17.484 -1.063 -10.492 1 98.12 336 THR B N 1
ATOM 5991 C CA . THR B 1 336 ? -18.484 -0.067 -10.867 1 98.12 336 THR B CA 1
ATOM 5992 C C . THR B 1 336 ? -19.641 -0.049 -9.867 1 98.12 336 THR B C 1
ATOM 5994 O O . THR B 1 336 ? -20.078 1.02 -9.438 1 98.12 336 THR B O 1
ATOM 5997 N N . ALA B 1 337 ? -20.109 -1.235 -9.5 1 97.94 337 ALA B N 1
ATOM 5998 C CA . ALA B 1 337 ? -21.219 -1.351 -8.547 1 97.94 337 ALA B CA 1
ATOM 5999 C C . ALA B 1 337 ? -20.844 -0.751 -7.195 1 97.94 337 ALA B C 1
ATOM 6001 O O . ALA B 1 337 ? -21.703 -0.294 -6.449 1 97.94 337 ALA B O 1
ATOM 6002 N N . GLN B 1 338 ? -19.562 -0.741 -6.918 1 96 338 GLN B N 1
ATOM 6003 C CA . GLN B 1 338 ? -19.062 -0.197 -5.66 1 96 338 GLN B CA 1
ATOM 6004 C C . GLN B 1 338 ? -18.797 1.303 -5.773 1 96 338 GLN B C 1
ATOM 6006 O O . GLN B 1 338 ? -18.281 1.921 -4.84 1 96 338 GLN B O 1
ATOM 6011 N N . GLY B 1 339 ? -19.109 1.922 -6.93 1 96.19 339 GLY B N 1
ATOM 6012 C CA . GLY B 1 339 ? -18.828 3.332 -7.152 1 96.19 339 GLY B CA 1
ATOM 6013 C C . GLY B 1 339 ? -17.359 3.617 -7.414 1 96.19 339 GLY B C 1
ATOM 6014 O O . GLY B 1 339 ? -16.875 4.707 -7.113 1 96.19 339 GLY B O 1
ATOM 6015 N N . LEU B 1 340 ? -16.562 2.645 -7.887 1 97.88 340 LEU B N 1
ATOM 6016 C CA . LEU B 1 340 ? -15.125 2.748 -8.102 1 97.88 340 LEU B CA 1
ATOM 6017 C C . LEU B 1 340 ? -14.773 2.514 -9.57 1 97.88 340 LEU B C 1
ATOM 6019 O O . LEU B 1 340 ? -13.773 1.868 -9.875 1 97.88 340 LEU B O 1
ATOM 6023 N N . SER B 1 341 ? -15.617 2.969 -10.469 1 96.44 341 SER B N 1
ATOM 6024 C CA . SER B 1 341 ? -15.422 2.756 -11.898 1 96.44 341 SER B CA 1
ATOM 6025 C C . SER B 1 341 ? -14.195 3.512 -12.406 1 96.44 341 SER B C 1
ATOM 6027 O O . SER B 1 341 ? -13.695 3.229 -13.5 1 96.44 341 SER B O 1
ATOM 6029 N N . ASP B 1 342 ? -13.719 4.477 -11.672 1 95.88 342 ASP B N 1
ATOM 6030 C CA . ASP B 1 342 ? -12.586 5.281 -12.109 1 95.88 342 ASP B CA 1
ATOM 6031 C C . ASP B 1 342 ? -11.258 4.617 -11.742 1 95.88 342 ASP B C 1
ATOM 6033 O O . ASP B 1 342 ? -10.188 5.109 -12.109 1 95.88 342 ASP B O 1
ATOM 6037 N N . ILE B 1 343 ? -11.297 3.543 -11.016 1 97.94 343 ILE B N 1
ATOM 6038 C CA . ILE B 1 343 ? -10.086 2.75 -10.805 1 97.94 343 ILE B CA 1
ATOM 6039 C C . ILE B 1 343 ? -9.664 2.094 -12.117 1 97.94 343 ILE B C 1
ATOM 6041 O O . ILE B 1 343 ? -10.461 1.397 -12.758 1 97.94 343 ILE B O 1
ATOM 6045 N N . GLU B 1 344 ? -8.438 2.393 -12.516 1 98.25 344 GLU B N 1
ATOM 6046 C CA . GLU B 1 344 ? -7.891 1.782 -13.727 1 98.25 344 GLU B CA 1
ATOM 6047 C C . GLU B 1 344 ? -7.453 0.342 -13.469 1 98.25 344 GLU B C 1
ATOM 6049 O O . GLU B 1 344 ? -6.699 0.074 -12.531 1 98.25 344 GLU B O 1
ATOM 6054 N N . VAL B 1 345 ? -7.953 -0.586 -14.297 1 98.25 345 VAL B N 1
ATOM 6055 C CA . VAL B 1 345 ? -7.547 -1.986 -14.227 1 98.25 345 VAL B CA 1
ATOM 6056 C C . VAL B 1 345 ? -6.539 -2.289 -15.336 1 98.25 345 VAL B C 1
ATOM 6058 O O . VAL B 1 345 ? -6.887 -2.273 -16.516 1 98.25 345 VAL B O 1
ATOM 6061 N N . VAL B 1 346 ? -5.316 -2.572 -14.938 1 97.5 346 VAL B N 1
ATOM 6062 C CA . VAL B 1 346 ? -4.238 -2.828 -15.883 1 97.5 346 VAL B CA 1
ATOM 6063 C C . VAL B 1 346 ? -3.906 -4.32 -15.898 1 97.5 346 VAL B C 1
ATOM 6065 O O . VAL B 1 346 ? -3.592 -4.902 -14.859 1 97.5 346 VAL B O 1
ATOM 6068 N N . GLU B 1 347 ? -3.971 -4.957 -17.047 1 95.56 347 GLU B N 1
ATOM 6069 C CA . GLU B 1 347 ? -3.516 -6.336 -17.203 1 95.56 347 GLU B CA 1
ATOM 6070 C C . GLU B 1 347 ? -1.996 -6.402 -17.328 1 95.56 347 GLU B C 1
ATOM 6072 O O . GLU B 1 347 ? -1.401 -5.695 -18.141 1 95.56 347 GLU B O 1
ATOM 6077 N N . LEU B 1 348 ? -1.297 -7.121 -16.562 1 89.38 348 LEU B N 1
ATOM 6078 C CA . LEU B 1 348 ? 0.161 -7.098 -16.5 1 89.38 348 LEU B CA 1
ATOM 6079 C C . LEU B 1 348 ? 0.762 -8.133 -17.438 1 89.38 348 LEU B C 1
ATOM 6081 O O . LEU B 1 348 ? 1.716 -7.844 -18.172 1 89.38 348 LEU B O 1
ATOM 6085 N N . GLU B 1 349 ? 0.523 -9.469 -17.375 1 79.75 349 GLU B N 1
ATOM 6086 C CA . GLU B 1 349 ? 1.022 -10.523 -18.25 1 79.75 349 GLU B CA 1
ATOM 6087 C C . GLU B 1 349 ? -0.125 -11.289 -18.906 1 79.75 349 GLU B C 1
ATOM 6089 O O . GLU B 1 349 ? -1.285 -11.125 -18.531 1 79.75 349 GLU B O 1
ATOM 6094 N N . ALA B 1 350 ? 0.371 -12.008 -19.906 1 75.88 350 ALA B N 1
ATOM 6095 C CA . ALA B 1 350 ? -0.639 -12.859 -20.531 1 75.88 350 ALA B CA 1
ATOM 6096 C C . ALA B 1 350 ? -1.228 -13.844 -19.531 1 75.88 350 ALA B C 1
ATOM 6098 O O . ALA B 1 350 ? -0.5 -14.438 -18.734 1 75.88 350 ALA B O 1
ATOM 6099 N N . HIS B 1 351 ? -2.41 -14 -19.578 1 85.06 351 HIS B N 1
ATOM 6100 C CA . HIS B 1 351 ? -3.158 -14.836 -18.656 1 85.06 351 HIS B CA 1
ATOM 6101 C C . HIS B 1 351 ? -3.141 -16.297 -19.094 1 85.06 351 HIS B C 1
ATOM 6103 O O . HIS B 1 351 ? -3.045 -16.594 -20.281 1 85.06 351 HIS B O 1
ATOM 6109 N N . GLN B 1 352 ? -3.07 -17.141 -18.172 1 88.5 352 GLN B N 1
ATOM 6110 C CA . GLN B 1 352 ? -3.146 -18.578 -18.438 1 88.5 352 GLN B CA 1
ATOM 6111 C C . GLN B 1 352 ? -4.496 -19.141 -18 1 88.5 352 GLN B C 1
ATOM 6113 O O . GLN B 1 352 ? -4.977 -18.844 -16.906 1 88.5 352 GLN B O 1
ATOM 6118 N N . LYS B 1 353 ? -5.047 -19.938 -18.891 1 92.12 353 LYS B N 1
ATOM 6119 C CA . LYS B 1 353 ? -6.289 -20.641 -18.562 1 92.12 353 LYS B CA 1
ATOM 6120 C C . LYS B 1 353 ? -6.008 -21.906 -17.75 1 92.12 353 LYS B C 1
ATOM 6122 O O . LYS B 1 353 ? -4.969 -22.547 -17.938 1 92.12 353 LYS B O 1
ATOM 6127 N N . PRO B 1 354 ? -6.961 -22.297 -16.891 1 94.38 354 PRO B N 1
ATOM 6128 C CA . PRO B 1 354 ? -6.789 -23.5 -16.094 1 94.38 354 PRO B CA 1
ATOM 6129 C C . PRO B 1 354 ? -7.016 -24.781 -16.906 1 94.38 354 PRO B C 1
ATOM 6131 O O . PRO B 1 354 ? -7.699 -24.75 -17.938 1 94.38 354 PRO B O 1
ATOM 6134 N N . ALA B 1 355 ? -6.43 -25.859 -16.469 1 94.38 355 ALA B N 1
ATOM 6135 C CA . ALA B 1 355 ? -6.586 -27.188 -17.062 1 94.38 355 ALA B CA 1
ATOM 6136 C C . ALA B 1 355 ? -6.59 -28.281 -16 1 94.38 355 ALA B C 1
ATOM 6138 O O . ALA B 1 355 ? -5.867 -28.172 -15 1 94.38 355 ALA B O 1
ATOM 6139 N N . ARG B 1 356 ? -7.457 -29.297 -16.266 1 95.06 356 ARG B N 1
ATOM 6140 C CA . ARG B 1 356 ? -7.496 -30.422 -15.336 1 95.06 356 ARG B CA 1
ATOM 6141 C C . ARG B 1 356 ? -8.07 -31.672 -16 1 95.06 356 ARG B C 1
ATOM 6143 O O . ARG B 1 356 ? -9.109 -31.609 -16.672 1 95.06 356 ARG B O 1
ATOM 6150 N N . ALA B 1 357 ? -7.41 -32.75 -15.867 1 95.88 357 ALA B N 1
ATOM 6151 C CA . ALA B 1 357 ? -7.969 -34.062 -16.219 1 95.88 357 ALA B CA 1
ATOM 6152 C C . ALA B 1 357 ? -8.734 -34.656 -15.039 1 95.88 357 ALA B C 1
ATOM 6154 O O . ALA B 1 357 ? -8.398 -34.406 -13.875 1 95.88 357 ALA B O 1
ATOM 6155 N N . ASP B 1 358 ? -9.719 -35.406 -15.352 1 96.25 358 ASP B N 1
ATOM 6156 C CA . ASP B 1 358 ? -10.477 -36.125 -14.312 1 96.25 358 ASP B CA 1
ATOM 6157 C C . ASP B 1 358 ? -9.664 -37.281 -13.719 1 96.25 358 ASP B C 1
ATOM 6159 O O . ASP B 1 358 ? -9.086 -38.062 -14.453 1 96.25 358 ASP B O 1
ATOM 6163 N N . ALA B 1 359 ? -9.672 -37.375 -12.398 1 97.44 359 ALA B N 1
ATOM 6164 C CA . ALA B 1 359 ? -8.875 -38.406 -11.727 1 97.44 359 ALA B CA 1
ATOM 6165 C C . ALA B 1 359 ? -9.391 -39.781 -12.07 1 97.44 359 ALA B C 1
ATOM 6167 O O . ALA B 1 359 ? -8.656 -40.781 -11.938 1 97.44 359 ALA B O 1
ATOM 6168 N N . GLY B 1 360 ? -10.555 -39.875 -12.484 1 96.62 360 GLY B N 1
ATOM 6169 C CA . GLY B 1 360 ? -11.141 -41.156 -12.828 1 96.62 360 GLY B CA 1
ATOM 6170 C C . GLY B 1 360 ? -10.922 -41.562 -14.273 1 96.62 360 GLY B C 1
ATOM 6171 O O . GLY B 1 360 ? -11.242 -42.656 -14.68 1 96.62 360 GLY B O 1
ATOM 6172 N N . HIS B 1 361 ? -10.43 -40.656 -15.086 1 96.38 361 HIS B N 1
ATOM 6173 C CA . HIS B 1 361 ? -10.211 -40.938 -16.5 1 96.38 361 HIS B CA 1
ATOM 6174 C C . HIS B 1 361 ? -9.312 -42.156 -16.672 1 96.38 361 HIS B C 1
ATOM 6176 O O . HIS B 1 361 ? -8.328 -42.312 -15.953 1 96.38 361 HIS B O 1
ATOM 6182 N N . PRO B 1 362 ? -9.547 -42.969 -17.641 1 96.19 362 PRO B N 1
ATOM 6183 C CA . PRO B 1 362 ? -8.766 -44.219 -17.828 1 96.19 362 PRO B CA 1
ATOM 6184 C C . PRO B 1 362 ? -7.277 -43.938 -18.031 1 96.19 362 PRO B C 1
ATOM 6186 O O . PRO B 1 362 ? -6.434 -44.688 -17.531 1 96.19 362 PRO B O 1
ATOM 6189 N N . PHE B 1 363 ? -6.938 -42.938 -18.75 1 96.88 363 PHE B N 1
ATOM 6190 C CA . PHE B 1 363 ? -5.531 -42.594 -18.953 1 96.88 363 PHE B CA 1
ATOM 6191 C C . PHE B 1 363 ? -4.863 -42.25 -17.625 1 96.88 363 PHE B C 1
ATOM 6193 O O . PHE B 1 363 ? -3.73 -42.656 -17.375 1 96.88 363 PHE B O 1
ATOM 6200 N N . VAL B 1 364 ? -5.566 -41.469 -16.797 1 97.62 364 VAL B N 1
ATOM 6201 C CA . VAL B 1 364 ? -5.043 -41.062 -15.492 1 97.62 364 VAL B CA 1
ATOM 6202 C C . VAL B 1 364 ? -4.82 -42.312 -14.641 1 97.62 364 VAL B C 1
ATOM 6204 O O . VAL B 1 364 ? -3.77 -42.469 -14.016 1 97.62 364 VAL B O 1
ATOM 6207 N N . GLN B 1 365 ? -5.734 -43.188 -14.742 1 97.25 365 GLN B N 1
ATOM 6208 C CA . GLN B 1 365 ? -5.625 -44.438 -13.969 1 97.25 365 GLN B CA 1
ATOM 6209 C C . GLN B 1 365 ? -4.449 -45.281 -14.453 1 97.25 365 GLN B C 1
ATOM 6211 O O . GLN B 1 365 ? -3.789 -45.938 -13.656 1 97.25 365 GLN B O 1
ATOM 6216 N N . ALA B 1 366 ? -4.215 -45.281 -15.711 1 97.5 366 ALA B N 1
ATOM 6217 C CA . ALA B 1 366 ? -3.049 -45.969 -16.25 1 97.5 366 ALA B CA 1
ATOM 6218 C C . ALA B 1 366 ? -1.755 -45.344 -15.727 1 97.5 366 ALA B C 1
ATOM 6220 O O . ALA B 1 366 ? -0.815 -46.062 -15.383 1 97.5 366 ALA B O 1
ATOM 6221 N N . CYS B 1 367 ? -1.723 -44.062 -15.672 1 98 367 CYS B N 1
ATOM 6222 C CA . CYS B 1 367 ? -0.553 -43.375 -15.133 1 98 367 CYS B CA 1
ATOM 6223 C C . CYS B 1 367 ? -0.344 -43.719 -13.664 1 98 367 CYS B C 1
ATOM 6225 O O . CYS B 1 367 ? 0.783 -43.969 -13.234 1 98 367 CYS B O 1
ATOM 6227 N N . VAL B 1 368 ? -1.417 -43.719 -12.914 1 97.94 368 VAL B N 1
ATOM 6228 C CA . VAL B 1 368 ? -1.357 -44.031 -11.492 1 97.94 368 VAL B CA 1
ATOM 6229 C C . VAL B 1 368 ? -0.831 -45.469 -11.297 1 97.94 368 VAL B C 1
ATOM 6231 O O . VAL B 1 368 ? 0.061 -45.688 -10.477 1 97.94 368 VAL B O 1
ATOM 6234 N N . ALA B 1 369 ? -1.312 -46.375 -12.039 1 97.75 369 ALA B N 1
ATOM 6235 C CA . ALA B 1 369 ? -0.884 -47.781 -11.945 1 97.75 369 ALA B CA 1
ATOM 6236 C C . ALA B 1 369 ? 0.585 -47.938 -12.328 1 97.75 369 ALA B C 1
ATOM 6238 O O . ALA B 1 369 ? 1.333 -48.656 -11.672 1 97.75 369 ALA B O 1
ATOM 6239 N N . ALA B 1 370 ? 0.956 -47.281 -13.391 1 98.12 370 ALA B N 1
ATOM 6240 C CA . ALA B 1 370 ? 2.35 -47.312 -13.828 1 98.12 370 ALA B CA 1
ATOM 6241 C C . ALA B 1 370 ? 3.277 -46.75 -12.758 1 98.12 370 ALA B C 1
ATOM 6243 O O . ALA B 1 370 ? 4.344 -47.312 -12.492 1 98.12 370 ALA B O 1
ATOM 6244 N N . ALA B 1 371 ? 2.865 -45.656 -12.156 1 98.19 371 ALA B N 1
ATOM 6245 C CA . ALA B 1 371 ? 3.664 -45.031 -11.109 1 98.19 371 ALA B CA 1
ATOM 6246 C C . ALA B 1 371 ? 3.801 -45.969 -9.898 1 98.19 371 ALA B C 1
ATOM 6248 O O . ALA B 1 371 ? 4.891 -46.094 -9.344 1 98.19 371 ALA B O 1
ATOM 6249 N N . ARG B 1 372 ? 2.734 -46.562 -9.539 1 97.5 372 ARG B N 1
ATOM 6250 C CA . ARG B 1 372 ? 2.762 -47.5 -8.43 1 97.5 372 ARG B CA 1
ATOM 6251 C C . ARG B 1 372 ? 3.73 -48.656 -8.719 1 97.5 372 ARG B C 1
ATOM 6253 O O . ARG B 1 372 ? 4.52 -49.031 -7.855 1 97.5 372 ARG B O 1
ATOM 6260 N N . ALA B 1 373 ? 3.688 -49.156 -9.836 1 97.31 373 ALA B N 1
ATOM 6261 C CA . ALA B 1 373 ? 4.539 -50.281 -10.219 1 97.31 373 ALA B CA 1
ATOM 6262 C C . ALA B 1 373 ? 6.008 -49.875 -10.242 1 97.31 373 ALA B C 1
ATOM 6264 O O . ALA B 1 373 ? 6.871 -50.594 -9.75 1 97.31 373 ALA B O 1
ATOM 6265 N N . ALA B 1 374 ? 6.262 -48.75 -10.773 1 96.88 374 ALA B N 1
ATOM 6266 C CA . ALA B 1 374 ? 7.633 -48.281 -10.977 1 96.88 374 ALA B CA 1
ATOM 6267 C C . ALA B 1 374 ? 8.289 -47.938 -9.648 1 96.88 374 ALA B C 1
ATOM 6269 O O . ALA B 1 374 ? 9.5 -48.062 -9.484 1 96.88 374 ALA B O 1
ATOM 6270 N N . HIS B 1 375 ? 7.492 -47.469 -8.719 1 96.44 375 HIS B N 1
ATOM 6271 C CA . HIS B 1 375 ? 8.062 -46.906 -7.492 1 96.44 375 HIS B CA 1
ATOM 6272 C C . HIS B 1 375 ? 7.816 -47.844 -6.305 1 96.44 375 HIS B C 1
ATOM 6274 O O . HIS B 1 375 ? 8.461 -47.719 -5.262 1 96.44 375 HIS B O 1
ATOM 6280 N N . GLY B 1 376 ? 6.895 -48.75 -6.426 1 95.31 376 GLY B N 1
ATOM 6281 C CA . GLY B 1 376 ? 6.555 -49.656 -5.348 1 95.31 376 GLY B CA 1
ATOM 6282 C C . GLY B 1 376 ? 5.766 -49 -4.234 1 95.31 376 GLY B C 1
ATOM 6283 O O . GLY B 1 376 ? 5.703 -49.5 -3.117 1 95.31 376 GLY B O 1
ATOM 6284 N N . GLN B 1 377 ? 5.289 -47.812 -4.445 1 94.94 377 GLN B N 1
ATOM 6285 C CA . GLN B 1 377 ? 4.5 -47.031 -3.504 1 94.94 377 GLN B CA 1
ATOM 6286 C C . GLN B 1 377 ? 3.305 -46.375 -4.195 1 94.94 377 GLN B C 1
ATOM 6288 O O . GLN B 1 377 ? 3.361 -46.094 -5.391 1 94.94 377 GLN B O 1
ATOM 6293 N N . ASP B 1 378 ? 2.275 -46.156 -3.418 1 95.75 378 ASP B N 1
ATOM 6294 C CA . ASP B 1 378 ? 1.13 -45.438 -3.969 1 95.75 378 ASP B CA 1
ATOM 6295 C C . ASP B 1 378 ? 1.482 -44 -4.27 1 95.75 378 ASP B C 1
ATOM 6297 O O . ASP B 1 378 ? 2.096 -43.312 -3.443 1 95.75 378 ASP B O 1
ATOM 6301 N N . PRO B 1 379 ? 1.045 -43.531 -5.434 1 97.38 379 PRO B N 1
ATOM 6302 C CA . PRO B 1 379 ? 1.332 -42.156 -5.773 1 97.38 379 PRO B CA 1
ATOM 6303 C C . PRO B 1 379 ? 0.466 -41.156 -4.992 1 97.38 379 PRO B C 1
ATOM 6305 O O . PRO B 1 379 ? -0.588 -41.531 -4.473 1 97.38 379 PRO B O 1
ATOM 6308 N N . ILE B 1 380 ? 0.979 -39.969 -4.797 1 95.5 380 ILE B N 1
ATOM 6309 C CA . ILE B 1 380 ? 0.202 -38.812 -4.34 1 95.5 380 ILE B CA 1
ATOM 6310 C C . ILE B 1 380 ? -0.376 -38.062 -5.543 1 95.5 380 ILE B C 1
ATOM 6312 O O . ILE B 1 380 ? 0.37 -37.562 -6.387 1 95.5 380 ILE B O 1
ATOM 6316 N N . VAL B 1 381 ? -1.669 -38.031 -5.652 1 96.69 381 VAL B N 1
ATOM 6317 C CA . VAL B 1 381 ? -2.324 -37.469 -6.832 1 96.69 381 VAL B CA 1
ATOM 6318 C C . VAL B 1 381 ? -2.953 -36.125 -6.484 1 96.69 381 VAL B C 1
ATOM 6320 O O . VAL B 1 381 ? -3.855 -36.062 -5.645 1 96.69 381 VAL B O 1
ATOM 6323 N N . HIS B 1 382 ? -2.482 -35.125 -7.129 1 95.25 382 HIS B N 1
ATOM 6324 C CA . HIS B 1 382 ? -3.062 -33.781 -7.023 1 95.25 382 HIS B CA 1
ATOM 6325 C C . HIS B 1 382 ? -3.914 -33.438 -8.242 1 95.25 382 HIS B C 1
ATOM 6327 O O . HIS B 1 382 ? -3.385 -33.25 -9.344 1 95.25 382 HIS B O 1
ATOM 6333 N N . PRO B 1 383 ? -5.172 -33.281 -8.094 1 94.88 383 PRO B N 1
ATOM 6334 C CA . PRO B 1 383 ? -6.004 -32.875 -9.234 1 94.88 383 PRO B CA 1
ATOM 6335 C C . PRO B 1 383 ? -5.559 -31.547 -9.852 1 94.88 383 PRO B C 1
ATOM 6337 O O . PRO B 1 383 ? -5.699 -31.344 -11.062 1 94.88 383 PRO B O 1
ATOM 6340 N N . SER B 1 384 ? -5.141 -30.688 -9 1 91.81 384 SER B N 1
ATOM 6341 C CA . SER B 1 384 ? -4.582 -29.453 -9.523 1 91.81 384 SER B CA 1
ATOM 6342 C C . SER B 1 384 ? -3.279 -29.094 -8.812 1 91.81 384 SER B C 1
ATOM 6344 O O . SER B 1 384 ? -3.154 -29.266 -7.602 1 91.81 384 SER B O 1
ATOM 6346 N N . SER B 1 385 ? -2.414 -28.531 -9.695 1 82.62 385 SER B N 1
ATOM 6347 C CA . SER B 1 385 ? -1.192 -27.953 -9.141 1 82.62 385 SER B CA 1
ATOM 6348 C C . SER B 1 385 ? -1.378 -26.469 -8.805 1 82.62 385 SER B C 1
ATOM 6350 O O . SER B 1 385 ? -2.264 -25.812 -9.359 1 82.62 385 SER B O 1
ATOM 6352 N N . GLY B 1 386 ? -0.602 -26.062 -7.781 1 72.81 386 GLY B N 1
ATOM 6353 C CA . GLY B 1 386 ? -0.583 -24.625 -7.5 1 72.81 386 GLY B CA 1
ATOM 6354 C C . GLY B 1 386 ? 0.154 -23.828 -8.555 1 72.81 386 GLY B C 1
ATOM 6355 O O . GLY B 1 386 ? 0.037 -22.594 -8.594 1 72.81 386 GLY B O 1
ATOM 6356 N N . ALA B 1 387 ? 0.845 -24.469 -9.406 1 70.75 387 ALA B N 1
ATOM 6357 C CA . ALA B 1 387 ? 1.589 -23.828 -10.484 1 70.75 387 ALA B CA 1
ATOM 6358 C C . ALA B 1 387 ? 0.687 -23.547 -11.688 1 70.75 387 ALA B C 1
ATOM 6360 O O . ALA B 1 387 ? -0.395 -24.125 -11.805 1 70.75 387 ALA B O 1
ATOM 6361 N N . SER B 1 388 ? 1.098 -22.5 -12.398 1 78.25 388 SER B N 1
ATOM 6362 C CA . SER B 1 388 ? 0.41 -22.188 -13.648 1 78.25 388 SER B CA 1
ATOM 6363 C C . SER B 1 388 ? 1.317 -22.422 -14.844 1 78.25 388 SER B C 1
ATOM 6365 O O . SER B 1 388 ? 2.543 -22.406 -14.719 1 78.25 388 SER B O 1
ATOM 6367 N N . GLY B 1 389 ? 0.655 -22.812 -15.969 1 81.94 389 GLY B N 1
ATOM 6368 C CA . GLY B 1 389 ? 1.352 -23.047 -17.219 1 81.94 389 GLY B CA 1
ATOM 6369 C C . GLY B 1 389 ? 0.413 -23.281 -18.391 1 81.94 389 GLY B C 1
ATOM 6370 O O . GLY B 1 389 ? -0.809 -23.266 -18.219 1 81.94 389 GLY B O 1
ATOM 6371 N N . PRO B 1 390 ? 0.99 -23.438 -19.531 1 88.25 390 PRO B N 1
ATOM 6372 C CA . PRO B 1 390 ? 0.194 -23.5 -20.766 1 88.25 390 PRO B CA 1
ATOM 6373 C C . PRO B 1 390 ? -0.344 -24.891 -21.062 1 88.25 390 PRO B C 1
ATOM 6375 O O . PRO B 1 390 ? -0.231 -25.391 -22.188 1 88.25 390 PRO B O 1
ATOM 6378 N N . MET B 1 391 ? -1.037 -25.453 -20.203 1 93 391 MET B N 1
ATOM 6379 C CA . MET B 1 391 ? -1.603 -26.781 -20.359 1 93 391 MET B CA 1
ATOM 6380 C C . MET B 1 391 ? -2.951 -26.734 -21.062 1 93 391 MET B C 1
ATOM 6382 O O . MET B 1 391 ? -3.361 -27.688 -21.719 1 93 391 MET B O 1
ATOM 6386 N N . PHE B 1 392 ? -3.584 -25.641 -21.016 1 92.75 392 PHE B N 1
ATOM 6387 C CA . PHE B 1 392 ? -4.945 -25.516 -21.516 1 92.75 392 PHE B CA 1
ATOM 6388 C C . PHE B 1 392 ? -5.012 -25.844 -23.016 1 92.75 392 PHE B C 1
ATOM 6390 O O . PHE B 1 392 ? -5.941 -26.516 -23.453 1 92.75 392 PHE B O 1
ATOM 6397 N N . PRO B 1 393 ? -4.086 -25.422 -23.844 1 93.31 393 PRO B N 1
ATOM 6398 C CA . PRO B 1 393 ? -4.164 -25.766 -25.266 1 93.31 393 PRO B CA 1
ATOM 6399 C C . PRO B 1 393 ? -4.246 -27.266 -25.5 1 93.31 393 PRO B C 1
ATOM 6401 O O . PRO B 1 393 ? -4.766 -27.703 -26.531 1 93.31 393 PRO B O 1
ATOM 6404 N N . PHE B 1 394 ? -3.812 -28.031 -24.547 1 95.31 394 PHE B N 1
ATOM 6405 C CA . PHE B 1 394 ? -3.855 -29.484 -24.656 1 95.31 394 PHE B CA 1
ATOM 6406 C C . PHE B 1 394 ? -5.176 -30.031 -24.125 1 95.31 394 PHE B C 1
ATOM 6408 O O . PHE B 1 394 ? -5.844 -30.812 -24.797 1 95.31 394 PHE B O 1
ATOM 6415 N N . THR B 1 395 ? -5.582 -29.578 -23.031 1 93.62 395 THR B N 1
ATOM 6416 C CA . THR B 1 395 ? -6.707 -30.172 -22.312 1 93.62 395 THR B CA 1
ATOM 6417 C C . THR B 1 395 ? -8.023 -29.547 -22.766 1 93.62 395 THR B C 1
ATOM 6419 O O . THR B 1 395 ? -9.055 -30.234 -22.797 1 93.62 395 THR B O 1
ATOM 6422 N N . GLY B 1 396 ? -7.957 -28.297 -23.062 1 90.06 396 GLY B N 1
ATOM 6423 C CA . GLY B 1 396 ? -9.18 -27.578 -23.391 1 90.06 396 GLY B CA 1
ATOM 6424 C C . GLY B 1 396 ? -10.102 -27.422 -22.188 1 90.06 396 GLY B C 1
ATOM 6425 O O . GLY B 1 396 ? -9.656 -27.484 -21.047 1 90.06 396 GLY B O 1
ATOM 6426 N N . GLY B 1 397 ? -11.422 -27.031 -22.5 1 83.44 397 GLY B N 1
ATOM 6427 C CA . GLY B 1 397 ? -12.453 -26.828 -21.5 1 83.44 397 GLY B CA 1
ATOM 6428 C C . GLY B 1 397 ? -13.852 -27.094 -22.016 1 83.44 397 GLY B C 1
ATOM 6429 O O . GLY B 1 397 ? -14.023 -27.578 -23.141 1 83.44 397 GLY B O 1
ATOM 6430 N N . ALA B 1 398 ? -14.805 -26.891 -21.125 1 75.31 398 ALA B N 1
ATOM 6431 C CA . ALA B 1 398 ? -16.188 -27.156 -21.469 1 75.31 398 ALA B CA 1
ATOM 6432 C C . ALA B 1 398 ? -16.609 -26.359 -22.703 1 75.31 398 ALA B C 1
ATOM 6434 O O . ALA B 1 398 ? -17.422 -26.812 -23.516 1 75.31 398 ALA B O 1
ATOM 6435 N N . GLY B 1 399 ? -16.109 -25.25 -22.906 1 73.94 399 GLY B N 1
ATOM 6436 C CA . GLY B 1 399 ? -16.453 -24.422 -24.062 1 73.94 399 GLY B CA 1
ATOM 6437 C C . GLY B 1 399 ? -15.594 -24.703 -25.281 1 73.94 399 GLY B C 1
ATOM 6438 O O . GLY B 1 399 ? -15.695 -24 -26.281 1 73.94 399 GLY B O 1
ATOM 6439 N N . GLY B 1 400 ? -14.82 -25.766 -25.141 1 78.81 400 GLY B N 1
ATOM 6440 C CA . GLY B 1 400 ? -13.891 -26.062 -26.219 1 78.81 400 GLY B CA 1
ATOM 6441 C C . GLY B 1 400 ? -12.57 -25.328 -26.094 1 78.81 400 GLY B C 1
ATOM 6442 O O . GLY B 1 400 ? -12.219 -24.844 -25.016 1 78.81 400 GLY B O 1
ATOM 6443 N N . GLY B 1 401 ? -11.898 -25.531 -27.094 1 82.19 401 GLY B N 1
ATOM 6444 C CA . GLY B 1 401 ? -10.555 -24.969 -27.109 1 82.19 401 GLY B CA 1
ATOM 6445 C C . GLY B 1 401 ? -9.477 -25.969 -26.75 1 82.19 401 GLY B C 1
ATOM 6446 O O . GLY B 1 401 ? -9.742 -26.938 -26.047 1 82.19 401 GLY B O 1
ATOM 6447 N N . GLY B 1 402 ? -8.523 -26.031 -27.469 1 90.62 402 GLY B N 1
ATOM 6448 C CA . GLY B 1 402 ? -7.414 -26.953 -27.266 1 90.62 402 GLY B CA 1
ATOM 6449 C C . GLY B 1 402 ? -7.645 -28.312 -27.906 1 90.62 402 GLY B C 1
ATOM 6450 O O . GLY B 1 402 ? -8.594 -28.484 -28.672 1 90.62 402 GLY B O 1
ATOM 6451 N N . LEU B 1 403 ? -6.949 -29.359 -27.484 1 94.88 403 LEU B N 1
ATOM 6452 C CA . LEU B 1 403 ? -7 -30.672 -28.094 1 94.88 403 LEU B CA 1
ATOM 6453 C C . LEU B 1 403 ? -8.031 -31.562 -27.391 1 94.88 403 LEU B C 1
ATOM 6455 O O . LEU B 1 403 ? -8.445 -32.594 -27.938 1 94.88 403 LEU B O 1
ATOM 6459 N N . GLY B 1 404 ? -8.367 -31.203 -26.141 1 94.12 404 GLY B N 1
ATOM 6460 C CA . GLY B 1 404 ? -9.328 -32 -25.391 1 94.12 404 GLY B CA 1
ATOM 6461 C C . GLY B 1 404 ? -8.742 -33.281 -24.844 1 94.12 404 GLY B C 1
ATOM 6462 O O . GLY B 1 404 ? -9.438 -34.312 -24.734 1 94.12 404 GLY B O 1
ATOM 6463 N N . ILE B 1 405 ? -7.504 -33.344 -24.594 1 95.12 405 ILE B N 1
ATOM 6464 C CA . ILE B 1 405 ? -6.844 -34.562 -24.172 1 95.12 405 ILE B CA 1
ATOM 6465 C C . ILE B 1 405 ? -6.465 -34.469 -22.688 1 95.12 405 ILE B C 1
ATOM 6467 O O . ILE B 1 405 ? -6.059 -33.406 -22.234 1 95.12 405 ILE B O 1
ATOM 6471 N N . PRO B 1 406 ? -6.668 -35.531 -21.875 1 96.38 406 PRO B N 1
ATOM 6472 C CA . PRO B 1 406 ? -6.203 -35.5 -20.484 1 96.38 406 PRO B CA 1
ATOM 6473 C C . PRO B 1 406 ? -4.684 -35.406 -20.375 1 96.38 406 PRO B C 1
ATOM 6475 O O . PRO B 1 406 ? -3.969 -36.156 -21.062 1 96.38 406 PRO B O 1
ATOM 6478 N N . CYS B 1 407 ? -4.234 -34.531 -19.562 1 96.94 407 CYS B N 1
ATOM 6479 C CA . CYS B 1 407 ? -2.807 -34.375 -19.312 1 96.94 407 CYS B CA 1
ATOM 6480 C C . CYS B 1 407 ? -2.455 -34.781 -17.891 1 96.94 407 CYS B C 1
ATOM 6482 O O . CYS B 1 407 ? -3.168 -34.438 -16.953 1 96.94 407 CYS B O 1
ATOM 6484 N N . VAL B 1 408 ? -1.388 -35.5 -17.719 1 97.69 408 VAL B N 1
ATOM 6485 C CA . VAL B 1 408 ? -0.892 -35.906 -16.406 1 97.69 408 VAL B CA 1
ATOM 6486 C C . VAL B 1 408 ? 0.59 -35.562 -16.281 1 97.69 408 VAL B C 1
ATOM 6488 O O . VAL B 1 408 ? 1.396 -35.938 -17.141 1 97.69 408 VAL B O 1
ATOM 6491 N N . ALA B 1 409 ? 0.864 -34.875 -15.242 1 96.31 409 ALA B N 1
ATOM 6492 C CA . ALA B 1 409 ? 2.266 -34.562 -14.961 1 96.31 409 ALA B CA 1
ATOM 6493 C C . ALA B 1 409 ? 2.863 -35.594 -13.992 1 96.31 409 ALA B C 1
ATOM 6495 O O . ALA B 1 409 ? 2.387 -35.719 -12.867 1 96.31 409 ALA B O 1
ATOM 6496 N N . VAL B 1 410 ? 3.809 -36.25 -14.43 1 96 410 VAL B N 1
ATOM 6497 C CA . VAL B 1 410 ? 4.605 -37.219 -13.656 1 96 410 VAL B CA 1
ATOM 6498 C C . VAL B 1 410 ? 6.074 -37.094 -14.062 1 96 410 VAL B C 1
ATOM 6500 O O . VAL B 1 410 ? 6.398 -37.125 -15.25 1 96 410 VAL B O 1
ATOM 6503 N N . GLY B 1 411 ? 6.891 -36.969 -13.047 1 95.88 411 GLY B N 1
ATOM 6504 C CA . GLY B 1 411 ? 8.281 -36.75 -13.422 1 95.88 411 GLY B CA 1
ATOM 6505 C C . GLY B 1 411 ? 9.258 -37.094 -12.312 1 95.88 411 GLY B C 1
ATOM 6506 O O . GLY B 1 411 ? 8.953 -37.875 -11.43 1 95.88 411 GLY B O 1
ATOM 6507 N N . ILE B 1 412 ? 10.477 -36.531 -12.438 1 97 412 ILE B N 1
ATOM 6508 C CA . ILE B 1 412 ? 11.594 -37 -11.609 1 97 412 ILE B CA 1
ATOM 6509 C C . ILE B 1 412 ? 12.086 -35.875 -10.727 1 97 412 ILE B C 1
ATOM 6511 O O . ILE B 1 412 ? 13.133 -35.969 -10.078 1 97 412 ILE B O 1
ATOM 6515 N N . GLY B 1 413 ? 11.328 -34.812 -10.719 1 94.44 413 GLY B N 1
ATOM 6516 C CA . GLY B 1 413 ? 11.695 -33.688 -9.844 1 94.44 413 GLY B CA 1
ATOM 6517 C C . GLY B 1 413 ? 11.727 -34.094 -8.375 1 94.44 413 GLY B C 1
ATOM 6518 O O . GLY B 1 413 ? 11.172 -35.125 -7.984 1 94.44 413 GLY B O 1
ATOM 6519 N N . ASN B 1 414 ? 12.453 -33.25 -7.578 1 91.94 414 ASN B N 1
ATOM 6520 C CA . ASN B 1 414 ? 12.578 -33.531 -6.148 1 91.94 414 ASN B CA 1
ATOM 6521 C C . ASN B 1 414 ? 12.531 -32.25 -5.324 1 91.94 414 ASN B C 1
ATOM 6523 O O . ASN B 1 414 ? 12.688 -31.156 -5.867 1 91.94 414 ASN B O 1
ATOM 6527 N N . HIS B 1 415 ? 12.273 -32.406 -4.016 1 84.56 415 HIS B N 1
ATOM 6528 C CA . HIS B 1 415 ? 12.008 -31.266 -3.127 1 84.56 415 HIS B CA 1
ATOM 6529 C C . HIS B 1 415 ? 13.219 -30.344 -3.037 1 84.56 415 HIS B C 1
ATOM 6531 O O . HIS B 1 415 ? 13.062 -29.141 -2.826 1 84.56 415 HIS B O 1
ATOM 6537 N N . ALA B 1 416 ? 14.383 -30.812 -3.238 1 86.25 416 ALA B N 1
ATOM 6538 C CA . ALA B 1 416 ? 15.609 -30.031 -3.154 1 86.25 416 ALA B CA 1
ATOM 6539 C C . ALA B 1 416 ? 16.234 -29.828 -4.531 1 86.25 416 ALA B C 1
ATOM 6541 O O . ALA B 1 416 ? 17.453 -29.672 -4.652 1 86.25 416 ALA B O 1
ATOM 6542 N N . GLY B 1 417 ? 15.461 -29.891 -5.547 1 91.19 417 GLY B N 1
ATOM 6543 C CA . GLY B 1 417 ? 15.953 -29.828 -6.914 1 91.19 417 GLY B CA 1
ATOM 6544 C C . GLY B 1 417 ? 16.453 -28.438 -7.301 1 91.19 417 GLY B C 1
ATOM 6545 O O . GLY B 1 417 ? 17.188 -28.297 -8.273 1 91.19 417 GLY B O 1
ATOM 6546 N N . ARG B 1 418 ? 16.062 -27.359 -6.551 1 87.94 418 ARG B N 1
ATOM 6547 C CA . ARG B 1 418 ? 16.516 -25.984 -6.707 1 87.94 418 ARG B CA 1
ATOM 6548 C C . ARG B 1 418 ? 16.297 -25.5 -8.133 1 87.94 418 ARG B C 1
ATOM 6550 O O . ARG B 1 418 ? 17.219 -24.938 -8.75 1 87.94 418 ARG B O 1
ATOM 6557 N N . VAL B 1 419 ? 15.117 -25.828 -8.734 1 87.25 419 VAL B N 1
ATOM 6558 C CA . VAL B 1 419 ? 14.734 -25.375 -10.07 1 87.25 419 VAL B CA 1
ATOM 6559 C C . VAL B 1 419 ? 14.844 -23.859 -10.156 1 87.25 419 VAL B C 1
ATOM 6561 O O . VAL B 1 419 ? 14.453 -23.141 -9.227 1 87.25 419 VAL B O 1
ATOM 6564 N N . HIS B 1 420 ? 15.453 -23.312 -11.266 1 83.56 420 HIS B N 1
ATOM 6565 C CA . HIS B 1 420 ? 15.625 -21.906 -11.57 1 83.56 420 HIS B CA 1
ATOM 6566 C C . HIS B 1 420 ? 16.625 -21.25 -10.617 1 83.56 420 HIS B C 1
ATOM 6568 O O . HIS B 1 420 ? 16.75 -20.031 -10.594 1 83.56 420 HIS B O 1
ATOM 6574 N N . ALA B 1 421 ? 17.344 -22.125 -9.742 1 83.06 421 ALA B N 1
ATOM 6575 C CA . ALA B 1 421 ? 18.312 -21.625 -8.773 1 83.06 421 ALA B CA 1
ATOM 6576 C C . ALA B 1 421 ? 19.656 -22.312 -8.945 1 83.06 421 ALA B C 1
ATOM 6578 O O . ALA B 1 421 ? 19.766 -23.344 -9.609 1 83.06 421 ALA B O 1
ATOM 6579 N N . PRO B 1 422 ? 20.719 -21.625 -8.375 1 90.56 422 PRO B N 1
ATOM 6580 C CA . PRO B 1 422 ? 22 -22.328 -8.398 1 90.56 422 PRO B CA 1
ATOM 6581 C C . PRO B 1 422 ? 21.938 -23.703 -7.762 1 90.56 422 PRO B C 1
ATOM 6583 O O . PRO B 1 422 ? 21.188 -23.922 -6.809 1 90.56 422 PRO B O 1
ATOM 6586 N N . ASN B 1 423 ? 22.719 -24.578 -8.398 1 95.62 423 ASN B N 1
ATOM 6587 C CA . ASN B 1 423 ? 22.828 -25.953 -7.934 1 95.62 423 ASN B CA 1
ATOM 6588 C C . ASN B 1 423 ? 21.547 -26.75 -8.195 1 95.62 423 ASN B C 1
ATOM 6590 O O . ASN B 1 423 ? 21.141 -27.562 -7.375 1 95.62 423 ASN B O 1
ATOM 6594 N N . GLU B 1 424 ? 20.891 -26.391 -9.266 1 95.69 424 GLU B N 1
ATOM 6595 C CA . GLU B 1 424 ? 19.797 -27.219 -9.758 1 95.69 424 GLU B CA 1
ATOM 6596 C C . GLU B 1 424 ? 20.234 -28.672 -9.906 1 95.69 424 GLU B C 1
ATOM 6598 O O . GLU B 1 424 ? 21.359 -28.938 -10.32 1 95.69 424 GLU B O 1
ATOM 6603 N N . ASN B 1 425 ? 19.359 -29.609 -9.531 1 97.19 425 ASN B N 1
ATOM 6604 C CA . ASN B 1 425 ? 19.812 -31 -9.547 1 97.19 425 ASN B CA 1
ATOM 6605 C C . ASN B 1 425 ? 18.641 -31.969 -9.633 1 97.19 425 ASN B C 1
ATOM 6607 O O . ASN B 1 425 ? 17.484 -31.562 -9.453 1 97.19 425 ASN B O 1
ATOM 6611 N N . ILE B 1 426 ? 18.922 -33.156 -9.961 1 97.5 426 ILE B N 1
ATOM 6612 C CA . ILE B 1 426 ? 18.047 -34.312 -9.82 1 97.5 426 ILE B CA 1
ATOM 6613 C C . ILE B 1 426 ? 18.734 -35.406 -9.008 1 97.5 426 ILE B C 1
ATOM 6615 O O . ILE B 1 426 ? 19.953 -35.375 -8.82 1 97.5 426 ILE B O 1
ATOM 6619 N N . VAL B 1 427 ? 17.953 -36.344 -8.5 1 97.12 427 VAL B N 1
ATOM 6620 C CA . VAL B 1 427 ? 18.484 -37.531 -7.812 1 97.12 427 VAL B CA 1
ATOM 6621 C C . VAL B 1 427 ? 18.656 -38.656 -8.805 1 97.12 427 VAL B C 1
ATOM 6623 O O . VAL B 1 427 ? 17.734 -39 -9.547 1 97.12 427 VAL B O 1
ATOM 6626 N N . ARG B 1 428 ? 19.828 -39.25 -8.82 1 97.12 428 ARG B N 1
ATOM 6627 C CA . ARG B 1 428 ? 20.125 -40.312 -9.766 1 97.12 428 ARG B CA 1
ATOM 6628 C C . ARG B 1 428 ? 19.094 -41.438 -9.672 1 97.12 428 ARG B C 1
ATOM 6630 O O . ARG B 1 428 ? 18.609 -41.938 -10.695 1 97.12 428 ARG B O 1
ATOM 6637 N N . GLU B 1 429 ? 18.766 -41.781 -8.477 1 96.19 429 GLU B N 1
ATOM 6638 C CA . GLU B 1 429 ? 17.766 -42.812 -8.273 1 96.19 429 GLU B CA 1
ATOM 6639 C C . GLU B 1 429 ? 16.422 -42.406 -8.875 1 96.19 429 GLU B C 1
ATOM 6641 O O . GLU B 1 429 ? 15.695 -43.25 -9.391 1 96.19 429 GLU B O 1
ATOM 6646 N N . HIS B 1 430 ? 16.078 -41.188 -8.734 1 97.12 430 HIS B N 1
ATOM 6647 C CA . HIS B 1 430 ? 14.82 -40.719 -9.297 1 97.12 430 HIS B CA 1
ATOM 6648 C C . HIS B 1 430 ? 14.828 -40.781 -10.82 1 97.12 430 HIS B C 1
ATOM 6650 O O . HIS B 1 430 ? 13.789 -41.062 -11.438 1 97.12 430 HIS B O 1
ATOM 6656 N N . PHE B 1 431 ? 15.969 -40.562 -11.406 1 97.56 431 PHE B N 1
ATOM 6657 C CA . PHE B 1 431 ? 16.094 -40.75 -12.844 1 97.56 431 PHE B CA 1
ATOM 6658 C C . PHE B 1 431 ? 15.773 -42.188 -13.25 1 97.56 431 PHE B C 1
ATOM 6660 O O . PHE B 1 431 ? 14.992 -42.406 -14.172 1 97.56 431 PHE B O 1
ATOM 6667 N N . ALA B 1 432 ? 16.344 -43.062 -12.547 1 97.5 432 ALA B N 1
ATOM 6668 C CA . ALA B 1 432 ? 16.094 -44.469 -12.828 1 97.5 432 ALA B CA 1
ATOM 6669 C C . ALA B 1 432 ? 14.617 -44.812 -12.648 1 97.5 432 ALA B C 1
ATOM 6671 O O . ALA B 1 432 ? 14.047 -45.562 -13.445 1 97.5 432 ALA B O 1
ATOM 6672 N N . ARG B 1 433 ? 14.039 -44.281 -11.648 1 97 433 ARG B N 1
ATOM 6673 C CA . ARG B 1 433 ? 12.617 -44.5 -11.406 1 97 433 ARG B CA 1
ATOM 6674 C C . ARG B 1 433 ? 11.773 -43.906 -12.516 1 97 433 ARG B C 1
ATOM 6676 O O . ARG B 1 433 ? 10.719 -44.438 -12.867 1 97 433 ARG B O 1
ATOM 6683 N N . GLY B 1 434 ? 12.234 -42.781 -12.977 1 97.38 434 GLY B N 1
ATOM 6684 C CA . GLY B 1 434 ? 11.547 -42.188 -14.109 1 97.38 434 GLY B CA 1
ATOM 6685 C C . GLY B 1 434 ? 11.555 -43.062 -15.344 1 97.38 434 GLY B C 1
ATOM 6686 O O . GLY B 1 434 ? 10.547 -43.188 -16.031 1 97.38 434 GLY B O 1
ATOM 6687 N N . VAL B 1 435 ? 12.68 -43.656 -15.602 1 98.06 435 VAL B N 1
ATOM 6688 C CA . VAL B 1 435 ? 12.781 -44.594 -16.703 1 98.06 435 VAL B CA 1
ATOM 6689 C C . VAL B 1 435 ? 11.82 -45.75 -16.484 1 98.06 435 VAL B C 1
ATOM 6691 O O . VAL B 1 435 ? 11.078 -46.125 -17.406 1 98.06 435 VAL B O 1
ATOM 6694 N N . ALA B 1 436 ? 11.859 -46.25 -15.289 1 97.88 436 ALA B N 1
ATOM 6695 C CA . ALA B 1 436 ? 10.977 -47.375 -14.961 1 97.88 436 ALA B CA 1
ATOM 6696 C C . ALA B 1 436 ? 9.516 -47 -15.156 1 97.88 436 ALA B C 1
ATOM 6698 O O . ALA B 1 436 ? 8.727 -47.781 -15.664 1 97.88 436 ALA B O 1
ATOM 6699 N N . PHE B 1 437 ? 9.117 -45.906 -14.719 1 97.81 437 PHE B N 1
ATOM 6700 C CA . PHE B 1 437 ? 7.758 -45.406 -14.914 1 97.81 437 PHE B CA 1
ATOM 6701 C C . PHE B 1 437 ? 7.391 -45.406 -16.391 1 97.81 437 PHE B C 1
ATOM 6703 O O . PHE B 1 437 ? 6.316 -45.875 -16.781 1 97.81 437 PHE B O 1
ATOM 6710 N N . GLY B 1 438 ? 8.266 -44.812 -17.219 1 98.31 438 GLY B N 1
ATOM 6711 C CA . GLY B 1 438 ? 8 -44.75 -18.656 1 98.31 438 GLY B CA 1
ATOM 6712 C C . GLY B 1 438 ? 7.781 -46.125 -19.25 1 98.31 438 GLY B C 1
ATOM 6713 O O . GLY B 1 438 ? 6.875 -46.344 -20.062 1 98.31 438 GLY B O 1
ATOM 6714 N N . VAL B 1 439 ? 8.617 -47.031 -18.844 1 97.88 439 VAL B N 1
ATOM 6715 C CA . VAL B 1 439 ? 8.5 -48.406 -19.359 1 97.88 439 VAL B CA 1
ATOM 6716 C C . VAL B 1 439 ? 7.141 -48.969 -18.969 1 97.88 439 VAL B C 1
ATOM 6718 O O . VAL B 1 439 ? 6.434 -49.531 -19.812 1 97.88 439 VAL B O 1
ATOM 6721 N N . GLU B 1 440 ? 6.832 -48.812 -17.688 1 97.62 440 GLU B N 1
ATOM 6722 C CA . GLU B 1 440 ? 5.555 -49.344 -17.203 1 97.62 440 GLU B CA 1
ATOM 6723 C C . GLU B 1 440 ? 4.387 -48.688 -17.938 1 97.62 440 GLU B C 1
ATOM 6725 O O . GLU B 1 440 ? 3.434 -49.375 -18.328 1 97.62 440 GLU B O 1
ATOM 6730 N N . LEU B 1 441 ? 4.43 -47.406 -18.125 1 98.06 441 LEU B N 1
ATOM 6731 C CA . LEU B 1 441 ? 3.342 -46.688 -18.75 1 98.06 441 LEU B CA 1
ATOM 6732 C C . LEU B 1 441 ? 3.146 -47.125 -20.203 1 98.06 441 LEU B C 1
ATOM 6734 O O . LEU B 1 441 ? 2.031 -47.469 -20.609 1 98.06 441 LEU B O 1
ATOM 6738 N N . LEU B 1 442 ? 4.215 -47.125 -20.969 1 97.38 442 LEU B N 1
ATOM 6739 C CA . LEU B 1 442 ? 4.141 -47.5 -22.375 1 97.38 442 LEU B CA 1
ATOM 6740 C C . LEU B 1 442 ? 3.619 -48.906 -22.531 1 97.38 442 LEU B C 1
ATOM 6742 O O . LEU B 1 442 ? 2.824 -49.188 -23.438 1 97.38 442 LEU B O 1
ATOM 6746 N N . THR B 1 443 ? 4.066 -49.75 -21.672 1 95.69 443 THR B N 1
ATOM 6747 C CA . THR B 1 443 ? 3.619 -51.125 -21.734 1 95.69 443 THR B CA 1
ATOM 6748 C C . THR B 1 443 ? 2.125 -51.219 -21.438 1 95.69 443 THR B C 1
ATOM 6750 O O . THR B 1 443 ? 1.385 -51.875 -22.172 1 95.69 443 THR B O 1
ATOM 6753 N N . ARG B 1 444 ? 1.704 -50.562 -20.453 1 95.69 444 ARG B N 1
ATOM 6754 C CA . ARG B 1 444 ? 0.298 -50.594 -20.062 1 95.69 444 ARG B CA 1
ATOM 6755 C C . ARG B 1 444 ? -0.584 -50 -21.156 1 95.69 444 ARG B C 1
ATOM 6757 O O . ARG B 1 444 ? -1.658 -50.531 -21.453 1 95.69 444 ARG B O 1
ATOM 6764 N N . LEU B 1 445 ? -0.168 -48.906 -21.703 1 96.56 445 LEU B N 1
ATOM 6765 C CA . LEU B 1 445 ? -0.949 -48.25 -22.75 1 96.56 445 LEU B CA 1
ATOM 6766 C C . LEU B 1 445 ? -1.055 -49.125 -23.984 1 96.56 445 LEU B C 1
ATOM 6768 O O . LEU B 1 445 ? -2.061 -49.094 -24.703 1 96.56 445 LEU B O 1
ATOM 6772 N N . GLY B 1 446 ? -0.038 -49.844 -24.266 1 94 446 GLY B N 1
ATOM 6773 C CA . GLY B 1 446 ? -0.057 -50.781 -25.391 1 94 446 GLY B CA 1
ATOM 6774 C C . GLY B 1 446 ? -1.12 -51.844 -25.266 1 94 446 GLY B C 1
ATOM 6775 O O . GLY B 1 446 ? -1.569 -52.406 -26.266 1 94 446 GLY B O 1
ATOM 6776 N N . GLU B 1 447 ? -1.465 -52.125 -24.047 1 90.12 447 GLU B N 1
ATOM 6777 C CA . GLU B 1 447 ? -2.445 -53.156 -23.781 1 90.12 447 GLU B CA 1
ATOM 6778 C C . GLU B 1 447 ? -3.854 -52.594 -23.672 1 90.12 447 GLU B C 1
ATOM 6780 O O . GLU B 1 447 ? -4.832 -53.344 -23.594 1 90.12 447 GLU B O 1
ATOM 6785 N N . MET B 1 448 ? -3.932 -51.344 -23.672 1 85.69 448 MET B N 1
ATOM 6786 C CA . MET B 1 448 ? -5.219 -50.688 -23.516 1 85.69 448 MET B CA 1
ATOM 6787 C C . MET B 1 448 ? -5.926 -50.531 -24.859 1 85.69 448 MET B C 1
ATOM 6789 O O . MET B 1 448 ? -5.273 -50.344 -25.891 1 85.69 448 MET B O 1
ATOM 6793 N N . SER B 1 449 ? -7.266 -50.844 -24.938 1 68.94 449 SER B N 1
ATOM 6794 C CA . SER B 1 449 ? -8.07 -50.5 -26.109 1 68.94 449 SER B CA 1
ATOM 6795 C C . SER B 1 449 ? -8.375 -49 -26.156 1 68.94 449 SER B C 1
ATOM 6797 O O . SER B 1 449 ? -8.57 -48.375 -25.125 1 68.94 449 SER B O 1
ATOM 6799 N N . PRO B 1 450 ? -8.18 -48.312 -27.344 1 63.59 450 PRO B N 1
ATOM 6800 C CA . PRO B 1 450 ? -8.469 -46.875 -27.406 1 63.59 450 PRO B CA 1
ATOM 6801 C C . PRO B 1 450 ? -9.859 -46.531 -26.875 1 63.59 450 PRO B C 1
ATOM 6803 O O . PRO B 1 450 ? -10.781 -47.344 -26.969 1 63.59 450 PRO B O 1
ATOM 6806 N N . PRO B 1 451 ? -9.883 -45.562 -26.047 1 54.78 451 PRO B N 1
ATOM 6807 C CA . PRO B 1 451 ? -11.242 -45.188 -25.625 1 54.78 451 PRO B CA 1
ATOM 6808 C C . PRO B 1 451 ? -12.172 -44.969 -26.812 1 54.78 451 PRO B C 1
ATOM 6810 O O . PRO B 1 451 ? -11.727 -44.594 -27.891 1 54.78 451 PRO B O 1
ATOM 6813 N N . ALA B 1 452 ? -13.242 -45.75 -27.094 1 48.16 452 ALA B N 1
ATOM 6814 C CA . ALA B 1 452 ? -14.227 -45.812 -28.172 1 48.16 452 ALA B CA 1
ATOM 6815 C C . ALA B 1 452 ? -14.43 -44.438 -28.812 1 48.16 452 ALA B C 1
ATOM 6817 O O . ALA B 1 452 ? -15.07 -44.312 -29.859 1 48.16 452 ALA B O 1
ATOM 6818 N N . GLY B 1 453 ? -14.258 -43.219 -28.281 1 42.19 453 GLY B N 1
ATOM 6819 C CA . GLY B 1 453 ? -14.914 -42.062 -28.844 1 42.19 453 GLY B CA 1
ATOM 6820 C C . GLY B 1 453 ? -14.148 -41.438 -30 1 42.19 453 GLY B C 1
ATOM 6821 O O . GLY B 1 453 ? -14.477 -40.344 -30.453 1 42.19 453 GLY B O 1
ATOM 6822 N N . ALA B 1 454 ? -12.867 -41.75 -30.328 1 44.03 454 ALA B N 1
ATOM 6823 C CA . ALA B 1 454 ? -12.359 -40.906 -31.406 1 44.03 454 ALA B CA 1
ATOM 6824 C C . ALA B 1 454 ? -12.891 -41.406 -32.75 1 44.03 454 ALA B C 1
ATOM 6826 O O . ALA B 1 454 ? -12.836 -42.594 -33.062 1 44.03 454 ALA B O 1
ATOM 6827 N N . PRO B 1 455 ? -13.828 -40.656 -33.594 1 35.59 455 PRO B N 1
ATOM 6828 C CA . PRO B 1 455 ? -14.344 -41.062 -34.906 1 35.59 455 PRO B CA 1
ATOM 6829 C C . PRO B 1 455 ? -13.242 -41.5 -35.875 1 35.59 455 PRO B C 1
ATOM 6831 O O . PRO B 1 455 ? -12.086 -41.094 -35.719 1 35.59 455 PRO B O 1
ATOM 6834 N N . ALA B 1 456 ? -13.414 -42.625 -36.688 1 41.72 456 ALA B N 1
ATOM 6835 C CA . ALA B 1 456 ? -12.664 -43.188 -37.812 1 41.72 456 ALA B CA 1
ATOM 6836 C C . ALA B 1 456 ? -12.43 -42.094 -38.875 1 41.72 456 ALA B C 1
ATOM 6838 O O . ALA B 1 456 ? -13.375 -41.406 -39.281 1 41.72 456 ALA B O 1
ATOM 6839 N N . SER B 1 457 ? -11.242 -41.469 -39 1 33.72 457 SER B N 1
ATOM 6840 C CA . SER B 1 457 ? -10.969 -40.688 -40.219 1 33.72 457 SER B CA 1
ATOM 6841 C C . SER B 1 457 ? -11.438 -41.469 -41.438 1 33.72 457 SER B C 1
ATOM 6843 O O . SER B 1 457 ? -11.008 -42.594 -41.688 1 33.72 457 SER B O 1
ATOM 6845 N N . GLY B 1 458 ? -12.656 -41.281 -41.875 1 31.3 458 GLY B N 1
ATOM 6846 C CA . GLY B 1 458 ? -13.227 -41.75 -43.125 1 31.3 458 GLY B CA 1
ATOM 6847 C C . GLY B 1 458 ? -12.422 -41.312 -44.344 1 31.3 458 GLY B C 1
ATOM 6848 O O . GLY B 1 458 ? -12.242 -40.125 -44.562 1 31.3 458 GLY B O 1
ATOM 6849 N N . ALA B 1 459 ? -11.414 -42.125 -44.938 1 35.22 459 ALA B N 1
ATOM 6850 C CA . ALA B 1 459 ? -10.828 -41.969 -46.281 1 35.22 459 ALA B CA 1
ATOM 6851 C C . ALA B 1 459 ? -11.906 -42 -47.344 1 35.22 459 ALA B C 1
ATOM 6853 O O . ALA B 1 459 ? -11.594 -42.031 -48.531 1 35.22 459 ALA B O 1
ATOM 6854 N N . GLU B 1 460 ? -13.273 -42 -47.188 1 24.64 460 GLU B N 1
ATOM 6855 C CA . GLU B 1 460 ? -14.031 -42.375 -48.375 1 24.64 460 GLU B CA 1
ATOM 6856 C C . GLU B 1 460 ? -14.102 -41.219 -49.375 1 24.64 460 GLU B C 1
ATOM 6858 O O . GLU B 1 460 ? -15.094 -40.5 -49.406 1 24.64 460 GLU B O 1
ATOM 6863 N N . ALA B 1 461 ? -13.336 -40.094 -49.438 1 26.61 461 ALA B N 1
ATOM 6864 C CA . ALA B 1 461 ? -13.633 -39.375 -50.656 1 26.61 461 ALA B CA 1
ATOM 6865 C C . ALA B 1 461 ? -13.57 -40.312 -51.875 1 26.61 461 ALA B C 1
ATOM 6867 O O . ALA B 1 461 ? -12.734 -41.219 -51.906 1 26.61 461 ALA B O 1
ATOM 6868 N N . GLY B 1 462 ? -14.383 -40.188 -52.875 1 20.02 462 GLY B N 1
ATOM 6869 C CA . GLY B 1 462 ? -15.031 -40.469 -54.156 1 20.02 462 GLY B CA 1
ATOM 6870 C C . GLY B 1 462 ? -14.039 -40.781 -55.281 1 20.02 462 GLY B C 1
ATOM 6871 O O . GLY B 1 462 ? -12.891 -40.344 -55.219 1 20.02 462 GLY B O 1
ATOM 6872 N N . ARG B 1 463 ? -14.781 -41.562 -56.281 1 20.33 463 ARG B N 1
ATOM 6873 C CA . ARG B 1 463 ? -15.07 -41.5 -57.719 1 20.33 463 ARG B CA 1
ATOM 6874 C C . ARG B 1 463 ? -15.5 -40.094 -58.125 1 20.33 463 ARG B C 1
ATOM 6876 O O . ARG B 1 463 ? -16.266 -39.438 -57.438 1 20.33 463 ARG B O 1
#

InterPro domains:
  IPR002933 Peptidase M20 [PF01546] (73-443)
  IPR011650 Peptidase M20, dimerisation domain [PF07687] (185-339)
  IPR051458 Cytosolic and Metallo Dipeptidase [PTHR43270] (6-443)

Radius of gyration: 38.63 Å; Cα contacts (8 Å, |Δi|>4): 2251; chains: 2; bounding box: 54×114×117 Å

Organism: Deinococcus radiodurans (strain ATCC 13939 / DSM 20539 / JCM 16871 / CCUG 27074 / LMG 4051 / NBRC 15346 / NCIMB 9279 / VKM B-1422 / R1) (NCBI:txid243230)

Foldseek 3Di:
DLVLLVVLLVVLVVLLQVLLLQQQAQVVLGRQAVSVVSLVVLLVVLPWDWDWDDDPRHIKIKIKFADAQFEEEEEAESHFHDAPPQVPFPDGQSGFDDDPQWTFHTCCQHFSLFSSLLSSLSNSLCVVVVGFLYMYIYIYYHCFVVFRPGPQVVCVVCLVVRFGQAYAYGHWAAEPVGFTAKEQKAWKKFKKKKKFFQAPFKAFLVCVVPTPAQVVLVVVLVPQQADPLQAGNQPPQCVQADDADPLQLVLLQPADAFCVVVCVVVVDDDDSGTDSVRSVCLFRNKGKDWDDWDWDDDDPDDDRIRTRMIMTMIMITHAARDDPVVNVVSSCVRCVVVVNNNIDMGGDDDIEHIAFDHCPDPLNVLLQVLSCVLRVDGHRYGRYHHDTGHCCLPCPHPVDHHNNHGYMYTGQHYPPQQGSHHRRITRSVSSSSSSSSSNSSSVSSSPDRRDPPDDDPPPPVPD/DLVLLVVLLVVLVVLLQVLLLQQQAQVVLGRQAVSVVSLCVLLVVLPWDWDWDDDPRHIKIKIKFADAQFEEEEEAESHFHDAPPQVPFPDGQSGFDDDPQWTWHTCCQHFSLFVSLLSSLSNSQCVVVVGFLYMYIYIYYHCFVVFRPGPQVVCVVCLVVRFGQAYAYGHWAAEPVGFTAKEQKAWKKFKKKWKFFQAPFKAFLVCVVPTPAQVVLVVVLVPQQADPLQAGNQPPQCVQADDADPLQLVLLQPADAWCVVVCVVVVDDDDSGTDSVRSVCLQRNKGKDWDDWDWDDDDPDDDRIRTRMIMTMIMITHAARDDPVVNVVSSCVRCVVVVNNNIDMGGDDDIEHIAFDHCPDPLNVLLQVLSCVLRVDGHRYGRYHHDTGHCCLDCPHPVDHHNNHGYMYTGQHYPPQQGSHHRRITRSVSSSSSSSSSNSSSVSSSPDRRDPPDDDPPPPDDD

pLDDT: mean 92.77, std 11.52, range [20.02, 98.81]

Secondary structure (DSSP, 8-state):
-TGGGHHHHHHHHHHHHHHHTS--BGGGT-SHHHHHHHHHHHHHHTT-EEEEE--SSS-EEEEEE---SSEEEEEEE--B-----GGG-SS-TTS-EEETTEEE-TTTTTTHHHHHHHHHHHHHHHHHHSS-SSEEEEEEES-GGGT-TTHHHHHHHTHHHH--SEEEES--EE-TTS-EEEE-EE-EEEEEEEEEESSSS-EEGGGGGTB--HHHHHHHHHHTSB-TTS-B-STTTTTTPPPPPHHHHHHHHT----SHHHHHHHT-S-BS--THHHHHHHHH--EEEEEEEEEE--SSS---EE-SEEEEEEEEEE-TT--HHHHHHHHHHHHHHTT-TTSEEEE-S--B--EE--TTSHHHHHHHHHHHHHHSSPPEEESSBSS--TTHHHH--TT--S----EEE---EETT--TTSTT-EEEHHHHHHHHHHHHHHHHHHHHSPP-TTS-----GGG-/-TGGGHHHHHHHHHHHHHHHTS--BGGGT-SHHHHHHHHHHHHHHTT-EEEEE--SSS-EEEEEE---SSEEEEEEE--B-----GGG-SS-TTS-EEETTEEE-TTTTTTHHHHHHHHHHHHHHHHHHSS-SSEEEEEEES-GGGT-TTHHHHHHHTHHHH--SEEEES--EE-TTS-EEEE-EE-EEEEEEEEEESSSS-EEGGGGGTB--HHHHHHHHHHTSB-TTS-B-STTTTTTPPPPPHHHHHHHHT----SHHHHHHHT-S-BS--THHHHHHHHH--EEEEEEEEEE--SSS---EE-SEEEEEEEEEE-TT--HHHHHHHHHHHHHHTT-TTSEEEE-S--B--EE--TTSHHHHHHHHHHHHHHSS--EEESSBSS--TTHHHH--TT--S----EEE---EETT--TTSTT-EEEHHHHHHHHHHHHHHHHHHHHSPP-TTS---------

Solvent-accessible surface area (backbone atoms only — not comparable to full-atom values): 46250 Å² total; per-residue (Å²): 111,65,78,80,36,45,66,37,43,52,50,19,52,51,50,30,38,59,52,24,52,46,64,16,18,48,92,73,66,31,49,40,67,62,46,50,50,51,52,49,50,58,42,42,75,71,61,28,51,72,46,78,41,88,43,86,85,21,47,32,36,45,29,38,36,56,77,28,76,26,34,40,25,35,38,42,33,65,24,23,67,73,66,69,61,63,87,66,35,90,58,62,50,49,43,63,39,78,58,95,64,25,35,29,13,52,26,32,45,55,25,38,35,42,50,24,22,47,51,23,11,52,52,47,40,27,65,75,67,73,44,49,50,27,17,38,37,38,44,35,32,26,31,61,79,71,70,30,82,40,49,59,62,49,43,64,76,37,36,81,80,59,56,47,66,27,29,45,34,53,47,33,23,31,46,98,88,55,31,42,32,34,28,20,24,26,24,10,38,38,40,36,34,43,36,27,67,26,28,76,48,68,41,61,33,53,48,41,47,31,34,56,49,20,60,51,54,49,17,42,53,59,39,56,45,35,50,97,72,53,46,65,54,48,77,72,70,66,74,49,53,62,79,79,49,72,46,35,51,53,35,44,71,66,41,82,78,33,55,57,68,58,36,62,73,38,49,51,70,40,71,54,37,52,46,74,52,25,54,46,28,49,44,64,51,51,29,72,33,61,17,14,31,41,30,52,58,72,66,87,71,79,65,76,32,28,31,12,40,26,40,37,30,35,35,34,38,34,34,42,57,43,47,65,70,58,53,50,51,41,48,54,52,47,33,38,76,72,73,43,63,78,45,42,79,41,78,56,59,88,63,38,47,15,18,62,30,58,55,67,38,67,60,48,44,46,48,50,52,15,42,22,66,40,56,73,35,73,55,39,46,32,53,26,32,67,51,67,51,87,50,20,47,43,31,20,46,90,90,46,56,54,63,60,23,44,40,38,19,54,37,38,29,44,91,78,16,39,79,89,42,55,60,12,16,28,41,51,67,35,44,48,37,35,20,40,22,40,35,40,33,49,54,52,42,38,71,41,76,54,74,85,78,73,84,80,88,77,71,70,75,78,118,111,65,79,80,35,45,68,37,44,52,52,19,49,51,50,31,36,59,54,23,51,46,64,14,18,47,92,72,65,31,49,39,65,60,43,49,49,50,52,48,49,60,42,44,74,72,61,28,50,72,46,78,42,87,44,85,85,21,47,32,36,44,30,38,37,56,78,27,76,27,35,40,25,36,38,43,36,65,23,23,66,72,65,67,62,63,86,66,34,89,57,62,50,50,44,61,39,78,55,96,64,25,36,29,13,51,28,33,45,56,24,38,35,42,49,25,23,46,51,23,11,52,52,46,40,27,66,74,66,72,44,49,50,28,18,38,37,36,43,35,31,25,32,61,80,73,70,31,84,41,50,57,62,48,44,65,76,38,36,82,79,60,56,48,66,26,30,45,35,56,46,34,23,31,46,97,89,55,29,42,31,35,27,20,23,26,23,10,39,38,39,38,33,42,34,28,68,25,28,76,48,67,39,59,32,53,48,41,47,31,34,56,49,20,61,51,54,49,16,42,53,58,37,56,45,35,51,96,71,52,46,64,53,46,77,73,69,66,74,49,53,63,78,77,48,73,47,35,53,53,36,43,72,64,40,82,79,32,56,57,69,58,36,64,74,39,51,54,70,38,70,55,37,53,46,75,50,25,53,47,28,50,42,65,51,51,28,72,32,62,16,15,32,40,29,53,58,70,65,86,71,80,63,76,32,28,32,12,39,25,40,38,29,36,35,33,38,35,36,42,56,44,47,66,70,59,53,50,51,40,48,52,52,47,34,39,75,70,74,41,64,77,47,43,80,41,79,57,58,87,63,37,47,16,18,62,29,59,55,67,39,68,62,48,44,46,48,49,52,15,43,23,67,40,58,74,34,72,56,40,48,32,56,25,32,66,51,67,51,87,49,20,46,43,31,19,46,90,88,48,57,54,62,60,23,45,40,38,21,56,38,39,29,44,92,79,16,38,79,88,40,56,60,13,16,29,39,53,67,36,43,46,38,34,20,40,23,38,35,40,33,49,54,52,44,38,72,42,75,52,74,84,75,72,80,77,85,75,75,77,78,81,135

Sequence (926 aa):
MTDKLEHHVARGLDDLRALVALPSVSAQGRMLPETADAVAGLLRAEGFGVQQFPGTVAPVLLAEAGEGPFTLLIYNHYDVQPEDPLELWDTPPFELTERGGRLYGRGASDDKGELASRLAAVRAVREQLGHLPVKIKWLIEGEEEVGSPTLERFVAEHAAELQADGCWWEFGGISPEGRPILSLGLKGVMCLELRCRVADSDLHSSLGAVIDNPLYCLARAVASLRDEQGNVTIPGFYDDVRAASGADRQAIAQIPGDGQAVRDTFGVRRPLATGPAYNERTNLHPVVNVNGWGGGYQGEGSKTVLPGAGFVKLDFRLVPDQDPARVLSLLREHLTAQGLSDIEVVELEAHQKPARADAGHPFVQACVAAARAAHGQDPIVHPSSGASGPMFPFTGGAGGGGLGIPCVAVGIGNHAGRVHAPNENIVREHFARGVAFGVELLTRLGEMSPPAGAPASGAEAGRMTDKLEHHVARGLDDLRALVALPSVSAQGRMLPETADAVAGLLRAEGFGVQQFPGTVAPVLLAEAGEGPFTLLIYNHYDVQPEDPLELWDTPPFELTERGGRLYGRGASDDKGELASRLAAVRAVREQLGHLPVKIKWLIEGEEEVGSPTLERFVAEHAAELQADGCWWEFGGISPEGRPILSLGLKGVMCLELRCRVADSDLHSSLGAVIDNPLYCLARAVASLRDEQGNVTIPGFYDDVRAASGADRQAIAQIPGDGQAVRDTFGVRRPLATGPAYNERTNLHPVVNVNGWGGGYQGEGSKTVLPGAGFVKLDFRLVPDQDPARVLSLLREHLTAQGLSDIEVVELEAHQKPARADAGHPFVQACVAAARAAHGQDPIVHPSSGASGPMFPFTGGAGGGGLGIPCVAVGIGNHAGRVHAPNENIVREHFARGVAFGVELLTRLGEMSPPAGAPASGAEAGR